Protein AF-0000000074611371 (afdb_homodimer)

Secondary structure (DSSP, 8-state):
--TTS--STT---HHHHHTT-EEEEESTTSHHHHHHHHHHHHH-TT--EEEEEEE-SSHHHHHHHHIIIIITSGGGHHHHHHHGGGHHHHHHHHEEEEEE-TTSGGGG--HHHHHHHHHH-SEEEE--S---SS--HHHHHIIIIIHHHHHHHHHHT-SS--EEEEE--GGG-S--SEEE-SS---TTTT-B-TTS-B----HHHHHHHHHHHHHHHHHHTTT-HHHHHHHHHHHHHHHHHHTT-SSHHHHHHHHHHHHHHGGGGTSEEEEEEE-EEES-SSSSSTT---SS-TTHHHHHHHHTTS-SEEE--TTSB--EEEHHHHHHHHHHHHHHHHHH---EEEEEEE-STTTS--BHHHHHHHHHHHHHHS--B-TTSPBPP--PPEEESSHHHIIIIIHHHS--S-HHHHHHHHHHHHHHHHHHS-S-EEE--HHHHTT--/--TTS--STT---HHHHHTT-EEEEESTTSHHHHHHHHHHHHH-TT--EEEEEEE-SSHHHHHHHHIIIIITSGGGHHHHHHHGGGHHHHHHHHEEEEEE-TTSGGGG--HHHHHHHHHH-SEEEE--S---SS--HHHHHIIIIIHHHHHHHHHHT-SS--EEEEE--GGG-S--SEEE-SS---TTTT-B-TTS-B----HHHHHHHHHHHHHHHHHHTTT-HHHHHHHHHHHHHHHHHHTT-SSHHHHHHHHHHHHHHGGGGTSEEEEEEE-EEES-SSSSSTT---SS-TTHHHHHHHHTTS-SEEE--TTSB--EEEHHHHHHHHHHHHHHHHHH---EEEEEEE-STTTS--BHHHHHHHHHHHHHHS--B-TTSPBPP--PPEEESSHHHIIIIIHHHH--S-HHHHHHHHHHHHHHHHHHS-S-EEE--HHHHTT--

pLDDT: mean 85.82, std 15.91, range [20.89, 98.62]

Radius of gyration: 34.35 Å; Cα contacts (8 Å, |Δi|>4): 1664; chains: 2; bounding box: 61×101×86 Å

Structure (mmCIF, N/CA/C/O backbone):
data_AF-0000000074611371-model_v1
#
loop_
_entity.id
_entity.type
_entity.pdbx_description
1 polymer 'Fatty acyl-CoA reductase'
#
loop_
_atom_site.group_PDB
_atom_site.id
_atom_site.type_symbol
_atom_site.label_atom_id
_atom_site.label_alt_id
_atom_site.label_comp_id
_atom_site.label_asym_id
_atom_site.label_entity_id
_atom_site.label_seq_id
_atom_site.pdbx_PDB_ins_code
_atom_site.Cartn_x
_atom_site.Cartn_y
_atom_site.Cartn_z
_atom_site.occupancy
_atom_site.B_iso_or_equiv
_atom_site.auth_seq_id
_atom_site.auth_comp_id
_atom_site.auth_asym_id
_atom_site.auth_atom_id
_atom_site.pdbx_PDB_model_num
ATOM 1 N N . MET A 1 1 ? 25.938 -28.703 -28.797 1 21.08 1 MET A N 1
ATOM 2 C CA . MET A 1 1 ? 26.062 -29.922 -28 1 21.08 1 MET A CA 1
ATOM 3 C C . MET A 1 1 ? 24.922 -30.016 -26.984 1 21.08 1 MET A C 1
ATOM 5 O O . MET A 1 1 ? 24.75 -29.109 -26.156 1 21.08 1 MET A O 1
ATOM 9 N N . SER A 1 2 ? 23.812 -30.703 -27.344 1 26.61 2 SER A N 1
ATOM 10 C CA . SER A 1 2 ? 22.484 -30.875 -26.781 1 26.61 2 SER A CA 1
ATOM 11 C C . SER A 1 2 ? 22.547 -31.375 -25.344 1 26.61 2 SER A C 1
ATOM 13 O O . SER A 1 2 ? 23.406 -32.188 -25 1 26.61 2 SER A O 1
ATOM 15 N N . PHE A 1 3 ? 22.172 -30.531 -24.438 1 32.03 3 PHE A N 1
ATOM 16 C CA . PHE A 1 3 ? 22.172 -30.781 -23 1 32.03 3 PHE A CA 1
ATOM 17 C C . PHE A 1 3 ? 21.719 -32.188 -22.688 1 32.03 3 PHE A C 1
ATOM 19 O O . PHE A 1 3 ? 21.766 -32.625 -21.547 1 32.03 3 PHE A O 1
ATOM 26 N N . LEU A 1 4 ? 21.016 -32.812 -23.703 1 34.34 4 LEU A N 1
ATOM 27 C CA . LEU A 1 4 ? 20.703 -34.219 -23.469 1 34.34 4 LEU A CA 1
ATOM 28 C C . LEU A 1 4 ? 21.969 -35.062 -23.5 1 34.34 4 LEU A C 1
ATOM 30 O O . LEU A 1 4 ? 21.922 -36.25 -23.266 1 34.34 4 LEU A O 1
ATOM 34 N N . GLN A 1 5 ? 23 -34.562 -24.359 1 29.58 5 GLN A N 1
ATOM 35 C CA . GLN A 1 5 ? 24.203 -35.406 -24.438 1 29.58 5 GLN A CA 1
ATOM 36 C C . GLN A 1 5 ? 25.047 -35.25 -23.172 1 29.58 5 GLN A C 1
ATOM 38 O O . GLN A 1 5 ? 25.875 -34.344 -23.062 1 29.58 5 GLN A O 1
ATOM 43 N N . LEU A 1 6 ? 24.453 -35.344 -21.969 1 33.09 6 LEU A N 1
ATOM 44 C CA . LEU A 1 6 ? 25.25 -35.438 -20.75 1 33.09 6 LEU A CA 1
ATOM 45 C C . LEU A 1 6 ? 26.453 -36.344 -20.938 1 33.09 6 LEU A C 1
ATOM 47 O O . LEU A 1 6 ? 26.391 -37.312 -21.688 1 33.09 6 LEU A O 1
ATOM 51 N N . ASN A 1 7 ? 27.641 -36 -20.641 1 31.03 7 ASN A N 1
ATOM 52 C CA . ASN A 1 7 ? 28.828 -36.844 -20.578 1 31.03 7 ASN A CA 1
ATOM 53 C C . ASN A 1 7 ? 28.516 -38.219 -20.016 1 31.03 7 ASN A C 1
ATOM 55 O O . ASN A 1 7 ? 27.578 -38.375 -19.219 1 31.03 7 ASN A O 1
ATOM 59 N N . ASN A 1 8 ? 29.094 -39.375 -20.422 1 35.06 8 ASN A N 1
ATOM 60 C CA . ASN A 1 8 ? 28.984 -40.812 -20.328 1 35.06 8 ASN A CA 1
ATOM 61 C C . ASN A 1 8 ? 28.859 -41.281 -18.875 1 35.06 8 ASN A C 1
ATOM 63 O O . ASN A 1 8 ? 28.359 -42.375 -18.609 1 35.06 8 ASN A O 1
ATOM 67 N N . ASP A 1 9 ? 29.688 -40.875 -17.906 1 39 9 ASP A N 1
ATOM 68 C CA . ASP A 1 9 ? 29.828 -41.719 -16.734 1 39 9 ASP A CA 1
ATOM 69 C C . ASP A 1 9 ? 28.578 -41.688 -15.867 1 39 9 ASP A C 1
ATOM 71 O O . ASP A 1 9 ? 28.219 -42.688 -15.242 1 39 9 ASP A O 1
ATOM 75 N N . HIS A 1 10 ? 27.969 -40.531 -15.305 1 46.59 10 HIS A N 1
ATOM 76 C CA . HIS A 1 10 ? 26.828 -40.594 -14.406 1 46.59 10 HIS A CA 1
ATOM 77 C C . HIS A 1 10 ? 25.516 -40.312 -15.156 1 46.59 10 HIS A C 1
ATOM 79 O O . HIS A 1 10 ? 25 -39.219 -15.102 1 46.59 10 HIS A O 1
ATOM 85 N N . ASN A 1 11 ? 25.125 -40.906 -16.281 1 59.03 11 ASN A N 1
ATOM 86 C CA . ASN A 1 11 ? 23.922 -40.969 -17.094 1 59.03 11 ASN A CA 1
ATOM 87 C C . ASN A 1 11 ? 22.688 -41.281 -16.281 1 59.03 11 ASN A C 1
ATOM 89 O O . ASN A 1 11 ? 22.625 -42.344 -15.641 1 59.03 11 ASN A O 1
ATOM 93 N N . VAL A 1 12 ? 21.828 -40.25 -15.758 1 73.88 12 VAL A N 1
ATOM 94 C CA . VAL A 1 12 ? 20.609 -40.406 -14.969 1 73.88 12 VAL A CA 1
ATOM 95 C C . VAL A 1 12 ? 19.688 -41.438 -15.641 1 73.88 12 VAL A C 1
ATOM 97 O O . VAL A 1 12 ? 18.766 -41.969 -15.016 1 73.88 12 VAL A O 1
ATOM 100 N N . GLY A 1 13 ? 20.078 -41.969 -16.844 1 88.06 13 GLY A N 1
ATOM 101 C CA . GLY A 1 13 ? 19.297 -43 -17.516 1 88.06 13 GLY A CA 1
ATOM 102 C C . GLY A 1 13 ? 17.891 -42.562 -17.844 1 88.06 13 GLY A C 1
ATOM 103 O O . GLY A 1 13 ? 16.922 -43.281 -17.578 1 88.06 13 GLY A O 1
ATOM 104 N N . ILE A 1 14 ? 17.734 -41.344 -18.391 1 92.88 14 ILE A N 1
ATOM 105 C CA . ILE A 1 14 ? 16.438 -40.781 -18.656 1 92.88 14 ILE A CA 1
ATOM 106 C C . ILE A 1 14 ? 15.703 -41.594 -19.719 1 92.88 14 ILE A C 1
ATOM 108 O O . ILE A 1 14 ? 14.555 -42 -19.516 1 92.88 14 ILE A O 1
ATOM 112 N N . ILE A 1 15 ? 16.406 -41.938 -20.781 1 93.44 15 ILE A N 1
ATOM 113 C CA . ILE A 1 15 ? 15.797 -42.656 -21.891 1 93.44 15 ILE A CA 1
ATOM 114 C C . ILE A 1 15 ? 15.344 -44.031 -21.406 1 93.44 15 ILE A C 1
ATOM 116 O O . ILE A 1 15 ? 14.219 -44.469 -21.688 1 93.44 15 ILE A O 1
ATOM 120 N N . ASP A 1 16 ? 16.203 -44.656 -20.688 1 93.25 16 ASP A N 1
ATOM 121 C CA . ASP A 1 16 ? 15.891 -46 -20.203 1 93.25 16 ASP A CA 1
ATOM 122 C C . ASP A 1 16 ? 14.703 -45.969 -19.25 1 93.25 16 ASP A C 1
ATOM 124 O O . ASP A 1 16 ? 13.836 -46.844 -19.297 1 93.25 16 ASP A O 1
ATOM 128 N N . PHE A 1 17 ? 14.672 -45.062 -18.422 1 95.06 17 PHE A N 1
ATOM 129 C CA . PHE A 1 17 ? 13.602 -45 -17.422 1 95.06 17 PHE A CA 1
ATOM 130 C C . PHE A 1 17 ? 12.25 -44.812 -18.109 1 95.06 17 PHE A C 1
ATOM 132 O O . PHE A 1 17 ? 11.273 -45.469 -17.75 1 95.06 17 PHE A O 1
ATOM 139 N N . PHE A 1 18 ? 12.188 -43.938 -19.094 1 96.69 18 PHE A N 1
ATOM 140 C CA . PHE A 1 18 ? 10.906 -43.531 -19.672 1 96.69 18 PHE A CA 1
ATOM 141 C C . PHE A 1 18 ? 10.461 -44.5 -20.75 1 96.69 18 PHE A C 1
ATOM 143 O O . PHE A 1 18 ? 9.328 -44.469 -21.219 1 96.69 18 PHE A O 1
ATOM 150 N N . ARG A 1 19 ? 11.32 -45.406 -21.094 1 96.44 19 ARG A N 1
ATOM 151 C CA . ARG A 1 19 ? 10.977 -46.375 -22.125 1 96.44 19 ARG A CA 1
ATOM 152 C C . ARG A 1 19 ? 9.75 -47.188 -21.734 1 96.44 19 ARG A C 1
ATOM 154 O O . ARG A 1 19 ? 9.727 -47.812 -20.656 1 96.44 19 ARG A O 1
ATOM 161 N N . HIS A 1 20 ? 8.695 -47.125 -22.531 1 97.06 20 HIS A N 1
ATOM 162 C CA . HIS A 1 20 ? 7.445 -47.844 -22.422 1 97.06 20 HIS A CA 1
ATOM 163 C C . HIS A 1 20 ? 6.695 -47.469 -21.156 1 97.06 20 HIS A C 1
ATOM 165 O O . HIS A 1 20 ? 5.961 -48.281 -20.594 1 97.06 20 HIS A O 1
ATOM 171 N N . LYS A 1 21 ? 6.984 -46.312 -20.641 1 97.75 21 LYS A N 1
ATOM 172 C CA . LYS A 1 21 ? 6.277 -45.844 -19.453 1 97.75 21 LYS A CA 1
ATOM 173 C C . LYS A 1 21 ? 4.977 -45.156 -19.828 1 97.75 21 LYS A C 1
ATOM 175 O O . LYS A 1 21 ? 4.871 -44.562 -20.922 1 97.75 21 LYS A O 1
ATOM 180 N N . THR A 1 22 ? 4.043 -45.25 -18.938 1 98.56 22 THR A N 1
ATOM 181 C CA . THR A 1 22 ? 2.785 -44.531 -19.031 1 98.56 22 THR A CA 1
ATOM 182 C C . THR A 1 22 ? 2.717 -43.406 -18 1 98.56 22 THR A C 1
ATOM 184 O O . THR A 1 22 ? 2.926 -43.656 -16.797 1 98.56 22 THR A O 1
ATOM 187 N N . ILE A 1 23 ? 2.406 -42.188 -18.453 1 98.62 23 ILE A N 1
ATOM 188 C CA . ILE A 1 23 ? 2.395 -41.031 -17.578 1 98.62 23 ILE A CA 1
ATOM 189 C C . ILE A 1 23 ? 0.982 -40.469 -17.5 1 98.62 23 ILE A C 1
ATOM 191 O O . ILE A 1 23 ? 0.297 -40.344 -18.516 1 98.62 23 ILE A O 1
ATOM 195 N N . PHE A 1 24 ? 0.528 -40.188 -16.312 1 98.25 24 PHE A N 1
ATOM 196 C CA . PHE A 1 24 ? -0.701 -39.438 -16.094 1 98.25 24 PHE A CA 1
ATOM 197 C C . PHE A 1 24 ? -0.393 -38 -15.695 1 98.25 24 PHE A C 1
ATOM 199 O O . PHE A 1 24 ? 0.354 -37.75 -14.75 1 98.25 24 PHE A O 1
ATOM 206 N N . ILE A 1 25 ? -0.992 -37 -16.438 1 98.31 25 ILE A N 1
ATOM 207 C CA . ILE A 1 25 ? -0.616 -35.594 -16.25 1 98.31 25 ILE A CA 1
ATOM 208 C C . ILE A 1 25 ? -1.862 -34.75 -15.961 1 98.31 25 ILE A C 1
ATOM 210 O O . ILE A 1 25 ? -2.854 -34.844 -16.688 1 98.31 25 ILE A O 1
ATOM 214 N N . THR A 1 26 ? -1.819 -34 -14.891 1 97.44 26 THR A N 1
ATOM 215 C CA . THR A 1 26 ? -2.773 -32.938 -14.695 1 97.44 26 THR A CA 1
ATOM 216 C C . THR A 1 26 ? -2.133 -31.578 -15.016 1 97.44 26 THR A C 1
ATOM 218 O O . THR A 1 26 ? -0.933 -31.391 -14.797 1 97.44 26 THR A O 1
ATOM 221 N N . GLY A 1 27 ? -2.906 -30.672 -15.594 1 96.25 27 GLY A N 1
ATOM 222 C CA . GLY A 1 27 ? -2.385 -29.359 -15.969 1 96.25 27 GLY A CA 1
ATOM 223 C C . GLY A 1 27 ? -1.676 -29.375 -17.312 1 96.25 27 GLY A C 1
ATOM 224 O O . GLY A 1 27 ? -0.874 -28.484 -17.594 1 96.25 27 GLY A O 1
ATOM 225 N N . SER A 1 28 ? -1.969 -30.297 -18.141 1 96.25 28 SER A N 1
ATOM 226 C CA . SER A 1 28 ? -1.259 -30.484 -19.406 1 96.25 28 SER A CA 1
ATOM 227 C C . SER A 1 28 ? -1.571 -29.344 -20.375 1 96.25 28 SER A C 1
ATOM 229 O O . SER A 1 28 ? -0.792 -29.078 -21.297 1 96.25 28 SER A O 1
ATOM 231 N N . THR A 1 29 ? -2.666 -28.641 -20.203 1 94.94 29 THR A N 1
ATOM 232 C CA . THR A 1 29 ? -3.051 -27.578 -21.125 1 94.94 29 THR A CA 1
ATOM 233 C C . THR A 1 29 ? -2.494 -26.234 -20.641 1 94.94 29 THR A C 1
ATOM 235 O O . THR A 1 29 ? -2.646 -25.219 -21.328 1 94.94 29 THR A O 1
ATOM 238 N N . GLY A 1 30 ? -1.854 -26.25 -19.547 1 93.94 30 GLY A N 1
ATOM 239 C CA . GLY A 1 30 ? -1.234 -25.031 -19.047 1 93.94 30 GLY A CA 1
ATOM 240 C C . GLY A 1 30 ? 0.144 -24.781 -19.625 1 93.94 30 GLY A C 1
ATOM 241 O O . GLY A 1 30 ? 0.661 -25.594 -20.391 1 93.94 30 GLY A O 1
ATOM 242 N N . PHE A 1 31 ? 0.745 -23.75 -19.188 1 94 31 PHE A N 1
ATOM 243 C CA . PHE A 1 31 ? 2.031 -23.266 -19.672 1 94 31 PHE A CA 1
ATOM 244 C C . PHE A 1 31 ? 3.115 -24.312 -19.469 1 94 31 PHE A C 1
ATOM 246 O O . PHE A 1 31 ? 3.66 -24.844 -20.453 1 94 31 PHE A O 1
ATOM 253 N N . MET A 1 32 ? 3.305 -24.75 -18.25 1 94.94 32 MET A N 1
ATOM 254 C CA . MET A 1 32 ? 4.312 -25.75 -17.922 1 94.94 32 MET A CA 1
ATOM 255 C C . MET A 1 32 ? 3.934 -27.109 -18.5 1 94.94 32 MET A C 1
ATOM 257 O O . MET A 1 32 ? 4.801 -27.859 -18.969 1 94.94 32 MET A O 1
ATOM 261 N N . GLY A 1 33 ? 2.691 -27.375 -18.422 1 97.06 33 GLY A N 1
ATOM 262 C CA . GLY A 1 33 ? 2.203 -28.656 -18.891 1 97.06 33 GLY A CA 1
ATOM 263 C C . GLY A 1 33 ? 2.469 -28.891 -20.375 1 97.06 33 GLY A C 1
ATOM 264 O O . GLY A 1 33 ? 2.92 -29.969 -20.766 1 97.06 33 GLY A O 1
ATOM 265 N N . LYS A 1 34 ? 2.236 -27.922 -21.156 1 97.44 34 LYS A N 1
ATOM 266 C CA . LYS A 1 34 ? 2.445 -28.031 -22.594 1 97.44 34 LYS A CA 1
ATOM 267 C C . LYS A 1 34 ? 3.916 -28.281 -22.922 1 97.44 34 LYS A C 1
ATOM 269 O O . LYS A 1 34 ? 4.234 -29.094 -23.797 1 97.44 34 LYS A O 1
ATOM 274 N N . VAL A 1 35 ? 4.758 -27.578 -22.234 1 97.81 35 VAL A N 1
ATOM 275 C CA . VAL A 1 35 ? 6.188 -27.703 -22.516 1 97.81 35 VAL A CA 1
ATOM 276 C C . VAL A 1 35 ? 6.664 -29.109 -22.109 1 97.81 35 VAL A C 1
ATOM 278 O O . VAL A 1 35 ? 7.469 -29.719 -22.812 1 97.81 35 VAL A O 1
ATOM 281 N N . PHE A 1 36 ? 6.18 -29.578 -21.047 1 98.25 36 PHE A N 1
ATOM 282 C CA . PHE A 1 36 ? 6.531 -30.906 -20.594 1 98.25 36 PHE A CA 1
ATOM 283 C C . PHE A 1 36 ? 6.094 -31.969 -21.609 1 98.25 36 PHE A C 1
ATOM 285 O O . PHE A 1 36 ? 6.879 -32.844 -21.984 1 98.25 36 PHE A O 1
ATOM 292 N N . VAL A 1 37 ? 4.855 -31.859 -22.031 1 98.44 37 VAL A N 1
ATOM 293 C CA . VAL A 1 37 ? 4.309 -32.812 -22.984 1 98.44 37 VAL A CA 1
ATOM 294 C C . VAL A 1 37 ? 5.117 -32.75 -24.281 1 98.44 37 VAL A C 1
ATOM 296 O O . VAL A 1 37 ? 5.5 -33.812 -24.828 1 98.44 37 VAL A O 1
ATOM 299 N N . GLU A 1 38 ? 5.332 -31.594 -24.75 1 98.44 38 GLU A N 1
ATOM 300 C CA . GLU A 1 38 ? 6.098 -31.422 -25.969 1 98.44 38 GLU A CA 1
ATOM 301 C C . GLU A 1 38 ? 7.484 -32.031 -25.859 1 98.44 38 GLU A C 1
ATOM 303 O O . GLU A 1 38 ? 7.93 -32.75 -26.766 1 98.44 38 GLU A O 1
ATOM 308 N N . LYS A 1 39 ? 8.156 -31.781 -24.812 1 98.12 39 LYS A N 1
ATOM 309 C CA . LYS A 1 39 ? 9.523 -32.281 -24.609 1 98.12 39 LYS A CA 1
ATOM 310 C C . LYS A 1 39 ? 9.555 -33.812 -24.547 1 98.12 39 LYS A C 1
ATOM 312 O O . LYS A 1 39 ? 10.438 -34.438 -25.141 1 98.12 39 LYS A O 1
ATOM 317 N N . ILE A 1 40 ? 8.68 -34.375 -23.812 1 98.06 40 ILE A N 1
ATOM 318 C CA . ILE A 1 40 ? 8.625 -35.812 -23.688 1 98.06 40 ILE A CA 1
ATOM 319 C C . ILE A 1 40 ? 8.414 -36.438 -25.062 1 98.06 40 ILE A C 1
ATOM 321 O O . ILE A 1 40 ? 9.125 -37.375 -25.438 1 98.06 40 ILE A O 1
ATOM 325 N N . LEU A 1 41 ? 7.477 -35.938 -25.797 1 97.88 41 LEU A N 1
ATOM 326 C CA . LEU A 1 41 ? 7.156 -36.5 -27.109 1 97.88 41 LEU A CA 1
ATOM 327 C C . LEU A 1 41 ? 8.328 -36.344 -28.062 1 97.88 41 LEU A C 1
ATOM 329 O O . LEU A 1 41 ? 8.594 -37.219 -28.891 1 97.88 41 LEU A O 1
ATOM 333 N N . ARG A 1 42 ? 8.945 -35.219 -27.953 1 97.06 42 ARG A N 1
ATOM 334 C CA . ARG A 1 42 ? 10.039 -34.906 -28.875 1 97.06 42 ARG A CA 1
ATOM 335 C C . ARG A 1 42 ? 11.297 -35.688 -28.484 1 97.06 42 ARG A C 1
ATOM 337 O O . ARG A 1 42 ? 11.953 -36.281 -29.344 1 97.06 42 ARG A O 1
ATOM 344 N N . ALA A 1 43 ? 11.594 -35.75 -27.25 1 95.12 43 ALA A N 1
ATOM 345 C CA . ALA A 1 43 ? 12.875 -36.281 -26.797 1 95.12 43 ALA A CA 1
ATOM 346 C C . ALA A 1 43 ? 12.766 -37.75 -26.391 1 95.12 43 ALA A C 1
ATOM 348 O O . ALA A 1 43 ? 13.766 -38.469 -26.391 1 95.12 43 ALA A O 1
ATOM 349 N N . LEU A 1 44 ? 11.594 -38.188 -26.062 1 95.12 44 LEU A N 1
ATOM 350 C CA . LEU A 1 44 ? 11.398 -39.531 -25.578 1 95.12 44 LEU A CA 1
ATOM 351 C C . LEU A 1 44 ? 10.258 -40.219 -26.328 1 95.12 44 LEU A C 1
ATOM 353 O O . LEU A 1 44 ? 9.297 -40.688 -25.703 1 95.12 44 LEU A O 1
ATOM 357 N N . PRO A 1 45 ? 10.438 -40.438 -27.547 1 89.69 45 PRO A N 1
ATOM 358 C CA . PRO A 1 45 ? 9.344 -40.969 -28.375 1 89.69 45 PRO A CA 1
ATOM 359 C C . PRO A 1 45 ? 9.008 -42.438 -28.047 1 89.69 45 PRO A C 1
ATOM 361 O O . PRO A 1 45 ? 7.969 -42.938 -28.469 1 89.69 45 PRO A O 1
ATOM 364 N N . THR A 1 46 ? 9.812 -43.125 -27.234 1 94.25 46 THR A N 1
ATOM 365 C CA . THR A 1 46 ? 9.586 -44.531 -26.922 1 94.25 46 THR A CA 1
ATOM 366 C C . THR A 1 46 ? 8.648 -44.688 -25.719 1 94.25 46 THR A C 1
ATOM 368 O O . THR A 1 46 ? 8.352 -45.781 -25.281 1 94.25 46 THR A O 1
ATOM 371 N N . ILE A 1 47 ? 8.203 -43.625 -25.188 1 97 47 ILE A N 1
ATOM 372 C CA . ILE A 1 47 ? 7.199 -43.688 -24.141 1 97 47 ILE A CA 1
ATOM 373 C C . ILE A 1 47 ? 5.973 -44.438 -24.641 1 97 47 ILE A C 1
ATOM 375 O O . ILE A 1 47 ? 5.703 -44.469 -25.844 1 97 47 ILE A O 1
ATOM 379 N N . GLN A 1 48 ? 5.312 -45.125 -23.766 1 97.5 48 GLN A N 1
ATOM 380 C CA . GLN A 1 48 ? 4.121 -45.844 -24.172 1 97.5 48 GLN A CA 1
ATOM 381 C C . GLN A 1 48 ? 2.971 -44.906 -24.5 1 97.5 48 GLN A C 1
ATOM 383 O O . GLN A 1 48 ? 2.484 -44.844 -25.625 1 97.5 48 GLN A O 1
ATOM 388 N N . LYS A 1 49 ? 2.537 -44.125 -23.453 1 97.31 49 LYS A N 1
ATOM 389 C CA . LYS A 1 49 ? 1.487 -43.125 -23.672 1 97.31 49 LYS A CA 1
ATOM 390 C C . LYS A 1 49 ? 1.393 -42.156 -22.5 1 97.31 49 LYS A C 1
ATOM 392 O O . LYS A 1 49 ? 1.965 -42.406 -21.438 1 97.31 49 LYS A O 1
ATOM 397 N N . MET A 1 50 ? 0.673 -41.094 -22.734 1 98.38 50 MET A N 1
ATOM 398 C CA . MET A 1 50 ? 0.377 -40.094 -21.719 1 98.38 50 MET A CA 1
ATOM 399 C C . MET A 1 50 ? -1.124 -39.844 -21.609 1 98.38 50 MET A C 1
ATOM 401 O O . MET A 1 50 ? -1.769 -39.5 -22.609 1 98.38 50 MET A O 1
ATOM 405 N N . TYR A 1 51 ? -1.637 -40.125 -20.438 1 97.88 51 TYR A N 1
ATOM 406 C CA . TYR A 1 51 ? -3.002 -39.719 -20.141 1 97.88 51 TYR A CA 1
ATOM 407 C C . TYR A 1 51 ? -3.045 -38.25 -19.719 1 97.88 51 TYR A C 1
ATOM 409 O O . TYR A 1 51 ? -2.424 -37.844 -18.734 1 97.88 51 TYR A O 1
ATOM 417 N N . LEU A 1 52 ? -3.762 -37.406 -20.453 1 98 52 LEU A N 1
ATOM 418 C CA . LEU A 1 52 ? -3.881 -35.969 -20.141 1 98 52 LEU A CA 1
ATOM 419 C C . LEU A 1 52 ? -5.273 -35.656 -19.609 1 98 52 LEU A C 1
ATOM 421 O O . LEU A 1 52 ? -6.258 -35.719 -20.359 1 98 52 LEU A O 1
ATOM 425 N N . LEU A 1 53 ? -5.297 -35.312 -18.359 1 96.62 53 LEU A N 1
ATOM 426 C CA . LEU A 1 53 ? -6.57 -34.875 -17.812 1 96.62 53 LEU A CA 1
ATOM 427 C C . LEU A 1 53 ? -6.934 -33.5 -18.297 1 96.62 53 LEU A C 1
ATOM 429 O O . LEU A 1 53 ? -6.164 -32.531 -18.125 1 96.62 53 LEU A O 1
ATOM 433 N N . VAL A 1 54 ? -8.016 -33.375 -18.938 1 95.62 54 VAL A N 1
ATOM 434 C CA . VAL A 1 54 ? -8.508 -32.125 -19.5 1 95.62 54 VAL A CA 1
ATOM 435 C C . VAL A 1 54 ? -9.875 -31.797 -18.906 1 95.62 54 VAL A C 1
ATOM 437 O O . VAL A 1 54 ? -10.758 -32.656 -18.828 1 95.62 54 VAL A O 1
ATOM 440 N N . ARG A 1 55 ? -10 -30.516 -18.406 1 90.56 55 ARG A N 1
ATOM 441 C CA . ARG A 1 55 ? -11.297 -30.109 -17.875 1 90.56 55 ARG A CA 1
ATOM 442 C C . ARG A 1 55 ? -12.352 -30.078 -18.984 1 90.56 55 ARG A C 1
ATOM 444 O O . ARG A 1 55 ? -12.328 -29.203 -19.844 1 90.56 55 ARG A O 1
ATOM 451 N N . ALA A 1 56 ? -13.188 -31.016 -18.953 1 93.88 56 ALA A N 1
ATOM 452 C CA . ALA A 1 56 ? -14.234 -31.172 -19.969 1 93.88 56 ALA A CA 1
ATOM 453 C C . ALA A 1 56 ? -15.367 -32.062 -19.438 1 93.88 56 ALA A C 1
ATOM 455 O O . ALA A 1 56 ? -15.156 -32.906 -18.578 1 93.88 56 ALA A O 1
ATOM 456 N N . ASN A 1 57 ? -16.5 -31.859 -20.094 1 91.25 57 ASN A N 1
ATOM 457 C CA . ASN A 1 57 ? -17.703 -32.562 -19.625 1 91.25 57 ASN A CA 1
ATOM 458 C C . ASN A 1 57 ? -17.781 -33.969 -20.25 1 91.25 57 ASN A C 1
ATOM 460 O O . ASN A 1 57 ? -18.484 -34.844 -19.719 1 91.25 57 ASN A O 1
ATOM 464 N N . ASN A 1 58 ? -17.141 -34.094 -21.391 1 92.94 58 ASN A N 1
ATOM 465 C CA . ASN A 1 58 ? -17.156 -35.375 -22.047 1 92.94 58 ASN A CA 1
ATOM 466 C C . ASN A 1 58 ? -15.922 -35.594 -22.938 1 92.94 58 ASN A C 1
ATOM 468 O O . ASN A 1 58 ? -15.117 -34.688 -23.094 1 92.94 58 ASN A O 1
ATOM 472 N N . ALA A 1 59 ? -15.883 -36.781 -23.484 1 92.75 59 ALA A N 1
ATOM 473 C CA . ALA A 1 59 ? -14.695 -37.219 -24.234 1 92.75 59 ALA A CA 1
ATOM 474 C C . ALA A 1 59 ? -14.539 -36.375 -25.516 1 92.75 59 ALA A C 1
ATOM 476 O O . ALA A 1 59 ? -13.422 -36.094 -25.938 1 92.75 59 ALA A O 1
ATOM 477 N N . LYS A 1 60 ? -15.609 -36.062 -26.141 1 95.19 60 LYS A N 1
ATOM 478 C CA . LYS A 1 60 ? -15.562 -35.312 -27.391 1 95.19 60 LYS A CA 1
ATOM 479 C C . LYS A 1 60 ? -14.961 -33.938 -27.172 1 95.19 60 LYS A C 1
ATOM 481 O O . LYS A 1 60 ? -14.102 -33.469 -27.938 1 95.19 60 LYS A O 1
ATOM 486 N N . VAL A 1 61 ? -15.391 -33.281 -26.156 1 95.88 61 VAL A N 1
ATOM 487 C CA . VAL A 1 61 ? -14.914 -31.938 -25.828 1 95.88 61 VAL A CA 1
ATOM 488 C C . VAL A 1 61 ? -13.445 -32 -25.422 1 95.88 61 VAL A C 1
ATOM 490 O O . VAL A 1 61 ? -12.648 -31.125 -25.781 1 95.88 61 VAL A O 1
ATOM 493 N N . ALA A 1 62 ? -13.133 -32.969 -24.672 1 96.06 62 ALA A N 1
ATOM 494 C CA . ALA A 1 62 ? -11.742 -33.156 -24.266 1 96.06 62 ALA A CA 1
ATOM 495 C C . ALA A 1 62 ? -10.828 -33.312 -25.469 1 96.06 62 ALA A C 1
ATOM 497 O O . ALA A 1 62 ? -9.742 -32.75 -25.516 1 96.06 62 ALA A O 1
ATOM 498 N N . LYS A 1 63 ? -11.312 -34.125 -26.406 1 96.44 63 LYS A N 1
ATOM 499 C CA . LYS A 1 63 ? -10.539 -34.344 -27.625 1 96.44 63 LYS A CA 1
ATOM 500 C C . LYS A 1 63 ? -10.375 -33.031 -28.406 1 96.44 63 LYS A C 1
ATOM 502 O O . LYS A 1 63 ? -9.289 -32.75 -28.938 1 96.44 63 LYS A O 1
ATOM 507 N N . GLN A 1 64 ? -11.375 -32.281 -28.5 1 96.81 64 GLN A N 1
ATOM 508 C CA . GLN A 1 64 ? -11.328 -31.016 -29.203 1 96.81 64 GLN A CA 1
ATOM 509 C C . GLN A 1 64 ? -10.359 -30.047 -28.531 1 96.81 64 GLN A C 1
ATOM 511 O O . GLN A 1 64 ? -9.594 -29.344 -29.219 1 96.81 64 GLN A O 1
ATOM 516 N N . ARG A 1 65 ? -10.414 -29.984 -27.266 1 96.06 65 ARG A N 1
ATOM 517 C CA . ARG A 1 65 ? -9.531 -29.109 -26.516 1 96.06 65 ARG A CA 1
ATOM 518 C C . ARG A 1 65 ? -8.07 -29.531 -26.672 1 96.06 65 ARG A C 1
ATOM 520 O O . ARG A 1 65 ? -7.188 -28.688 -26.828 1 96.06 65 ARG A O 1
ATOM 527 N N . LEU A 1 66 ? -7.914 -30.812 -26.562 1 96.69 66 LEU A N 1
ATOM 528 C CA . LEU A 1 66 ? -6.559 -31.312 -26.75 1 96.69 66 LEU A CA 1
ATOM 529 C C . LEU A 1 66 ? -6.023 -30.938 -28.125 1 96.69 66 LEU A C 1
ATOM 531 O O . LEU A 1 66 ? -4.859 -30.562 -28.266 1 96.69 66 LEU A O 1
ATOM 535 N N . HIS A 1 67 ? -6.863 -31.094 -29.125 1 96.69 67 HIS A N 1
ATOM 536 C CA . HIS A 1 67 ? -6.469 -30.766 -30.484 1 96.69 67 HIS A CA 1
ATOM 537 C C . HIS A 1 67 ? -6.102 -29.281 -30.609 1 96.69 67 HIS A C 1
ATOM 539 O O . HIS A 1 67 ? -5.027 -28.953 -31.109 1 96.69 67 HIS A O 1
ATOM 545 N N . SER A 1 68 ? -6.875 -28.453 -30.125 1 96.25 68 SER A N 1
ATOM 546 C CA . SER A 1 68 ? -6.695 -27 -30.297 1 96.25 68 SER A CA 1
ATOM 547 C C . SER A 1 68 ? -5.586 -26.484 -29.391 1 96.25 68 SER A C 1
ATOM 549 O O . SER A 1 68 ? -4.805 -25.609 -29.797 1 96.25 68 SER A O 1
ATOM 551 N N . GLU A 1 69 ? -5.477 -27 -28.172 1 95.25 69 GLU A N 1
ATOM 552 C CA . GLU A 1 69 ? -4.586 -26.406 -27.172 1 95.25 69 GLU A CA 1
ATOM 553 C C . GLU A 1 69 ? -3.207 -27.062 -27.203 1 95.25 69 GLU A C 1
ATOM 555 O O . GLU A 1 69 ? -2.221 -26.469 -26.766 1 95.25 69 GLU A O 1
ATOM 560 N N . ILE A 1 70 ? -3.148 -28.234 -27.641 1 96.69 70 ILE A N 1
ATOM 561 C CA . ILE A 1 70 ? -1.875 -28.938 -27.625 1 96.69 70 ILE A CA 1
ATOM 562 C C . ILE A 1 70 ? -1.437 -29.266 -29.047 1 96.69 70 ILE A C 1
ATOM 564 O O . ILE A 1 70 ? -0.5 -28.656 -29.562 1 96.69 70 ILE A O 1
ATOM 568 N N . ILE A 1 71 ? -2.195 -29.984 -29.781 1 96.75 71 ILE A N 1
ATOM 569 C CA . ILE A 1 71 ? -1.783 -30.516 -31.078 1 96.75 71 ILE A CA 1
ATOM 570 C C . ILE A 1 71 ? -1.552 -29.375 -32.062 1 96.75 71 ILE A C 1
ATOM 572 O O . ILE A 1 71 ? -0.561 -29.375 -32.781 1 96.75 71 ILE A O 1
ATOM 576 N N . ASP A 1 72 ? -2.396 -28.375 -32 1 96.56 72 ASP A N 1
ATOM 577 C CA . ASP A 1 72 ? -2.324 -27.281 -32.969 1 96.56 72 ASP A CA 1
ATOM 578 C C . ASP A 1 72 ? -1.503 -26.125 -32.406 1 96.56 72 ASP A C 1
ATOM 580 O O . ASP A 1 72 ? -1.246 -25.141 -33.125 1 96.56 72 ASP A O 1
ATOM 584 N N . SER A 1 73 ? -1.134 -26.234 -31.203 1 96.25 73 SER A N 1
ATOM 585 C CA . SER A 1 73 ? -0.422 -25.125 -30.578 1 96.25 73 SER A CA 1
ATOM 586 C C . SER A 1 73 ? 0.926 -24.891 -31.25 1 96.25 73 SER A C 1
ATOM 588 O O . SER A 1 73 ? 1.576 -25.828 -31.703 1 96.25 73 SER A O 1
ATOM 590 N N . GLU A 1 74 ? 1.358 -23.641 -31.25 1 96.75 74 GLU A N 1
ATOM 591 C CA . GLU A 1 74 ? 2.623 -23.234 -31.844 1 96.75 74 GLU A CA 1
ATOM 592 C C . GLU A 1 74 ? 3.801 -23.969 -31.203 1 96.75 74 GLU A C 1
ATOM 594 O O . GLU A 1 74 ? 4.781 -24.281 -31.875 1 96.75 74 GLU A O 1
ATOM 599 N N . LEU A 1 75 ? 3.68 -24.219 -30 1 97.56 75 LEU A N 1
ATOM 600 C CA . LEU A 1 75 ? 4.754 -24.859 -29.234 1 97.56 75 LEU A CA 1
ATOM 601 C C . LEU A 1 75 ? 5.164 -26.172 -29.891 1 97.56 75 LEU A C 1
ATOM 603 O O . LEU A 1 75 ? 6.324 -26.578 -29.797 1 97.56 75 LEU A O 1
ATOM 607 N N . PHE A 1 76 ? 4.285 -26.812 -30.594 1 98.12 76 PHE A N 1
ATOM 608 C CA . PHE A 1 76 ? 4.512 -28.156 -31.109 1 98.12 76 PHE A CA 1
ATOM 609 C C . PHE A 1 76 ? 4.926 -28.125 -32.562 1 98.12 76 PHE A C 1
ATOM 611 O O . PHE A 1 76 ? 4.922 -29.156 -33.25 1 98.12 76 PHE A O 1
ATOM 618 N N . LYS A 1 77 ? 5.258 -27.031 -33.062 1 97.62 77 LYS A N 1
ATOM 619 C CA . LYS A 1 77 ? 5.582 -26.875 -34.5 1 97.62 77 LYS A CA 1
ATOM 620 C C . LYS A 1 77 ? 6.805 -27.703 -34.875 1 97.62 77 LYS A C 1
ATOM 622 O O . LYS A 1 77 ? 6.871 -28.266 -35.969 1 97.62 77 LYS A O 1
ATOM 627 N N . VAL A 1 78 ? 7.773 -27.766 -34 1 97.44 78 VAL A N 1
ATOM 628 C CA . VAL A 1 78 ? 8.977 -28.547 -34.25 1 97.44 78 VAL A CA 1
ATOM 629 C C . VAL A 1 78 ? 8.617 -30.016 -34.375 1 97.44 78 VAL A C 1
ATOM 631 O O . VAL A 1 78 ? 9.125 -30.719 -35.281 1 97.44 78 VAL A O 1
ATOM 634 N N . LEU A 1 79 ? 7.785 -30.5 -33.531 1 97.25 79 LEU A N 1
ATOM 635 C CA . LEU A 1 79 ? 7.305 -31.875 -33.594 1 97.25 79 LEU A CA 1
ATOM 636 C C . LEU A 1 79 ? 6.52 -32.125 -34.875 1 97.25 79 LEU A C 1
ATOM 638 O O . LEU A 1 79 ? 6.629 -33.188 -35.469 1 97.25 79 LEU A O 1
ATOM 642 N N . ARG A 1 80 ? 5.723 -31.203 -35.188 1 97.69 80 ARG A N 1
ATOM 643 C CA . ARG A 1 80 ? 4.938 -31.297 -36.406 1 97.69 80 ARG A CA 1
ATOM 644 C C . ARG A 1 80 ? 5.844 -31.391 -37.625 1 97.69 80 ARG A C 1
ATOM 646 O O . ARG A 1 80 ? 5.566 -32.156 -38.531 1 97.69 80 ARG A O 1
ATOM 653 N N . GLU A 1 81 ? 6.832 -30.609 -37.656 1 97.69 81 GLU A N 1
ATOM 654 C CA . GLU A 1 81 ? 7.793 -30.625 -38.781 1 97.69 81 GLU A CA 1
ATOM 655 C C . GLU A 1 81 ? 8.547 -31.953 -38.812 1 97.69 81 GLU A C 1
ATOM 657 O O . GLU A 1 81 ? 8.805 -32.5 -39.906 1 97.69 81 GLU A O 1
ATOM 662 N N . LYS A 1 82 ? 8.875 -32.438 -37.719 1 96.69 82 LYS A N 1
ATOM 663 C CA . LYS A 1 82 ? 9.633 -33.656 -37.625 1 96.69 82 LYS A CA 1
ATOM 664 C C . LYS A 1 82 ? 8.828 -34.844 -38.156 1 96.69 82 LYS A C 1
ATOM 666 O O . LYS A 1 82 ? 9.375 -35.719 -38.844 1 96.69 82 LYS A O 1
ATOM 671 N N . HIS A 1 83 ? 7.562 -34.875 -37.906 1 96.94 83 HIS A N 1
ATOM 672 C CA . HIS A 1 83 ? 6.754 -36.062 -38.219 1 96.94 83 HIS A CA 1
ATOM 673 C C . HIS A 1 83 ? 6.004 -35.844 -39.531 1 96.94 83 HIS A C 1
ATOM 675 O O . HIS A 1 83 ? 5.543 -36.812 -40.156 1 96.94 83 HIS A O 1
ATOM 681 N N . GLY A 1 84 ? 5.742 -34.594 -39.969 1 96.75 84 GLY A N 1
ATOM 682 C CA . GLY A 1 84 ? 5.055 -34.281 -41.219 1 96.75 84 GLY A CA 1
ATOM 683 C C . GLY A 1 84 ? 3.631 -34.812 -41.25 1 96.75 84 GLY A C 1
ATOM 684 O O . GLY A 1 84 ? 2.842 -34.531 -40.344 1 96.75 84 GLY A O 1
ATOM 685 N N . GLU A 1 85 ? 3.367 -35.656 -42.188 1 96.44 85 GLU A N 1
ATOM 686 C CA . GLU A 1 85 ? 2.02 -36.156 -42.406 1 96.44 85 GLU A CA 1
ATOM 687 C C . GLU A 1 85 ? 1.611 -37.125 -41.281 1 96.44 85 GLU A C 1
ATOM 689 O O . GLU A 1 85 ? 0.421 -37.312 -41.031 1 96.44 85 GLU A O 1
ATOM 694 N N . SER A 1 86 ? 2.592 -37.688 -40.625 1 96.94 86 SER A N 1
ATOM 695 C CA . SER A 1 86 ? 2.309 -38.688 -39.594 1 96.94 86 SER A CA 1
ATOM 696 C C . SER A 1 86 ? 2.137 -38.031 -38.219 1 96.94 86 SER A C 1
ATOM 698 O O . SER A 1 86 ? 1.955 -38.719 -37.219 1 96.94 86 SER A O 1
ATOM 700 N N . TYR A 1 87 ? 2.148 -36.719 -38.188 1 97.44 87 TYR A N 1
ATOM 701 C CA . TYR A 1 87 ? 2.137 -35.969 -36.938 1 97.44 87 TYR A CA 1
ATOM 702 C C . TYR A 1 87 ? 0.894 -36.281 -36.125 1 97.44 87 TYR A C 1
ATOM 704 O O . TYR A 1 87 ? 0.997 -36.688 -34.969 1 97.44 87 TYR A O 1
ATOM 712 N N . GLU A 1 88 ? -0.24 -36.125 -36.688 1 96.5 88 GLU A N 1
ATOM 713 C CA . GLU A 1 88 ? -1.494 -36.344 -35.969 1 96.5 88 GLU A CA 1
ATOM 714 C C . GLU A 1 88 ? -1.612 -37.781 -35.469 1 96.5 88 GLU A C 1
ATOM 716 O O . GLU A 1 88 ? -2.053 -38.031 -34.344 1 96.5 88 GLU A O 1
ATOM 721 N N . GLY A 1 89 ? -1.31 -38.719 -36.344 1 96.62 89 GLY A N 1
ATOM 722 C CA . GLY A 1 89 ? -1.324 -40.094 -35.938 1 96.62 89 GLY A CA 1
ATOM 723 C C . GLY A 1 89 ? -0.399 -40.406 -34.781 1 96.62 89 GLY A C 1
ATOM 724 O O . GLY A 1 89 ? -0.766 -41.125 -33.844 1 96.62 89 GLY A O 1
ATOM 725 N N . PHE A 1 90 ? 0.786 -39.875 -34.875 1 97.19 90 PHE A N 1
ATOM 726 C CA . PHE A 1 90 ? 1.752 -40.062 -33.781 1 97.19 90 PHE A CA 1
ATOM 727 C C . PHE A 1 90 ? 1.207 -39.5 -32.5 1 97.19 90 PHE A C 1
ATOM 729 O O . PHE A 1 90 ? 1.268 -40.156 -31.438 1 97.19 90 PHE A O 1
ATOM 736 N N . MET A 1 91 ? 0.672 -38.281 -32.562 1 97.75 91 MET A N 1
ATOM 737 C CA . MET A 1 91 ? 0.15 -37.594 -31.375 1 97.75 91 MET A CA 1
ATOM 738 C C . MET A 1 91 ? -0.966 -38.438 -30.734 1 97.75 91 MET A C 1
ATOM 740 O O . MET A 1 91 ? -0.938 -38.688 -29.516 1 97.75 91 MET A O 1
ATOM 744 N N . TRP A 1 92 ? -1.889 -38.844 -31.531 1 96.94 92 TRP A N 1
ATOM 745 C CA . TRP A 1 92 ? -3.055 -39.531 -31 1 96.94 92 TRP A CA 1
ATOM 746 C C . TRP A 1 92 ? -2.672 -40.938 -30.5 1 96.94 92 TRP A C 1
ATOM 748 O O . TRP A 1 92 ? -3.385 -41.5 -29.672 1 96.94 92 TRP A O 1
ATOM 758 N N . ASN A 1 93 ? -1.584 -41.438 -30.938 1 97 93 ASN A N 1
ATOM 759 C CA . ASN A 1 93 ? -1.073 -42.719 -30.438 1 97 93 ASN A CA 1
ATOM 760 C C . ASN A 1 93 ? -0.434 -42.562 -29.062 1 97 93 ASN A C 1
ATOM 762 O O . ASN A 1 93 ? -0.409 -43.5 -28.266 1 97 93 ASN A O 1
ATOM 766 N N . LYS A 1 94 ? 0.114 -41.406 -28.828 1 97.94 94 LYS A N 1
ATOM 767 C CA . LYS A 1 94 ? 0.927 -41.219 -27.625 1 97.94 94 LYS A CA 1
ATOM 768 C C . LYS A 1 94 ? 0.15 -40.469 -26.547 1 97.94 94 LYS A C 1
ATOM 770 O O . LYS A 1 94 ? 0.473 -40.562 -25.359 1 97.94 94 LYS A O 1
ATOM 775 N N . ILE A 1 95 ? -0.875 -39.688 -26.938 1 98 95 ILE A N 1
ATOM 776 C CA . ILE A 1 95 ? -1.594 -38.875 -25.938 1 98 95 ILE A CA 1
ATOM 777 C C . ILE A 1 95 ? -3.066 -39.281 -25.922 1 98 95 ILE A C 1
ATOM 779 O O . ILE A 1 95 ? -3.674 -39.469 -26.984 1 98 95 ILE A O 1
ATOM 783 N N . VAL A 1 96 ? -3.609 -39.5 -24.797 1 96.94 96 VAL A N 1
ATOM 784 C CA . VAL A 1 96 ? -5.004 -39.875 -24.609 1 96.94 96 VAL A CA 1
ATOM 785 C C . VAL A 1 96 ? -5.703 -38.844 -23.734 1 96.94 96 VAL A C 1
ATOM 787 O O . VAL A 1 96 ? -5.406 -38.719 -22.547 1 96.94 96 VAL A O 1
ATOM 790 N N . PRO A 1 97 ? -6.613 -38.062 -24.344 1 96.62 97 PRO A N 1
ATOM 791 C CA . PRO A 1 97 ? -7.359 -37.125 -23.516 1 96.62 97 PRO A CA 1
ATOM 792 C C . PRO A 1 97 ? -8.328 -37.781 -22.547 1 96.62 97 PRO A C 1
ATOM 794 O O . PRO A 1 97 ? -9.047 -38.719 -22.938 1 96.62 97 PRO A O 1
ATOM 797 N N . ILE A 1 98 ? -8.266 -37.375 -21.359 1 96.44 98 ILE A N 1
ATOM 798 C CA . ILE A 1 98 ? -9.203 -37.844 -20.344 1 96.44 98 ILE A CA 1
ATOM 799 C C . ILE A 1 98 ? -10.094 -36.688 -19.906 1 96.44 98 ILE A C 1
ATOM 801 O O . ILE A 1 98 ? -9.602 -35.688 -19.328 1 96.44 98 ILE A O 1
ATOM 805 N N . ALA A 1 99 ? -11.367 -36.781 -20.188 1 96 99 ALA A N 1
ATOM 806 C CA . ALA A 1 99 ? -12.312 -35.75 -19.734 1 96 99 ALA A CA 1
ATOM 807 C C . ALA A 1 99 ? -12.523 -35.844 -18.234 1 96 99 ALA A C 1
ATOM 809 O O . ALA A 1 99 ? -12.898 -36.875 -17.703 1 96 99 ALA A O 1
ATOM 810 N N . GLY A 1 100 ? -12.25 -34.75 -17.594 1 93.25 100 GLY A N 1
ATOM 811 C CA . GLY A 1 100 ? -12.445 -34.75 -16.141 1 93.25 100 GLY A CA 1
ATOM 812 C C . GLY A 1 100 ? -12.242 -33.375 -15.516 1 93.25 100 GLY A C 1
ATOM 813 O O . GLY A 1 100 ? -12.156 -32.375 -16.219 1 93.25 100 GLY A O 1
ATOM 814 N N . ASP A 1 101 ? -12.391 -33.375 -14.18 1 92.12 101 ASP A N 1
ATOM 815 C CA . ASP A 1 101 ? -12.234 -32.188 -13.336 1 92.12 101 ASP A CA 1
ATOM 816 C C . ASP A 1 101 ? -11.602 -32.562 -12 1 92.12 101 ASP A C 1
ATOM 818 O O . ASP A 1 101 ? -12.156 -33.344 -11.234 1 92.12 101 ASP A O 1
ATOM 822 N N . LEU A 1 102 ? -10.484 -31.844 -11.719 1 89.38 102 LEU A N 1
ATOM 823 C CA . LEU A 1 102 ? -9.703 -32.125 -10.523 1 89.38 102 LEU A CA 1
ATOM 824 C C . LEU A 1 102 ? -10.531 -31.891 -9.266 1 89.38 102 LEU A C 1
ATOM 826 O O . LEU A 1 102 ? -10.258 -32.5 -8.219 1 89.38 102 LEU A O 1
ATOM 830 N N . CYS A 1 103 ? -11.5 -31.047 -9.375 1 88.81 103 CYS A N 1
ATOM 831 C CA . CYS A 1 103 ? -12.242 -30.641 -8.188 1 88.81 103 CYS A CA 1
ATOM 832 C C . CYS A 1 103 ? -13.43 -31.562 -7.938 1 88.81 103 CYS A C 1
ATOM 834 O O . CYS A 1 103 ? -14.109 -31.453 -6.918 1 88.81 103 CYS A O 1
ATOM 836 N N . LYS A 1 104 ? -13.617 -32.5 -8.812 1 89.94 104 LYS A N 1
ATOM 837 C CA . LYS A 1 104 ? -14.719 -33.438 -8.648 1 89.94 104 LYS A CA 1
ATOM 838 C C . LYS A 1 104 ? -14.234 -34.75 -8.047 1 89.94 104 LYS A C 1
ATOM 840 O O . LYS A 1 104 ? -13.07 -35.125 -8.211 1 89.94 104 LYS A O 1
ATOM 845 N N . PRO A 1 105 ? -15.141 -35.438 -7.398 1 85.75 105 PRO A N 1
ATOM 846 C CA . PRO A 1 105 ? -14.781 -36.781 -6.93 1 85.75 105 PRO A CA 1
ATOM 847 C C . PRO A 1 105 ? -14.352 -37.719 -8.062 1 85.75 105 PRO A C 1
ATOM 849 O O . PRO A 1 105 ? -14.953 -37.688 -9.141 1 85.75 105 PRO A O 1
ATOM 852 N N . TYR A 1 106 ? -13.281 -38.406 -7.91 1 85.75 106 TYR A N 1
ATOM 853 C CA . TYR A 1 106 ? -12.688 -39.281 -8.906 1 85.75 106 TYR A CA 1
ATOM 854 C C . TYR A 1 106 ? -12.438 -38.562 -10.211 1 85.75 106 TYR A C 1
ATOM 856 O O . TYR A 1 106 ? -12.555 -39.125 -11.297 1 85.75 106 TYR A O 1
ATOM 864 N N . PHE A 1 107 ? -12.359 -37.219 -10.094 1 89.81 107 PHE A N 1
ATOM 865 C CA . PHE A 1 107 ? -12.016 -36.312 -11.172 1 89.81 107 PHE A CA 1
ATOM 866 C C . PHE A 1 107 ? -13.109 -36.281 -12.227 1 89.81 107 PHE A C 1
ATOM 868 O O . PHE A 1 107 ? -12.891 -35.844 -13.352 1 89.81 107 PHE A O 1
ATOM 875 N N . GLY A 1 108 ? -14.242 -36.906 -11.883 1 89.38 108 GLY A N 1
ATOM 876 C CA . GLY A 1 108 ? -15.336 -36.938 -12.844 1 89.38 108 GLY A CA 1
ATOM 877 C C . GLY A 1 108 ? -15.102 -37.938 -13.961 1 89.38 108 GLY A C 1
ATOM 878 O O . GLY A 1 108 ? -15.742 -37.844 -15.016 1 89.38 108 GLY A O 1
ATOM 879 N N . ILE A 1 109 ? -14.172 -38.812 -13.836 1 91.19 109 ILE A N 1
ATOM 880 C CA . ILE A 1 109 ? -13.812 -39.812 -14.844 1 91.19 109 ILE A CA 1
ATOM 881 C C . ILE A 1 109 ? -14.672 -41.062 -14.672 1 91.19 109 ILE A C 1
ATOM 883 O O . ILE A 1 109 ? -15 -41.438 -13.547 1 91.19 109 ILE A O 1
ATOM 887 N N . ASP A 1 110 ? -14.969 -41.656 -15.758 1 87.31 110 ASP A N 1
ATOM 888 C CA . ASP A 1 110 ? -15.719 -42.906 -15.719 1 87.31 110 ASP A CA 1
ATOM 889 C C . ASP A 1 110 ? -14.938 -44 -14.969 1 87.31 110 ASP A C 1
ATOM 891 O O . ASP A 1 110 ? -13.727 -44.125 -15.148 1 87.31 110 ASP A O 1
ATOM 895 N N . SER A 1 111 ? -15.648 -44.844 -14.281 1 88 111 SER A N 1
ATOM 896 C CA . SER A 1 111 ? -15.039 -45.875 -13.414 1 88 111 SER A CA 1
ATOM 897 C C . SER A 1 111 ? -14.188 -46.844 -14.219 1 88 111 SER A C 1
ATOM 899 O O . SER A 1 111 ? -13.102 -47.219 -13.781 1 88 111 SER A O 1
ATOM 901 N N . ASP A 1 112 ? -14.648 -47.188 -15.328 1 91.38 112 ASP A N 1
ATOM 902 C CA . ASP A 1 112 ? -13.914 -48.156 -16.141 1 91.38 112 ASP A CA 1
ATOM 903 C C . ASP A 1 112 ? -12.57 -47.594 -16.594 1 91.38 112 ASP A C 1
ATOM 905 O O . ASP A 1 112 ? -11.555 -48.281 -16.578 1 91.38 112 ASP A O 1
ATOM 909 N N . LEU A 1 113 ? -12.602 -46.469 -16.969 1 92.38 113 LEU A N 1
ATOM 910 C CA . LEU A 1 113 ? -11.383 -45.812 -17.422 1 92.38 113 LEU A CA 1
ATOM 911 C C . LEU A 1 113 ? -10.414 -45.625 -16.25 1 92.38 113 LEU A C 1
ATOM 913 O O . LEU A 1 113 ? -9.195 -45.75 -16.422 1 92.38 113 LEU A O 1
ATOM 917 N N . ILE A 1 114 ? -10.953 -45.344 -15.109 1 93.38 114 ILE A N 1
ATOM 918 C CA . ILE A 1 114 ? -10.133 -45.188 -13.914 1 93.38 114 ILE A CA 1
ATOM 919 C C . ILE A 1 114 ? -9.352 -46.469 -13.633 1 93.38 114 ILE A C 1
ATOM 921 O O . ILE A 1 114 ? -8.164 -46.406 -13.312 1 93.38 114 ILE A O 1
ATOM 925 N N . ASP A 1 115 ? -10 -47.5 -13.75 1 94.38 115 ASP A N 1
ATOM 926 C CA . ASP A 1 115 ? -9.359 -48.781 -13.492 1 94.38 115 ASP A CA 1
ATOM 927 C C . ASP A 1 115 ? -8.242 -49.062 -14.5 1 94.38 115 ASP A C 1
ATOM 929 O O . ASP A 1 115 ? -7.18 -49.562 -14.133 1 94.38 115 ASP A O 1
ATOM 933 N N . VAL A 1 116 ? -8.508 -48.719 -15.68 1 96.12 116 VAL A N 1
ATOM 934 C CA . VAL A 1 116 ? -7.5 -48.906 -16.719 1 96.12 116 VAL A CA 1
ATOM 935 C C . VAL A 1 116 ? -6.266 -48.062 -16.391 1 96.12 116 VAL A C 1
ATOM 937 O O . VAL A 1 116 ? -5.137 -48.562 -16.438 1 96.12 116 VAL A O 1
ATOM 940 N N . ILE A 1 117 ? -6.453 -46.875 -16.062 1 96.25 117 ILE A N 1
ATOM 941 C CA . ILE A 1 117 ? -5.355 -45.969 -15.766 1 96.25 117 ILE A CA 1
ATOM 942 C C . ILE A 1 117 ? -4.586 -46.438 -14.547 1 96.25 117 ILE A C 1
ATOM 944 O O . ILE A 1 117 ? -3.352 -46.469 -14.555 1 96.25 117 ILE A O 1
ATOM 948 N N . LYS A 1 118 ? -5.281 -46.875 -13.531 1 96.19 118 LYS A N 1
ATOM 949 C CA . LYS A 1 118 ? -4.656 -47.344 -12.305 1 96.19 118 LYS A CA 1
ATOM 950 C C . LYS A 1 118 ? -3.75 -48.562 -12.57 1 96.19 118 LYS A C 1
ATOM 952 O O . LYS A 1 118 ? -2.736 -48.719 -11.891 1 96.19 118 LYS A O 1
ATOM 957 N N . ASN A 1 119 ? -4.121 -49.25 -13.578 1 97 119 ASN A N 1
ATOM 958 C CA . ASN A 1 119 ? -3.377 -50.469 -13.875 1 97 119 ASN A CA 1
ATOM 959 C C . ASN A 1 119 ? -2.168 -50.188 -14.766 1 97 119 ASN A C 1
ATOM 961 O O . ASN A 1 119 ? -1.234 -51 -14.82 1 97 119 ASN A O 1
ATOM 965 N N . GLU A 1 120 ? -2.168 -49 -15.367 1 97.38 120 GLU A N 1
ATOM 966 C CA . GLU A 1 120 ? -1.168 -48.812 -16.406 1 97.38 120 GLU A CA 1
ATOM 967 C C . GLU A 1 120 ? -0.164 -47.719 -16 1 97.38 120 GLU A C 1
ATOM 969 O O . GLU A 1 120 ? 0.971 -47.719 -16.484 1 97.38 120 GLU A O 1
ATOM 974 N N . VAL A 1 121 ? -0.471 -46.875 -15.18 1 98.19 121 VAL A N 1
ATOM 975 C CA . VAL A 1 121 ? 0.279 -45.625 -14.992 1 98.19 121 VAL A CA 1
ATOM 976 C C . VAL A 1 121 ? 1.543 -45.906 -14.18 1 98.19 121 VAL A C 1
ATOM 978 O O . VAL A 1 121 ? 1.49 -46.562 -13.148 1 98.19 121 VAL A O 1
ATOM 981 N N . ASN A 1 122 ? 2.686 -45.406 -14.648 1 97.88 122 ASN A N 1
ATOM 982 C CA . ASN A 1 122 ? 3.977 -45.562 -13.984 1 97.88 122 ASN A CA 1
ATOM 983 C C . ASN A 1 122 ? 4.391 -44.281 -13.266 1 97.88 122 ASN A C 1
ATOM 985 O O . ASN A 1 122 ? 5.105 -44.312 -12.258 1 97.88 122 ASN A O 1
ATOM 989 N N . VAL A 1 123 ? 4.012 -43.156 -13.844 1 98.38 123 VAL A N 1
ATOM 990 C CA . VAL A 1 123 ? 4.387 -41.844 -13.32 1 98.38 123 VAL A CA 1
ATOM 991 C C . VAL A 1 123 ? 3.17 -40.938 -13.32 1 98.38 123 VAL A C 1
ATOM 993 O O . VAL A 1 123 ? 2.4 -40.906 -14.281 1 98.38 123 VAL A O 1
ATOM 996 N N . ILE A 1 124 ? 2.963 -40.219 -12.266 1 98.44 124 ILE A N 1
ATOM 997 C CA . ILE A 1 124 ? 1.96 -39.156 -12.211 1 98.44 124 ILE A CA 1
ATOM 998 C C . ILE A 1 124 ? 2.646 -37.812 -12.047 1 98.44 124 ILE A C 1
ATOM 1000 O O . ILE A 1 124 ? 3.51 -37.656 -11.188 1 98.44 124 ILE A O 1
ATOM 1004 N N . VAL A 1 125 ? 2.322 -36.875 -12.906 1 98.62 125 VAL A N 1
ATOM 1005 C CA . VAL A 1 125 ? 2.83 -35.531 -12.844 1 98.62 125 VAL A CA 1
ATOM 1006 C C . VAL A 1 125 ? 1.676 -34.562 -12.609 1 98.62 125 VAL A C 1
ATOM 1008 O O . VAL A 1 125 ? 0.836 -34.344 -13.492 1 98.62 125 VAL A O 1
ATOM 1011 N N . HIS A 1 126 ? 1.71 -33.969 -11.461 1 98.31 126 HIS A N 1
ATOM 1012 C CA . HIS A 1 126 ? 0.636 -33.031 -11.102 1 98.31 126 HIS A CA 1
ATOM 1013 C C . HIS A 1 126 ? 1.085 -31.594 -11.234 1 98.31 126 HIS A C 1
ATOM 1015 O O . HIS A 1 126 ? 1.745 -31.047 -10.336 1 98.31 126 HIS A O 1
ATOM 1021 N N . MET A 1 127 ? 0.576 -30.875 -12.227 1 96.88 127 MET A N 1
ATOM 1022 C CA . MET A 1 127 ? 0.906 -29.484 -12.469 1 96.88 127 MET A CA 1
ATOM 1023 C C . MET A 1 127 ? -0.355 -28.625 -12.531 1 96.88 127 MET A C 1
ATOM 1025 O O . MET A 1 127 ? -0.28 -27.406 -12.742 1 96.88 127 MET A O 1
ATOM 1029 N N . GLY A 1 128 ? -1.464 -29.281 -12.367 1 92.88 128 GLY A N 1
ATOM 1030 C CA . GLY A 1 128 ? -2.717 -28.547 -12.383 1 92.88 128 GLY A CA 1
ATOM 1031 C C . GLY A 1 128 ? -2.965 -27.75 -11.102 1 92.88 128 GLY A C 1
ATOM 1032 O O . GLY A 1 128 ? -2.607 -28.203 -10.016 1 92.88 128 GLY A O 1
ATOM 1033 N N . GLY A 1 129 ? -3.553 -26.609 -11.281 1 90.62 129 GLY A N 1
ATOM 1034 C CA . GLY A 1 129 ? -3.898 -25.797 -10.133 1 90.62 129 GLY A CA 1
ATOM 1035 C C . GLY A 1 129 ? -4.195 -24.359 -10.492 1 90.62 129 GLY A C 1
ATOM 1036 O O . GLY A 1 129 ? -4.246 -24 -11.68 1 90.62 129 GLY A O 1
ATOM 1037 N N . ASN A 1 130 ? -4.504 -23.641 -9.523 1 88.81 130 ASN A N 1
ATOM 1038 C CA . ASN A 1 130 ? -4.699 -22.203 -9.633 1 88.81 130 ASN A CA 1
ATOM 1039 C C . ASN A 1 130 ? -3.436 -21.438 -9.242 1 88.81 130 ASN A C 1
ATOM 1041 O O . ASN A 1 130 ? -2.92 -21.594 -8.133 1 88.81 130 ASN A O 1
ATOM 1045 N N . THR A 1 131 ? -2.959 -20.625 -10.195 1 87.44 131 THR A N 1
ATOM 1046 C CA . THR A 1 131 ? -1.69 -19.938 -9.961 1 87.44 131 THR A CA 1
ATOM 1047 C C . THR A 1 131 ? -1.923 -18.5 -9.547 1 87.44 131 THR A C 1
ATOM 1049 O O . THR A 1 131 ? -0.973 -17.719 -9.43 1 87.44 131 THR A O 1
ATOM 1052 N N . LYS A 1 132 ? -3.105 -18.156 -9.266 1 85.69 132 LYS A N 1
ATOM 1053 C CA . LYS A 1 132 ? -3.389 -16.797 -8.836 1 85.69 132 LYS A CA 1
ATOM 1054 C C . LYS A 1 132 ? -2.852 -16.547 -7.426 1 85.69 132 LYS A C 1
ATOM 1056 O O . LYS A 1 132 ? -3.098 -17.328 -6.512 1 85.69 132 LYS A O 1
ATOM 1061 N N . TRP A 1 133 ? -2.252 -15.469 -7.285 1 86.19 133 TRP A N 1
ATOM 1062 C CA . TRP A 1 133 ? -1.627 -15.18 -5.996 1 86.19 133 TRP A CA 1
ATOM 1063 C C . TRP A 1 133 ? -2.65 -14.641 -5.004 1 86.19 133 TRP A C 1
ATOM 1065 O O . TRP A 1 133 ? -2.453 -14.719 -3.791 1 86.19 133 TRP A O 1
ATOM 1075 N N . HIS A 1 134 ? -3.617 -14.062 -5.504 1 84.69 134 HIS A N 1
ATOM 1076 C CA . HIS A 1 134 ? -4.633 -13.531 -4.602 1 84.69 134 HIS A CA 1
ATOM 1077 C C . HIS A 1 134 ? -6.016 -14.07 -4.953 1 84.69 134 HIS A C 1
ATOM 1079 O O . HIS A 1 134 ? -6.797 -13.391 -5.629 1 84.69 134 HIS A O 1
ATOM 1085 N N . ASP A 1 135 ? -6.27 -15.172 -4.57 1 90.31 135 ASP A N 1
ATOM 1086 C CA . ASP A 1 135 ? -7.57 -15.812 -4.742 1 90.31 135 ASP A CA 1
ATOM 1087 C C . ASP A 1 135 ? -8.266 -16 -3.4 1 90.31 135 ASP A C 1
ATOM 1089 O O . ASP A 1 135 ? -7.645 -15.875 -2.344 1 90.31 135 ASP A O 1
ATOM 1093 N N . ARG A 1 136 ? -9.539 -16.25 -3.5 1 94.38 136 ARG A N 1
ATOM 1094 C CA . ARG A 1 136 ? -10.281 -16.625 -2.299 1 94.38 136 ARG A CA 1
ATOM 1095 C C . ARG A 1 136 ? -9.656 -17.828 -1.613 1 94.38 136 ARG A C 1
ATOM 1097 O O . ARG A 1 136 ? -9.148 -18.734 -2.279 1 94.38 136 ARG A O 1
ATOM 1104 N N . HIS A 1 137 ? -9.766 -17.781 -0.318 1 96 137 HIS A N 1
ATOM 1105 C CA . HIS A 1 137 ? -9.172 -18.844 0.472 1 96 137 HIS A CA 1
ATOM 1106 C C . HIS A 1 137 ? -9.789 -20.203 0.132 1 96 137 HIS A C 1
ATOM 1108 O O . HIS A 1 137 ? -9.078 -21.203 -0.007 1 96 137 HIS A O 1
ATOM 1114 N N . ASP A 1 138 ? -11.094 -20.234 -0.008 1 95.56 138 ASP A N 1
ATOM 1115 C CA . ASP A 1 138 ? -11.797 -21.484 -0.284 1 95.56 138 ASP A CA 1
ATOM 1116 C C . ASP A 1 138 ? -11.445 -22.016 -1.672 1 95.56 138 ASP A C 1
ATOM 1118 O O . ASP A 1 138 ? -11.258 -23.219 -1.851 1 95.56 138 ASP A O 1
ATOM 1122 N N . VAL A 1 139 ? -11.305 -21.172 -2.578 1 94.75 139 VAL A N 1
ATOM 1123 C CA . VAL A 1 139 ? -11 -21.562 -3.949 1 94.75 139 VAL A CA 1
ATOM 1124 C C . VAL A 1 139 ? -9.562 -22.078 -4.031 1 94.75 139 VAL A C 1
ATOM 1126 O O . VAL A 1 139 ? -9.312 -23.141 -4.605 1 94.75 139 VAL A O 1
ATOM 1129 N N . ALA A 1 140 ? -8.656 -21.375 -3.457 1 95 140 ALA A N 1
ATOM 1130 C CA . ALA A 1 140 ? -7.254 -21.766 -3.484 1 95 140 ALA A CA 1
ATOM 1131 C C . ALA A 1 140 ? -7.059 -23.141 -2.848 1 95 140 ALA A C 1
ATOM 1133 O O . ALA A 1 140 ? -6.336 -23.984 -3.385 1 95 140 ALA A O 1
ATOM 1134 N N . LEU A 1 141 ? -7.699 -23.406 -1.761 1 94.38 141 LEU A N 1
ATOM 1135 C CA . LEU A 1 141 ? -7.516 -24.672 -1.057 1 94.38 141 LEU A CA 1
ATOM 1136 C C . LEU A 1 141 ? -8.234 -25.812 -1.782 1 94.38 141 LEU A C 1
ATOM 1138 O O . LEU A 1 141 ? -7.758 -26.953 -1.795 1 94.38 141 LEU A O 1
ATOM 1142 N N . GLU A 1 142 ? -9.359 -25.453 -2.307 1 92.88 142 GLU A N 1
ATOM 1143 C CA . GLU A 1 142 ? -10.078 -26.484 -3.045 1 92.88 142 GLU A CA 1
ATOM 1144 C C . GLU A 1 142 ? -9.281 -26.953 -4.254 1 92.88 142 GLU A C 1
ATOM 1146 O O . GLU A 1 142 ? -9.133 -28.156 -4.469 1 92.88 142 GLU A O 1
ATOM 1151 N N . VAL A 1 143 ? -8.766 -26.078 -4.949 1 93.88 143 VAL A N 1
ATOM 1152 C CA . VAL A 1 143 ? -8.156 -26.375 -6.238 1 93.88 143 VAL A CA 1
ATOM 1153 C C . VAL A 1 143 ? -6.738 -26.891 -6.027 1 93.88 143 VAL A C 1
ATOM 1155 O O . VAL A 1 143 ? -6.301 -27.812 -6.719 1 93.88 143 VAL A O 1
ATOM 1158 N N . ASN A 1 144 ? -6.023 -26.375 -5.062 1 95 144 ASN A N 1
ATOM 1159 C CA . ASN A 1 144 ? -4.602 -26.688 -4.961 1 95 144 ASN A CA 1
ATOM 1160 C C . ASN A 1 144 ? -4.328 -27.719 -3.865 1 95 144 ASN A C 1
ATOM 1162 O O . ASN A 1 144 ? -3.27 -28.344 -3.848 1 95 144 ASN A O 1
ATOM 1166 N N . VAL A 1 145 ? -5.238 -27.875 -2.98 1 94.31 145 VAL A N 1
ATOM 1167 C CA . VAL A 1 145 ? -4.938 -28.75 -1.852 1 94.31 145 VAL A CA 1
ATOM 1168 C C . VAL A 1 145 ? -5.891 -29.953 -1.857 1 94.31 145 VAL A C 1
ATOM 1170 O O . VAL A 1 145 ? -5.449 -31.094 -1.931 1 94.31 145 VAL A O 1
ATOM 1173 N N . ARG A 1 146 ? -7.141 -29.656 -1.83 1 91.94 146 ARG A N 1
ATOM 1174 C CA . ARG A 1 146 ? -8.109 -30.75 -1.778 1 91.94 146 ARG A CA 1
ATOM 1175 C C . ARG A 1 146 ? -8.047 -31.609 -3.043 1 91.94 146 ARG A C 1
ATOM 1177 O O . ARG A 1 146 ? -8.156 -32.844 -2.98 1 91.94 146 ARG A O 1
ATOM 1184 N N . ALA A 1 147 ? -7.992 -30.938 -4.105 1 93.25 147 ALA A N 1
ATOM 1185 C CA . ALA A 1 147 ? -7.848 -31.656 -5.363 1 93.25 147 ALA A CA 1
ATOM 1186 C C . ALA A 1 147 ? -6.617 -32.562 -5.336 1 93.25 147 ALA A C 1
ATOM 1188 O O . ALA A 1 147 ? -6.664 -33.688 -5.816 1 93.25 147 ALA A O 1
ATOM 1189 N N . LEU A 1 148 ? -5.559 -32.125 -4.855 1 94.69 148 LEU A N 1
ATOM 1190 C CA . LEU A 1 148 ? -4.344 -32.906 -4.727 1 94.69 148 LEU A CA 1
ATOM 1191 C C . LEU A 1 148 ? -4.562 -34.094 -3.781 1 94.69 148 LEU A C 1
ATOM 1193 O O . LEU A 1 148 ? -4.047 -35.188 -4.016 1 94.69 148 LEU A O 1
ATOM 1197 N N . SER A 1 149 ? -5.254 -33.812 -2.756 1 91.81 149 SER A N 1
ATOM 1198 C CA . SER A 1 149 ? -5.57 -34.906 -1.84 1 91.81 149 SER A CA 1
ATOM 1199 C C . SER A 1 149 ? -6.305 -36.031 -2.557 1 91.81 149 SER A C 1
ATOM 1201 O O . SER A 1 149 ? -6.031 -37.219 -2.314 1 91.81 149 SER A O 1
ATOM 1203 N N . ARG A 1 150 ? -7.191 -35.688 -3.354 1 91.88 150 ARG A N 1
ATOM 1204 C CA . ARG A 1 150 ? -7.91 -36.688 -4.145 1 91.88 150 ARG A CA 1
ATOM 1205 C C . ARG A 1 150 ? -6.965 -37.406 -5.082 1 91.88 150 ARG A C 1
ATOM 1207 O O . ARG A 1 150 ? -7.082 -38.625 -5.262 1 91.88 150 ARG A O 1
ATOM 1214 N N . LEU A 1 151 ? -6.105 -36.688 -5.645 1 95.12 151 LEU A N 1
ATOM 1215 C CA . LEU A 1 151 ? -5.133 -37.281 -6.551 1 95.12 151 LEU A CA 1
ATOM 1216 C C . LEU A 1 151 ? -4.211 -38.25 -5.797 1 95.12 151 LEU A C 1
ATOM 1218 O O . LEU A 1 151 ? -3.822 -39.281 -6.332 1 95.12 151 LEU A O 1
ATOM 1222 N N . VAL A 1 152 ? -3.842 -37.844 -4.648 1 94 152 VAL A N 1
ATOM 1223 C CA . VAL A 1 152 ? -3.004 -38.688 -3.805 1 94 152 VAL A CA 1
ATOM 1224 C C . VAL A 1 152 ? -3.729 -40 -3.504 1 94 152 VAL A C 1
ATOM 1226 O O . VAL A 1 152 ? -3.137 -41.094 -3.596 1 94 152 VAL A O 1
ATOM 1229 N N . ASP A 1 153 ? -4.969 -39.906 -3.184 1 91.88 153 ASP A N 1
ATOM 1230 C CA . ASP A 1 153 ? -5.77 -41.125 -2.947 1 91.88 153 ASP A CA 1
ATOM 1231 C C . ASP A 1 153 ? -5.816 -42 -4.191 1 91.88 153 ASP A C 1
ATOM 1233 O O . ASP A 1 153 ? -5.719 -43.219 -4.094 1 91.88 153 ASP A O 1
ATOM 1237 N N . PHE A 1 154 ? -5.992 -41.406 -5.234 1 94 154 PHE A N 1
ATOM 1238 C CA . PHE A 1 154 ? -5.977 -42.094 -6.512 1 94 154 PHE A CA 1
ATOM 1239 C C . PHE A 1 154 ? -4.641 -42.781 -6.73 1 94 154 PHE A C 1
ATOM 1241 O O . PHE A 1 154 ? -4.598 -43.969 -7.121 1 94 154 PHE A O 1
ATOM 1248 N N . ALA A 1 155 ? -3.574 -42.125 -6.496 1 95.94 155 ALA A N 1
ATOM 1249 C CA . ALA A 1 155 ? -2.219 -42.625 -6.695 1 95.94 155 ALA A CA 1
ATOM 1250 C C . ALA A 1 155 ? -1.954 -43.844 -5.828 1 95.94 155 ALA A C 1
ATOM 1252 O O . ALA A 1 155 ? -1.263 -44.781 -6.25 1 95.94 155 ALA A O 1
ATOM 1253 N N . ILE A 1 156 ? -2.473 -43.875 -4.688 1 93.5 156 ILE A N 1
ATOM 1254 C CA . ILE A 1 156 ? -2.295 -44.969 -3.758 1 93.5 156 ILE A CA 1
ATOM 1255 C C . ILE A 1 156 ? -2.842 -46.25 -4.379 1 93.5 156 ILE A C 1
ATOM 1257 O O . ILE A 1 156 ? -2.279 -47.344 -4.184 1 93.5 156 ILE A O 1
ATOM 1261 N N . GLY A 1 157 ? -3.828 -46.094 -5.188 1 92.44 157 GLY A N 1
ATOM 1262 C CA . GLY A 1 157 ? -4.473 -47.25 -5.781 1 92.44 157 GLY A CA 1
ATOM 1263 C C . GLY A 1 157 ? -3.838 -47.688 -7.09 1 92.44 157 GLY A C 1
ATOM 1264 O O . GLY A 1 157 ? -4.246 -48.688 -7.688 1 92.44 157 GLY A O 1
ATOM 1265 N N . CYS A 1 158 ? -2.867 -47.031 -7.543 1 95.94 158 CYS A N 1
ATOM 1266 C CA . CYS A 1 158 ? -2.213 -47.375 -8.805 1 95.94 158 CYS A CA 1
ATOM 1267 C C . CYS A 1 158 ? -1.213 -48.5 -8.609 1 95.94 158 CYS A C 1
ATOM 1269 O O . CYS A 1 158 ? -0.319 -48.406 -7.766 1 95.94 158 CYS A O 1
ATOM 1271 N N . MET A 1 159 ? -1.255 -49.469 -9.492 1 95.62 159 MET A N 1
ATOM 1272 C CA . MET A 1 159 ? -0.533 -50.719 -9.273 1 95.62 159 MET A CA 1
ATOM 1273 C C . MET A 1 159 ? 0.913 -50.594 -9.742 1 95.62 159 MET A C 1
ATOM 1275 O O . MET A 1 159 ? 1.806 -51.219 -9.188 1 95.62 159 MET A O 1
ATOM 1279 N N . LYS A 1 160 ? 1.183 -49.844 -10.742 1 96 160 LYS A N 1
ATOM 1280 C CA . LYS A 1 160 ? 2.508 -49.812 -11.352 1 96 160 LYS A CA 1
ATOM 1281 C C . LYS A 1 160 ? 3.203 -48.469 -11.078 1 96 160 LYS A C 1
ATOM 1283 O O . LYS A 1 160 ? 4.312 -48.219 -11.562 1 96 160 LYS A O 1
ATOM 1288 N N . LEU A 1 161 ? 2.566 -47.625 -10.281 1 96.81 161 LEU A N 1
ATOM 1289 C CA . LEU A 1 161 ? 3.088 -46.281 -10.055 1 96.81 161 LEU A CA 1
ATOM 1290 C C . LEU A 1 161 ? 4.398 -46.344 -9.273 1 96.81 161 LEU A C 1
ATOM 1292 O O . LEU A 1 161 ? 4.488 -47 -8.242 1 96.81 161 LEU A O 1
ATOM 1296 N N . THR A 1 162 ? 5.406 -45.594 -9.758 1 94.62 162 THR A N 1
ATOM 1297 C CA . THR A 1 162 ? 6.703 -45.594 -9.094 1 94.62 162 THR A CA 1
ATOM 1298 C C . THR A 1 162 ? 7.078 -44.188 -8.641 1 94.62 162 THR A C 1
ATOM 1300 O O . THR A 1 162 ? 7.789 -44 -7.648 1 94.62 162 THR A O 1
ATOM 1303 N N . VAL A 1 163 ? 6.617 -43.188 -9.398 1 97.31 163 VAL A N 1
ATOM 1304 C CA . VAL A 1 163 ? 7.004 -41.812 -9.094 1 97.31 163 VAL A CA 1
ATOM 1305 C C . VAL A 1 163 ? 5.773 -40.906 -9.125 1 97.31 163 VAL A C 1
ATOM 1307 O O . VAL A 1 163 ? 4.945 -41 -10.031 1 97.31 163 VAL A O 1
ATOM 1310 N N . PHE A 1 164 ? 5.648 -40.062 -8.125 1 98.12 164 PHE A N 1
ATOM 1311 C CA . PHE A 1 164 ? 4.656 -39 -8.062 1 98.12 164 PHE A CA 1
ATOM 1312 C C . PHE A 1 164 ? 5.332 -37.656 -8.031 1 98.12 164 PHE A C 1
ATOM 1314 O O . PHE A 1 164 ? 6.133 -37.375 -7.133 1 98.12 164 PHE A O 1
ATOM 1321 N N . VAL A 1 165 ? 4.977 -36.812 -9.016 1 98.31 165 VAL A N 1
ATOM 1322 C CA . VAL A 1 165 ? 5.605 -35.5 -9.125 1 98.31 165 VAL A CA 1
ATOM 1323 C C . VAL A 1 165 ? 4.602 -34.438 -8.742 1 98.31 165 VAL A C 1
ATOM 1325 O O . VAL A 1 165 ? 3.48 -34.406 -9.258 1 98.31 165 VAL A O 1
ATOM 1328 N N . TYR A 1 166 ? 5.02 -33.531 -7.859 1 97.81 166 TYR A N 1
ATOM 1329 C CA . TYR A 1 166 ? 4.223 -32.375 -7.488 1 97.81 166 TYR A CA 1
ATOM 1330 C C . TYR A 1 166 ? 4.945 -31.078 -7.863 1 97.81 166 TYR A C 1
ATOM 1332 O O . TYR A 1 166 ? 6.074 -30.844 -7.43 1 97.81 166 TYR A O 1
ATOM 1340 N N . MET A 1 167 ? 4.27 -30.297 -8.664 1 97.44 167 MET A N 1
ATOM 1341 C CA . MET A 1 167 ? 4.812 -29 -9.031 1 97.44 167 MET A CA 1
ATOM 1342 C C . MET A 1 167 ? 4.496 -27.953 -7.973 1 97.44 167 MET A C 1
ATOM 1344 O O . MET A 1 167 ? 3.383 -27.422 -7.922 1 97.44 167 MET A O 1
ATOM 1348 N N . SER A 1 168 ? 5.449 -27.625 -7.191 1 95.06 168 SER A N 1
ATOM 1349 C CA . SER A 1 168 ? 5.352 -26.578 -6.172 1 95.06 168 SER A CA 1
ATOM 1350 C C . SER A 1 168 ? 6.035 -25.297 -6.625 1 95.06 168 SER A C 1
ATOM 1352 O O . SER A 1 168 ? 5.965 -24.938 -7.801 1 95.06 168 SER A O 1
ATOM 1354 N N . SER A 1 169 ? 6.477 -24.5 -5.703 1 91.31 169 SER A N 1
ATOM 1355 C CA . SER A 1 169 ? 7.121 -23.219 -5.988 1 91.31 169 SER A CA 1
ATOM 1356 C C . SER A 1 169 ? 8.141 -22.859 -4.914 1 91.31 169 SER A C 1
ATOM 1358 O O . SER A 1 169 ? 7.973 -23.219 -3.748 1 91.31 169 SER A O 1
ATOM 1360 N N . VAL A 1 170 ? 9.133 -22.172 -5.301 1 86.75 170 VAL A N 1
ATOM 1361 C CA . VAL A 1 170 ? 10.125 -21.719 -4.328 1 86.75 170 VAL A CA 1
ATOM 1362 C C . VAL A 1 170 ? 9.477 -20.734 -3.35 1 86.75 170 VAL A C 1
ATOM 1364 O O . VAL A 1 170 ? 10.016 -20.5 -2.266 1 86.75 170 VAL A O 1
ATOM 1367 N N . CYS A 1 171 ? 8.344 -20.25 -3.621 1 82.56 171 CYS A N 1
ATOM 1368 C CA . CYS A 1 171 ? 7.68 -19.219 -2.82 1 82.56 171 CYS A CA 1
ATOM 1369 C C . CYS A 1 171 ? 7.137 -19.812 -1.522 1 82.56 171 CYS A C 1
ATOM 1371 O O . CYS A 1 171 ? 6.73 -19.062 -0.625 1 82.56 171 CYS A O 1
ATOM 1373 N N . VAL A 1 172 ? 7.176 -21.109 -1.383 1 87.19 172 VAL A N 1
ATOM 1374 C CA . VAL A 1 172 ? 6.641 -21.719 -0.174 1 87.19 172 VAL A CA 1
ATOM 1375 C C . VAL A 1 172 ? 7.57 -21.438 1.004 1 87.19 172 VAL A C 1
ATOM 1377 O O . VAL A 1 172 ? 7.191 -21.641 2.162 1 87.19 172 VAL A O 1
ATOM 1380 N N . SER A 1 173 ? 8.688 -21 0.695 1 72.06 173 SER A N 1
ATOM 1381 C CA . SER A 1 173 ? 9.648 -20.781 1.771 1 72.06 173 SER A CA 1
ATOM 1382 C C . SER A 1 173 ? 9.32 -19.5 2.537 1 72.06 173 SER A C 1
ATOM 1384 O O . SER A 1 173 ? 9.031 -18.469 1.934 1 72.06 173 SER A O 1
ATOM 1386 N N . HIS A 1 174 ? 9.133 -19.594 3.996 1 59.19 174 HIS A N 1
ATOM 1387 C CA . HIS A 1 174 ? 8.758 -18.531 4.914 1 59.19 174 HIS A CA 1
ATOM 1388 C C . HIS A 1 174 ? 9.914 -17.547 5.117 1 59.19 174 HIS A C 1
ATOM 1390 O O . HIS A 1 174 ? 9.695 -16.422 5.562 1 59.19 174 HIS A O 1
ATOM 1396 N N . ASP A 1 175 ? 11.148 -18.031 5.051 1 56.78 175 ASP A N 1
ATOM 1397 C CA . ASP A 1 175 ? 12.359 -17.344 5.48 1 56.78 175 ASP A CA 1
ATOM 1398 C C . ASP A 1 175 ? 12.766 -16.266 4.469 1 56.78 175 ASP A C 1
ATOM 1400 O O . ASP A 1 175 ? 13.906 -15.797 4.48 1 56.78 175 ASP A O 1
ATOM 1404 N N . LEU A 1 176 ? 11.773 -15.688 3.82 1 52.97 176 LEU A N 1
ATOM 1405 C CA . LEU A 1 176 ? 12.148 -14.641 2.873 1 52.97 176 LEU A CA 1
ATOM 1406 C C . LEU A 1 176 ? 12.203 -13.281 3.557 1 52.97 176 LEU A C 1
ATOM 1408 O O . LEU A 1 176 ? 11.227 -12.852 4.18 1 52.97 176 LEU A O 1
ATOM 1412 N N . PRO A 1 177 ? 13.469 -12.562 3.744 1 53.5 177 PRO A N 1
ATOM 1413 C CA . PRO A 1 177 ? 14.68 -12.836 2.959 1 53.5 177 PRO A CA 1
ATOM 1414 C C . PRO A 1 177 ? 15.523 -13.961 3.551 1 53.5 177 PRO A C 1
ATOM 1416 O O . PRO A 1 177 ? 15.469 -14.211 4.758 1 53.5 177 PRO A O 1
ATOM 1419 N N . GLY A 1 178 ? 16.047 -14.891 2.939 1 58.94 178 GLY A N 1
ATOM 1420 C CA . GLY A 1 178 ? 17.016 -15.906 3.312 1 58.94 178 GLY A CA 1
ATOM 1421 C C . GLY A 1 178 ? 17.125 -17.031 2.299 1 58.94 178 GLY A C 1
ATOM 1422 O O . GLY A 1 178 ? 16.859 -16.828 1.111 1 58.94 178 GLY A O 1
ATOM 1423 N N . VAL A 1 179 ? 17.797 -18.188 2.838 1 61.47 179 VAL A N 1
ATOM 1424 C CA . VAL A 1 179 ? 18.094 -19.359 2.008 1 61.47 179 VAL A CA 1
ATOM 1425 C C . VAL A 1 179 ? 16.938 -20.328 2.039 1 61.47 179 VAL A C 1
ATOM 1427 O O . VAL A 1 179 ? 16.484 -20.75 3.111 1 61.47 179 VAL A O 1
ATOM 1430 N N . ALA A 1 180 ? 16.234 -20.484 0.835 1 68.81 180 ALA A N 1
ATOM 1431 C CA . ALA A 1 180 ? 15.219 -21.531 0.738 1 68.81 180 ALA A CA 1
ATOM 1432 C C . ALA A 1 180 ? 15.852 -22.906 0.579 1 68.81 180 ALA A C 1
ATOM 1434 O O . ALA A 1 180 ? 16.469 -23.203 -0.448 1 68.81 180 ALA A O 1
ATOM 1435 N N . LEU A 1 181 ? 15.75 -23.734 1.604 1 73.19 181 LEU A N 1
ATOM 1436 C CA . LEU A 1 181 ? 16.312 -25.078 1.59 1 73.19 181 LEU A CA 1
ATOM 1437 C C . LEU A 1 181 ? 15.375 -26.047 0.905 1 73.19 181 LEU A C 1
ATOM 1439 O O . LEU A 1 181 ? 14.164 -25.797 0.813 1 73.19 181 LEU A O 1
ATOM 1443 N N . GLU A 1 182 ? 15.922 -27.062 0.382 1 85.5 182 GLU A N 1
ATOM 1444 C CA . GLU A 1 182 ? 15.133 -28.141 -0.2 1 85.5 182 GLU A CA 1
ATOM 1445 C C . GLU A 1 182 ? 14.602 -29.094 0.879 1 85.5 182 GLU A C 1
ATOM 1447 O O . GLU A 1 182 ? 14.906 -30.281 0.878 1 85.5 182 GLU A O 1
ATOM 1452 N N . LYS A 1 183 ? 13.883 -28.453 1.76 1 82.56 183 LYS A N 1
ATOM 1453 C CA . LYS A 1 183 ? 13.219 -29.156 2.85 1 82.56 183 LYS A CA 1
ATOM 1454 C C . LYS A 1 183 ? 11.758 -28.734 2.969 1 82.56 183 LYS A C 1
ATOM 1456 O O . LYS A 1 183 ? 11.391 -27.625 2.561 1 82.56 183 LYS A O 1
ATOM 1461 N N . LEU A 1 184 ? 11.094 -29.672 3.523 1 82.38 184 LEU A N 1
ATOM 1462 C CA . LEU A 1 184 ? 9.688 -29.359 3.711 1 82.38 184 LEU A CA 1
ATOM 1463 C C . LEU A 1 184 ? 9.516 -28.156 4.648 1 82.38 184 LEU A C 1
ATOM 1465 O O . LEU A 1 184 ? 10.227 -28.047 5.645 1 82.3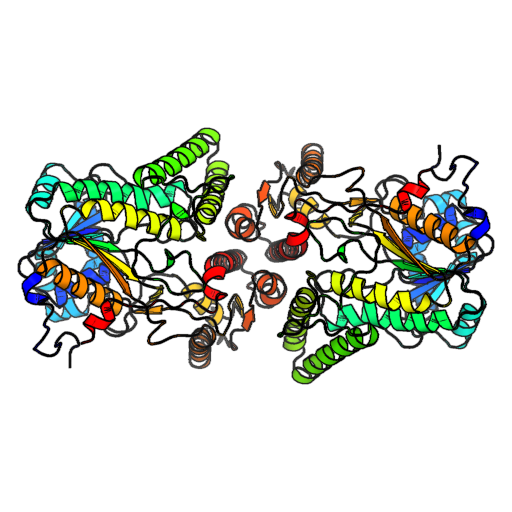8 184 LEU A O 1
ATOM 1469 N N . VAL A 1 185 ? 8.633 -27.281 4.25 1 76.88 185 VAL A N 1
ATOM 1470 C CA . VAL A 1 185 ? 8.359 -26.109 5.078 1 76.88 185 VAL A CA 1
ATOM 1471 C C . VAL A 1 185 ? 7.59 -26.531 6.332 1 76.88 185 VAL A C 1
ATOM 1473 O O . VAL A 1 185 ? 6.699 -27.391 6.266 1 76.88 185 VAL A O 1
ATOM 1476 N N . ASP A 1 186 ? 7.996 -26.031 7.445 1 76.5 186 ASP A N 1
ATOM 1477 C CA . ASP A 1 186 ? 7.312 -26.312 8.703 1 76.5 186 ASP A CA 1
ATOM 1478 C C . ASP A 1 186 ? 6.152 -25.344 8.922 1 76.5 186 ASP A C 1
ATOM 1480 O O . ASP A 1 186 ? 6.328 -24.297 9.539 1 76.5 186 ASP A O 1
ATOM 1484 N N . LEU A 1 187 ? 5.035 -25.625 8.414 1 75.94 187 LEU A N 1
ATOM 1485 C CA . LEU A 1 187 ? 3.879 -24.75 8.57 1 75.94 187 LEU A CA 1
ATOM 1486 C C . LEU A 1 187 ? 3.396 -24.734 10.016 1 75.94 187 LEU A C 1
ATOM 1488 O O . LEU A 1 187 ? 2.885 -23.734 10.492 1 75.94 187 LEU A O 1
ATOM 1492 N N . GLY A 1 188 ? 3.48 -25.938 10.656 1 63.03 188 GLY A N 1
ATOM 1493 C CA . GLY A 1 188 ? 2.969 -26.109 12.008 1 63.03 188 GLY A CA 1
ATOM 1494 C C . GLY A 1 188 ? 3.811 -25.422 13.062 1 63.03 188 GLY A C 1
ATOM 1495 O O . GLY A 1 188 ? 3.289 -24.969 14.086 1 63.03 188 GLY A O 1
ATOM 1496 N N . GLY A 1 189 ? 5.059 -25.547 12.867 1 58.47 189 GLY A N 1
ATOM 1497 C CA . GLY A 1 189 ? 5.934 -24.969 13.875 1 58.47 189 GLY A CA 1
ATOM 1498 C C . GLY A 1 189 ? 5.738 -23.484 14.062 1 58.47 189 GLY A C 1
ATOM 1499 O O . GLY A 1 189 ? 6.016 -22.938 15.133 1 58.47 189 GLY A O 1
ATOM 1500 N N . HIS A 1 190 ? 5.285 -22.953 13.055 1 54.59 190 HIS A N 1
ATOM 1501 C CA . HIS A 1 190 ? 5.125 -21.516 13.148 1 54.59 190 HIS A CA 1
ATOM 1502 C C . HIS A 1 190 ? 3.746 -21.141 13.68 1 54.59 190 HIS A C 1
ATOM 1504 O O . HIS A 1 190 ? 3.482 -19.969 13.977 1 54.59 190 HIS A O 1
ATOM 1510 N N . CYS A 1 191 ? 2.959 -22.219 13.695 1 51.38 191 CYS A N 1
ATOM 1511 C CA . CYS A 1 191 ? 1.633 -21.953 14.25 1 51.38 191 CYS A CA 1
ATOM 1512 C C . CYS A 1 191 ? 1.673 -21.906 15.766 1 51.38 191 CYS A C 1
ATOM 1514 O O . CYS A 1 191 ? 2.047 -22.875 16.422 1 51.38 191 CYS A O 1
ATOM 1516 N N . THR A 1 192 ? 2.096 -20.875 16.344 1 46.47 192 THR A N 1
ATOM 1517 C CA . THR A 1 192 ? 2.119 -20.688 17.781 1 46.47 192 THR A CA 1
ATOM 1518 C C . THR A 1 192 ? 0.76 -20.219 18.297 1 46.47 192 THR A C 1
ATOM 1520 O O . THR A 1 192 ? 0.049 -19.484 17.594 1 46.47 192 THR A O 1
ATOM 1523 N N . LYS A 1 193 ? 0.391 -20.938 19.234 1 47.19 193 LYS A N 1
ATOM 1524 C CA . LYS A 1 193 ? -0.771 -20.422 19.953 1 47.19 193 LYS A CA 1
ATOM 1525 C C . LYS A 1 193 ? -0.536 -18.984 20.406 1 47.19 193 LYS A C 1
ATOM 1527 O O . LYS A 1 193 ? 0.599 -18.5 20.406 1 47.19 193 LYS A O 1
ATOM 1532 N N . GLU A 1 194 ? -1.598 -18.375 20.562 1 43.97 194 GLU A N 1
ATOM 1533 C CA . GLU A 1 194 ? -1.489 -17.094 21.234 1 43.97 194 GLU A CA 1
ATOM 1534 C C . GLU A 1 194 ? -0.506 -17.172 22.406 1 43.97 194 GLU A C 1
ATOM 1536 O O . GLU A 1 194 ? 0.176 -16.188 22.719 1 43.97 194 GLU A O 1
ATOM 1541 N N . ASP A 1 195 ? -0.433 -18.266 23.031 1 39.94 195 ASP A N 1
ATOM 1542 C CA . ASP A 1 195 ? 0.395 -18.438 24.219 1 39.94 195 ASP A CA 1
ATOM 1543 C C . ASP A 1 195 ? 1.801 -18.906 23.844 1 39.94 195 ASP A C 1
ATOM 1545 O O . ASP A 1 195 ? 2.629 -19.156 24.734 1 39.94 195 ASP A O 1
ATOM 1549 N N . GLY A 1 196 ? 2.166 -18.984 22.734 1 45.44 196 GLY A N 1
ATOM 1550 C CA . GLY A 1 196 ? 3.527 -19.312 22.344 1 45.44 196 GLY A CA 1
ATOM 1551 C C . GLY A 1 196 ? 3.723 -20.781 22.031 1 45.44 196 GLY A C 1
ATOM 1552 O O . GLY A 1 196 ? 4.797 -21.188 21.594 1 45.44 196 GLY A O 1
ATOM 1553 N N . GLN A 1 197 ? 2.852 -21.594 22.406 1 47.78 197 GLN A N 1
ATOM 1554 C CA . GLN A 1 197 ? 3.078 -23.031 22.297 1 47.78 197 GLN A CA 1
ATOM 1555 C C . GLN A 1 197 ? 2.824 -23.516 20.875 1 47.78 197 GLN A C 1
ATOM 1557 O O . GLN A 1 197 ? 1.842 -23.125 20.234 1 47.78 197 GLN A O 1
ATOM 1562 N N . THR A 1 198 ? 3.811 -24.172 20.328 1 53 198 THR A N 1
ATOM 1563 C CA . THR A 1 198 ? 3.715 -24.828 19.031 1 53 198 THR A CA 1
ATOM 1564 C C . THR A 1 198 ? 2.709 -25.984 19.078 1 53 198 THR A C 1
ATOM 1566 O O . THR A 1 198 ? 2.764 -26.828 19.969 1 53 198 THR A O 1
ATOM 1569 N N . LEU A 1 199 ? 1.543 -26.016 18.469 1 52.5 199 LEU A N 1
ATOM 1570 C CA . LEU A 1 199 ? 0.471 -27 18.547 1 52.5 199 LEU A CA 1
ATOM 1571 C C . LEU A 1 199 ? 0.907 -28.328 17.938 1 52.5 199 LEU A C 1
ATOM 1573 O O . LEU A 1 199 ? 0.327 -29.375 18.234 1 52.5 199 LEU A O 1
ATOM 1577 N N . GLY A 1 200 ? 2.09 -28.406 17.422 1 56.75 200 GLY A N 1
ATOM 1578 C CA . GLY A 1 200 ? 2.521 -29.656 16.828 1 56.75 200 GLY A CA 1
ATOM 1579 C C . GLY A 1 200 ? 1.433 -30.344 16.031 1 56.75 200 GLY A C 1
ATOM 1580 O O . GLY A 1 200 ? 1.247 -31.562 16.141 1 56.75 200 GLY A O 1
ATOM 1581 N N . LEU A 1 201 ? 0.582 -29.719 15.234 1 62.53 201 LEU A N 1
ATOM 1582 C CA . LEU A 1 201 ? -0.528 -30.328 14.5 1 62.53 201 LEU A CA 1
ATOM 1583 C C . LEU A 1 201 ? -0.021 -31.109 13.305 1 62.53 201 LEU A C 1
ATOM 1585 O O . LEU A 1 201 ? 0.979 -30.75 12.688 1 62.53 201 LEU A O 1
ATOM 1589 N N . SER A 1 202 ? -0.729 -32.312 13.219 1 68.25 202 SER A N 1
ATOM 1590 C CA . SER A 1 202 ? -0.49 -33.094 12 1 68.25 202 SER A CA 1
ATOM 1591 C C . SER A 1 202 ? -0.963 -32.312 10.766 1 68.25 202 SER A C 1
ATOM 1593 O O . SER A 1 202 ? -1.729 -31.344 10.891 1 68.25 202 SER A O 1
ATOM 1595 N N . ILE A 1 203 ? -0.516 -32.594 9.68 1 65.88 203 ILE A N 1
ATOM 1596 C CA . ILE A 1 203 ? -0.846 -32 8.391 1 65.88 203 ILE A CA 1
ATOM 1597 C C . ILE A 1 203 ? -2.354 -32.062 8.156 1 65.88 203 ILE A C 1
ATOM 1599 O O . ILE A 1 203 ? -2.971 -31.094 7.738 1 65.88 203 ILE A O 1
ATOM 1603 N N . GLU A 1 204 ? -2.859 -33.25 8.43 1 74.12 204 GLU A N 1
ATOM 1604 C CA . GLU A 1 204 ? -4.293 -33.469 8.258 1 74.12 204 GLU A CA 1
ATOM 1605 C C . GLU A 1 204 ? -5.105 -32.531 9.133 1 74.12 204 GLU A C 1
ATOM 1607 O O . GLU A 1 204 ? -6.133 -32 8.711 1 74.12 204 GLU A O 1
ATOM 1612 N N . GLN A 1 205 ? -4.523 -32.375 10.219 1 79.81 205 GLN A N 1
ATOM 1613 C CA . GLN A 1 205 ? -5.203 -31.469 11.148 1 79.81 205 GLN A CA 1
ATOM 1614 C C . GLN A 1 205 ? -5.172 -30.031 10.656 1 79.81 205 GLN A C 1
ATOM 1616 O O . GLN A 1 205 ? -6.152 -29.297 10.789 1 79.81 205 GLN A O 1
ATOM 1621 N N . LEU A 1 206 ? -4.086 -29.719 10.055 1 80.38 206 LEU A N 1
ATOM 1622 C CA . LEU A 1 206 ? -3.949 -28.359 9.547 1 80.38 206 LEU A CA 1
ATOM 1623 C C . LEU A 1 206 ? -4.953 -28.109 8.422 1 80.38 206 LEU A C 1
ATOM 1625 O O . LEU A 1 206 ? -5.633 -27.078 8.422 1 80.38 206 LEU A O 1
ATOM 1629 N N . ILE A 1 207 ? -5.023 -29 7.523 1 83.56 207 ILE A N 1
ATOM 1630 C CA . ILE A 1 207 ? -5.922 -28.859 6.383 1 83.56 207 ILE A CA 1
ATOM 1631 C C . ILE A 1 207 ? -7.371 -28.844 6.863 1 83.56 207 ILE A C 1
ATOM 1633 O O . ILE A 1 207 ? -8.164 -28.016 6.43 1 83.56 207 ILE A O 1
ATOM 1637 N N . ASN A 1 208 ? -7.648 -29.719 7.773 1 86.88 208 ASN A N 1
ATOM 1638 C CA . ASN A 1 208 ? -9 -29.781 8.32 1 86.88 208 ASN A CA 1
ATOM 1639 C C . ASN A 1 208 ? -9.375 -28.484 9.039 1 86.88 208 ASN A C 1
ATOM 1641 O O . ASN A 1 208 ? -10.523 -28.031 8.953 1 86.88 208 ASN A O 1
ATOM 1645 N N . ASN A 1 209 ? -8.461 -28 9.766 1 87.94 209 ASN A N 1
ATOM 1646 C CA . ASN A 1 209 ? -8.703 -26.734 10.445 1 87.94 209 ASN A CA 1
ATOM 1647 C C . ASN A 1 209 ? -9.031 -25.609 9.461 1 87.94 209 ASN A C 1
ATOM 1649 O O . ASN A 1 209 ? -9.977 -24.844 9.68 1 87.94 209 ASN A O 1
ATOM 1653 N N . GLU A 1 210 ? -8.258 -25.516 8.414 1 91.88 210 GLU A N 1
ATOM 1654 C CA . GLU A 1 210 ? -8.5 -24.484 7.414 1 91.88 210 GLU A CA 1
ATOM 1655 C C . GLU A 1 210 ? -9.859 -24.672 6.746 1 91.88 210 GLU A C 1
ATOM 1657 O O . GLU A 1 210 ? -10.578 -23.703 6.492 1 91.88 210 GLU A O 1
ATOM 1662 N N . MET A 1 211 ? -10.211 -25.938 6.512 1 90.5 211 MET A N 1
ATOM 1663 C CA . MET A 1 211 ? -11.5 -26.219 5.883 1 90.5 211 MET A CA 1
ATOM 1664 C C . MET A 1 211 ? -12.656 -25.859 6.805 1 90.5 211 MET A C 1
ATOM 1666 O O . MET A 1 211 ? -13.703 -25.406 6.344 1 90.5 211 MET A O 1
ATOM 1670 N N . CYS A 1 212 ? -12.461 -26.047 8.039 1 93.44 212 CYS A N 1
ATOM 1671 C CA . CYS A 1 212 ? -13.477 -25.672 9.016 1 93.44 212 CYS A CA 1
ATOM 1672 C C . CYS A 1 212 ? -13.695 -24.172 9.031 1 93.44 212 CYS A C 1
ATOM 1674 O O . CYS A 1 212 ? -14.836 -23.703 9.062 1 93.44 212 CYS A O 1
ATOM 1676 N N . ILE A 1 213 ? -12.617 -23.469 9.047 1 94.69 213 ILE A N 1
ATOM 1677 C CA . ILE A 1 213 ? -12.695 -22.016 9.039 1 94.69 213 ILE A CA 1
ATOM 1678 C C . ILE A 1 213 ? -13.43 -21.547 7.789 1 94.69 213 ILE A C 1
ATOM 1680 O O . ILE A 1 213 ? -14.281 -20.656 7.863 1 94.69 213 ILE A O 1
ATOM 1684 N N . ILE A 1 214 ? -13.086 -22.109 6.668 1 95.75 214 ILE A N 1
ATOM 1685 C CA . ILE A 1 214 ? -13.727 -21.766 5.398 1 95.75 214 ILE A CA 1
ATOM 1686 C C . ILE A 1 214 ? -15.227 -22.031 5.488 1 95.75 214 ILE A C 1
ATOM 1688 O O . ILE A 1 214 ? -16.031 -21.188 5.07 1 95.75 214 ILE A O 1
ATOM 1692 N N . SER A 1 215 ? -15.562 -23.156 6.059 1 95.25 215 SER A N 1
ATOM 1693 C CA . SER A 1 215 ? -16.969 -23.531 6.188 1 95.25 215 SER A CA 1
ATOM 1694 C C . SER A 1 215 ? -17.719 -22.547 7.074 1 95.25 215 SER A C 1
ATOM 1696 O O . SER A 1 215 ? -18.875 -22.219 6.797 1 95.25 215 SER A O 1
ATOM 1698 N N . GLU A 1 216 ? -17.141 -22.172 8.094 1 95.31 216 GLU A N 1
ATOM 1699 C CA . GLU A 1 216 ? -17.75 -21.203 9 1 95.31 216 GLU A CA 1
ATOM 1700 C C . GLU A 1 216 ? -18.047 -19.891 8.281 1 95.31 216 GLU A C 1
ATOM 1702 O O . GLU A 1 216 ? -19.141 -19.328 8.43 1 95.31 216 GLU A O 1
ATOM 1707 N N . VAL A 1 217 ? -17.062 -19.406 7.562 1 94.75 217 VAL A N 1
ATOM 1708 C CA . VAL A 1 217 ? -17.25 -18.156 6.828 1 94.75 217 VAL A CA 1
ATOM 1709 C C . VAL A 1 217 ? -18.328 -18.344 5.762 1 94.75 217 VAL A C 1
ATOM 1711 O O . VAL A 1 217 ? -19.172 -17.469 5.566 1 94.75 217 VAL A O 1
ATOM 1714 N N . ALA A 1 218 ? -18.297 -19.453 5.031 1 94.81 218 ALA A N 1
ATOM 1715 C CA . ALA A 1 218 ? -19.281 -19.734 3.992 1 94.81 218 ALA A CA 1
ATOM 1716 C C . ALA A 1 218 ? -20.688 -19.766 4.57 1 94.81 218 ALA A C 1
ATOM 1718 O O . ALA A 1 218 ? -21.625 -19.25 3.949 1 94.81 218 ALA A O 1
ATOM 1719 N N . GLN A 1 219 ? -20.828 -20.297 5.75 1 94.88 219 GLN A N 1
ATOM 1720 C CA . GLN A 1 219 ? -22.125 -20.391 6.402 1 94.88 219 GLN A CA 1
ATOM 1721 C C . GLN A 1 219 ? -22.60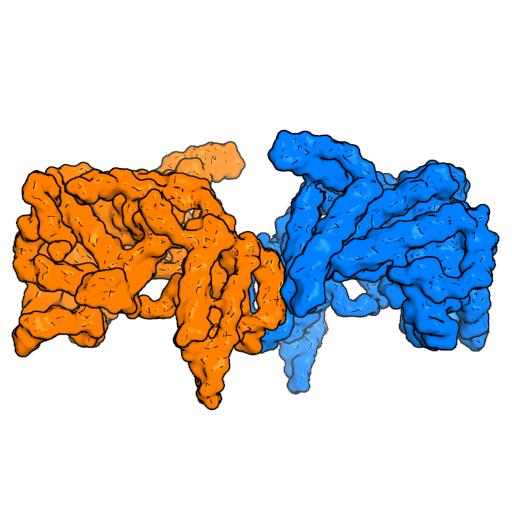9 -19.016 6.867 1 94.88 219 GLN A C 1
ATOM 1723 O O . GLN A 1 219 ? -23.781 -18.688 6.727 1 94.88 219 GLN A O 1
ATOM 1728 N N . ARG A 1 220 ? -21.734 -18.266 7.434 1 93 220 ARG A N 1
ATOM 1729 C CA . ARG A 1 220 ? -22.062 -16.938 7.949 1 93 220 ARG A CA 1
ATOM 1730 C C . ARG A 1 220 ? -22.594 -16.031 6.84 1 93 220 ARG A C 1
ATOM 1732 O O . ARG A 1 220 ? -23.5 -15.234 7.07 1 93 220 ARG A O 1
ATOM 1739 N N . PHE A 1 221 ? -22.062 -16.234 5.609 1 93.62 221 PHE A N 1
ATOM 1740 C CA . PHE A 1 221 ? -22.438 -15.344 4.516 1 93.62 221 PHE A CA 1
ATOM 1741 C C . PHE A 1 221 ? -23.203 -16.094 3.438 1 93.62 221 PHE A C 1
ATOM 1743 O O . PHE A 1 221 ? -23.125 -15.758 2.256 1 93.62 221 PHE A O 1
ATOM 1750 N N . HIS A 1 222 ? -23.891 -17.156 3.754 1 90.62 222 HIS A N 1
ATOM 1751 C CA . HIS A 1 222 ? -24.531 -18.047 2.803 1 90.62 222 HIS A CA 1
ATOM 1752 C C . HIS A 1 222 ? -25.562 -17.312 1.945 1 90.62 222 HIS A C 1
ATOM 1754 O O . HIS A 1 222 ? -25.828 -17.703 0.805 1 90.62 222 HIS A O 1
ATOM 1760 N N . GLU A 1 223 ? -26.094 -16.203 2.373 1 91.31 223 GLU A N 1
ATOM 1761 C CA . GLU A 1 223 ? -27.125 -15.477 1.632 1 91.31 223 GLU A CA 1
ATOM 1762 C C . GLU A 1 223 ? -26.562 -14.211 1.002 1 91.31 223 GLU A C 1
ATOM 1764 O O . GLU A 1 223 ? -27.297 -13.414 0.425 1 91.31 223 GLU A O 1
ATOM 1769 N N . ASP A 1 224 ? -25.297 -14.008 1.06 1 90.56 224 ASP A N 1
ATOM 1770 C CA . ASP A 1 224 ? -24.656 -12.789 0.583 1 90.56 224 ASP A CA 1
ATOM 1771 C C . ASP A 1 224 ? -23.359 -13.109 -0.166 1 90.56 224 ASP A C 1
ATOM 1773 O O . ASP A 1 224 ? -22.266 -13.023 0.402 1 90.56 224 ASP A O 1
ATOM 1777 N N . GLU A 1 225 ? -23.453 -13.312 -1.428 1 88.19 225 GLU A N 1
ATOM 1778 C CA . GLU A 1 225 ? -22.328 -13.797 -2.229 1 88.19 225 GLU A CA 1
ATOM 1779 C C . GLU A 1 225 ? -21.234 -12.742 -2.322 1 88.19 225 GLU A C 1
ATOM 1781 O O . GLU A 1 225 ? -20.047 -13.078 -2.346 1 88.19 225 GLU A O 1
ATOM 1786 N N . GLU A 1 226 ? -21.672 -11.547 -2.367 1 83.25 226 GLU A N 1
ATOM 1787 C CA . GLU A 1 226 ? -20.688 -10.469 -2.488 1 83.25 226 GLU A CA 1
ATOM 1788 C C . GLU A 1 226 ? -19.828 -10.359 -1.23 1 83.25 226 GLU A C 1
ATOM 1790 O O . GLU A 1 226 ? -18.609 -10.328 -1.312 1 83.25 226 GLU A O 1
ATOM 1795 N N . ASN A 1 227 ? -20.5 -10.367 -0.108 1 87.75 227 ASN A N 1
ATOM 1796 C CA . ASN A 1 227 ? -19.75 -10.281 1.146 1 87.75 227 ASN A CA 1
ATOM 1797 C C . ASN A 1 227 ? -18.953 -11.555 1.402 1 87.75 227 ASN A C 1
ATOM 1799 O O . ASN A 1 227 ? -17.875 -11.5 1.997 1 87.75 227 ASN A O 1
ATOM 1803 N N . LYS A 1 228 ? -19.484 -12.633 0.887 1 92.94 228 LYS A N 1
ATOM 1804 C CA . LYS A 1 228 ? -18.75 -13.891 1.021 1 92.94 228 LYS A CA 1
ATOM 1805 C C . LYS A 1 228 ? -17.422 -13.828 0.283 1 92.94 228 LYS A C 1
ATOM 1807 O O . LYS A 1 228 ? -16.391 -14.219 0.828 1 92.94 228 LYS A O 1
ATOM 1812 N N . THR A 1 229 ? -17.484 -13.352 -0.911 1 91.56 229 THR A N 1
ATOM 1813 C CA . THR A 1 229 ? -16.266 -13.234 -1.72 1 91.56 229 THR A CA 1
ATOM 1814 C C . THR A 1 229 ? -15.242 -12.336 -1.032 1 91.56 229 THR A C 1
ATOM 1816 O O . THR A 1 229 ? -14.07 -12.695 -0.944 1 91.56 229 THR A O 1
ATOM 1819 N N . GLU A 1 230 ? -15.688 -11.25 -0.544 1 89.19 230 GLU A N 1
ATOM 1820 C CA . GLU A 1 230 ? -14.805 -10.305 0.137 1 89.19 230 GLU A CA 1
ATOM 1821 C C . GLU A 1 230 ? -14.188 -10.93 1.386 1 89.19 230 GLU A C 1
ATOM 1823 O O . GLU A 1 230 ? -12.984 -10.812 1.612 1 89.19 230 GLU A O 1
ATOM 1828 N N . GLU A 1 231 ? -15.016 -11.586 2.119 1 92.62 231 GLU A N 1
ATOM 1829 C CA . GLU A 1 231 ? -14.531 -12.172 3.367 1 92.62 231 GLU A CA 1
ATOM 1830 C C . GLU A 1 231 ? -13.57 -13.328 3.104 1 92.62 231 GLU A C 1
ATOM 1832 O O . GLU A 1 231 ? -12.617 -13.531 3.857 1 92.62 231 GLU A O 1
ATOM 1837 N N . MET A 1 232 ? -13.836 -14.047 2.049 1 95 232 MET A N 1
ATOM 1838 C CA . MET A 1 232 ? -12.953 -15.156 1.7 1 95 232 MET A CA 1
ATOM 1839 C C . MET A 1 232 ? -11.594 -14.641 1.235 1 95 232 MET A C 1
ATOM 1841 O O . MET A 1 232 ? -10.57 -15.273 1.478 1 95 232 MET A O 1
ATOM 1845 N N . MET A 1 233 ? -11.648 -13.523 0.629 1 92.69 233 MET A N 1
ATOM 1846 C CA . MET A 1 233 ? -10.391 -12.898 0.209 1 92.69 233 MET A CA 1
ATOM 1847 C C . MET A 1 233 ? -9.609 -12.391 1.414 1 92.69 233 MET A C 1
ATOM 1849 O O . MET A 1 233 ? -8.391 -12.57 1.49 1 92.69 233 MET A O 1
ATOM 1853 N N . LYS A 1 234 ? -10.289 -11.758 2.354 1 91.62 234 LYS A N 1
ATOM 1854 C CA . LYS A 1 234 ? -9.656 -11.305 3.586 1 91.62 234 LYS A CA 1
ATOM 1855 C C . LYS A 1 234 ? -9.07 -12.484 4.367 1 91.62 234 LYS A C 1
ATOM 1857 O O . LYS A 1 234 ? -7.973 -12.391 4.914 1 91.62 234 LYS A O 1
ATOM 1862 N N . LEU A 1 235 ? -9.867 -13.5 4.367 1 94.31 235 LEU A N 1
ATOM 1863 C CA . LEU A 1 235 ? -9.453 -14.703 5.078 1 94.31 235 LEU A CA 1
ATOM 1864 C C . LEU A 1 235 ? -8.164 -15.266 4.484 1 94.31 235 LEU A C 1
ATOM 1866 O O . LEU A 1 235 ? -7.277 -15.711 5.219 1 94.31 235 LEU A O 1
ATOM 1870 N N . ALA A 1 236 ? -8.07 -15.258 3.172 1 94.12 236 ALA A N 1
ATOM 1871 C CA . ALA A 1 236 ? -6.875 -15.742 2.496 1 94.12 236 ALA A CA 1
ATOM 1872 C C . ALA A 1 236 ? -5.633 -15 2.977 1 94.12 236 ALA A C 1
ATOM 1874 O O . ALA A 1 236 ? -4.598 -15.609 3.248 1 94.12 236 ALA A O 1
ATOM 1875 N N . LEU A 1 237 ? -5.758 -13.734 3.076 1 90.19 237 LEU A N 1
ATOM 1876 C CA . LEU A 1 237 ? -4.637 -12.914 3.516 1 90.19 237 LEU A CA 1
ATOM 1877 C C . LEU A 1 237 ? -4.312 -13.18 4.984 1 90.19 237 LEU A C 1
ATOM 1879 O O . LEU A 1 237 ? -3.145 -13.336 5.344 1 90.19 237 LEU A O 1
ATOM 1883 N N . ARG A 1 238 ? -5.301 -13.258 5.812 1 89.56 238 ARG A N 1
ATOM 1884 C CA . ARG A 1 238 ? -5.117 -13.453 7.246 1 89.56 238 ARG A CA 1
ATOM 1885 C C . ARG A 1 238 ? -4.484 -14.812 7.531 1 89.56 238 ARG A C 1
ATOM 1887 O O . ARG A 1 238 ? -3.578 -14.922 8.359 1 89.56 238 ARG A O 1
ATOM 1894 N N . ARG A 1 239 ? -4.969 -15.789 6.852 1 91.31 239 ARG A N 1
ATOM 1895 C CA . ARG A 1 239 ? -4.469 -17.141 7.09 1 91.31 239 ARG A CA 1
ATOM 1896 C C . ARG A 1 239 ? -3.049 -17.297 6.555 1 91.31 239 ARG A C 1
ATOM 1898 O O . ARG A 1 239 ? -2.227 -17.984 7.16 1 91.31 239 ARG A O 1
ATOM 1905 N N . SER A 1 240 ? -2.795 -16.734 5.438 1 89.62 240 SER A N 1
ATOM 1906 C CA . SER A 1 240 ? -1.429 -16.766 4.922 1 89.62 240 SER A CA 1
ATOM 1907 C C . SER A 1 240 ? -0.455 -16.125 5.898 1 89.62 240 SER A C 1
ATOM 1909 O O . SER A 1 240 ? 0.624 -16.656 6.16 1 89.62 240 SER A O 1
ATOM 1911 N N . LYS A 1 241 ? -0.859 -15.016 6.445 1 84.88 241 LYS A N 1
ATOM 1912 C CA . LYS A 1 241 ? -0.021 -14.328 7.422 1 84.88 241 LYS A CA 1
ATOM 1913 C C . LYS A 1 241 ? 0.176 -15.18 8.672 1 84.88 241 LYS A C 1
ATOM 1915 O O . LYS A 1 241 ? 1.254 -15.172 9.273 1 84.88 241 LYS A O 1
ATOM 1920 N N . TYR A 1 242 ? -0.884 -15.844 9.055 1 84.31 242 TYR A N 1
ATOM 1921 C CA . TYR A 1 242 ? -0.823 -16.734 10.219 1 84.31 242 TYR A CA 1
ATOM 1922 C C . TYR A 1 242 ? 0.28 -17.766 10.047 1 84.31 242 TYR A C 1
ATOM 1924 O O . TYR A 1 242 ? 0.955 -18.125 11.016 1 84.31 242 TYR A O 1
ATOM 1932 N N . TYR A 1 243 ? 0.512 -18.234 8.844 1 84.62 243 TYR A N 1
ATOM 1933 C CA . TYR A 1 243 ? 1.534 -19.219 8.555 1 84.62 243 TYR A CA 1
ATOM 1934 C C . TYR A 1 243 ? 2.828 -18.562 8.102 1 84.62 243 TYR A C 1
ATOM 1936 O O . TYR A 1 243 ? 3.719 -19.234 7.566 1 84.62 243 TYR A O 1
ATOM 1944 N N . LYS A 1 244 ? 2.91 -17.25 8.164 1 81.56 244 LYS A N 1
ATOM 1945 C CA . LYS A 1 244 ? 4.082 -16.453 7.82 1 81.56 244 LYS A CA 1
ATOM 1946 C C . LYS A 1 244 ? 4.352 -16.484 6.316 1 81.56 244 LYS A C 1
ATOM 1948 O O . LYS A 1 244 ? 5.508 -16.578 5.891 1 81.56 244 LYS A O 1
ATOM 1953 N N . LEU A 1 245 ? 3.283 -16.578 5.625 1 86.06 245 LEU A N 1
ATOM 1954 C CA . LEU A 1 245 ? 3.32 -16.469 4.172 1 86.06 245 LEU A CA 1
ATOM 1955 C C . LEU A 1 245 ? 2.58 -15.219 3.697 1 86.06 245 LEU A C 1
ATOM 1957 O O . LEU A 1 245 ? 1.981 -14.508 4.504 1 86.06 245 LEU A O 1
ATOM 1961 N N . HIS A 1 246 ? 2.584 -14.945 2.449 1 83.06 246 HIS A N 1
ATOM 1962 C CA . HIS A 1 246 ? 2.131 -13.625 2.016 1 83.06 246 HIS A CA 1
ATOM 1963 C C . HIS A 1 246 ? 0.809 -13.719 1.262 1 83.06 246 HIS A C 1
ATOM 1965 O O . HIS A 1 246 ? 0.085 -12.727 1.146 1 83.06 246 HIS A O 1
ATOM 1971 N N . ASN A 1 247 ? 0.513 -14.875 0.729 1 87.75 247 ASN A N 1
ATOM 1972 C CA . ASN A 1 247 ? -0.711 -14.984 -0.058 1 87.75 247 ASN A CA 1
ATOM 1973 C C . ASN A 1 247 ? -1.221 -16.422 -0.114 1 87.75 247 ASN A C 1
ATOM 1975 O O . ASN A 1 247 ? -0.552 -17.344 0.363 1 87.75 247 ASN A O 1
ATOM 1979 N N . SER A 1 248 ? -2.385 -16.547 -0.72 1 90.88 248 SER A N 1
ATOM 1980 C CA . SER A 1 248 ? -3.07 -17.828 -0.725 1 90.88 248 SER A CA 1
ATOM 1981 C C . SER A 1 248 ? -2.352 -18.844 -1.619 1 90.88 248 SER A C 1
ATOM 1983 O O . SER A 1 248 ? -2.375 -20.047 -1.355 1 90.88 248 SER A O 1
ATOM 1985 N N . TYR A 1 249 ? -1.699 -18.406 -2.621 1 91.69 249 TYR A N 1
ATOM 1986 C CA . TYR A 1 249 ? -0.947 -19.297 -3.502 1 91.69 249 TYR A CA 1
ATOM 1987 C C . TYR A 1 249 ? 0.199 -19.969 -2.754 1 91.69 249 TYR A C 1
ATOM 1989 O O . TYR A 1 249 ? 0.354 -21.188 -2.809 1 91.69 249 TYR A O 1
ATOM 1997 N N . GLN A 1 250 ? 0.948 -19.156 -2.061 1 89.88 250 GLN A N 1
ATOM 1998 C CA . GLN A 1 250 ? 2.053 -19.688 -1.271 1 89.88 250 GLN A CA 1
ATOM 1999 C C . GLN A 1 250 ? 1.557 -20.703 -0.249 1 89.88 250 GLN A C 1
ATOM 2001 O O . GLN A 1 250 ? 2.145 -21.781 -0.099 1 89.88 250 GLN A O 1
ATOM 2006 N N . LEU A 1 251 ? 0.546 -20.328 0.36 1 90.69 251 LEU A N 1
ATOM 2007 C CA . LEU A 1 251 ? -0.007 -21.203 1.388 1 90.69 251 LEU A CA 1
ATOM 2008 C C . LEU A 1 251 ? -0.508 -22.516 0.777 1 90.69 251 LEU A C 1
ATOM 2010 O O . LEU A 1 251 ? -0.233 -23.594 1.301 1 90.69 251 LEU A O 1
ATOM 2014 N N . SER A 1 252 ? -1.237 -22.359 -0.289 1 93.94 252 SER A N 1
ATOM 2015 C CA . SER A 1 252 ? -1.796 -23.562 -0.914 1 93.94 252 SER A CA 1
ATOM 2016 C C . SER A 1 252 ? -0.694 -24.484 -1.43 1 93.94 252 SER A C 1
ATOM 2018 O O . SER A 1 252 ? -0.812 -25.703 -1.346 1 93.94 252 SER A O 1
ATOM 2020 N N . LYS A 1 253 ? 0.358 -23.922 -1.979 1 93.19 253 LYS A N 1
ATOM 2021 C CA . LYS A 1 253 ? 1.469 -24.734 -2.453 1 93.19 253 LYS A CA 1
ATOM 2022 C C . LYS A 1 253 ? 2.201 -25.391 -1.289 1 93.19 253 LYS A C 1
ATOM 2024 O O . LYS A 1 253 ? 2.609 -26.562 -1.383 1 93.19 253 LYS A O 1
ATOM 2029 N N . ALA A 1 254 ? 2.385 -24.688 -0.258 1 90.06 254 ALA A N 1
ATOM 2030 C CA . ALA A 1 254 ? 3.016 -25.266 0.928 1 90.06 254 ALA A CA 1
ATOM 2031 C C . ALA A 1 254 ? 2.197 -26.422 1.474 1 90.06 254 ALA A C 1
ATOM 2033 O O . ALA A 1 254 ? 2.748 -27.469 1.806 1 90.06 254 ALA A O 1
ATOM 2034 N N . MET A 1 255 ? 0.976 -26.25 1.577 1 90.56 255 MET A N 1
ATOM 2035 C CA . MET A 1 255 ? 0.089 -27.312 2.035 1 90.56 255 MET A CA 1
ATOM 2036 C C . MET A 1 255 ? 0.087 -28.469 1.051 1 90.56 255 MET A C 1
ATOM 2038 O O . MET A 1 255 ? 0.005 -29.641 1.457 1 90.56 255 MET A O 1
ATOM 2042 N N . GLY A 1 256 ? 0.135 -28.094 -0.195 1 93.38 256 GLY A N 1
ATOM 2043 C CA . GLY A 1 256 ? 0.209 -29.125 -1.218 1 93.38 256 GLY A CA 1
ATOM 2044 C C . GLY A 1 256 ? 1.416 -30.047 -1.064 1 93.38 256 GLY A C 1
ATOM 2045 O O . GLY A 1 256 ? 1.316 -31.25 -1.26 1 93.38 256 GLY A O 1
ATOM 2046 N N . GLU A 1 257 ? 2.531 -29.484 -0.737 1 92 257 GLU A N 1
ATOM 2047 C CA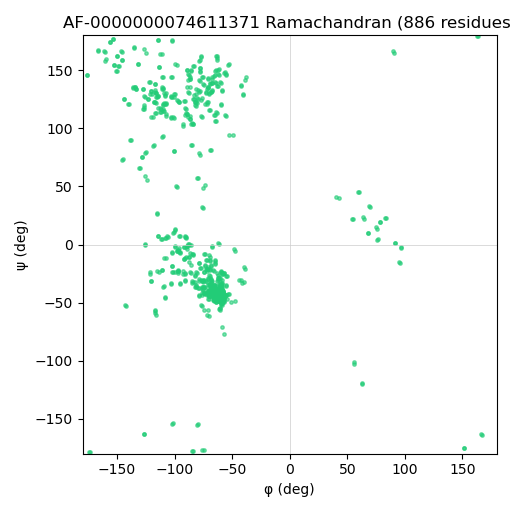 . GLU A 1 257 ? 3.723 -30.297 -0.506 1 92 257 GLU A CA 1
ATOM 2048 C C . GLU A 1 257 ? 3.482 -31.328 0.597 1 92 257 GLU A C 1
ATOM 2050 O O . GLU A 1 257 ? 3.871 -32.5 0.464 1 92 257 GLU A O 1
ATOM 2055 N N . ILE A 1 258 ? 2.881 -30.875 1.541 1 87.19 258 ILE A N 1
ATOM 2056 C CA . ILE A 1 258 ? 2.629 -31.75 2.686 1 87.19 258 ILE A CA 1
ATOM 2057 C C . ILE A 1 258 ? 1.684 -32.875 2.279 1 87.19 258 ILE A C 1
ATOM 2059 O O . ILE A 1 258 ? 1.902 -34.031 2.635 1 87.19 258 ILE A O 1
ATOM 2063 N N . VAL A 1 259 ? 0.729 -32.531 1.61 1 91.25 259 VAL A N 1
ATOM 2064 C CA . VAL A 1 259 ? -0.228 -33.531 1.132 1 91.25 259 VAL A CA 1
ATOM 2065 C C . VAL A 1 259 ? 0.49 -34.562 0.275 1 91.25 259 VAL A C 1
ATOM 2067 O O . VAL A 1 259 ? 0.265 -35.75 0.429 1 91.25 259 VAL A O 1
ATOM 2070 N N . ALA A 1 260 ? 1.335 -34.156 -0.573 1 93.62 260 ALA A N 1
ATOM 2071 C CA . ALA A 1 260 ? 2.053 -35.031 -1.477 1 93.62 260 ALA A CA 1
ATOM 2072 C C . ALA A 1 260 ? 2.936 -36 -0.698 1 93.62 260 ALA A C 1
ATOM 2074 O O . ALA A 1 260 ? 3.143 -37.156 -1.126 1 93.62 260 ALA A O 1
ATOM 2075 N N . THR A 1 261 ? 3.434 -35.625 0.406 1 89.75 261 THR A N 1
ATOM 2076 C CA . THR A 1 261 ? 4.367 -36.438 1.168 1 89.75 261 THR A CA 1
ATOM 2077 C C . THR A 1 261 ? 3.672 -37.688 1.73 1 89.75 261 THR A C 1
ATOM 2079 O O . THR A 1 261 ? 4.332 -38.625 2.148 1 89.75 261 THR A O 1
ATOM 2082 N N . LYS A 1 262 ? 2.408 -37.656 1.781 1 86.75 262 LYS A N 1
ATOM 2083 C CA . LYS A 1 262 ? 1.667 -38.844 2.254 1 86.75 262 LYS A CA 1
ATOM 2084 C C . LYS A 1 262 ? 1.992 -40.062 1.416 1 86.75 262 LYS A C 1
ATOM 2086 O O . LYS A 1 262 ? 1.874 -41.188 1.895 1 86.75 262 LYS A O 1
ATOM 2091 N N . LEU A 1 263 ? 2.389 -39.844 0.268 1 90.44 263 LEU A N 1
ATOM 2092 C CA . LEU A 1 263 ? 2.684 -40.938 -0.658 1 90.44 263 LEU A CA 1
ATOM 2093 C C . LEU A 1 263 ? 4.098 -41.469 -0.442 1 90.44 263 LEU A C 1
ATOM 2095 O O . LEU A 1 263 ? 4.457 -42.531 -0.969 1 90.44 263 LEU A O 1
ATOM 2099 N N . SER A 1 264 ? 4.809 -40.781 0.341 1 90.69 264 SER A N 1
ATOM 2100 C CA . SER A 1 264 ? 6.242 -41.031 0.427 1 90.69 264 SER A CA 1
ATOM 2101 C C . SER A 1 264 ? 6.523 -42.375 1.091 1 90.69 264 SER A C 1
ATOM 2103 O O . SER A 1 264 ? 7.633 -42.906 0.992 1 90.69 264 SER A O 1
ATOM 2105 N N . GLU A 1 265 ? 5.574 -42.969 1.703 1 87.12 265 GLU A N 1
ATOM 2106 C CA . GLU A 1 265 ? 5.754 -44.281 2.336 1 87.12 265 GLU A CA 1
ATOM 2107 C C . GLU A 1 265 ? 5.738 -45.406 1.301 1 87.12 265 GLU A C 1
ATOM 2109 O O . GLU A 1 265 ? 6.297 -46.469 1.533 1 87.12 265 GLU A O 1
ATOM 2114 N N . LYS A 1 266 ? 5.18 -45.062 0.193 1 87.69 266 LYS A N 1
ATOM 2115 C CA . LYS A 1 266 ? 4.977 -46.125 -0.773 1 87.69 266 LYS A CA 1
ATOM 2116 C C . LYS A 1 266 ? 5.68 -45.844 -2.094 1 87.69 266 LYS A C 1
ATOM 2118 O O . LYS A 1 266 ? 5.961 -46.75 -2.877 1 87.69 266 LYS A O 1
ATOM 2123 N N . LEU A 1 267 ? 5.855 -44.625 -2.299 1 92.12 267 LEU A N 1
ATOM 2124 C CA . LEU A 1 267 ? 6.344 -44.219 -3.609 1 92.12 267 LEU A CA 1
ATOM 2125 C C . LEU A 1 267 ? 7.457 -43.188 -3.471 1 92.12 267 LEU A C 1
ATOM 2127 O O . LEU A 1 267 ? 7.727 -42.688 -2.369 1 92.12 267 LEU A O 1
ATOM 2131 N N . GLN A 1 268 ? 8.07 -42.969 -4.652 1 93.88 268 GLN A N 1
ATOM 2132 C CA . GLN A 1 268 ? 8.945 -41.812 -4.77 1 93.88 268 GLN A CA 1
ATOM 2133 C C . GLN A 1 268 ? 8.141 -40.562 -5.055 1 93.88 268 GLN A C 1
ATOM 2135 O O . GLN A 1 268 ? 7.434 -40.469 -6.059 1 93.88 268 GLN A O 1
ATOM 2140 N N . VAL A 1 269 ? 8.32 -39.625 -4.168 1 96.5 269 VAL A N 1
ATOM 2141 C CA . VAL A 1 269 ? 7.672 -38.344 -4.363 1 96.5 269 VAL A CA 1
ATOM 2142 C C . VAL A 1 269 ? 8.711 -37.281 -4.758 1 96.5 269 VAL A C 1
ATOM 2144 O O . VAL A 1 269 ? 9.695 -37.094 -4.047 1 96.5 269 VAL A O 1
ATOM 2147 N N . VAL A 1 270 ? 8.508 -36.719 -5.863 1 96.62 270 VAL A N 1
ATOM 2148 C CA . VAL A 1 270 ? 9.383 -35.656 -6.355 1 96.62 270 VAL A CA 1
ATOM 2149 C C . VAL A 1 270 ? 8.656 -34.312 -6.328 1 96.62 270 VAL A C 1
ATOM 2151 O O . VAL A 1 270 ? 7.602 -34.156 -6.949 1 96.62 270 VAL A O 1
ATOM 2154 N N . ILE A 1 271 ? 9.211 -33.375 -5.582 1 96 271 ILE A N 1
ATOM 2155 C CA . ILE A 1 271 ? 8.648 -32.031 -5.516 1 96 271 ILE A CA 1
ATOM 2156 C C . ILE A 1 271 ? 9.555 -31.047 -6.258 1 96 271 ILE A C 1
ATOM 2158 O O . ILE A 1 271 ? 10.734 -30.922 -5.93 1 96 271 ILE A O 1
ATOM 2162 N N . ILE A 1 272 ? 8.984 -30.406 -7.242 1 96.06 272 ILE A N 1
ATOM 2163 C CA . ILE A 1 272 ? 9.727 -29.422 -8.023 1 96.06 272 ILE A CA 1
ATOM 2164 C C . ILE A 1 272 ? 9.32 -28.016 -7.605 1 96.06 272 ILE A C 1
ATOM 2166 O O . ILE A 1 272 ? 8.125 -27.688 -7.598 1 96.06 272 ILE A O 1
ATOM 2170 N N . ARG A 1 273 ? 10.344 -27.188 -7.281 1 93 273 ARG A N 1
ATOM 2171 C CA . ARG A 1 273 ? 10.102 -25.828 -6.848 1 93 273 ARG A CA 1
ATOM 2172 C C . ARG A 1 273 ? 10.742 -24.828 -7.805 1 93 273 ARG A C 1
ATOM 2174 O O . ARG A 1 273 ? 11.828 -24.312 -7.531 1 93 273 ARG A O 1
ATOM 2181 N N . PRO A 1 274 ? 10.023 -24.531 -8.828 1 92.75 274 PRO A N 1
ATOM 2182 C CA . PRO A 1 274 ? 10.578 -23.484 -9.688 1 92.75 274 PRO A CA 1
ATOM 2183 C C . PRO A 1 274 ? 10.383 -22.078 -9.117 1 92.75 274 PRO A C 1
ATOM 2185 O O . PRO A 1 274 ? 9.445 -21.844 -8.359 1 92.75 274 PRO A O 1
ATOM 2188 N N . SER A 1 275 ? 11.312 -21.203 -9.5 1 88.88 275 SER A N 1
ATOM 2189 C CA . SER A 1 275 ? 11.07 -19.781 -9.281 1 88.88 275 SER A CA 1
ATOM 2190 C C . SER A 1 275 ? 10.156 -19.203 -10.344 1 88.88 275 SER A C 1
ATOM 2192 O O . SER A 1 275 ? 9.312 -19.906 -10.898 1 88.88 275 SER A O 1
ATOM 2194 N N . LEU A 1 276 ? 10.227 -17.922 -10.609 1 87.94 276 LEU A N 1
ATOM 2195 C CA . LEU A 1 276 ? 9.383 -17.328 -11.633 1 87.94 276 LEU A CA 1
ATOM 2196 C C . LEU A 1 276 ? 9.719 -17.906 -13.008 1 87.94 276 LEU A C 1
ATOM 2198 O O . LEU A 1 276 ? 10.797 -17.641 -13.547 1 87.94 276 LEU A O 1
ATOM 2202 N N . VAL A 1 277 ? 8.766 -18.625 -13.547 1 91.69 277 VAL A N 1
ATOM 2203 C CA . VAL A 1 277 ? 9 -19.328 -14.805 1 91.69 277 VAL A CA 1
ATOM 2204 C C . VAL A 1 277 ? 8.672 -18.406 -15.977 1 91.69 277 VAL A C 1
ATOM 2206 O O . VAL A 1 277 ? 7.594 -17.797 -16.016 1 91.69 277 VAL A O 1
ATOM 2209 N N . GLU A 1 278 ? 9.562 -18.328 -16.906 1 91.19 278 GLU A N 1
ATOM 2210 C CA . GLU A 1 278 ? 9.398 -17.453 -18.062 1 91.19 278 GLU A CA 1
ATOM 2211 C C . GLU A 1 278 ? 9.578 -18.234 -19.375 1 91.19 278 GLU A C 1
ATOM 2213 O O . GLU A 1 278 ? 9.469 -19.453 -19.391 1 91.19 278 GLU A O 1
ATOM 2218 N N . SER A 1 279 ? 9.805 -17.562 -20.484 1 92.44 279 SER A N 1
ATOM 2219 C CA . SER A 1 279 ? 9.812 -18.109 -21.828 1 92.44 279 SER A CA 1
ATOM 2220 C C . SER A 1 279 ? 10.93 -19.141 -22 1 92.44 279 SER A C 1
ATOM 2222 O O . SER A 1 279 ? 11.867 -19.172 -21.188 1 92.44 279 SER A O 1
ATOM 2224 N N . THR A 1 280 ? 10.82 -19.922 -22.984 1 95.44 280 THR A N 1
ATOM 2225 C CA . THR A 1 280 ? 11.867 -20.875 -23.312 1 95.44 280 THR A CA 1
ATOM 2226 C C . THR A 1 280 ? 13.148 -20.156 -23.719 1 95.44 280 THR A C 1
ATOM 2228 O O . THR A 1 280 ? 13.102 -19.141 -24.406 1 95.44 280 THR A O 1
ATOM 2231 N N . ILE A 1 281 ? 14.172 -20.688 -23.266 1 94.31 281 ILE A N 1
ATOM 2232 C CA . ILE A 1 281 ? 15.453 -20.094 -23.625 1 94.31 281 ILE A CA 1
ATOM 2233 C C . ILE A 1 281 ? 15.984 -20.766 -24.891 1 94.31 281 ILE A C 1
ATOM 2235 O O . ILE A 1 281 ? 16.656 -20.125 -25.719 1 94.31 281 ILE A O 1
ATOM 2239 N N . LYS A 1 282 ? 15.656 -22.078 -25.078 1 96.06 282 LYS A N 1
ATOM 2240 C CA . LYS A 1 282 ? 16.266 -22.797 -26.203 1 96.06 282 LYS A CA 1
ATOM 2241 C C . LYS A 1 282 ? 15.258 -23.75 -26.828 1 96.06 282 LYS A C 1
ATOM 2243 O O . LYS A 1 282 ? 15.086 -23.766 -28.047 1 96.06 282 LYS A O 1
ATOM 2248 N N . GLU A 1 283 ? 14.625 -24.641 -26 1 95.12 283 GLU A N 1
ATOM 2249 C CA . GLU A 1 283 ? 13.836 -25.75 -26.531 1 95.12 283 GLU A CA 1
ATOM 2250 C C . GLU A 1 283 ? 12.344 -25.531 -26.266 1 95.12 283 GLU A C 1
ATOM 2252 O O . GLU A 1 283 ? 11.953 -25.078 -25.188 1 95.12 283 GLU A O 1
ATOM 2257 N N . PRO A 1 284 ? 11.422 -25.938 -27.203 1 96.12 284 PRO A N 1
ATOM 2258 C CA . PRO A 1 284 ? 11.727 -26.453 -28.531 1 96.12 284 PRO A CA 1
ATOM 2259 C C . PRO A 1 284 ? 12.219 -25.375 -29.484 1 96.12 284 PRO A C 1
ATOM 2261 O O . PRO A 1 284 ? 12.805 -25.688 -30.531 1 96.12 284 PRO A O 1
ATOM 2264 N N . PHE A 1 285 ? 11.93 -24.141 -29.203 1 96.75 285 PHE A N 1
ATOM 2265 C CA . PHE A 1 285 ? 12.508 -22.953 -29.812 1 96.75 285 PHE A CA 1
ATOM 2266 C C . PHE A 1 285 ? 12.477 -21.766 -28.859 1 96.75 285 PHE A C 1
ATOM 2268 O O . PHE A 1 285 ? 11.656 -21.734 -27.938 1 96.75 285 PHE A O 1
ATOM 2275 N N . PRO A 1 286 ? 13.359 -20.859 -29.062 1 96 286 PRO A N 1
ATOM 2276 C CA . PRO A 1 286 ? 13.492 -19.781 -28.094 1 96 286 PRO A CA 1
ATOM 2277 C C . PRO A 1 286 ? 12.312 -18.797 -28.125 1 96 286 PRO A C 1
ATOM 2279 O O . PRO A 1 286 ? 11.781 -18.516 -29.203 1 96 286 PRO A O 1
ATOM 2282 N N . GLY A 1 287 ? 11.93 -18.297 -26.891 1 92.81 287 GLY A N 1
ATOM 2283 C CA . GLY A 1 287 ? 11.055 -17.141 -26.797 1 92.81 287 GLY A CA 1
ATOM 2284 C C . GLY A 1 287 ? 9.594 -17.516 -26.609 1 92.81 287 GLY A C 1
ATOM 2285 O O . GLY A 1 287 ? 8.742 -16.625 -26.469 1 92.81 287 GLY A O 1
ATOM 2286 N N . TRP A 1 288 ? 9.289 -18.797 -26.609 1 94.19 288 TRP A N 1
ATOM 2287 C CA . TRP A 1 288 ? 7.887 -19.172 -26.469 1 94.19 288 TRP A CA 1
ATOM 2288 C C . TRP A 1 288 ? 7.402 -18.938 -25.031 1 94.19 288 TRP A C 1
ATOM 2290 O O . TRP A 1 288 ? 8.102 -19.266 -24.078 1 94.19 288 TRP A O 1
ATOM 2300 N N . ILE A 1 289 ? 6.309 -18.312 -24.953 1 91.5 289 ILE A N 1
ATOM 2301 C CA . ILE A 1 289 ? 5.656 -18.078 -23.672 1 91.5 289 ILE A CA 1
ATOM 2302 C C . ILE A 1 289 ? 4.145 -18.031 -23.859 1 91.5 289 ILE A C 1
ATOM 2304 O O . ILE A 1 289 ? 3.658 -17.828 -24.969 1 91.5 289 ILE A O 1
ATOM 2308 N N . GLU A 1 290 ? 3.488 -18.359 -22.812 1 88.06 290 GLU A N 1
ATOM 2309 C CA . GLU A 1 290 ? 2.031 -18.328 -22.891 1 88.06 290 GLU A CA 1
ATOM 2310 C C . GLU A 1 290 ? 1.432 -17.5 -21.766 1 88.06 290 GLU A C 1
ATOM 2312 O O . GLU A 1 290 ? 1.822 -17.656 -20.609 1 88.06 290 GLU A O 1
ATOM 2317 N N . GLY A 1 291 ? 0.467 -16.641 -22.203 1 77.25 291 GLY A N 1
ATOM 2318 C CA . GLY A 1 291 ? -0.322 -15.906 -21.219 1 77.25 291 GLY A CA 1
ATOM 2319 C C . GLY A 1 291 ? 0.288 -14.57 -20.859 1 77.25 291 GLY A C 1
ATOM 2320 O O . GLY A 1 291 ? 1.347 -14.203 -21.375 1 77.25 291 GLY A O 1
ATOM 2321 N N . TYR A 1 292 ? -0.531 -13.719 -20.219 1 76.38 292 TYR A N 1
ATOM 2322 C CA . TYR A 1 292 ? -0.207 -12.414 -19.656 1 76.38 292 TYR A CA 1
ATOM 2323 C C . TYR A 1 292 ? -0.018 -12.5 -18.141 1 76.38 292 TYR A C 1
ATOM 2325 O O . TYR A 1 292 ? -0.966 -12.297 -17.391 1 76.38 292 TYR A O 1
ATOM 2333 N N . LYS A 1 293 ? 1.313 -13 -17.828 1 72.12 293 LYS A N 1
ATOM 2334 C CA . LYS A 1 293 ? 1.48 -13.398 -16.438 1 72.12 293 LYS A CA 1
ATOM 2335 C C . LYS A 1 293 ? 2.686 -12.703 -15.805 1 72.12 293 LYS A C 1
ATOM 2337 O O . LYS A 1 293 ? 3.516 -12.125 -16.516 1 72.12 293 LYS A O 1
ATOM 2342 N N . ALA A 1 294 ? 2.721 -12.836 -14.523 1 75.44 294 ALA A N 1
ATOM 2343 C CA . ALA A 1 294 ? 3.85 -12.43 -13.688 1 75.44 294 ALA A CA 1
ATOM 2344 C C . ALA A 1 294 ? 4.195 -10.961 -13.906 1 75.44 294 ALA A C 1
ATOM 2346 O O . ALA A 1 294 ? 3.416 -10.07 -13.547 1 75.44 294 ALA A O 1
ATOM 2347 N N . LEU A 1 295 ? 5.27 -10.695 -14.68 1 81.94 295 LEU A N 1
ATOM 2348 C CA . LEU A 1 295 ? 5.758 -9.32 -14.766 1 81.94 295 LEU A CA 1
ATOM 2349 C C . LEU A 1 295 ? 5.438 -8.711 -16.125 1 81.94 295 LEU A C 1
ATOM 2351 O O . LEU A 1 295 ? 5.691 -7.527 -16.359 1 81.94 295 LEU A O 1
ATOM 2355 N N . ASP A 1 296 ? 4.688 -9.469 -16.906 1 86.75 296 ASP A N 1
ATOM 2356 C CA . ASP A 1 296 ? 4.402 -9.047 -18.281 1 86.75 296 ASP A CA 1
ATOM 2357 C C . ASP A 1 296 ? 3.59 -7.754 -18.297 1 86.75 296 ASP A C 1
ATOM 2359 O O . ASP A 1 296 ? 3.867 -6.848 -19.078 1 86.75 296 ASP A O 1
ATOM 2363 N N . PRO A 1 297 ? 2.629 -7.719 -17.469 1 86.62 297 PRO A N 1
ATOM 2364 C CA . PRO A 1 297 ? 1.84 -6.484 -17.484 1 86.62 297 PRO A CA 1
ATOM 2365 C C . PRO A 1 297 ? 2.674 -5.25 -17.156 1 86.62 297 PRO A C 1
ATOM 2367 O O . PRO A 1 297 ? 2.434 -4.172 -17.703 1 86.62 297 PRO A O 1
ATOM 2370 N N . ILE A 1 298 ? 3.586 -5.426 -16.312 1 89.56 298 ILE A N 1
ATOM 2371 C CA . ILE A 1 298 ? 4.434 -4.309 -15.906 1 89.56 298 ILE A CA 1
ATOM 2372 C C . ILE A 1 298 ? 5.352 -3.92 -17.062 1 89.56 298 ILE A C 1
ATOM 2374 O O . ILE A 1 298 ? 5.469 -2.74 -17.406 1 89.56 298 ILE A O 1
ATOM 2378 N N . ILE A 1 299 ? 5.91 -4.883 -17.688 1 91.12 299 ILE A N 1
ATOM 2379 C CA . ILE A 1 299 ? 6.824 -4.668 -18.797 1 91.12 299 ILE A CA 1
ATOM 2380 C C . ILE A 1 299 ? 6.082 -3.996 -19.953 1 91.12 299 ILE A C 1
ATOM 2382 O O . ILE A 1 299 ? 6.555 -3.002 -20.516 1 91.12 299 ILE A O 1
ATOM 2386 N N . LEU A 1 300 ? 5.008 -4.504 -20.234 1 89.81 300 LEU A N 1
ATOM 2387 C CA . LEU A 1 300 ? 4.254 -3.99 -21.375 1 89.81 300 LEU A CA 1
ATOM 2388 C C . LEU A 1 300 ? 3.725 -2.59 -21.094 1 89.81 300 LEU A C 1
ATOM 2390 O O . LEU A 1 300 ? 3.68 -1.744 -21.984 1 89.81 300 LEU A O 1
ATOM 2394 N N . SER A 1 301 ? 3.244 -2.404 -19.891 1 90 301 SER A N 1
ATOM 2395 C CA . SER A 1 301 ? 2.768 -1.071 -19.531 1 90 301 SER A CA 1
ATOM 2396 C C . SER A 1 301 ? 3.883 -0.037 -19.641 1 90 301 SER A C 1
ATOM 2398 O O . SER A 1 301 ? 3.641 1.103 -20.047 1 90 301 SER A O 1
ATOM 2400 N N . HIS A 1 302 ? 5.039 -0.434 -19.281 1 91.25 302 HIS A N 1
ATOM 2401 C CA . HIS A 1 302 ? 6.191 0.446 -19.438 1 91.25 302 HIS A CA 1
ATOM 2402 C C . HIS A 1 302 ? 6.477 0.708 -20.922 1 91.25 302 HIS A C 1
ATOM 2404 O O . HIS A 1 302 ? 6.652 1.858 -21.328 1 91.25 302 HIS A O 1
ATOM 2410 N N . GLY A 1 303 ? 6.477 -0.314 -21.688 1 92.38 303 GLY A N 1
ATOM 2411 C CA . GLY A 1 303 ? 6.727 -0.183 -23.109 1 92.38 303 GLY A CA 1
ATOM 2412 C C . GLY A 1 303 ? 5.688 0.664 -23.812 1 92.38 303 GLY A C 1
ATOM 2413 O O . GLY A 1 303 ? 5.992 1.326 -24.812 1 92.38 303 GLY A O 1
ATOM 2414 N N . MET A 1 304 ? 4.543 0.631 -23.266 1 91.19 304 MET A N 1
ATOM 2415 C CA . MET A 1 304 ? 3.439 1.378 -23.875 1 91.19 304 MET A CA 1
ATOM 2416 C C . MET A 1 304 ? 3.404 2.809 -23.344 1 91.19 304 MET A C 1
ATOM 2418 O O . MET A 1 304 ? 2.48 3.564 -23.656 1 91.19 304 MET A O 1
ATOM 2422 N N . GLY A 1 305 ? 4.301 3.098 -22.5 1 88.06 305 GLY A N 1
ATOM 2423 C CA . GLY A 1 305 ? 4.387 4.449 -21.969 1 88.06 305 GLY A CA 1
ATOM 2424 C C . GLY A 1 305 ? 3.365 4.734 -20.891 1 88.06 305 GLY A C 1
ATOM 2425 O O . GLY A 1 305 ? 3.088 5.895 -20.578 1 88.06 305 GLY A O 1
ATOM 2426 N N . GLN A 1 306 ? 2.838 3.711 -20.312 1 87.38 306 GLN A N 1
ATOM 2427 C CA . GLN A 1 306 ? 1.756 3.861 -19.344 1 87.38 306 GLN A CA 1
ATOM 2428 C C . GLN A 1 306 ? 2.271 3.717 -17.906 1 87.38 306 GLN A C 1
ATOM 2430 O O . GLN A 1 306 ? 1.525 3.922 -16.953 1 87.38 306 GLN A O 1
ATOM 2435 N N . LEU A 1 307 ? 3.484 3.367 -17.797 1 88.5 307 LEU A N 1
ATOM 2436 C CA . LEU A 1 307 ? 4.105 3.176 -16.484 1 88.5 307 LEU A CA 1
ATOM 2437 C C . LEU A 1 307 ? 5.535 3.713 -16.484 1 88.5 307 LEU A C 1
ATOM 2439 O O . LEU A 1 307 ? 6.387 3.23 -17.219 1 88.5 307 LEU A O 1
ATOM 2443 N N . GLU A 1 308 ? 5.793 4.645 -15.617 1 88.38 308 GLU A N 1
ATOM 2444 C CA . GLU A 1 308 ? 7.113 5.27 -15.578 1 88.38 308 GLU A CA 1
ATOM 2445 C C . GLU A 1 308 ? 7.992 4.621 -14.508 1 88.38 308 GLU A C 1
ATOM 2447 O O . GLU A 1 308 ? 9.219 4.746 -14.547 1 88.38 308 GLU A O 1
ATOM 2452 N N . GLY A 1 309 ? 7.371 4.035 -13.609 1 90 309 GLY A N 1
ATOM 2453 C CA . GLY A 1 309 ? 8.086 3.395 -12.523 1 90 309 GLY A CA 1
ATOM 2454 C C . GLY A 1 309 ? 7.258 2.361 -11.781 1 90 309 GLY A C 1
ATOM 2455 O O . GLY A 1 309 ? 6.039 2.309 -11.945 1 90 309 GLY A O 1
ATOM 2456 N N . PHE A 1 310 ? 7.961 1.606 -11.016 1 91 310 PHE A N 1
ATOM 2457 C CA . PHE A 1 310 ? 7.246 0.552 -10.305 1 91 310 PHE A CA 1
ATOM 2458 C C . PHE A 1 310 ? 7.926 0.24 -8.977 1 91 310 PHE A C 1
ATOM 2460 O O . PHE A 1 310 ? 9.047 0.682 -8.727 1 91 310 PHE A O 1
ATOM 2467 N N . LEU A 1 311 ? 7.191 -0.39 -8.172 1 91.44 311 LEU A N 1
ATOM 2468 C CA . LEU A 1 311 ? 7.66 -0.807 -6.859 1 91.44 311 LEU A CA 1
ATOM 2469 C C . LEU A 1 311 ? 8.695 -1.921 -6.977 1 91.44 311 LEU A C 1
ATOM 2471 O O . LEU A 1 311 ? 8.391 -3 -7.492 1 91.44 311 LEU A O 1
ATOM 2475 N N . ALA A 1 312 ? 9.938 -1.65 -6.555 1 91.38 312 ALA A N 1
ATOM 2476 C CA . ALA A 1 312 ? 11.008 -2.641 -6.523 1 91.38 312 ALA A CA 1
ATOM 2477 C C . ALA A 1 312 ? 12.273 -2.057 -5.91 1 91.38 312 ALA A C 1
ATOM 2479 O O . ALA A 1 312 ? 12.547 -0.861 -6.047 1 91.38 312 ALA A O 1
ATOM 2480 N N . LYS A 1 313 ? 13.008 -2.875 -5.211 1 89.12 313 LYS A N 1
ATOM 2481 C CA . LYS A 1 313 ? 14.375 -2.514 -4.867 1 89.12 313 LYS A CA 1
ATOM 2482 C C . LYS A 1 313 ? 15.336 -2.854 -6.008 1 89.12 313 LYS A C 1
ATOM 2484 O O . LYS A 1 313 ? 15.438 -4.012 -6.418 1 89.12 313 LYS A O 1
ATOM 2489 N N . PRO A 1 314 ? 16.031 -1.906 -6.402 1 89.19 314 PRO A N 1
ATOM 2490 C CA . PRO A 1 314 ? 16.859 -2.143 -7.578 1 89.19 314 PRO A CA 1
ATOM 2491 C C . PRO A 1 314 ? 17.891 -3.254 -7.359 1 89.19 314 PRO A C 1
ATOM 2493 O O . PRO A 1 314 ? 18.188 -4.008 -8.289 1 89.19 314 PRO A O 1
ATOM 2496 N N . VAL A 1 315 ? 18.406 -3.389 -6.191 1 85.81 315 VAL A N 1
ATOM 2497 C CA . VAL A 1 315 ? 19.469 -4.352 -5.914 1 85.81 315 VAL A CA 1
ATOM 2498 C C . VAL A 1 315 ? 18.859 -5.703 -5.559 1 85.81 315 VAL A C 1
ATOM 2500 O O . VAL A 1 315 ? 19.578 -6.707 -5.453 1 85.81 315 VAL A O 1
ATOM 2503 N N . GLY A 1 316 ? 17.547 -5.715 -5.352 1 81.75 316 GLY A N 1
ATOM 2504 C CA . GLY A 1 316 ? 16.891 -6.973 -5.039 1 81.75 316 GLY 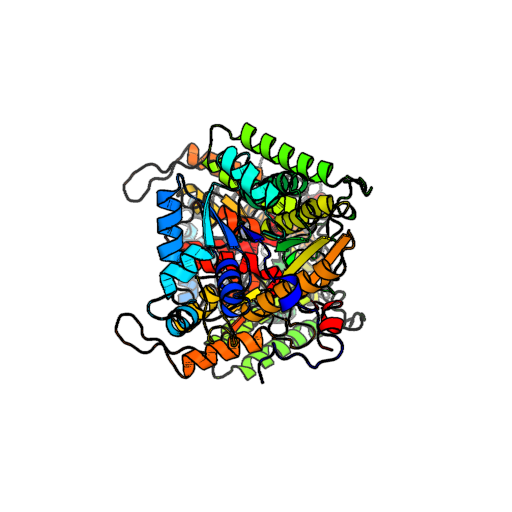A CA 1
ATOM 2505 C C . GLY A 1 316 ? 17 -8 -6.148 1 81.75 316 GLY A C 1
ATOM 2506 O O . GLY A 1 316 ? 17.094 -7.641 -7.328 1 81.75 316 GLY A O 1
ATOM 2507 N N . CYS A 1 317 ? 17 -9.242 -5.781 1 80.69 317 CYS A N 1
ATOM 2508 C CA . CYS A 1 317 ? 17.156 -10.328 -6.742 1 80.69 317 CYS A CA 1
ATOM 2509 C C . CYS A 1 317 ? 15.797 -10.805 -7.254 1 80.69 317 CYS A C 1
ATOM 2511 O O . CYS A 1 317 ? 14.891 -11.078 -6.465 1 80.69 317 CYS A O 1
ATOM 2513 N N . LEU A 1 318 ? 15.648 -10.773 -8.508 1 83.12 318 LEU A N 1
ATOM 2514 C CA . LEU A 1 318 ? 14.5 -11.375 -9.18 1 83.12 318 LEU A CA 1
ATOM 2515 C C . LEU A 1 318 ? 14.859 -12.727 -9.781 1 83.12 318 LEU A C 1
ATOM 2517 O O . LEU A 1 318 ? 15.531 -12.789 -10.812 1 83.12 318 LEU A O 1
ATOM 2521 N N . ASP A 1 319 ? 14.367 -13.781 -9.219 1 83.38 319 ASP A N 1
ATOM 2522 C CA . ASP A 1 319 ? 14.711 -15.117 -9.695 1 83.38 319 ASP A CA 1
ATOM 2523 C C . ASP A 1 319 ? 13.773 -15.547 -10.828 1 83.38 319 ASP A C 1
ATOM 2525 O O . ASP A 1 319 ? 12.586 -15.789 -10.602 1 83.38 319 ASP A O 1
ATOM 2529 N N . VAL A 1 320 ? 14.328 -15.617 -11.953 1 85.69 320 VAL A N 1
ATOM 2530 C CA . VAL A 1 320 ? 13.586 -16.047 -13.141 1 85.69 320 VAL A CA 1
ATOM 2531 C C . VAL A 1 320 ? 14.266 -17.266 -13.758 1 85.69 320 VAL A C 1
ATOM 2533 O O . VAL A 1 320 ? 15.5 -17.344 -13.805 1 85.69 320 VAL A O 1
ATOM 2536 N N . VAL A 1 321 ? 13.453 -18.188 -14.188 1 90.06 321 VAL A N 1
ATOM 2537 C CA . VAL A 1 321 ? 14.008 -19.406 -14.781 1 90.06 321 VAL A CA 1
ATOM 2538 C C . VAL A 1 321 ? 13.219 -19.766 -16.047 1 90.06 321 VAL A C 1
ATOM 2540 O O . VAL A 1 321 ? 11.992 -19.641 -16.078 1 90.06 321 VAL A O 1
ATOM 2543 N N . PRO A 1 322 ? 13.922 -20.109 -17.094 1 93.12 322 PRO A N 1
ATOM 2544 C CA . PRO A 1 322 ? 13.219 -20.516 -18.312 1 93.12 322 PRO A CA 1
ATOM 2545 C C . PRO A 1 322 ? 12.422 -21.812 -18.125 1 93.12 322 PRO A C 1
ATOM 2547 O O . PRO A 1 322 ? 12.891 -22.734 -17.469 1 93.12 322 PRO A O 1
ATOM 2550 N N . VAL A 1 323 ? 11.32 -21.828 -18.812 1 95.56 323 VAL A N 1
ATOM 2551 C CA . VAL A 1 323 ? 10.398 -22.953 -18.625 1 95.56 323 VAL A CA 1
ATOM 2552 C C . VAL A 1 323 ? 11.039 -24.234 -19.125 1 95.56 323 VAL A C 1
ATOM 2554 O O . VAL A 1 323 ? 10.812 -25.312 -18.547 1 95.56 323 VAL A O 1
ATOM 2557 N N . ASP A 1 324 ? 11.844 -24.234 -20.172 1 96.62 324 ASP A N 1
ATOM 2558 C CA . ASP A 1 324 ? 12.469 -25.438 -20.688 1 96.62 324 ASP A CA 1
ATOM 2559 C C . ASP A 1 324 ? 13.531 -25.969 -19.734 1 96.62 324 ASP A C 1
ATOM 2561 O O . ASP A 1 324 ? 13.766 -27.172 -19.656 1 96.62 324 ASP A O 1
ATOM 2565 N N . MET A 1 325 ? 14.086 -25.062 -18.969 1 94.12 325 MET A N 1
ATOM 2566 C CA . MET A 1 325 ? 15.039 -25.516 -17.953 1 94.12 325 MET A CA 1
ATOM 2567 C C . MET A 1 325 ? 14.32 -26.203 -16.797 1 94.12 325 MET A C 1
ATOM 2569 O O . MET A 1 325 ? 14.812 -27.203 -16.266 1 94.12 325 MET A O 1
ATOM 2573 N N . VAL A 1 326 ? 13.258 -25.656 -16.406 1 95.5 326 VAL A N 1
ATOM 2574 C CA . VAL A 1 326 ? 12.461 -26.281 -15.359 1 95.5 326 VAL A CA 1
ATOM 2575 C C . VAL A 1 326 ? 12.008 -27.672 -15.812 1 95.5 326 VAL A C 1
ATOM 2577 O O . VAL A 1 326 ? 12.078 -28.625 -15.047 1 95.5 326 VAL A O 1
ATOM 2580 N N . THR A 1 327 ? 11.562 -27.766 -17.016 1 97.19 327 THR A N 1
ATOM 2581 C CA . THR A 1 327 ? 11.086 -29.016 -17.594 1 97.19 327 THR A CA 1
ATOM 2582 C C . THR A 1 327 ? 12.211 -30.047 -17.625 1 97.19 327 THR A C 1
ATOM 2584 O O . THR A 1 327 ? 12.008 -31.203 -17.266 1 97.19 327 THR A O 1
ATOM 2587 N N . ASN A 1 328 ? 13.375 -29.625 -18.031 1 95.5 328 ASN A N 1
ATOM 2588 C CA . ASN A 1 328 ? 14.539 -30.5 -18.047 1 95.5 328 ASN A CA 1
ATOM 2589 C C . ASN A 1 328 ? 14.852 -31.031 -16.641 1 95.5 328 ASN A C 1
ATOM 2591 O O . ASN A 1 328 ? 15.125 -32.219 -16.469 1 95.5 328 ASN A O 1
ATOM 2595 N N . ALA A 1 329 ? 14.828 -30.141 -15.758 1 94.25 329 ALA A N 1
ATOM 2596 C CA . ALA A 1 329 ? 15.102 -30.516 -14.375 1 94.25 329 ALA A CA 1
ATOM 2597 C C . ALA A 1 329 ? 14.07 -31.531 -13.875 1 94.25 329 ALA A C 1
ATOM 2599 O O . ALA A 1 329 ? 14.422 -32.469 -13.164 1 94.25 329 ALA A O 1
ATOM 2600 N N . MET A 1 330 ? 12.891 -31.297 -14.195 1 96.31 330 MET A N 1
ATOM 2601 C CA . MET A 1 330 ? 11.805 -32.188 -13.773 1 96.31 330 MET A CA 1
ATOM 2602 C C . MET A 1 330 ? 11.992 -33.594 -14.359 1 96.31 330 MET A C 1
ATOM 2604 O O . MET A 1 330 ? 11.914 -34.562 -13.633 1 96.31 330 MET A O 1
ATOM 2608 N N . ILE A 1 331 ? 12.289 -33.656 -15.648 1 96.62 331 ILE A N 1
ATOM 2609 C CA . ILE A 1 331 ? 12.477 -34.938 -16.328 1 96.62 331 ILE A CA 1
ATOM 2610 C C . ILE A 1 331 ? 13.664 -35.688 -15.719 1 96.62 331 ILE A C 1
ATOM 2612 O O . ILE A 1 331 ? 13.57 -36.875 -15.438 1 96.62 331 ILE A O 1
ATOM 2616 N N . ALA A 1 332 ? 14.695 -34.938 -15.484 1 94.81 332 ALA A N 1
ATOM 2617 C CA . ALA A 1 332 ? 15.891 -35.531 -14.883 1 94.81 332 ALA A CA 1
ATOM 2618 C C . ALA A 1 332 ? 15.594 -36.062 -13.477 1 94.81 332 ALA A C 1
ATOM 2620 O O . ALA A 1 332 ? 16.031 -37.156 -13.102 1 94.81 332 ALA A O 1
ATOM 2621 N N . ALA A 1 333 ? 14.898 -35.25 -12.719 1 94.31 333 ALA A N 1
ATOM 2622 C CA . ALA A 1 333 ? 14.562 -35.625 -11.344 1 94.31 333 ALA A CA 1
ATOM 2623 C C . ALA A 1 333 ? 13.695 -36.875 -11.328 1 94.31 333 ALA A C 1
ATOM 2625 O O . ALA A 1 333 ? 13.891 -37.781 -10.492 1 94.31 333 ALA A O 1
ATOM 2626 N N . ILE A 1 334 ? 12.75 -36.938 -12.219 1 95.94 334 ILE A N 1
ATOM 2627 C CA . ILE A 1 334 ? 11.859 -38.094 -12.312 1 95.94 334 ILE A CA 1
ATOM 2628 C C . ILE A 1 334 ? 12.664 -39.344 -12.602 1 95.94 334 ILE A C 1
ATOM 2630 O O . ILE A 1 334 ? 12.508 -40.375 -11.922 1 95.94 334 ILE A O 1
ATOM 2634 N N . ALA A 1 335 ? 13.523 -39.25 -13.586 1 94.94 335 ALA A N 1
ATOM 2635 C CA . ALA A 1 335 ? 14.328 -40.406 -13.984 1 94.94 335 ALA A CA 1
ATOM 2636 C C . ALA A 1 335 ? 15.266 -40.844 -12.852 1 94.94 335 ALA A C 1
ATOM 2638 O O . ALA A 1 335 ? 15.367 -42.031 -12.547 1 94.94 335 ALA A O 1
ATOM 2639 N N . LYS A 1 336 ? 15.883 -39.875 -12.281 1 93.25 336 LYS A N 1
ATOM 2640 C CA . LYS A 1 336 ? 16.828 -40.156 -11.211 1 93.25 336 LYS A CA 1
ATOM 2641 C C . LYS A 1 336 ? 16.141 -40.875 -10.055 1 93.25 336 LYS A C 1
ATOM 2643 O O . LYS A 1 336 ? 16.594 -41.938 -9.625 1 93.25 336 LYS A O 1
ATOM 2648 N N . GLN A 1 337 ? 15.086 -40.375 -9.633 1 92.5 337 GLN A N 1
ATOM 2649 C CA . GLN A 1 337 ? 14.391 -40.906 -8.477 1 92.5 337 GLN A CA 1
ATOM 2650 C C . GLN A 1 337 ? 13.664 -42.219 -8.836 1 92.5 337 GLN A C 1
ATOM 2652 O O . GLN A 1 337 ? 13.562 -43.125 -8.016 1 92.5 337 GLN A O 1
ATOM 2657 N N . GLY A 1 338 ? 13.148 -42.219 -10.008 1 92.38 338 GLY A N 1
ATOM 2658 C CA . GLY A 1 338 ? 12.508 -43.438 -10.477 1 92.38 338 GLY A CA 1
ATOM 2659 C C . GLY A 1 338 ? 13.461 -44.625 -10.555 1 92.38 338 GLY A C 1
ATOM 2660 O O . GLY A 1 338 ? 13.094 -45.75 -10.195 1 92.38 338 GLY A O 1
ATOM 2661 N N . ASN A 1 339 ? 14.617 -44.375 -10.984 1 91.31 339 ASN A N 1
ATOM 2662 C CA . ASN A 1 339 ? 15.625 -45.406 -11.102 1 91.31 339 ASN A CA 1
ATOM 2663 C C . ASN A 1 339 ? 16.125 -45.875 -9.734 1 91.31 339 ASN A C 1
ATOM 2665 O O . ASN A 1 339 ? 16.469 -47.031 -9.555 1 91.31 339 ASN A O 1
ATOM 2669 N N . GLU A 1 340 ? 16.188 -45 -8.859 1 88.12 340 GLU A N 1
ATOM 2670 C CA . GLU A 1 340 ? 16.609 -45.375 -7.512 1 88.12 340 GLU A CA 1
ATOM 2671 C C . GLU A 1 340 ? 15.609 -46.312 -6.848 1 88.12 340 GLU A C 1
ATOM 2673 O O . GLU A 1 340 ? 16 -47.219 -6.117 1 88.12 340 GLU A O 1
ATOM 2678 N N . GLY A 1 341 ? 14.406 -46.125 -7.047 1 85.44 341 GLY A N 1
ATOM 2679 C CA . GLY A 1 341 ? 13.367 -47.062 -6.617 1 85.44 341 GLY A CA 1
ATOM 2680 C C . GLY A 1 341 ? 13.086 -46.969 -5.129 1 85.44 341 GLY A C 1
ATOM 2681 O O . GLY A 1 341 ? 12.336 -47.812 -4.594 1 85.44 341 GLY A O 1
ATOM 2682 N N . LYS A 1 342 ? 13.688 -46.062 -4.441 1 87 342 LYS A N 1
ATOM 2683 C CA . LYS A 1 342 ? 13.438 -45.906 -3.01 1 87 342 LYS A CA 1
ATOM 2684 C C . LYS A 1 342 ? 12.242 -45 -2.756 1 87 342 LYS A C 1
ATOM 2686 O O . LYS A 1 342 ? 11.977 -44.062 -3.543 1 87 342 LYS A O 1
ATOM 2691 N N . HIS A 1 343 ? 11.555 -45.469 -1.699 1 90.19 343 HIS A N 1
ATOM 2692 C CA . HIS A 1 343 ? 10.469 -44.562 -1.312 1 90.19 343 HIS A CA 1
ATOM 2693 C C . HIS A 1 343 ? 10.992 -43.375 -0.528 1 90.19 343 HIS A C 1
ATOM 2695 O O . HIS A 1 343 ? 12.039 -43.438 0.109 1 90.19 343 HIS A O 1
ATOM 2701 N N . GLY A 1 344 ? 10.281 -42.219 -0.694 1 92.62 344 GLY A N 1
ATOM 2702 C CA . GLY A 1 344 ? 10.672 -41 0.016 1 92.62 344 GLY A CA 1
ATOM 2703 C C . GLY A 1 344 ? 10.297 -39.75 -0.717 1 92.62 344 GLY A C 1
ATOM 2704 O O . GLY A 1 344 ? 9.531 -39.781 -1.685 1 92.62 344 GLY A O 1
ATOM 2705 N N . VAL A 1 345 ? 10.742 -38.656 -0.115 1 93.75 345 VAL A N 1
ATOM 2706 C CA . VAL A 1 345 ? 10.461 -37.344 -0.674 1 93.75 345 VAL A CA 1
ATOM 2707 C C . VAL A 1 345 ? 11.758 -36.656 -1.108 1 93.75 345 VAL A C 1
ATOM 2709 O O . VAL A 1 345 ? 12.734 -36.656 -0.351 1 93.75 345 VAL A O 1
ATOM 2712 N N . ASN A 1 346 ? 11.758 -36.25 -2.305 1 93.19 346 ASN A N 1
ATOM 2713 C CA . ASN A 1 346 ? 12.875 -35.469 -2.82 1 93.19 346 ASN A CA 1
ATOM 2714 C C . ASN A 1 346 ? 12.398 -34.125 -3.365 1 93.19 346 ASN A C 1
ATOM 2716 O O . ASN A 1 346 ? 11.516 -34.062 -4.219 1 93.19 346 ASN A O 1
ATOM 2720 N N . ILE A 1 347 ? 13 -33.062 -2.842 1 92.56 347 ILE A N 1
ATOM 2721 C CA . ILE A 1 347 ? 12.617 -31.703 -3.223 1 92.56 347 ILE A CA 1
ATOM 2722 C C . ILE A 1 347 ? 13.734 -31.062 -4.047 1 92.56 347 ILE A C 1
ATOM 2724 O O . ILE A 1 347 ? 14.906 -31.172 -3.699 1 92.56 347 ILE A O 1
ATOM 2728 N N . TYR A 1 348 ? 13.359 -30.422 -5.121 1 91.75 348 TYR A N 1
ATOM 2729 C CA . TYR A 1 348 ? 14.312 -29.766 -6.008 1 91.75 348 TYR A CA 1
ATOM 2730 C C . TYR A 1 348 ? 13.93 -28.312 -6.238 1 91.75 348 TYR A C 1
ATOM 2732 O O . TYR A 1 348 ? 12.906 -28.016 -6.859 1 91.75 348 TYR A O 1
ATOM 2740 N N . ASN A 1 349 ? 14.828 -27.375 -5.781 1 89.5 349 ASN A N 1
ATOM 2741 C CA . ASN A 1 349 ? 14.688 -25.984 -6.18 1 89.5 349 ASN A CA 1
ATOM 2742 C C . ASN A 1 349 ? 15.258 -25.734 -7.574 1 89.5 349 ASN A C 1
ATOM 2744 O O . ASN A 1 349 ? 16.391 -26.125 -7.859 1 89.5 349 ASN A O 1
ATOM 2748 N N . VAL A 1 350 ? 14.438 -25.266 -8.406 1 90.88 350 VAL A N 1
ATOM 2749 C CA . VAL A 1 350 ? 14.898 -24.891 -9.742 1 90.88 350 VAL A CA 1
ATOM 2750 C C . VAL A 1 350 ? 14.859 -23.375 -9.898 1 90.88 350 VAL A C 1
ATOM 2752 O O . VAL A 1 350 ? 13.836 -22.812 -10.305 1 90.88 350 VAL A O 1
ATOM 2755 N N . ALA A 1 351 ? 15.969 -22.75 -9.617 1 85.69 351 ALA A N 1
ATOM 2756 C CA . ALA A 1 351 ? 16.078 -21.281 -9.57 1 85.69 351 ALA A CA 1
ATOM 2757 C C . ALA A 1 351 ? 17.453 -20.828 -10.039 1 85.69 351 ALA A C 1
ATOM 2759 O O . ALA A 1 351 ? 18.375 -21.641 -10.195 1 85.69 351 ALA A O 1
ATOM 2760 N N . SER A 1 352 ? 17.562 -19.562 -10.289 1 78.12 352 SER A N 1
ATOM 2761 C CA . SER A 1 352 ? 18.812 -19.031 -10.844 1 78.12 352 SER A CA 1
ATOM 2762 C C . SER A 1 352 ? 19.562 -18.203 -9.812 1 78.12 352 SER A C 1
ATOM 2764 O O . SER A 1 352 ? 20.734 -17.859 -10.031 1 78.12 352 SER A O 1
ATOM 2766 N N . SER A 1 353 ? 19.047 -17.844 -8.719 1 68.69 353 SER A N 1
ATOM 2767 C CA . SER A 1 353 ? 19.531 -16.797 -7.828 1 68.69 353 SER A CA 1
ATOM 2768 C C . SER A 1 353 ? 20.953 -17.094 -7.348 1 68.69 353 SER A C 1
ATOM 2770 O O . SER A 1 353 ? 21.781 -16.188 -7.234 1 68.69 353 SER A O 1
ATOM 2772 N N . CYS A 1 354 ? 21.266 -18.312 -7.074 1 66.88 354 CYS A N 1
ATOM 2773 C CA . CYS A 1 354 ? 22.562 -18.641 -6.504 1 66.88 354 CYS A CA 1
ATOM 2774 C C . CYS A 1 354 ? 23.625 -18.719 -7.594 1 66.88 354 CYS A C 1
ATOM 2776 O O . CYS A 1 354 ? 24.797 -18.453 -7.332 1 66.88 354 CYS A O 1
ATOM 2778 N N . THR A 1 355 ? 23.219 -18.953 -8.727 1 69.38 355 THR A N 1
ATOM 2779 C CA . THR A 1 355 ? 24.203 -19.219 -9.781 1 69.38 355 THR A CA 1
ATOM 2780 C C . THR A 1 355 ? 24.234 -18.062 -10.773 1 69.38 355 THR A C 1
ATOM 2782 O O . THR A 1 355 ? 25.312 -17.703 -11.281 1 69.38 355 THR A O 1
ATOM 2785 N N . ASN A 1 356 ? 23.141 -17.516 -11.031 1 77.69 356 ASN A N 1
ATOM 2786 C CA . ASN A 1 356 ? 23.016 -16.438 -12 1 77.69 356 ASN A CA 1
ATOM 2787 C C . ASN A 1 356 ? 21.953 -15.422 -11.57 1 77.69 356 ASN A C 1
ATOM 2789 O O . ASN A 1 356 ? 20.906 -15.289 -12.211 1 77.69 356 ASN A O 1
ATOM 2793 N N . PRO A 1 357 ? 22.344 -14.68 -10.594 1 78.69 357 PRO A N 1
ATOM 2794 C CA . PRO A 1 357 ? 21.359 -13.742 -10.062 1 78.69 357 PRO A CA 1
ATOM 2795 C C . PRO A 1 357 ? 21.031 -12.602 -11.031 1 78.69 357 PRO A C 1
ATOM 2797 O O . PRO A 1 357 ? 21.922 -12.133 -11.742 1 78.69 357 PRO A O 1
ATOM 2800 N N . LEU A 1 358 ? 19.812 -12.297 -11.102 1 86.56 358 LEU A N 1
ATOM 2801 C CA . LEU A 1 358 ? 19.297 -11.156 -11.859 1 86.56 358 LEU A CA 1
ATOM 2802 C C . LEU A 1 358 ? 18.688 -10.109 -10.922 1 86.56 358 LEU A C 1
ATOM 2804 O O . LEU A 1 358 ? 17.766 -10.406 -10.164 1 86.56 358 LEU A O 1
ATOM 2808 N N . SER A 1 359 ? 19.297 -8.953 -10.961 1 87.56 359 SER A N 1
ATOM 2809 C CA . SER A 1 359 ? 18.75 -7.895 -10.117 1 87.56 359 SER A CA 1
ATOM 2810 C C . SER A 1 359 ? 17.516 -7.27 -10.75 1 87.56 359 SER A C 1
ATOM 2812 O O . SER A 1 359 ? 17.328 -7.34 -11.969 1 87.56 359 SER A O 1
ATOM 2814 N N . CYS A 1 360 ? 16.688 -6.645 -9.945 1 89.81 360 CYS A N 1
ATOM 2815 C CA . CYS A 1 360 ? 15.531 -5.918 -10.461 1 89.81 360 CYS A CA 1
ATOM 2816 C C . CYS A 1 360 ? 15.969 -4.828 -11.43 1 89.81 360 CYS A C 1
ATOM 2818 O O . CYS A 1 360 ? 15.336 -4.621 -12.469 1 89.81 360 CYS A O 1
ATOM 2820 N N . ARG A 1 361 ? 17.016 -4.191 -11.109 1 92 361 ARG A N 1
ATOM 2821 C CA . ARG A 1 361 ? 17.547 -3.146 -11.984 1 92 361 ARG A CA 1
ATOM 2822 C C . ARG A 1 361 ? 17.891 -3.707 -13.359 1 92 361 ARG A C 1
ATOM 2824 O O . ARG A 1 361 ? 17.484 -3.152 -14.383 1 92 361 ARG A O 1
ATOM 2831 N N . ASP A 1 362 ? 18.641 -4.754 -13.305 1 91.62 362 ASP A N 1
ATOM 2832 C CA . ASP A 1 362 ? 19.047 -5.359 -14.57 1 91.62 362 ASP A CA 1
ATOM 2833 C C . ASP A 1 362 ? 17.828 -5.793 -15.391 1 91.62 362 ASP A C 1
ATOM 2835 O O . ASP A 1 362 ? 17.797 -5.582 -16.609 1 91.62 362 ASP A O 1
ATOM 2839 N N . PHE A 1 363 ? 16.953 -6.355 -14.766 1 90.5 363 PHE A N 1
ATOM 2840 C CA . PHE A 1 363 ? 15.758 -6.836 -15.438 1 90.5 363 PHE A CA 1
ATOM 2841 C C . PHE A 1 363 ? 15.023 -5.691 -16.125 1 90.5 363 PHE A C 1
ATOM 2843 O O . PHE A 1 363 ? 14.695 -5.781 -17.312 1 90.5 363 PHE A O 1
ATOM 2850 N N . PHE A 1 364 ? 14.773 -4.668 -15.453 1 91.31 364 PHE A N 1
ATOM 2851 C CA . PHE A 1 364 ? 13.984 -3.572 -15.992 1 91.31 364 PHE A CA 1
ATOM 2852 C C . PHE A 1 364 ? 14.805 -2.752 -16.984 1 91.31 364 PHE A C 1
ATOM 2854 O O . PHE A 1 364 ? 14.258 -2.211 -17.953 1 91.31 364 PHE A O 1
ATOM 2861 N N . ASP A 1 365 ? 16.062 -2.691 -16.75 1 93.31 365 ASP A N 1
ATOM 2862 C CA . ASP A 1 365 ? 16.938 -2.025 -17.719 1 93.31 365 ASP A CA 1
ATOM 2863 C C . ASP A 1 365 ? 16.875 -2.729 -19.078 1 93.31 365 ASP A C 1
ATOM 2865 O O . ASP A 1 365 ? 16.844 -2.074 -20.109 1 93.31 365 ASP A O 1
ATOM 2869 N N . ILE A 1 366 ? 16.953 -4.008 -19 1 92.81 366 ILE A N 1
ATOM 2870 C CA . ILE A 1 366 ? 16.875 -4.797 -20.234 1 92.81 366 ILE A CA 1
ATOM 2871 C C . ILE A 1 366 ? 15.555 -4.5 -20.953 1 92.81 366 ILE A C 1
ATOM 2873 O O . ILE A 1 366 ? 15.539 -4.297 -22.172 1 92.81 366 ILE A O 1
ATOM 2877 N N . SER A 1 367 ? 14.523 -4.48 -20.203 1 91.06 367 SER A N 1
ATOM 2878 C CA . SER A 1 367 ? 13.203 -4.203 -20.781 1 91.06 367 SER A CA 1
ATOM 2879 C C . SER A 1 367 ? 13.141 -2.793 -21.359 1 91.06 367 SER A C 1
ATOM 2881 O O . SER A 1 367 ? 12.648 -2.598 -22.469 1 91.06 367 SER A O 1
ATOM 2883 N N . SER A 1 368 ? 13.594 -1.856 -20.609 1 93.94 368 SER A N 1
ATOM 2884 C CA . SER A 1 368 ? 13.594 -0.476 -21.094 1 93.94 368 SER A CA 1
ATOM 2885 C C . SER A 1 368 ? 14.422 -0.325 -22.359 1 93.94 368 SER A C 1
ATOM 2887 O O . SER A 1 368 ? 14 0.349 -23.297 1 93.94 368 SER A O 1
ATOM 2889 N N . ASN A 1 369 ? 15.586 -0.905 -22.312 1 95.19 369 ASN A N 1
ATOM 2890 C CA . ASN A 1 369 ? 16.469 -0.828 -23.484 1 95.19 369 ASN A CA 1
ATOM 2891 C C . ASN A 1 369 ? 15.805 -1.44 -24.719 1 95.19 369 ASN A C 1
ATOM 2893 O O . ASN A 1 369 ? 15.984 -0.941 -25.828 1 95.19 369 ASN A O 1
ATOM 2897 N N . TYR A 1 370 ? 15.156 -2.471 -24.5 1 94.5 370 TYR A N 1
ATOM 2898 C CA . TYR A 1 370 ? 14.422 -3.092 -25.609 1 94.5 370 TYR A CA 1
ATOM 2899 C C . TYR A 1 370 ? 13.438 -2.111 -26.219 1 94.5 370 TYR A C 1
ATOM 2901 O O . TYR A 1 370 ? 13.391 -1.949 -27.438 1 94.5 370 TYR A O 1
ATOM 2909 N N . PHE A 1 371 ? 12.648 -1.451 -25.469 1 95.19 371 PHE A N 1
ATOM 2910 C CA . PHE A 1 371 ? 11.609 -0.564 -25.969 1 95.19 371 PHE A CA 1
ATOM 2911 C C . PHE A 1 371 ? 12.211 0.731 -26.5 1 95.19 371 PHE A C 1
ATOM 2913 O O . PHE A 1 371 ? 11.594 1.422 -27.312 1 95.19 371 PHE A O 1
ATOM 2920 N N . LYS A 1 372 ? 13.375 1.068 -26.031 1 94.56 372 LYS A N 1
ATOM 2921 C CA . LYS A 1 372 ? 14.078 2.217 -26.609 1 94.56 372 LYS A CA 1
ATOM 2922 C C . LYS A 1 372 ? 14.578 1.917 -28.016 1 94.56 372 LYS A C 1
ATOM 2924 O O . LYS A 1 372 ? 14.547 2.787 -28.891 1 94.56 372 LYS A O 1
ATOM 2929 N N . THR A 1 373 ? 15.055 0.748 -28.219 1 95.19 373 THR A N 1
ATOM 2930 C CA . THR A 1 373 ? 15.609 0.338 -29.5 1 95.19 373 THR A CA 1
ATOM 2931 C C . THR A 1 373 ? 14.508 -0.099 -30.453 1 95.19 373 THR A C 1
ATOM 2933 O O . THR A 1 373 ? 14.633 0.055 -31.672 1 95.19 373 THR A O 1
ATOM 2936 N N . ARG A 1 374 ? 13.414 -0.689 -29.891 1 94.75 374 ARG A N 1
ATOM 2937 C CA . ARG A 1 374 ? 12.25 -1.126 -30.656 1 94.75 374 ARG A CA 1
ATOM 2938 C C . ARG A 1 374 ? 10.961 -0.569 -30.062 1 94.75 374 ARG A C 1
ATOM 2940 O O . ARG A 1 374 ? 10.133 -1.322 -29.531 1 94.75 374 ARG A O 1
ATOM 2947 N N . PRO A 1 375 ? 10.797 0.656 -30.312 1 94.69 375 PRO A N 1
ATOM 2948 C CA . PRO A 1 375 ? 9.648 1.311 -29.672 1 94.69 375 PRO A CA 1
ATOM 2949 C C . PRO A 1 375 ? 8.312 0.804 -30.203 1 94.69 375 PRO A C 1
ATOM 2951 O O . PRO A 1 375 ? 8.195 0.459 -31.391 1 94.69 375 PRO A O 1
ATOM 2954 N N . LEU A 1 376 ? 7.375 0.732 -29.266 1 94.44 376 LEU A N 1
ATOM 2955 C CA . LEU A 1 376 ? 6.004 0.435 -29.672 1 94.44 376 LEU A CA 1
ATOM 2956 C C . LEU A 1 376 ? 5.332 1.671 -30.266 1 94.44 376 LEU A C 1
ATOM 2958 O O . LEU A 1 376 ? 5.871 2.777 -30.172 1 94.44 376 LEU A O 1
ATOM 2962 N N . VAL A 1 377 ? 4.297 1.374 -30.953 1 94.38 377 VAL A N 1
ATOM 2963 C CA . VAL A 1 377 ? 3.549 2.465 -31.578 1 94.38 377 VAL A CA 1
ATOM 2964 C C . VAL A 1 377 ? 2.135 2.51 -31 1 94.38 377 VAL A C 1
ATOM 2966 O O . VAL A 1 377 ? 1.544 1.469 -30.703 1 94.38 377 VAL A O 1
ATOM 2969 N N . ASP A 1 378 ? 1.705 3.656 -30.75 1 89.56 378 ASP A N 1
ATOM 2970 C CA . ASP A 1 378 ? 0.352 3.775 -30.203 1 89.56 378 ASP A CA 1
ATOM 2971 C C . ASP A 1 378 ? -0.692 3.568 -31.297 1 89.56 378 ASP A C 1
ATOM 2973 O O . ASP A 1 378 ? -0.35 3.225 -32.438 1 89.56 378 ASP A O 1
ATOM 2977 N N . SER A 1 379 ? -1.989 3.723 -30.891 1 86 379 SER A N 1
ATOM 2978 C CA . SER A 1 379 ? -3.092 3.455 -31.812 1 86 379 SER A CA 1
ATOM 2979 C C . SER A 1 379 ? -3.086 4.43 -32.969 1 86 379 SER A C 1
ATOM 2981 O O . SER A 1 379 ? -3.648 4.137 -34.031 1 86 379 SER A O 1
ATOM 2983 N N . ARG A 1 380 ? -2.395 5.543 -32.906 1 91.12 380 ARG A N 1
ATOM 2984 C CA . ARG A 1 380 ? -2.357 6.559 -33.938 1 91.12 380 ARG A CA 1
ATOM 2985 C C . ARG A 1 380 ? -1.1 6.426 -34.781 1 91.12 380 ARG A C 1
ATOM 2987 O O . ARG A 1 380 ? -0.869 7.227 -35.688 1 91.12 380 ARG A O 1
ATOM 2994 N N . GLY A 1 381 ? -0.281 5.469 -34.406 1 90.75 381 GLY A N 1
ATOM 2995 C CA . GLY A 1 381 ? 0.926 5.227 -35.188 1 90.75 381 GLY A CA 1
ATOM 2996 C C . GLY A 1 381 ? 2.125 6.008 -34.688 1 90.75 381 GLY A C 1
ATOM 2997 O O . GLY A 1 381 ? 3.188 6 -35.312 1 90.75 381 GLY A O 1
ATOM 2998 N N . ASN A 1 382 ? 1.919 6.684 -33.719 1 94.06 382 ASN A N 1
ATOM 2999 C CA . ASN A 1 382 ? 3.031 7.441 -33.156 1 94.06 382 ASN A CA 1
ATOM 3000 C C . ASN A 1 382 ? 3.949 6.555 -32.312 1 94.06 382 ASN A C 1
ATOM 3002 O O . ASN A 1 382 ? 3.482 5.664 -31.609 1 94.06 382 ASN A O 1
ATOM 3006 N N . VAL A 1 383 ? 5.199 6.832 -32.438 1 95.44 383 VAL A N 1
ATOM 3007 C CA . VAL A 1 383 ? 6.215 6.09 -31.703 1 95.44 383 VAL A CA 1
ATOM 3008 C C . VAL A 1 383 ? 6.133 6.449 -30.219 1 95.44 383 VAL A C 1
ATOM 3010 O O . VAL A 1 383 ? 6.078 7.629 -29.875 1 95.44 383 VAL A O 1
ATOM 3013 N N . ILE A 1 384 ? 6.086 5.473 -29.391 1 94.5 384 ILE A N 1
ATOM 3014 C CA . ILE A 1 384 ? 6.09 5.668 -27.953 1 94.5 384 ILE A CA 1
ATOM 3015 C C . ILE A 1 384 ? 7.527 5.66 -27.438 1 94.5 384 ILE A C 1
ATOM 3017 O O . ILE A 1 384 ? 8.234 4.656 -27.562 1 94.5 384 ILE A O 1
ATOM 3021 N N . ARG A 1 385 ? 7.938 6.754 -26.906 1 92.31 385 ARG A N 1
ATOM 3022 C CA . ARG A 1 385 ? 9.273 6.844 -26.328 1 92.31 385 ARG A CA 1
ATOM 3023 C C . ARG A 1 385 ? 9.234 6.637 -24.828 1 92.31 385 ARG A C 1
ATOM 3025 O O . ARG A 1 385 ? 8.453 7.285 -24.125 1 92.31 385 ARG A O 1
ATOM 3032 N N . VAL A 1 386 ? 10 5.672 -24.422 1 92.88 386 VAL A N 1
ATOM 3033 C CA . VAL A 1 386 ? 10.023 5.387 -22.984 1 92.88 386 VAL A CA 1
ATOM 3034 C C . VAL A 1 386 ? 11.398 5.723 -22.406 1 92.88 386 VAL A C 1
ATOM 3036 O O . VAL A 1 386 ? 12.383 5.789 -23.141 1 92.88 386 VAL A O 1
ATOM 3039 N N . GLN A 1 387 ? 11.43 6.055 -21.141 1 89.31 387 GLN A N 1
ATOM 3040 C CA . GLN A 1 387 ? 12.656 6.246 -20.375 1 89.31 387 GLN A CA 1
ATOM 3041 C C . GLN A 1 387 ? 12.945 5.043 -19.484 1 89.31 387 GLN A C 1
ATOM 3043 O O . GLN A 1 387 ? 12.188 4.07 -19.484 1 89.31 387 GLN A O 1
ATOM 3048 N N . ASP A 1 388 ? 14.086 5.125 -18.828 1 91.44 388 ASP A N 1
ATOM 3049 C CA . ASP A 1 388 ? 14.359 4.078 -17.859 1 91.44 388 ASP A CA 1
ATOM 3050 C C . ASP A 1 388 ? 13.297 4.059 -16.766 1 91.44 388 ASP A C 1
ATOM 3052 O O . ASP A 1 388 ? 12.828 5.109 -16.328 1 91.44 388 ASP A O 1
ATOM 3056 N N . ILE A 1 389 ? 12.977 2.883 -16.453 1 90.25 389 ILE A N 1
ATOM 3057 C CA . ILE A 1 389 ? 11.938 2.732 -15.43 1 90.25 389 ILE A CA 1
ATOM 3058 C C . ILE A 1 389 ? 12.453 3.225 -14.086 1 90.25 389 ILE A C 1
ATOM 3060 O O . ILE A 1 389 ? 13.625 3.008 -13.742 1 90.25 389 ILE A O 1
ATOM 3064 N N . LYS A 1 390 ? 11.641 3.889 -13.383 1 91 390 LYS A N 1
ATOM 3065 C CA . LYS A 1 390 ? 11.977 4.367 -12.047 1 91 390 LYS A CA 1
ATOM 3066 C C . LYS A 1 390 ? 11.617 3.326 -10.992 1 91 390 LYS A C 1
ATOM 3068 O O . LYS A 1 390 ? 10.68 2.541 -11.172 1 91 390 LYS A O 1
ATOM 3073 N N . PHE A 1 391 ? 12.43 3.367 -9.898 1 91.81 391 PHE A N 1
ATOM 3074 C CA . PHE A 1 391 ? 12.188 2.402 -8.828 1 91.81 391 PHE A CA 1
ATOM 3075 C C . PHE A 1 391 ? 11.641 3.096 -7.582 1 91.81 391 PHE A C 1
ATOM 3077 O O . PHE A 1 391 ? 12.141 4.152 -7.188 1 91.81 391 PHE A O 1
ATOM 3084 N N . PHE A 1 392 ? 10.656 2.547 -7.039 1 91.06 392 PHE A N 1
ATOM 3085 C CA . PHE A 1 392 ? 10.109 2.926 -5.742 1 91.06 392 PHE A CA 1
ATOM 3086 C C . PHE A 1 392 ? 10.25 1.784 -4.742 1 91.06 392 PHE A C 1
ATOM 3088 O O . PHE A 1 392 ? 9.812 0.663 -5.012 1 91.06 392 PHE A O 1
ATOM 3095 N N . GLU A 1 393 ? 10.734 2.023 -3.627 1 88.06 393 GLU A N 1
ATOM 3096 C CA . GLU A 1 393 ? 11.242 0.936 -2.797 1 88.06 393 GLU A CA 1
ATOM 3097 C C . GLU A 1 393 ? 10.211 0.495 -1.768 1 88.06 393 GLU A C 1
ATOM 3099 O O . GLU A 1 393 ? 10.445 -0.438 -0.999 1 88.06 393 GLU A O 1
ATOM 3104 N N . SER A 1 394 ? 9.102 1.158 -1.69 1 85.38 394 SER A N 1
ATOM 3105 C CA . SER A 1 394 ? 7.996 0.761 -0.822 1 85.38 394 SER A CA 1
ATOM 3106 C C . SER A 1 394 ? 6.648 1.095 -1.454 1 85.38 394 SER A C 1
ATOM 3108 O O . SER A 1 394 ? 6.57 1.929 -2.359 1 85.38 394 SER A O 1
ATOM 3110 N N . MET A 1 395 ? 5.664 0.404 -0.972 1 85.69 395 MET A N 1
ATOM 3111 C CA . MET A 1 395 ? 4.316 0.684 -1.455 1 85.69 395 MET A CA 1
ATOM 3112 C C . MET A 1 395 ? 3.943 2.143 -1.213 1 85.69 395 MET A C 1
ATOM 3114 O O . MET A 1 395 ? 3.307 2.773 -2.059 1 85.69 395 MET A O 1
ATOM 3118 N N . THR A 1 396 ? 4.32 2.658 -0.098 1 84.44 396 THR A N 1
ATOM 3119 C CA . THR A 1 396 ? 4.039 4.051 0.229 1 84.44 396 THR A CA 1
ATOM 3120 C C . THR A 1 396 ? 4.703 4.988 -0.776 1 84.44 396 THR A C 1
ATOM 3122 O O . THR A 1 396 ? 4.062 5.906 -1.295 1 84.44 396 THR A O 1
ATOM 3125 N N . GLU A 1 397 ? 5.941 4.719 -0.993 1 87.88 397 GLU A N 1
ATOM 3126 C CA . GLU A 1 397 ? 6.66 5.527 -1.972 1 87.88 397 GLU A CA 1
ATOM 3127 C C . GLU A 1 397 ? 6.023 5.422 -3.354 1 87.88 397 GLU A C 1
ATOM 3129 O O . GLU A 1 397 ? 5.906 6.418 -4.07 1 87.88 397 GLU A O 1
ATOM 3134 N N . PHE A 1 398 ? 5.652 4.246 -3.736 1 90 398 PHE A N 1
ATOM 3135 C CA . PHE A 1 398 ? 5.051 4.016 -5.043 1 90 398 PHE A CA 1
ATOM 3136 C C . PHE A 1 398 ? 3.732 4.77 -5.172 1 90 398 PHE A C 1
ATOM 3138 O O . PHE A 1 398 ? 3.482 5.422 -6.188 1 90 398 PHE A O 1
ATOM 3145 N N . VAL A 1 399 ? 2.945 4.738 -4.168 1 87.44 399 VAL A N 1
ATOM 3146 C CA . VAL A 1 399 ? 1.611 5.328 -4.195 1 87.44 399 VAL A CA 1
ATOM 3147 C C . VAL A 1 399 ? 1.72 6.852 -4.125 1 87.44 399 VAL A C 1
ATOM 3149 O O . VAL A 1 399 ? 1.013 7.562 -4.84 1 87.44 399 VAL A O 1
ATOM 3152 N N . ILE A 1 400 ? 2.578 7.352 -3.309 1 86.56 400 ILE A N 1
ATOM 3153 C CA . ILE A 1 400 ? 2.66 8.781 -3.045 1 86.56 400 ILE A CA 1
ATOM 3154 C C . ILE A 1 400 ? 3.406 9.477 -4.184 1 86.56 400 ILE A C 1
ATOM 3156 O O . ILE A 1 400 ? 3.031 10.57 -4.602 1 86.56 400 ILE A O 1
ATOM 3160 N N . VAL A 1 401 ? 4.418 8.82 -4.703 1 85.25 401 VAL A N 1
ATOM 3161 C CA . VAL A 1 401 ? 5.301 9.5 -5.641 1 85.25 401 VAL A CA 1
ATOM 3162 C C . VAL A 1 401 ? 5.07 8.961 -7.051 1 85.25 401 VAL A C 1
ATOM 3164 O O . VAL A 1 401 ? 5.008 9.734 -8.016 1 85.25 401 VAL A O 1
ATOM 3167 N N . GLY A 1 402 ? 5 7.691 -7.133 1 78.94 402 GLY A N 1
ATOM 3168 C CA . GLY A 1 402 ? 4.988 7.031 -8.43 1 78.94 402 GLY A CA 1
ATOM 3169 C C . GLY A 1 402 ? 3.635 7.066 -9.109 1 78.94 402 GLY A C 1
ATOM 3170 O O . GLY A 1 402 ? 3.553 7.152 -10.336 1 78.94 402 GLY A O 1
ATOM 3171 N N . PHE A 1 403 ? 2.605 6.797 -8.32 1 71.19 403 PHE A N 1
ATOM 3172 C CA . PHE A 1 403 ? 1.282 6.598 -8.898 1 71.19 403 PHE A CA 1
ATOM 3173 C C . PHE A 1 403 ? 0.688 7.926 -9.359 1 71.19 403 PHE A C 1
ATOM 3175 O O . PHE A 1 403 ? -0.15 7.953 -10.266 1 71.19 403 PHE A O 1
ATOM 3182 N N . GLY A 1 404 ? 1.037 9.102 -9.023 1 57.22 404 GLY A N 1
ATOM 3183 C CA . GLY A 1 404 ? 0.539 10.398 -9.445 1 57.22 404 GLY A CA 1
ATOM 3184 C C . GLY A 1 404 ? 1.027 10.812 -10.82 1 57.22 404 GLY A C 1
ATOM 3185 O O . GLY A 1 404 ? 0.309 11.477 -11.562 1 57.22 404 GLY A O 1
ATOM 3186 N N . ALA A 1 405 ? 2.287 10.734 -10.906 1 50.38 405 ALA A N 1
ATOM 3187 C CA . ALA A 1 405 ? 2.898 11.273 -12.125 1 50.38 405 ALA A CA 1
ATOM 3188 C C . ALA A 1 405 ? 2.328 10.602 -13.367 1 50.38 405 ALA A C 1
ATOM 3190 O O . ALA A 1 405 ? 1.957 11.273 -14.328 1 50.38 405 ALA A O 1
ATOM 3191 N N . ALA A 1 406 ? 2.725 9.422 -13.688 1 49.03 406 ALA A N 1
ATOM 3192 C CA . ALA A 1 406 ? 2.789 8.789 -15 1 49.03 406 ALA A CA 1
ATOM 3193 C C . ALA A 1 406 ? 1.554 7.93 -15.258 1 49.03 406 ALA A C 1
ATOM 3195 O O . ALA A 1 406 ? 1.459 7.258 -16.281 1 49.03 406 ALA A O 1
ATOM 3196 N N . THR A 1 407 ? 0.626 7.828 -14.242 1 52.81 407 THR A N 1
ATOM 3197 C CA . THR A 1 407 ? -0.193 6.652 -14.516 1 52.81 407 THR A CA 1
ATOM 3198 C C . THR A 1 407 ? -1.359 7.004 -15.43 1 52.81 407 THR A C 1
ATOM 3200 O O . THR A 1 407 ? -1.79 8.156 -15.477 1 52.81 407 THR A O 1
ATOM 3203 N N . THR A 1 408 ? -1.703 6.121 -16.328 1 58.22 408 THR A N 1
ATOM 3204 C CA . THR A 1 408 ? -2.766 6.066 -17.328 1 58.22 408 THR A CA 1
ATOM 3205 C C . THR A 1 408 ? -4.086 6.559 -16.734 1 58.22 408 THR A C 1
ATOM 3207 O O . THR A 1 408 ? -4.297 6.484 -15.523 1 58.22 408 THR A O 1
ATOM 3210 N N . SER A 1 409 ? -4.695 7.312 -17.5 1 66.12 409 SER A N 1
ATOM 3211 C CA . SER A 1 409 ? -6.074 7.695 -17.219 1 66.12 409 SER A CA 1
ATOM 3212 C C . SER A 1 409 ? -6.996 6.48 -17.188 1 66.12 409 SER A C 1
ATOM 3214 O O . SER A 1 409 ? -8.172 6.59 -16.828 1 66.12 409 SER A O 1
ATOM 3216 N N . ASN A 1 410 ? -6.352 5.316 -17.422 1 75.62 410 ASN A N 1
ATOM 3217 C CA . ASN A 1 410 ? -7.133 4.082 -17.422 1 75.62 410 ASN A CA 1
ATOM 3218 C C . ASN A 1 410 ? -7.258 3.508 -16.016 1 75.62 410 ASN A C 1
ATOM 3220 O O . ASN A 1 410 ? -6.309 2.912 -15.492 1 75.62 410 ASN A O 1
ATOM 3224 N N . ALA A 1 411 ? -8.414 3.6 -15.438 1 76.06 411 ALA A N 1
ATOM 3225 C CA . ALA A 1 411 ? -8.664 3.213 -14.055 1 76.06 411 ALA A CA 1
ATOM 3226 C C . ALA A 1 411 ? -8.461 1.714 -13.859 1 76.06 411 ALA A C 1
ATOM 3228 O O . ALA A 1 411 ? -7.945 1.282 -12.82 1 76.06 411 ALA A O 1
ATOM 3229 N N . LYS A 1 412 ? -8.805 0.917 -14.875 1 78.94 412 LYS A N 1
ATOM 3230 C CA . LYS A 1 412 ? -8.672 -0.533 -14.766 1 78.94 412 LYS A CA 1
ATOM 3231 C C . LYS A 1 412 ? -7.203 -0.945 -14.727 1 78.94 412 LYS A C 1
ATOM 3233 O O . LYS A 1 412 ? -6.816 -1.81 -13.938 1 78.94 412 LYS A O 1
ATOM 3238 N N . LEU A 1 413 ? -6.496 -0.298 -15.578 1 81.06 413 LEU A N 1
ATOM 3239 C CA . LEU A 1 413 ? -5.066 -0.594 -15.609 1 81.06 413 LEU A CA 1
ATOM 3240 C C . LEU A 1 413 ? -4.391 -0.156 -14.312 1 81.06 413 LEU A C 1
ATOM 3242 O O . LEU A 1 413 ? -3.537 -0.868 -13.781 1 81.06 413 LEU A O 1
ATOM 3246 N N . GLN A 1 414 ? -4.801 0.966 -13.797 1 80.31 414 GLN A N 1
ATOM 3247 C CA . GLN A 1 414 ? -4.23 1.46 -12.547 1 80.31 414 GLN A CA 1
ATOM 3248 C C . GLN A 1 414 ? -4.512 0.497 -11.391 1 80.31 414 GLN A C 1
ATOM 3250 O O . GLN A 1 414 ? -3.619 0.204 -10.594 1 80.31 414 GLN A O 1
ATOM 3255 N N . THR A 1 415 ? -5.703 0.052 -11.422 1 81.88 415 THR A N 1
ATOM 3256 C CA . THR A 1 415 ? -6.086 -0.888 -10.375 1 81.88 415 THR A CA 1
ATOM 3257 C C . THR A 1 415 ? -5.273 -2.176 -10.484 1 81.88 415 THR A C 1
ATOM 3259 O O . THR A 1 415 ? -4.809 -2.709 -9.477 1 81.88 415 THR A O 1
ATOM 3262 N N . MET A 1 416 ? -5.129 -2.607 -11.672 1 83.5 416 MET A N 1
ATOM 3263 C CA . MET A 1 416 ? -4.371 -3.836 -11.891 1 83.5 416 MET A CA 1
ATOM 3264 C C . MET A 1 416 ? -2.92 -3.668 -11.453 1 83.5 416 MET A C 1
ATOM 3266 O O . MET A 1 416 ? -2.373 -4.535 -10.766 1 83.5 416 MET A O 1
ATOM 3270 N N . LEU A 1 417 ? -2.342 -2.58 -11.82 1 85.06 417 LEU A N 1
ATOM 3271 C CA . LEU A 1 417 ? -0.942 -2.334 -11.5 1 85.06 417 LEU A CA 1
ATOM 3272 C C . LEU A 1 417 ? -0.756 -2.172 -9.992 1 85.06 417 LEU A C 1
ATOM 3274 O O . LEU A 1 417 ? 0.254 -2.609 -9.438 1 85.06 417 LEU A O 1
ATOM 3278 N N . LEU A 1 418 ? -1.721 -1.571 -9.375 1 86.69 418 LEU A N 1
ATOM 3279 C CA . LEU A 1 418 ? -1.671 -1.413 -7.922 1 86.69 418 LEU A CA 1
ATOM 3280 C C . LEU A 1 418 ? -1.766 -2.766 -7.223 1 86.69 418 LEU A C 1
ATOM 3282 O O . LEU A 1 418 ? -1.053 -3.016 -6.25 1 86.69 418 LEU A O 1
ATOM 3286 N N . ARG A 1 419 ? -2.619 -3.557 -7.707 1 86.81 419 ARG A N 1
ATOM 3287 C CA . ARG A 1 419 ? -2.764 -4.891 -7.133 1 86.81 419 ARG A CA 1
ATOM 3288 C C . ARG A 1 419 ? -1.492 -5.711 -7.328 1 86.81 419 ARG A C 1
ATOM 3290 O O . ARG A 1 419 ? -1.062 -6.426 -6.418 1 86.81 419 ARG A O 1
ATOM 3297 N N . MET A 1 420 ? -0.951 -5.559 -8.438 1 88.38 420 MET A N 1
ATOM 3298 C CA . MET A 1 420 ? 0.301 -6.266 -8.703 1 88.38 420 MET A CA 1
ATOM 3299 C C . MET A 1 420 ? 1.403 -5.781 -7.766 1 88.38 420 MET A C 1
ATOM 3301 O O . MET A 1 420 ? 2.188 -6.582 -7.258 1 88.38 420 MET A O 1
ATOM 3305 N N . ALA A 1 421 ? 1.42 -4.504 -7.59 1 88.88 421 ALA A N 1
ATOM 3306 C CA . ALA A 1 421 ? 2.416 -3.953 -6.672 1 88.88 421 ALA A CA 1
ATOM 3307 C C . ALA A 1 421 ? 2.252 -4.531 -5.27 1 88.88 421 ALA A C 1
ATOM 3309 O O . ALA A 1 421 ? 3.236 -4.898 -4.625 1 88.88 421 ALA A O 1
ATOM 3310 N N . ALA A 1 422 ? 1.047 -4.633 -4.863 1 87.06 422 ALA A N 1
ATOM 3311 C CA . ALA A 1 422 ? 0.772 -5.168 -3.533 1 87.06 422 ALA A CA 1
ATOM 3312 C C . ALA A 1 422 ? 1.147 -6.645 -3.449 1 87.06 422 ALA A C 1
ATOM 3314 O O . ALA A 1 422 ? 1.69 -7.098 -2.438 1 87.06 422 ALA A O 1
ATOM 3315 N N . ILE A 1 423 ? 0.897 -7.305 -4.488 1 84.44 423 ILE A N 1
ATOM 3316 C CA . ILE A 1 423 ? 1.112 -8.75 -4.523 1 84.44 423 ILE A CA 1
ATOM 3317 C C . ILE A 1 423 ? 2.607 -9.039 -4.602 1 84.44 423 ILE A C 1
ATOM 3319 O O . ILE A 1 423 ? 3.1 -9.961 -3.943 1 84.44 423 ILE A O 1
ATOM 3323 N N . TYR A 1 424 ? 3.322 -8.258 -5.301 1 85.06 424 TYR A N 1
ATOM 3324 C CA . TYR A 1 424 ? 4.715 -8.586 -5.59 1 85.06 424 TYR A CA 1
ATOM 3325 C C . TYR A 1 424 ? 5.656 -7.863 -4.633 1 85.06 424 TYR A C 1
ATOM 3327 O O . TYR A 1 424 ? 6.863 -8.102 -4.645 1 85.06 424 TYR A O 1
ATOM 3335 N N . GLU A 1 425 ? 5.125 -7.008 -3.799 1 85.94 425 GLU A N 1
ATOM 3336 C CA . GLU A 1 425 ? 5.957 -6.223 -2.893 1 85.94 425 GLU A CA 1
ATOM 3337 C C . GLU A 1 425 ? 6.891 -7.121 -2.082 1 85.94 425 GLU A C 1
ATOM 3339 O O . GLU A 1 425 ? 8.086 -6.855 -1.986 1 85.94 425 GLU A O 1
ATOM 3344 N N . PRO A 1 426 ? 6.449 -8.242 -1.575 1 77.88 426 PRO A N 1
ATOM 3345 C CA . PRO A 1 426 ? 7.332 -9.07 -0.751 1 77.88 426 PRO A CA 1
ATOM 3346 C C . PRO A 1 426 ? 8.5 -9.656 -1.544 1 77.88 426 PRO A C 1
ATOM 3348 O O . PRO A 1 426 ? 9.531 -10.008 -0.964 1 77.88 426 PRO A O 1
ATOM 3351 N N . ILE A 1 427 ? 8.312 -9.75 -2.85 1 78.19 427 ILE A N 1
ATOM 3352 C CA . ILE A 1 427 ? 9.328 -10.375 -3.684 1 78.19 427 ILE A CA 1
ATOM 3353 C C . ILE A 1 427 ? 10.25 -9.305 -4.266 1 78.19 427 ILE A C 1
ATOM 3355 O O . ILE A 1 427 ? 11.461 -9.523 -4.391 1 78.19 427 ILE A O 1
ATOM 3359 N N . LEU A 1 428 ? 9.711 -8.172 -4.531 1 82.56 428 LEU A N 1
ATOM 3360 C CA . LEU A 1 428 ? 10.445 -7.152 -5.27 1 82.56 428 LEU A CA 1
ATOM 3361 C C . LEU A 1 428 ? 11.18 -6.215 -4.316 1 82.56 428 LEU A C 1
ATOM 3363 O O . LEU A 1 428 ? 12.031 -5.426 -4.746 1 82.56 428 LEU A O 1
ATOM 3367 N N . THR A 1 429 ? 10.875 -6.27 -3.023 1 75.69 429 THR A N 1
ATOM 3368 C CA . THR A 1 429 ? 11.492 -5.324 -2.104 1 75.69 429 THR A CA 1
ATOM 3369 C C . THR A 1 429 ? 12.406 -6.051 -1.115 1 75.69 429 THR A C 1
ATOM 3371 O O . THR A 1 429 ? 12.891 -5.453 -0.153 1 75.69 429 THR A O 1
ATOM 3374 N N . VAL A 1 430 ? 12.594 -7.34 -1.346 1 65.69 430 VAL A N 1
ATOM 3375 C CA . VAL A 1 430 ? 13.484 -8.102 -0.469 1 65.69 430 VAL A CA 1
ATOM 3376 C C . VAL A 1 430 ? 14.852 -8.258 -1.129 1 65.69 430 VAL A C 1
ATOM 3378 O O . VAL A 1 430 ? 14.938 -8.484 -2.338 1 65.69 430 VAL A O 1
ATOM 3381 N N . THR A 1 431 ? 15.945 -7.938 -0.44 1 57.69 431 THR A N 1
ATOM 3382 C CA . THR A 1 431 ? 17.297 -7.938 -0.994 1 57.69 431 THR A CA 1
ATOM 3383 C C . THR A 1 431 ? 17.969 -9.289 -0.79 1 57.69 431 THR A C 1
ATOM 3385 O O . THR A 1 431 ? 18.922 -9.633 -1.498 1 57.69 431 THR A O 1
ATOM 3388 N N . GLU A 1 432 ? 17.594 -10.086 0.169 1 57.91 432 GLU A N 1
ATOM 3389 C CA . GLU A 1 432 ? 18.5 -11.195 0.466 1 57.91 432 GLU A CA 1
ATOM 3390 C C . GLU A 1 432 ? 17.75 -12.531 0.397 1 57.91 432 GLU A C 1
ATOM 3392 O O . GLU A 1 432 ? 17.375 -13.086 1.428 1 57.91 432 GLU A O 1
ATOM 3397 N N . THR A 1 433 ? 17.172 -12.812 -0.812 1 53.34 433 THR A N 1
ATOM 3398 C CA . THR A 1 433 ? 16.656 -14.18 -0.853 1 53.34 433 THR A CA 1
ATOM 3399 C C . THR A 1 433 ? 17.5 -15.047 -1.788 1 53.34 433 THR A C 1
ATOM 3401 O O . THR A 1 433 ? 17.672 -14.711 -2.963 1 53.34 433 THR A O 1
ATOM 3404 N N . TRP A 1 434 ? 18.266 -16.141 -1.237 1 50.19 434 TRP A N 1
ATOM 3405 C CA . TRP A 1 434 ? 19.062 -17.062 -2.02 1 50.19 434 TRP A CA 1
ATOM 3406 C C . TRP A 1 434 ? 18.438 -18.453 -2.035 1 50.19 434 TRP A C 1
ATOM 3408 O O . TRP A 1 434 ? 18.125 -19 -0.981 1 50.19 434 TRP A O 1
ATOM 3418 N N . TYR A 1 435 ? 18.062 -18.828 -3.297 1 50.06 435 TYR A N 1
ATOM 3419 C CA . TYR A 1 435 ? 17.531 -20.172 -3.451 1 50.06 435 TYR A CA 1
ATOM 3420 C C . TYR A 1 435 ? 18.625 -21.156 -3.824 1 50.06 435 TYR A C 1
ATOM 3422 O O . TYR A 1 435 ? 19.156 -21.125 -4.938 1 50.06 435 TYR A O 1
ATOM 3430 N N . VAL A 1 436 ? 19.172 -22.047 -2.789 1 43.78 436 VAL A N 1
ATOM 3431 C CA . VAL A 1 436 ? 20.328 -22.906 -2.988 1 43.78 436 VAL A CA 1
ATOM 3432 C C . VAL A 1 436 ? 19.875 -24.219 -3.629 1 43.78 436 VAL A C 1
ATOM 3434 O O . VAL A 1 436 ? 19.062 -24.953 -3.062 1 43.78 436 VAL A O 1
ATOM 3437 N N . PRO A 1 437 ? 20.156 -24.359 -4.941 1 44.47 437 PRO A N 1
ATOM 3438 C CA . PRO A 1 437 ? 19.859 -25.656 -5.535 1 44.47 437 PRO A CA 1
ATOM 3439 C C . PRO A 1 437 ? 20.797 -26.766 -5.023 1 44.47 437 PRO A C 1
ATOM 3441 O O . PRO A 1 437 ? 21.875 -26.969 -5.574 1 44.47 437 PRO A O 1
ATOM 3444 N N . LEU A 1 438 ? 20.516 -27.344 -3.807 1 40.53 438 LEU A N 1
ATOM 3445 C CA . LEU A 1 438 ? 21.453 -28.328 -3.27 1 40.53 438 LEU A CA 1
ATOM 3446 C C . LEU A 1 438 ? 21.484 -29.578 -4.125 1 40.53 438 LEU A C 1
ATOM 3448 O O . LEU A 1 438 ? 22.547 -30.156 -4.371 1 40.53 438 LEU A O 1
ATOM 3452 N N . GLN A 1 439 ? 20.359 -29.984 -4.457 1 42.31 439 GLN A N 1
ATOM 3453 C CA . GLN A 1 439 ? 20.312 -31.328 -5.051 1 42.31 439 GLN A CA 1
ATOM 3454 C C . GLN A 1 439 ? 20.75 -31.297 -6.508 1 42.31 439 GLN A C 1
ATOM 3456 O O . GLN A 1 439 ? 21.312 -32.281 -7.016 1 42.31 439 GLN A O 1
ATOM 3461 N N . PHE A 1 440 ? 20.5 -30.188 -7.117 1 42.72 440 PHE A N 1
ATOM 3462 C CA . PHE A 1 440 ? 20.875 -30.25 -8.523 1 42.72 440 PHE A CA 1
ATOM 3463 C C . PHE A 1 440 ? 22.391 -30.125 -8.68 1 42.72 440 PHE A C 1
ATOM 3465 O O . PHE A 1 440 ? 22.938 -30.5 -9.719 1 42.72 440 PHE A O 1
ATOM 3472 N N . SER A 1 441 ? 23.016 -29.391 -7.781 1 37.88 441 SER A N 1
ATOM 3473 C CA . SER A 1 441 ? 24.469 -29.344 -7.922 1 37.88 441 SER A CA 1
ATOM 3474 C C . SER A 1 441 ? 25.031 -30.719 -8.203 1 37.88 441 SER A C 1
ATOM 3476 O O . SER A 1 441 ? 26.062 -30.844 -8.867 1 37.88 441 SER A O 1
ATOM 3478 N N . SER A 1 442 ? 24.359 -31.656 -7.68 1 34.59 442 SER A N 1
ATOM 3479 C CA . SER A 1 442 ? 24.891 -32.969 -7.969 1 34.59 442 SER A CA 1
ATOM 3480 C C . SER A 1 442 ? 24.516 -33.438 -9.375 1 34.59 442 SER A C 1
ATOM 3482 O O . SER A 1 442 ? 25 -34.469 -9.844 1 34.59 442 SER A O 1
ATOM 3484 N N . LEU A 1 443 ? 23.609 -32.812 -9.914 1 33.91 443 LEU A N 1
ATOM 3485 C CA . LEU A 1 443 ? 23.203 -33.25 -11.242 1 33.91 443 LEU A CA 1
ATOM 3486 C C . LEU A 1 443 ? 24.141 -32.688 -12.312 1 33.91 443 LEU A C 1
ATOM 3488 O O . LEU A 1 443 ? 24.094 -33.125 -13.469 1 33.91 443 LEU A O 1
ATOM 3492 N N . ASN A 1 444 ? 24.672 -31.469 -12.172 1 30.67 444 ASN A N 1
ATOM 3493 C CA . ASN A 1 444 ? 25.594 -30.906 -13.148 1 30.67 444 ASN A CA 1
ATOM 3494 C C . ASN A 1 444 ? 26.859 -31.766 -13.305 1 30.67 444 ASN A C 1
ATOM 3496 O O . ASN A 1 444 ? 27.734 -31.453 -14.102 1 30.67 444 ASN A O 1
ATOM 3500 N N . ASN A 1 445 ? 27.188 -32.531 -12.328 1 26.48 445 ASN A N 1
ATOM 3501 C CA . ASN A 1 445 ? 28.297 -33.406 -12.68 1 26.48 445 ASN A CA 1
ATOM 3502 C C . ASN A 1 445 ? 27.844 -34.562 -13.562 1 26.48 445 ASN A C 1
ATOM 3504 O O . ASN A 1 445 ? 26.875 -35.219 -13.258 1 26.48 445 ASN A O 1
ATOM 3508 N N . MET B 1 1 ? -24.203 28.266 31.281 1 20.89 1 MET B N 1
ATOM 3509 C CA . MET B 1 1 ? -23.094 28.641 32.156 1 20.89 1 MET B CA 1
ATOM 3510 C C . MET B 1 1 ? -21.766 28.516 31.406 1 20.89 1 MET B C 1
ATOM 3512 O O . MET B 1 1 ? -21.406 27.438 30.938 1 20.89 1 MET B O 1
ATOM 3516 N N . SER B 1 2 ? -21.297 29.609 30.75 1 26.25 2 SER B N 1
ATOM 3517 C CA . SER B 1 2 ? -20.234 29.875 29.812 1 26.25 2 SER B CA 1
ATOM 3518 C C . SER B 1 2 ? -18.875 29.438 30.359 1 26.25 2 SER B C 1
ATOM 3520 O O . SER B 1 2 ? -18.609 29.594 31.547 1 26.25 2 SER B O 1
ATOM 3522 N N . PHE B 1 3 ? -18.328 28.422 29.766 1 31.72 3 PHE B N 1
ATOM 3523 C CA . PHE B 1 3 ? -17.062 27.797 30.125 1 31.72 3 PHE B CA 1
ATOM 3524 C C . PHE B 1 3 ? -16.031 28.844 30.531 1 31.72 3 PHE B C 1
ATOM 3526 O O . PHE B 1 3 ? -14.93 28.5 30.969 1 31.72 3 PHE B O 1
ATOM 3533 N N . LEU B 1 4 ? -16.297 30.078 30.062 1 33.84 4 LEU B N 1
ATOM 3534 C CA . LEU B 1 4 ? -15.383 31.109 30.516 1 33.84 4 LEU B CA 1
ATOM 3535 C C . LEU B 1 4 ? -15.539 31.359 32.031 1 33.84 4 LEU B C 1
ATOM 3537 O O . LEU B 1 4 ? -14.797 32.156 32.594 1 33.84 4 LEU B O 1
ATOM 3541 N N . GLN B 1 5 ? -16.859 31.141 32.5 1 29.12 5 GLN B N 1
ATOM 3542 C CA . GLN B 1 5 ? -17.031 31.406 33.938 1 29.12 5 GLN B CA 1
ATOM 3543 C C . GLN B 1 5 ? -16.391 30.297 34.781 1 29.12 5 GLN B C 1
ATOM 3545 O O . GLN B 1 5 ? -17.031 29.281 35.031 1 29.12 5 GLN B O 1
ATOM 3550 N N . LEU B 1 6 ? -15.133 29.953 34.531 1 32.78 6 LEU B N 1
ATOM 3551 C CA . LEU B 1 6 ? -14.406 29.062 35.438 1 32.78 6 LEU B CA 1
ATOM 3552 C C . LEU B 1 6 ? -14.711 29.391 36.906 1 32.78 6 LEU B C 1
ATOM 3554 O O . LEU B 1 6 ? -14.938 30.547 37.25 1 32.78 6 LEU B O 1
ATOM 3558 N N . ASN B 1 7 ? -15.055 28.531 37.75 1 31.2 7 ASN B N 1
ATOM 3559 C CA . ASN B 1 7 ? -15.164 28.703 39.188 1 31.2 7 ASN B CA 1
ATOM 3560 C C . ASN B 1 7 ? -14.047 29.578 39.75 1 31.2 7 ASN B C 1
ATOM 3562 O O . ASN B 1 7 ? -12.953 29.625 39.156 1 31.2 7 ASN B O 1
ATOM 3566 N N . ASN B 1 8 ? -14.164 30.484 40.719 1 35.12 8 ASN B N 1
ATOM 3567 C CA . ASN B 1 8 ? -13.492 31.594 41.406 1 35.12 8 ASN B CA 1
ATOM 3568 C C . ASN B 1 8 ? -12.062 31.234 41.781 1 35.12 8 ASN B C 1
ATOM 3570 O O . ASN B 1 8 ? -11.227 32.125 41.969 1 35.12 8 ASN B O 1
ATOM 3574 N N . ASP B 1 9 ? -11.719 30.094 42.406 1 38.97 9 ASP B N 1
ATOM 3575 C CA . ASP B 1 9 ? -10.477 30.094 43.188 1 38.97 9 ASP B CA 1
ATOM 3576 C C . ASP B 1 9 ? -9.266 30.062 42.25 1 38.97 9 ASP B C 1
ATOM 3578 O O . ASP B 1 9 ? -8.211 30.609 42.594 1 38.97 9 ASP B O 1
ATOM 3582 N N . HIS B 1 10 ? -8.992 29.109 41.25 1 46.53 10 HIS B N 1
ATOM 3583 C CA . HIS B 1 10 ? -7.766 29.094 40.469 1 46.53 10 HIS B CA 1
ATOM 3584 C C . HIS B 1 10 ? -7.965 29.766 39.094 1 46.53 10 HIS B C 1
ATOM 3586 O O . HIS B 1 10 ? -8.141 29.094 38.094 1 46.53 10 HIS B O 1
ATOM 3592 N N . ASN B 1 11 ? -8.516 30.953 38.906 1 58.88 11 ASN B N 1
ATOM 3593 C CA . ASN B 1 11 ? -8.711 31.859 37.781 1 58.88 11 ASN B CA 1
ATOM 3594 C C . ASN B 1 11 ? -7.398 32.156 37.031 1 58.88 11 ASN B C 1
ATOM 3596 O O . ASN B 1 11 ? -6.457 32.656 37.656 1 58.88 11 ASN B O 1
ATOM 3600 N N . VAL B 1 12 ? -7.012 31.391 35.875 1 73.25 12 VAL B N 1
ATOM 3601 C CA . VAL B 1 12 ? -5.805 31.547 35.062 1 73.25 12 VAL B CA 1
ATOM 3602 C C . VAL B 1 12 ? -5.617 33.031 34.719 1 73.25 12 VAL B C 1
ATOM 3604 O O . VAL B 1 12 ? -4.523 33.438 34.312 1 73.25 12 VAL B O 1
ATOM 3607 N N . GLY B 1 13 ? -6.586 33.906 35.094 1 87.88 13 GLY B N 1
ATOM 3608 C CA . GLY B 1 13 ? -6.465 35.344 34.844 1 87.88 13 GLY B CA 1
ATOM 3609 C C . GLY B 1 13 ? -6.324 35.688 33.375 1 87.88 13 GLY B C 1
ATOM 3610 O O . GLY B 1 13 ? -5.441 36.469 33 1 87.88 13 GLY B O 1
ATOM 3611 N N . ILE B 1 14 ? -7.168 35.062 32.531 1 92.88 14 ILE B N 1
ATOM 3612 C CA . ILE B 1 14 ? -7.086 35.219 31.078 1 92.88 14 ILE B CA 1
ATOM 3613 C C . ILE B 1 14 ? -7.371 36.688 30.703 1 92.88 14 ILE B C 1
ATOM 3615 O O . ILE B 1 14 ? -6.59 37.312 29.969 1 92.88 14 ILE B O 1
ATOM 3619 N N . ILE B 1 15 ? -8.414 37.219 31.266 1 93.44 15 ILE B N 1
ATOM 3620 C CA . ILE B 1 15 ? -8.836 38.594 30.938 1 93.44 15 ILE B CA 1
ATOM 3621 C C . ILE B 1 15 ? -7.746 39.594 31.344 1 93.44 15 ILE B C 1
ATOM 3623 O O . ILE B 1 15 ? -7.375 40.469 30.562 1 93.44 15 ILE B O 1
ATOM 3627 N N . ASP B 1 16 ? -7.266 39.375 32.5 1 93.25 16 ASP B N 1
ATOM 3628 C CA . ASP B 1 16 ? -6.246 40.281 33 1 93.25 16 ASP B CA 1
ATOM 3629 C C . ASP B 1 16 ? -4.969 40.188 32.188 1 93.25 16 ASP B C 1
ATOM 3631 O O . ASP B 1 16 ? -4.344 41.219 31.906 1 93.25 16 ASP B O 1
ATOM 3635 N N . PHE B 1 17 ? -4.598 39.062 31.828 1 95.06 17 PHE B N 1
ATOM 3636 C CA . PHE B 1 17 ? -3.365 38.906 31.078 1 95.06 17 PHE B CA 1
ATOM 3637 C C . PHE B 1 17 ? -3.463 39.594 29.719 1 95.06 17 PHE 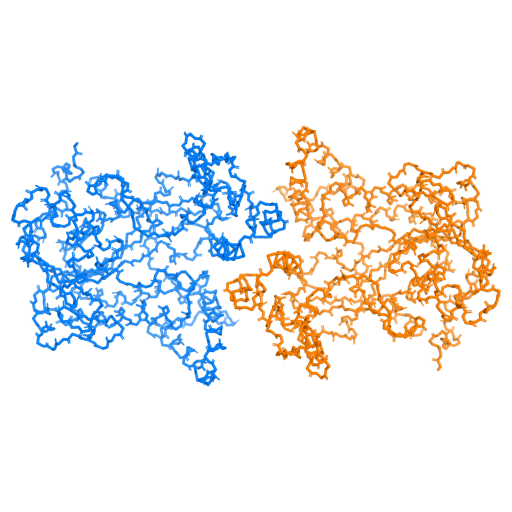B C 1
ATOM 3639 O O . PHE B 1 17 ? -2.523 40.281 29.297 1 95.06 17 PHE B O 1
ATOM 3646 N N . PHE B 1 18 ? -4.59 39.469 29.047 1 96.62 18 PHE B N 1
ATOM 3647 C CA . PHE B 1 18 ? -4.703 39.906 27.656 1 96.62 18 PHE B CA 1
ATOM 3648 C C . PHE B 1 18 ? -5.074 41.375 27.594 1 96.62 18 PHE B C 1
ATOM 3650 O O . PHE B 1 18 ? -5.027 42 26.531 1 96.62 18 PHE B O 1
ATOM 3657 N N . ARG B 1 19 ? -5.371 41.938 28.719 1 96.44 19 ARG B N 1
ATOM 3658 C CA . ARG B 1 19 ? -5.75 43.344 28.734 1 96.44 19 ARG B CA 1
ATOM 3659 C C . ARG B 1 19 ? -4.625 44.219 28.188 1 96.44 19 ARG B C 1
ATOM 3661 O O . ARG B 1 19 ? -3.494 44.156 28.688 1 96.44 19 ARG B O 1
ATOM 3668 N N . HIS B 1 20 ? -4.895 44.969 27.125 1 97.06 20 HIS B N 1
ATOM 3669 C CA . HIS B 1 20 ? -4.023 45.938 26.484 1 97.06 20 HIS B CA 1
ATOM 3670 C C . HIS B 1 20 ? -2.789 45.25 25.875 1 97.06 20 HIS B C 1
ATOM 3672 O O . HIS B 1 20 ? -1.726 45.875 25.781 1 97.06 20 HIS B O 1
ATOM 3678 N N . LYS B 1 21 ? -2.898 44 25.625 1 97.75 21 LYS B N 1
ATOM 3679 C CA . LYS B 1 21 ? -1.79 43.281 25 1 97.75 21 LYS B CA 1
ATOM 3680 C C . LYS B 1 21 ? -1.84 43.406 23.484 1 97.75 21 LYS B C 1
ATOM 3682 O O . LYS B 1 21 ? -2.916 43.531 22.906 1 97.75 21 LYS B O 1
ATOM 3687 N N . THR B 1 22 ? -0.665 43.375 22.938 1 98.5 22 THR B N 1
ATOM 3688 C CA . THR B 1 22 ? -0.507 43.312 21.484 1 98.5 22 THR B CA 1
ATOM 3689 C C . THR B 1 22 ? -0.009 41.938 21.047 1 98.5 22 THR B C 1
ATOM 3691 O O . THR B 1 22 ? 0.995 41.438 21.562 1 98.5 22 THR B O 1
ATOM 3694 N N . ILE B 1 23 ? -0.726 41.344 20.062 1 98.62 23 ILE B N 1
ATOM 3695 C CA . ILE B 1 23 ? -0.403 39.969 19.625 1 98.62 23 ILE B CA 1
ATOM 3696 C C . ILE B 1 23 ? 0.025 40 18.156 1 98.62 23 ILE B C 1
ATOM 3698 O O . ILE B 1 23 ? -0.599 40.688 17.328 1 98.62 23 ILE B O 1
ATOM 3702 N N . PHE B 1 24 ? 1.116 39.375 17.859 1 98.25 24 PHE B N 1
ATOM 3703 C CA . PHE B 1 24 ? 1.523 39.125 16.484 1 98.25 24 PHE B CA 1
ATOM 3704 C C . PHE B 1 24 ? 1.196 37.688 16.078 1 98.25 24 PHE B C 1
ATOM 3706 O O . PHE B 1 24 ? 1.601 36.719 16.75 1 98.25 24 PHE B O 1
ATOM 3713 N N . ILE B 1 25 ? 0.457 37.5 14.922 1 98.31 25 ILE B N 1
ATOM 3714 C CA . ILE B 1 25 ? -0.049 36.188 14.555 1 98.31 25 ILE B CA 1
ATOM 3715 C C . ILE B 1 25 ? 0.386 35.844 13.125 1 98.31 25 ILE B C 1
ATOM 3717 O O . ILE B 1 25 ? 0.208 36.625 12.211 1 98.31 25 ILE B O 1
ATOM 3721 N N . THR B 1 26 ? 0.985 34.688 12.977 1 97.44 26 THR B N 1
ATOM 3722 C CA . THR B 1 26 ? 1.14 34.094 11.656 1 97.44 26 THR B CA 1
ATOM 3723 C C . THR B 1 26 ? 0.119 32.969 11.445 1 97.44 26 THR B C 1
ATOM 3725 O O . THR B 1 26 ? -0.263 32.281 12.391 1 97.44 26 THR B O 1
ATOM 3728 N N . GLY B 1 27 ? -0.382 32.844 10.211 1 96.31 27 GLY B N 1
ATOM 3729 C CA . GLY B 1 27 ? -1.384 31.828 9.914 1 96.31 27 GLY B CA 1
ATOM 3730 C C . GLY B 1 27 ? -2.795 32.25 10.266 1 96.31 27 GLY B C 1
ATOM 3731 O O . GLY B 1 27 ? -3.686 31.422 10.422 1 96.31 27 GLY B O 1
ATOM 3732 N N . SER B 1 28 ? -3.033 33.531 10.344 1 96.31 28 SER B N 1
ATOM 3733 C CA . SER B 1 28 ? -4.316 34.062 10.805 1 96.31 28 SER B CA 1
ATOM 3734 C C . SER B 1 28 ? -5.418 33.781 9.781 1 96.31 28 SER B C 1
ATOM 3736 O O . SER B 1 28 ? -6.602 33.781 10.133 1 96.31 28 SER B O 1
ATOM 3738 N N . THR B 1 29 ? -5.09 33.531 8.531 1 95 29 THR B N 1
ATOM 3739 C CA . THR B 1 29 ? -6.09 33.312 7.5 1 95 29 THR B CA 1
ATOM 3740 C C . THR B 1 29 ? -6.41 31.844 7.363 1 95 29 THR B C 1
ATOM 3742 O O . THR B 1 29 ? -7.289 31.453 6.59 1 95 29 THR B O 1
ATOM 3745 N N . GLY B 1 30 ? -5.75 31.062 8.102 1 93.94 30 GLY B N 1
ATOM 3746 C CA . GLY B 1 30 ? -6.02 29.625 8.094 1 93.94 30 GLY B CA 1
ATOM 3747 C C . GLY B 1 30 ? -7.156 29.234 9.008 1 93.94 30 GLY B C 1
ATOM 3748 O O . GLY B 1 30 ? -7.711 30.062 9.727 1 93.94 30 GLY B O 1
ATOM 3749 N N . PHE B 1 31 ? -7.398 27.984 9.07 1 94 31 PHE B N 1
ATOM 3750 C CA . PHE B 1 31 ? -8.5 27.391 9.805 1 94 31 PHE B CA 1
ATOM 3751 C C . PHE B 1 31 ? -8.391 27.703 11.297 1 94 31 PHE B C 1
ATOM 3753 O O . PHE B 1 31 ? -9.242 28.406 11.844 1 94 31 PHE B O 1
ATOM 3760 N N . MET B 1 32 ? -7.285 27.359 11.891 1 95 32 MET B N 1
ATOM 3761 C CA . MET B 1 32 ? -7.055 27.594 13.312 1 95 32 MET B CA 1
ATOM 3762 C C . MET B 1 32 ? -6.891 29.094 13.594 1 95 32 MET B C 1
ATOM 3764 O O . MET B 1 32 ? -7.359 29.594 14.617 1 95 32 MET B O 1
ATOM 3768 N N . GLY B 1 33 ? -6.219 29.703 12.703 1 97.06 33 GLY B N 1
ATOM 3769 C CA . GLY B 1 33 ? -5.953 31.125 12.867 1 97.06 33 GLY B CA 1
ATOM 3770 C C . GLY B 1 33 ? -7.215 31.953 12.938 1 97.06 33 GLY B C 1
ATOM 3771 O O . GLY B 1 33 ? -7.336 32.844 13.797 1 97.06 33 GLY B O 1
ATOM 3772 N N . LYS B 1 34 ? -8.141 31.703 12.109 1 97.44 34 LYS B N 1
ATOM 3773 C CA . LYS B 1 34 ? -9.391 32.438 12.078 1 97.44 34 LYS B CA 1
ATOM 3774 C C . LYS B 1 34 ? -10.172 32.281 13.383 1 97.44 34 LYS B C 1
ATOM 3776 O O . LYS B 1 34 ? -10.734 33.219 13.906 1 97.44 34 LYS B O 1
ATOM 3781 N N . VAL B 1 35 ? -10.188 31.062 13.852 1 97.88 35 VAL B N 1
ATOM 3782 C CA . VAL B 1 35 ? -10.945 30.781 15.07 1 97.88 35 VAL B CA 1
ATOM 3783 C C . VAL B 1 35 ? -10.289 31.5 16.266 1 97.88 35 VAL B C 1
ATOM 3785 O O . VAL B 1 35 ? -10.984 32.031 17.125 1 97.88 35 VAL B O 1
ATOM 3788 N N . PHE B 1 36 ? -9.039 31.484 16.281 1 98.25 36 PHE B N 1
ATOM 3789 C CA . PHE B 1 36 ? -8.312 32.156 17.344 1 98.25 36 PHE B CA 1
ATOM 3790 C C . PHE B 1 36 ? -8.594 33.656 17.344 1 98.25 36 PHE B C 1
ATOM 3792 O O . PHE B 1 36 ? -8.914 34.25 18.375 1 98.25 36 PHE B O 1
ATOM 3799 N N . VAL B 1 37 ? -8.492 34.25 16.172 1 98.44 37 VAL B N 1
ATOM 3800 C CA . VAL B 1 37 ? -8.727 35.688 16.031 1 98.44 37 VAL B CA 1
ATOM 3801 C C . VAL B 1 37 ? -10.156 36.031 16.438 1 98.44 37 VAL B C 1
ATOM 3803 O O . VAL B 1 37 ? -10.383 36.969 17.203 1 98.44 37 VAL B O 1
ATOM 3806 N N . GLU B 1 38 ? -11.055 35.25 15.945 1 98.44 38 GLU B N 1
ATOM 3807 C CA . GLU B 1 38 ? -12.461 35.469 16.266 1 98.44 38 GLU B CA 1
ATOM 3808 C C . GLU B 1 38 ? -12.695 35.406 17.781 1 98.44 38 GLU B C 1
ATOM 3810 O O . GLU B 1 38 ? -13.375 36.25 18.344 1 98.44 38 GLU B O 1
ATOM 3815 N N . LYS B 1 39 ? -12.18 34.406 18.406 1 98.19 39 LYS B N 1
ATOM 3816 C CA . LYS B 1 39 ? -12.375 34.188 19.828 1 98.19 39 LYS B CA 1
ATOM 3817 C C . LYS B 1 39 ? -11.789 35.344 20.656 1 98.19 39 LYS B C 1
ATOM 3819 O O . LYS B 1 39 ? -12.414 35.812 21.609 1 98.19 39 LYS B O 1
ATOM 3824 N N . ILE B 1 40 ? -10.609 35.719 20.344 1 98.06 40 ILE B N 1
ATOM 3825 C CA . ILE B 1 40 ? -9.953 36.812 21.062 1 98.06 40 ILE B CA 1
ATOM 3826 C C . ILE B 1 40 ? -10.797 38.062 20.969 1 98.06 40 ILE B C 1
ATOM 3828 O O . ILE B 1 40 ? -11.047 38.75 21.969 1 98.06 40 ILE B O 1
ATOM 3832 N N . LEU B 1 41 ? -11.227 38.406 19.781 1 97.94 41 LEU B N 1
ATOM 3833 C CA . LEU B 1 41 ? -11.984 39.625 19.562 1 97.94 41 LEU B CA 1
ATOM 3834 C C . LEU B 1 41 ? -13.328 39.562 20.281 1 97.94 41 LEU B C 1
ATOM 3836 O O . LEU B 1 41 ? -13.797 40.562 20.812 1 97.94 41 LEU B O 1
ATOM 3840 N N . ARG B 1 42 ? -13.883 38.406 20.234 1 97.12 42 ARG B N 1
ATOM 3841 C CA . ARG B 1 42 ? -15.203 38.25 20.844 1 97.12 42 ARG B CA 1
ATOM 3842 C C . ARG B 1 42 ? -15.109 38.188 22.359 1 97.12 42 ARG B C 1
ATOM 3844 O O . ARG B 1 42 ? -15.883 38.844 23.062 1 97.12 42 ARG B O 1
ATOM 3851 N N . ALA B 1 43 ? -14.164 37.5 22.875 1 95.12 43 ALA B N 1
ATOM 3852 C CA . ALA B 1 43 ? -14.109 37.219 24.297 1 95.12 43 ALA B CA 1
ATOM 3853 C C . ALA B 1 43 ? -13.195 38.188 25.047 1 95.12 43 ALA B C 1
ATOM 3855 O O . ALA B 1 43 ? -13.328 38.375 26.25 1 95.12 43 ALA B O 1
ATOM 3856 N N . LEU B 1 44 ? -12.281 38.781 24.328 1 95.12 44 LEU B N 1
ATOM 3857 C CA . LEU B 1 44 ? -11.305 39.656 24.969 1 95.12 44 LEU B CA 1
ATOM 3858 C C . LEU B 1 44 ? -11.211 41 24.219 1 95.12 44 LEU B C 1
ATOM 3860 O O . LEU B 1 44 ? -10.133 41.375 23.766 1 95.12 44 LEU B O 1
ATOM 3864 N N . PRO B 1 45 ? -12.234 41.719 24.25 1 89.69 45 PRO B N 1
ATOM 3865 C CA . PRO B 1 45 ? -12.281 42.969 23.453 1 89.69 45 PRO B CA 1
ATOM 3866 C C . PRO B 1 45 ? -11.336 44.031 23.984 1 89.69 45 PRO B C 1
ATOM 3868 O O . PRO B 1 45 ? -11.086 45.031 23.281 1 89.69 45 PRO B O 1
ATOM 3871 N N . THR B 1 46 ? -10.734 43.875 25.172 1 94.31 46 THR B N 1
ATOM 3872 C CA . THR B 1 46 ? -9.859 44.875 25.75 1 94.31 46 THR B CA 1
ATOM 3873 C C . THR B 1 46 ? -8.43 44.719 25.25 1 94.31 46 THR B C 1
ATOM 3875 O O . THR B 1 46 ? -7.535 45.469 25.656 1 94.31 46 THR B O 1
ATOM 3878 N N . ILE B 1 47 ? -8.195 43.781 24.438 1 96.94 47 ILE B N 1
ATOM 3879 C CA . ILE B 1 47 ? -6.883 43.656 23.812 1 96.94 47 ILE B CA 1
ATOM 3880 C C . ILE B 1 47 ? -6.535 44.969 23.078 1 96.94 47 ILE B C 1
ATOM 3882 O O . ILE B 1 47 ? -7.426 45.688 22.656 1 96.94 47 ILE B O 1
ATOM 3886 N N . GLN B 1 48 ? -5.289 45.281 23.031 1 97.5 48 GLN B N 1
ATOM 3887 C CA . GLN B 1 48 ? -4.883 46.5 22.344 1 97.5 48 GLN B CA 1
ATOM 3888 C C . GLN B 1 48 ? -5.027 46.344 20.828 1 97.5 48 GLN B C 1
ATOM 3890 O O . GLN B 1 48 ? -5.785 47.094 20.203 1 97.5 48 GLN B O 1
ATOM 3895 N N . LYS B 1 49 ? -4.266 45.344 20.266 1 97.25 49 LYS B N 1
ATOM 3896 C CA . LYS B 1 49 ? -4.383 45.094 18.844 1 97.25 49 LYS B CA 1
ATOM 3897 C C . LYS B 1 49 ? -3.715 43.75 18.469 1 97.25 49 LYS B C 1
ATOM 3899 O O . LYS B 1 49 ? -2.971 43.188 19.281 1 97.25 49 LYS B O 1
ATOM 3904 N N . MET B 1 50 ? -4.023 43.312 17.266 1 98.38 50 MET B N 1
ATOM 3905 C CA . MET B 1 50 ? -3.412 42.125 16.688 1 98.38 50 MET B CA 1
ATOM 3906 C C . MET B 1 50 ? -2.811 42.438 15.328 1 98.38 50 MET B C 1
ATOM 3908 O O . MET B 1 50 ? -3.506 42.906 14.43 1 98.38 50 MET B O 1
ATOM 3912 N N . TYR B 1 51 ? -1.498 42.219 15.258 1 97.88 51 TYR B N 1
ATOM 3913 C CA . TYR B 1 51 ? -0.851 42.25 13.953 1 97.88 51 TYR B CA 1
ATOM 3914 C C . TYR B 1 51 ? -1.017 40.906 13.242 1 97.88 51 TYR B C 1
ATOM 3916 O O . TYR B 1 51 ? -0.578 39.875 13.75 1 97.88 51 TYR B O 1
ATOM 3924 N N . LEU B 1 52 ? -1.651 40.875 12.07 1 98 52 LEU B N 1
ATOM 3925 C CA . LEU B 1 52 ? -1.866 39.656 11.297 1 98 52 LEU B CA 1
ATOM 3926 C C . LEU B 1 52 ? -0.976 39.625 10.055 1 98 52 LEU B C 1
ATOM 3928 O O . LEU B 1 52 ? -1.176 40.438 9.133 1 98 52 LEU B O 1
ATOM 3932 N N . LEU B 1 53 ? -0.035 38.75 10.094 1 96.62 53 LEU B N 1
ATOM 3933 C CA . LEU B 1 53 ? 0.79 38.594 8.906 1 96.62 53 LEU B CA 1
ATOM 3934 C C . LEU B 1 53 ? 0.01 37.906 7.793 1 96.62 53 LEU B C 1
ATOM 3936 O O . LEU B 1 53 ? -0.495 36.781 7.984 1 96.62 53 LEU B O 1
ATOM 3940 N N . VAL B 1 54 ? -0.132 38.531 6.707 1 95.69 54 VAL B N 1
ATOM 3941 C CA . VAL B 1 54 ? -0.856 38.031 5.551 1 95.69 54 VAL B CA 1
ATOM 3942 C C . VAL B 1 54 ? 0.077 37.938 4.344 1 95.69 54 VAL B C 1
ATOM 3944 O O . VAL B 1 54 ? 0.806 38.906 4.062 1 95.69 54 VAL B O 1
ATOM 3947 N N . ARG B 1 55 ? 0.078 36.75 3.688 1 90.62 55 ARG B N 1
ATOM 3948 C CA . ARG B 1 55 ? 0.889 36.625 2.479 1 90.62 55 ARG B CA 1
ATOM 3949 C C . ARG B 1 55 ? 0.379 37.562 1.384 1 90.62 55 ARG B C 1
ATOM 3951 O O . ARG B 1 55 ? -0.677 37.312 0.796 1 90.62 55 ARG B O 1
ATOM 3958 N N . ALA B 1 56 ? 1.095 38.594 1.157 1 93.88 56 ALA B N 1
ATOM 3959 C CA . ALA B 1 56 ? 0.732 39.594 0.176 1 93.88 56 ALA B CA 1
ATOM 3960 C C . ALA B 1 56 ? 1.95 40.406 -0.239 1 93.88 56 ALA B C 1
ATOM 3962 O O . ALA B 1 56 ? 2.9 40.562 0.533 1 93.88 56 ALA B O 1
ATOM 3963 N N . ASN B 1 57 ? 1.79 41.031 -1.41 1 91.25 57 ASN B N 1
ATOM 3964 C CA . ASN B 1 57 ? 2.912 41.781 -1.964 1 91.25 57 ASN B CA 1
ATOM 3965 C C . ASN B 1 57 ? 2.945 43.219 -1.438 1 91.25 57 ASN B C 1
ATOM 3967 O O . ASN B 1 57 ? 3.986 43.875 -1.48 1 91.25 57 ASN B O 1
ATOM 3971 N N . ASN B 1 58 ? 1.765 43.656 -1.032 1 92.88 58 ASN B N 1
ATOM 3972 C CA . ASN B 1 58 ? 1.694 45 -0.501 1 92.88 58 ASN B CA 1
ATOM 3973 C C . ASN B 1 58 ? 0.533 45.156 0.475 1 92.88 58 ASN B C 1
ATOM 3975 O O . ASN B 1 58 ? -0.267 44.25 0.651 1 92.88 58 ASN B O 1
ATOM 3979 N N . ALA B 1 59 ? 0.489 46.375 1.034 1 92.69 59 ALA B N 1
ATOM 3980 C CA . ALA B 1 59 ? -0.467 46.656 2.105 1 92.69 59 ALA B CA 1
ATOM 3981 C C . ALA B 1 59 ? -1.899 46.625 1.582 1 92.69 59 ALA B C 1
ATOM 3983 O O . ALA B 1 59 ? -2.816 46.188 2.293 1 92.69 59 ALA B O 1
ATOM 3984 N N . LYS B 1 60 ? -2.107 47.062 0.417 1 95.19 60 LYS B N 1
ATOM 3985 C CA . LYS B 1 60 ? -3.449 47.094 -0.158 1 95.19 60 LYS B CA 1
ATOM 3986 C C . LYS B 1 60 ? -4.008 45.688 -0.33 1 95.19 60 LYS B C 1
ATOM 3988 O O . LYS B 1 60 ? -5.16 45.438 0.029 1 95.19 60 LYS B O 1
ATOM 3993 N N . VAL B 1 61 ? -3.234 44.844 -0.852 1 95.88 61 VAL B N 1
ATOM 3994 C CA . VAL B 1 61 ? -3.639 43.469 -1.075 1 95.88 61 VAL B CA 1
ATOM 3995 C C . VAL B 1 61 ? -3.861 42.75 0.265 1 95.88 61 VAL B C 1
ATOM 3997 O O . VAL B 1 61 ? -4.801 41.969 0.416 1 95.88 61 VAL B O 1
ATOM 4000 N N . ALA B 1 62 ? -3.004 43.031 1.171 1 96.06 62 ALA B N 1
ATOM 4001 C CA . ALA B 1 62 ? -3.156 42.438 2.506 1 96.06 62 ALA B CA 1
ATOM 4002 C C . ALA B 1 62 ? -4.484 42.875 3.133 1 96.06 62 ALA B C 1
ATOM 4004 O O . ALA B 1 62 ? -5.172 42.031 3.748 1 96.06 62 ALA B O 1
ATOM 4005 N N . LYS B 1 63 ? -4.789 44.125 2.963 1 96.44 63 LYS B N 1
ATOM 4006 C CA . LYS B 1 63 ? -6.043 44.656 3.5 1 96.44 63 LYS B CA 1
ATOM 4007 C C . LYS B 1 63 ? -7.242 43.969 2.834 1 96.44 63 LYS B C 1
ATOM 4009 O O . LYS B 1 63 ? -8.219 43.625 3.502 1 96.44 63 LYS B O 1
ATOM 4014 N N . GLN B 1 64 ? -7.188 43.812 1.596 1 96.75 64 GLN B N 1
ATOM 4015 C CA . GLN B 1 64 ? -8.266 43.156 0.85 1 96.75 64 GLN B CA 1
ATOM 4016 C C . GLN B 1 64 ? -8.445 41.719 1.285 1 96.75 64 GLN B C 1
ATOM 4018 O O . GLN B 1 64 ? -9.57 41.25 1.447 1 96.75 64 GLN B O 1
ATOM 4023 N N . ARG B 1 65 ? -7.371 41.031 1.444 1 96.06 65 ARG B N 1
ATOM 4024 C CA . ARG B 1 65 ? -7.43 39.656 1.872 1 96.06 65 ARG B CA 1
ATOM 4025 C C . ARG B 1 65 ? -7.992 39.531 3.283 1 96.06 65 ARG B C 1
ATOM 4027 O O . ARG B 1 65 ? -8.789 38.625 3.566 1 96.06 65 ARG B O 1
ATOM 4034 N N . LEU B 1 66 ? -7.508 40.406 4.094 1 96.69 66 LEU B N 1
ATOM 4035 C CA . LEU B 1 66 ? -8.031 40.406 5.453 1 96.69 66 LEU B CA 1
ATOM 4036 C C . LEU B 1 66 ? -9.539 40.625 5.461 1 96.69 66 LEU B C 1
ATOM 4038 O O . LEU B 1 66 ? -10.266 39.969 6.211 1 96.69 66 LEU B O 1
ATOM 4042 N N . HIS B 1 67 ? -9.969 41.562 4.656 1 96.69 67 HIS B N 1
ATOM 4043 C CA . HIS B 1 67 ? -11.391 41.844 4.57 1 96.69 67 HIS B CA 1
ATOM 4044 C C . HIS B 1 67 ? -12.18 40.656 4.098 1 96.69 67 HIS B C 1
ATOM 4046 O O . HIS B 1 67 ? -13.164 40.25 4.727 1 96.69 67 HIS B O 1
ATOM 4052 N N . SER B 1 68 ? -11.773 40.031 3.105 1 96.19 68 SER B N 1
ATOM 4053 C CA . SER B 1 68 ? -12.508 38.906 2.484 1 96.19 68 SER B CA 1
ATOM 4054 C C . SER B 1 68 ? -12.391 37.656 3.311 1 96.19 68 SER B C 1
ATOM 4056 O O . SER B 1 68 ? -13.367 36.906 3.445 1 96.19 68 SER B O 1
ATOM 4058 N N . GLU B 1 69 ? -11.219 37.375 3.889 1 95.25 69 GLU B N 1
ATOM 4059 C CA . GLU B 1 69 ? -10.961 36.094 4.516 1 95.25 69 GLU B CA 1
ATOM 4060 C C . GLU B 1 69 ? -11.312 36.094 6 1 95.25 69 GLU B C 1
ATOM 4062 O O . GLU B 1 69 ? -11.562 35.062 6.602 1 95.25 69 GLU B O 1
ATOM 4067 N N . ILE B 1 70 ? -11.273 37.219 6.57 1 96.62 70 ILE B N 1
ATOM 4068 C CA . ILE B 1 70 ? -11.508 37.312 8.008 1 96.62 70 ILE B CA 1
ATOM 4069 C C . ILE B 1 70 ? -12.766 38.125 8.281 1 96.62 70 ILE B C 1
ATOM 4071 O O . ILE B 1 70 ? -13.797 37.594 8.672 1 96.62 70 ILE B O 1
ATOM 4075 N N . ILE B 1 71 ? -12.812 39.344 7.883 1 96.69 71 ILE B N 1
ATOM 4076 C CA . ILE B 1 71 ? -13.867 40.281 8.273 1 96.69 71 ILE B CA 1
ATOM 4077 C C . ILE B 1 71 ? -15.203 39.812 7.703 1 96.69 71 ILE B C 1
ATOM 4079 O O . ILE B 1 71 ? -16.219 39.812 8.398 1 96.69 71 ILE B O 1
ATOM 4083 N N . ASP B 1 72 ? -15.18 39.281 6.492 1 96.5 72 ASP B N 1
ATOM 4084 C CA . ASP B 1 72 ? -16.422 38.906 5.82 1 96.5 72 ASP B CA 1
ATOM 4085 C C . ASP B 1 72 ? -16.719 37.438 6.008 1 96.5 72 ASP B C 1
ATOM 4087 O O . ASP B 1 72 ? -17.781 36.938 5.598 1 96.5 72 ASP B O 1
ATOM 4091 N N . SER B 1 73 ? -15.812 36.75 6.59 1 96.25 73 SER B N 1
ATOM 4092 C CA . SER B 1 73 ? -15.984 35.312 6.727 1 96.25 73 SER B CA 1
ATOM 4093 C C . SER B 1 73 ? -17.172 35 7.613 1 96.25 73 SER B C 1
ATOM 4095 O O . SER B 1 73 ? -17.484 35.719 8.562 1 96.25 73 SER B O 1
ATOM 4097 N N . GLU B 1 74 ? -17.797 33.875 7.34 1 96.75 74 GLU B N 1
ATOM 4098 C CA . GLU B 1 74 ? -18.969 33.406 8.078 1 96.75 74 GLU B CA 1
ATOM 4099 C C . GLU B 1 74 ? -18.641 33.219 9.555 1 96.75 74 GLU B C 1
ATOM 4101 O O . GLU B 1 74 ? -19.484 33.438 10.422 1 96.75 74 GLU B O 1
ATOM 4106 N N . LEU B 1 75 ? -17.484 32.812 9.812 1 97.62 75 LEU B N 1
ATOM 4107 C CA . LEU B 1 75 ? -17.047 32.531 11.18 1 97.62 75 LEU B CA 1
ATOM 4108 C C . LEU B 1 75 ? -17.281 33.75 12.078 1 97.62 75 LEU B C 1
ATOM 4110 O O . LEU B 1 75 ? -17.516 33.594 13.281 1 97.62 75 LEU B O 1
ATOM 4114 N N . PHE B 1 76 ? -17.281 34.938 11.531 1 98.19 76 PHE B N 1
ATOM 4115 C CA . PHE B 1 76 ? -17.312 36.156 12.32 1 98.19 76 PHE B CA 1
ATOM 4116 C C . PHE B 1 76 ? -18.719 36.719 12.383 1 98.19 76 PHE B C 1
ATOM 4118 O O . PHE B 1 76 ? -18.906 37.875 12.789 1 98.19 76 PHE B O 1
ATOM 4125 N N . LYS B 1 77 ? -19.688 36 12.008 1 97.56 77 LYS B N 1
ATOM 4126 C CA . LYS B 1 77 ? -21.062 36.5 11.953 1 97.56 77 LYS B CA 1
ATOM 4127 C C . LYS B 1 77 ? -21.562 36.906 13.336 1 97.56 77 LYS B C 1
ATOM 4129 O O . LYS B 1 77 ? -22.297 37.875 13.477 1 97.56 77 LYS B O 1
ATOM 4134 N N . VAL B 1 78 ? -21.188 36.156 14.344 1 97.44 78 VAL B N 1
ATOM 4135 C CA . VAL B 1 78 ? -21.625 36.469 15.703 1 97.44 78 VAL B CA 1
ATOM 4136 C C . VAL B 1 78 ? -21.047 37.812 16.141 1 97.44 78 VAL B C 1
ATOM 4138 O O . VAL B 1 78 ? -21.734 38.625 16.766 1 97.44 78 VAL B O 1
ATOM 4141 N N . LEU B 1 79 ? -19.812 38.031 15.836 1 97.19 79 LEU B N 1
ATOM 4142 C CA . LEU B 1 79 ? -19.172 39.312 16.125 1 97.19 79 LEU B CA 1
ATOM 4143 C C . LEU B 1 79 ? -19.844 40.438 15.359 1 97.19 79 LEU B C 1
ATOM 4145 O O . LEU B 1 79 ? -20 41.531 15.891 1 97.19 79 LEU B O 1
ATOM 4149 N N . ARG B 1 80 ? -20.109 40.188 14.172 1 97.69 80 ARG B N 1
ATOM 4150 C CA . ARG B 1 80 ? -20.781 41.156 13.336 1 97.69 80 ARG B CA 1
ATOM 4151 C C . ARG B 1 80 ? -22.141 41.531 13.922 1 97.69 80 ARG B C 1
ATOM 4153 O O . ARG B 1 80 ? -22.531 42.719 13.914 1 97.69 80 ARG B O 1
ATOM 4160 N N . GLU B 1 81 ? -22.844 40.594 14.344 1 97.69 81 GLU B N 1
ATOM 4161 C CA . GLU B 1 81 ? -24.156 40.812 14.969 1 97.69 81 GLU B CA 1
ATOM 4162 C C . GLU B 1 81 ? -24.016 41.594 16.266 1 97.69 81 GLU B C 1
ATOM 4164 O O . GLU B 1 81 ? -24.844 42.469 16.562 1 97.69 81 GLU B O 1
ATOM 4169 N N . LYS B 1 82 ? -23.062 41.281 16.984 1 96.62 82 LYS B N 1
ATOM 4170 C CA . LYS B 1 82 ? -22.828 41.938 18.281 1 96.62 82 LYS B CA 1
ATOM 4171 C C . LYS B 1 82 ? -22.547 43.406 18.109 1 96.62 82 LYS B C 1
ATOM 4173 O O . LYS B 1 82 ? -23.031 44.25 18.891 1 96.62 82 LYS B O 1
ATOM 4178 N N . HIS B 1 83 ? -21.781 43.75 17.109 1 96.94 83 HIS B N 1
ATOM 4179 C CA . HIS B 1 83 ? -21.312 45.125 16.969 1 96.94 83 HIS B CA 1
ATOM 4180 C C . HIS B 1 83 ? -22.188 45.938 16 1 96.94 83 HIS B C 1
ATOM 4182 O O . HIS B 1 83 ? -22.172 47.156 16.016 1 96.94 83 HIS B O 1
ATOM 4188 N N . GLY B 1 84 ? -22.891 45.25 15.055 1 96.75 84 GLY B N 1
ATOM 4189 C CA . GLY B 1 84 ? -23.766 45.906 14.094 1 96.75 84 GLY B CA 1
ATOM 4190 C C . GLY B 1 84 ? -23.031 46.844 13.164 1 96.75 84 GLY B C 1
ATOM 4191 O O . GLY B 1 84 ? -22.047 46.469 12.531 1 96.75 84 GLY B O 1
ATOM 4192 N N . GLU B 1 85 ? -23.391 48.094 13.211 1 96.44 85 GLU B N 1
ATOM 4193 C CA . GLU B 1 85 ? -22.844 49.094 12.312 1 96.44 85 GLU B CA 1
ATOM 4194 C C . GLU B 1 85 ? -21.391 49.438 12.672 1 96.44 85 GLU B C 1
ATOM 4196 O O . GLU B 1 85 ? -20.625 49.875 11.82 1 96.44 85 GLU B O 1
ATOM 4201 N N . SER B 1 86 ? -21.016 49.156 13.898 1 97 86 SER B N 1
ATOM 4202 C CA . SER B 1 86 ? -19.672 49.5 14.359 1 97 86 SER B CA 1
ATOM 4203 C C . SER B 1 86 ? -18.703 48.344 14.125 1 97 86 SER B C 1
ATOM 4205 O O . SER B 1 86 ? -17.531 48.438 14.5 1 97 86 SER B O 1
ATOM 4207 N N . TYR B 1 87 ? -19.156 47.312 13.461 1 97.44 87 TYR B N 1
ATOM 4208 C CA . TYR B 1 87 ? -18.375 46.094 13.289 1 97.44 87 TYR B CA 1
ATOM 4209 C C . TYR B 1 87 ? -17.078 46.375 12.562 1 97.44 87 TYR B C 1
ATOM 4211 O O . TYR B 1 87 ? -15.992 46.062 13.062 1 97.44 87 TYR B O 1
ATOM 4219 N N . GLU B 1 88 ? -17.141 46.969 11.43 1 96.5 88 GLU B N 1
ATOM 4220 C CA . GLU B 1 88 ? -15.953 47.219 10.609 1 96.5 88 GLU B CA 1
ATOM 4221 C C . GLU B 1 88 ? -14.969 48.125 11.336 1 96.5 88 GLU B C 1
ATOM 4223 O O . GLU B 1 88 ? -13.758 47.875 11.289 1 96.5 88 GLU B O 1
ATOM 4228 N N . GLY B 1 89 ? -15.492 49.188 11.922 1 96.56 89 GLY B N 1
ATOM 4229 C CA . GLY B 1 89 ? -14.633 50.062 12.695 1 96.56 89 GLY B CA 1
ATOM 4230 C C . GLY B 1 89 ? -13.922 49.344 13.836 1 96.56 89 GLY B C 1
ATOM 4231 O O . GLY B 1 89 ? -12.734 49.594 14.07 1 96.56 89 GLY B O 1
ATOM 4232 N N . PHE B 1 90 ? -14.672 48.562 14.547 1 97.19 90 PHE B N 1
ATOM 4233 C CA . PHE B 1 90 ? -14.094 47.781 15.633 1 97.19 90 PHE B CA 1
ATOM 4234 C C . PHE B 1 90 ? -12.992 46.875 15.125 1 97.19 90 PHE B C 1
ATOM 4236 O O . PHE B 1 90 ? -11.898 46.844 15.703 1 97.19 90 PHE B O 1
ATOM 4243 N N . MET B 1 91 ? -13.273 46.156 14.039 1 97.69 91 MET B N 1
ATOM 4244 C CA . MET B 1 91 ? -12.312 45.219 13.469 1 97.69 91 MET B CA 1
ATOM 4245 C C . MET B 1 91 ? -11.031 45.938 13.062 1 97.69 91 MET B C 1
ATOM 4247 O O . MET B 1 91 ? -9.938 45.5 13.43 1 97.69 91 MET B O 1
ATOM 4251 N N . TRP B 1 92 ? -11.172 47 12.359 1 96.88 92 TRP B N 1
ATOM 4252 C CA . TRP B 1 92 ? -10.008 47.688 11.836 1 96.88 92 TRP B CA 1
ATOM 4253 C C . TRP B 1 92 ? -9.227 48.375 12.961 1 96.88 92 TRP B C 1
ATOM 4255 O O . TRP B 1 92 ? -8.039 48.688 12.812 1 96.88 92 TRP B O 1
ATOM 4265 N N . ASN B 1 93 ? -9.844 48.625 14.062 1 97 93 ASN B N 1
ATOM 4266 C CA . ASN B 1 93 ? -9.164 49.156 15.227 1 97 93 ASN B CA 1
ATOM 4267 C C . ASN B 1 93 ? -8.328 48.094 15.938 1 97 93 ASN B C 1
ATOM 4269 O O . ASN B 1 93 ? -7.336 48.406 16.594 1 97 93 ASN B O 1
ATOM 4273 N N . LYS B 1 94 ? -8.773 46.875 15.852 1 97.88 94 LYS B N 1
ATOM 4274 C CA . LYS B 1 94 ? -8.164 45.812 16.656 1 97.88 94 LYS B CA 1
ATOM 4275 C C . LYS B 1 94 ? -7.219 44.969 15.82 1 97.88 94 LYS B C 1
ATOM 4277 O O . LYS B 1 94 ? -6.316 44.312 16.359 1 97.88 94 LYS B O 1
ATOM 4282 N N . ILE B 1 95 ? -7.422 44.938 14.469 1 98 95 ILE B N 1
ATOM 4283 C CA . ILE B 1 95 ? -6.586 44.062 13.641 1 98 95 ILE B CA 1
ATOM 4284 C C . ILE B 1 95 ? -5.828 44.906 12.617 1 98 95 ILE B C 1
ATOM 4286 O O . ILE B 1 95 ? -6.398 45.812 12.008 1 98 95 ILE B O 1
ATOM 4290 N N . VAL B 1 96 ? -4.586 44.719 12.477 1 96.88 96 VAL B N 1
ATOM 4291 C CA . VAL B 1 96 ? -3.719 45.406 11.539 1 96.88 96 VAL B CA 1
ATOM 4292 C C . VAL B 1 96 ? -3.092 44.406 10.57 1 96.88 96 VAL B C 1
ATOM 4294 O O . VAL B 1 96 ? -2.254 43.594 10.969 1 96.88 96 VAL B O 1
ATOM 4297 N N . PRO B 1 97 ? -3.516 44.438 9.305 1 96.62 97 PRO B N 1
ATOM 4298 C CA . PRO B 1 97 ? -2.877 43.531 8.336 1 96.62 97 PRO B CA 1
ATOM 4299 C C . PRO B 1 97 ? -1.428 43.906 8.047 1 96.62 97 PRO B C 1
ATOM 4301 O O . PRO B 1 97 ? -1.125 45.094 7.844 1 96.62 97 PRO B O 1
ATOM 4304 N N . ILE B 1 98 ? -0.598 42.969 8.109 1 96.44 98 ILE B N 1
ATOM 4305 C CA . ILE B 1 98 ? 0.803 43.125 7.742 1 96.44 98 ILE B CA 1
ATOM 4306 C C . ILE B 1 98 ? 1.108 42.344 6.484 1 96.44 98 ILE B C 1
ATOM 4308 O O . ILE B 1 98 ? 1.033 41.094 6.496 1 96.44 98 ILE B O 1
ATOM 4312 N N . ALA B 1 99 ? 1.428 43.031 5.41 1 96.06 99 ALA B N 1
ATOM 4313 C CA . ALA B 1 99 ? 1.814 42.344 4.18 1 96.06 99 ALA B CA 1
ATOM 4314 C C . ALA B 1 99 ? 3.195 41.688 4.316 1 96.06 99 ALA B C 1
ATOM 4316 O O . ALA B 1 99 ? 4.172 42.375 4.641 1 96.06 99 ALA B O 1
ATOM 4317 N N . GLY B 1 100 ? 3.215 40.406 4.098 1 93.25 100 GLY B N 1
ATOM 4318 C CA . GLY B 1 100 ? 4.508 39.75 4.191 1 93.25 100 GLY B CA 1
ATOM 4319 C C . GLY B 1 100 ? 4.461 38.281 3.783 1 93.25 100 GLY B C 1
ATOM 4320 O O . GLY B 1 100 ? 3.471 37.844 3.211 1 93.25 100 GLY B O 1
ATOM 4321 N N . ASP B 1 101 ? 5.637 37.656 3.891 1 92.19 101 ASP B N 1
ATOM 4322 C CA . ASP B 1 101 ? 5.848 36.25 3.57 1 92.19 101 ASP B CA 1
ATOM 4323 C C . ASP B 1 101 ? 6.848 35.625 4.531 1 92.19 101 ASP B C 1
ATOM 4325 O O . ASP B 1 101 ? 8 36.031 4.609 1 92.19 101 ASP B O 1
ATOM 4329 N N . LEU B 1 102 ? 6.371 34.5 5.156 1 89.44 102 LEU B N 1
ATOM 4330 C CA . LEU B 1 102 ? 7.168 33.844 6.18 1 89.44 102 LEU B CA 1
ATOM 4331 C C . LEU B 1 102 ? 8.477 33.312 5.598 1 89.44 102 LEU B C 1
ATOM 4333 O O . LEU B 1 102 ? 9.461 33.156 6.32 1 89.44 102 LEU B O 1
ATOM 4337 N N . CYS B 1 103 ? 8.469 33.062 4.328 1 88.94 103 CYS B N 1
ATOM 4338 C CA . CYS B 1 103 ? 9.617 32.406 3.709 1 88.94 103 CYS B CA 1
ATOM 4339 C C . CYS B 1 103 ? 10.648 33.438 3.24 1 88.94 103 CYS B C 1
ATOM 4341 O O . CYS B 1 103 ? 11.742 33.094 2.812 1 88.94 103 CYS B O 1
ATOM 4343 N N . LYS B 1 104 ? 10.312 34.688 3.387 1 90.12 104 LYS B N 1
ATOM 4344 C CA . LYS B 1 104 ? 11.234 35.75 2.975 1 90.12 104 LYS B CA 1
ATOM 4345 C C . LYS B 1 104 ? 12.023 36.281 4.164 1 90.12 104 LYS B C 1
ATOM 4347 O O . LYS B 1 104 ? 11.555 36.219 5.305 1 90.12 104 LYS B O 1
ATOM 4352 N N . PRO B 1 105 ? 13.188 36.812 3.875 1 85.75 105 PRO B N 1
ATOM 4353 C CA . PRO B 1 105 ? 13.922 37.469 4.949 1 85.75 105 PRO B CA 1
ATOM 4354 C C . PRO B 1 105 ? 13.133 38.625 5.586 1 85.75 105 PRO B C 1
ATOM 4356 O O . PRO B 1 105 ? 12.469 39.375 4.879 1 85.75 105 PRO B O 1
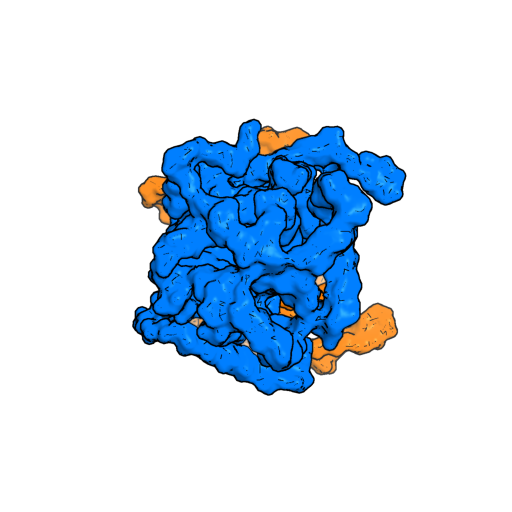ATOM 4359 N N . TYR B 1 106 ? 13.086 38.688 6.863 1 85.69 106 TYR B N 1
ATOM 4360 C CA . TYR B 1 106 ? 12.328 39.656 7.637 1 85.69 106 TYR B CA 1
ATOM 4361 C C . TYR B 1 106 ? 10.867 39.656 7.223 1 85.69 106 TYR B C 1
ATOM 4363 O O . TYR B 1 106 ? 10.211 40.719 7.234 1 85.69 106 TYR B O 1
ATOM 4371 N N . PHE B 1 107 ? 10.445 38.562 6.633 1 89.81 107 PHE B N 1
ATOM 4372 C CA . PHE B 1 107 ? 9.07 38.281 6.246 1 89.81 107 PHE B CA 1
ATOM 4373 C C . PHE B 1 107 ? 8.617 39.188 5.125 1 89.81 107 PHE B C 1
ATOM 4375 O O . PHE B 1 107 ? 7.418 39.344 4.887 1 89.81 107 PHE B O 1
ATOM 4382 N N . GLY B 1 108 ? 9.586 39.906 4.559 1 89.44 108 GLY B N 1
ATOM 4383 C CA . GLY B 1 108 ? 9.242 40.844 3.492 1 89.44 108 GLY B CA 1
ATOM 4384 C C . GLY B 1 108 ? 8.57 42.094 3.992 1 89.44 108 GLY B C 1
ATOM 4385 O O . GLY B 1 108 ? 7.918 42.812 3.223 1 89.44 108 GLY B O 1
ATOM 4386 N N . ILE B 1 109 ? 8.625 42.375 5.254 1 91.19 109 ILE B N 1
ATOM 4387 C CA . ILE B 1 109 ? 7.992 43.531 5.871 1 91.19 109 ILE B CA 1
ATOM 4388 C C . ILE B 1 109 ? 8.945 44.719 5.832 1 91.19 109 ILE B C 1
ATOM 4390 O O . ILE B 1 109 ? 10.164 44.562 5.961 1 91.19 109 ILE B O 1
ATOM 4394 N N . ASP B 1 110 ? 8.375 45.844 5.695 1 87.44 110 ASP B N 1
ATOM 4395 C CA . ASP B 1 110 ? 9.172 47.062 5.719 1 87.44 110 ASP B CA 1
ATOM 4396 C C . ASP B 1 110 ? 9.875 47.25 7.062 1 87.44 110 ASP B C 1
ATOM 4398 O O . ASP B 1 110 ? 9.289 47 8.117 1 87.44 110 ASP B O 1
ATOM 4402 N N . SER B 1 111 ? 11.062 47.844 7.031 1 88.12 111 SER B N 1
ATOM 4403 C CA . SER B 1 111 ? 11.906 47.938 8.219 1 88.12 111 SER B CA 1
ATOM 4404 C C . SER B 1 111 ? 11.242 48.812 9.289 1 88.12 111 SER B C 1
ATOM 4406 O O . SER B 1 111 ? 11.32 48.5 10.477 1 88.12 111 SER B O 1
ATOM 4408 N N . ASP B 1 112 ? 10.625 49.844 8.891 1 91.44 112 ASP B N 1
ATOM 4409 C CA . ASP B 1 112 ? 10 50.719 9.852 1 91.44 112 ASP B CA 1
ATOM 4410 C C . ASP B 1 112 ? 8.867 50.031 10.602 1 91.44 112 ASP B C 1
ATOM 4412 O O . ASP B 1 112 ? 8.719 50.188 11.812 1 91.44 112 ASP B O 1
ATOM 4416 N N . LEU B 1 113 ? 8.164 49.375 9.922 1 92.5 113 LEU B N 1
ATOM 4417 C CA . LEU B 1 113 ? 7.055 48.625 10.531 1 92.5 113 LEU B CA 1
ATOM 4418 C C . LEU B 1 113 ? 7.562 47.531 11.453 1 92.5 113 LEU B C 1
ATOM 4420 O O . LEU B 1 113 ? 6.969 47.281 12.508 1 92.5 113 LEU B O 1
ATOM 4424 N N . ILE B 1 114 ? 8.633 46.938 11.078 1 93.44 114 ILE B N 1
ATOM 4425 C CA . ILE B 1 114 ? 9.25 45.875 11.891 1 93.44 114 ILE B CA 1
ATOM 4426 C C . ILE B 1 114 ? 9.633 46.469 13.258 1 93.44 114 ILE B C 1
ATOM 4428 O O . ILE B 1 114 ? 9.398 45.812 14.289 1 93.44 114 ILE B O 1
ATOM 4432 N N . ASP B 1 115 ? 10.18 47.562 13.219 1 94.44 115 ASP B N 1
ATOM 4433 C CA . ASP B 1 115 ? 10.609 48.188 14.461 1 94.44 115 ASP B CA 1
ATOM 4434 C C . ASP B 1 115 ? 9.414 48.5 15.352 1 94.44 115 ASP B C 1
ATOM 4436 O O . ASP B 1 115 ? 9.477 48.344 16.578 1 94.44 115 ASP B O 1
ATOM 4440 N N . VAL B 1 116 ? 8.406 48.969 14.758 1 96.06 116 VAL B N 1
ATOM 4441 C CA . VAL B 1 116 ? 7.195 49.281 15.5 1 96.06 116 VAL B CA 1
ATOM 4442 C C . VAL B 1 116 ? 6.66 48 16.172 1 96.06 116 VAL B C 1
ATOM 4444 O O . VAL B 1 116 ? 6.344 48 17.359 1 96.06 116 VAL B O 1
ATOM 4447 N N . ILE B 1 117 ? 6.578 46.969 15.461 1 96.19 117 ILE B N 1
ATOM 4448 C CA . ILE B 1 117 ? 6.039 45.719 15.961 1 96.19 117 ILE B CA 1
ATOM 4449 C C . ILE B 1 117 ? 6.93 45.188 17.078 1 96.19 117 ILE B C 1
ATOM 4451 O O . ILE B 1 117 ? 6.43 44.75 18.125 1 96.19 117 ILE B O 1
ATOM 4455 N N . LYS B 1 118 ? 8.219 45.25 16.906 1 96.19 118 LYS B N 1
ATOM 4456 C CA . LYS B 1 118 ? 9.172 44.75 17.891 1 96.19 118 LYS B CA 1
ATOM 4457 C C . LYS B 1 118 ? 9.016 45.5 19.219 1 96.19 118 LYS B C 1
ATOM 4459 O O . LYS B 1 118 ? 9.242 44.906 20.297 1 96.19 118 LYS B O 1
ATOM 4464 N N . ASN B 1 119 ? 8.586 46.688 19.094 1 97 119 ASN B N 1
ATOM 4465 C CA . ASN B 1 119 ? 8.484 47.531 20.281 1 97 119 ASN B CA 1
ATOM 4466 C C . ASN B 1 119 ? 7.148 47.312 21 1 97 119 ASN B C 1
ATOM 4468 O O . ASN B 1 119 ? 7.016 47.625 22.172 1 97 119 ASN B O 1
ATOM 4472 N N . GLU B 1 120 ? 6.215 46.719 20.281 1 97.38 120 GLU B N 1
ATOM 4473 C CA . GLU B 1 120 ? 4.859 46.719 20.828 1 97.38 120 GLU B CA 1
ATOM 4474 C C . GLU B 1 120 ? 4.402 45.312 21.188 1 97.38 120 GLU B C 1
ATOM 4476 O O . GLU B 1 120 ? 3.541 45.125 22.062 1 97.38 120 GLU B O 1
ATOM 4481 N N . VAL B 1 121 ? 4.902 44.312 20.641 1 98.19 121 VAL B N 1
ATOM 4482 C CA . VAL B 1 121 ? 4.305 43 20.672 1 98.19 121 VAL B CA 1
ATOM 4483 C C . VAL B 1 121 ? 4.57 42.312 22.016 1 98.19 121 VAL B C 1
ATOM 4485 O O . VAL B 1 121 ? 5.703 42.344 22.5 1 98.19 121 VAL B O 1
ATOM 4488 N N . ASN B 1 122 ? 3.531 41.75 22.641 1 97.88 122 ASN B N 1
ATOM 4489 C CA . ASN B 1 122 ? 3.619 41.062 23.922 1 97.88 122 ASN B CA 1
ATOM 4490 C C . ASN B 1 122 ? 3.59 39.562 23.734 1 97.88 122 ASN B C 1
ATOM 4492 O O . ASN B 1 122 ? 4.16 38.812 24.547 1 97.88 122 ASN B O 1
ATOM 4496 N N . VAL B 1 123 ? 2.85 39.125 22.75 1 98.38 123 VAL B N 1
ATOM 4497 C CA . VAL B 1 123 ? 2.66 37.719 22.484 1 98.38 123 VAL B CA 1
ATOM 4498 C C . VAL B 1 123 ? 2.816 37.438 20.984 1 98.38 123 VAL B C 1
ATOM 4500 O O . VAL B 1 123 ? 2.312 38.188 20.156 1 98.38 123 VAL B O 1
ATOM 4503 N N . ILE B 1 124 ? 3.527 36.406 20.641 1 98.44 124 ILE B N 1
ATOM 4504 C CA . ILE B 1 124 ? 3.596 35.938 19.266 1 98.44 124 ILE B CA 1
ATOM 4505 C C . ILE B 1 124 ? 2.953 34.562 19.188 1 98.44 124 ILE B C 1
ATOM 4507 O O . ILE B 1 124 ? 3.268 33.656 19.969 1 98.44 124 ILE B O 1
ATOM 4511 N N . VAL B 1 125 ? 2.027 34.406 18.281 1 98.62 125 VAL B N 1
ATOM 4512 C CA . VAL B 1 125 ? 1.375 33.125 18.016 1 98.62 125 VAL B CA 1
ATOM 4513 C C . VAL B 1 125 ? 1.684 32.656 16.594 1 98.62 125 VAL B C 1
ATOM 4515 O O . VAL B 1 125 ? 1.21 33.25 15.617 1 98.62 125 VAL B O 1
ATOM 4518 N N . HIS B 1 126 ? 2.42 31.594 16.531 1 98.31 126 HIS B N 1
ATOM 4519 C CA . HIS B 1 126 ? 2.82 31.094 15.219 1 98.31 126 HIS B CA 1
ATOM 4520 C C . HIS B 1 126 ? 1.996 29.875 14.828 1 98.31 126 HIS B C 1
ATOM 4522 O O . HIS B 1 126 ? 2.277 28.75 15.273 1 98.31 126 HIS B O 1
ATOM 4528 N N . MET B 1 127 ? 1.113 30.016 13.852 1 96.94 127 MET B N 1
ATOM 4529 C CA . MET B 1 127 ? 0.265 28.938 13.359 1 96.94 127 MET B CA 1
ATOM 4530 C C . MET B 1 127 ? 0.412 28.766 11.852 1 96.94 127 MET B C 1
ATOM 4532 O O . MET B 1 127 ? -0.247 27.906 11.258 1 96.94 127 MET B O 1
ATOM 4536 N N . GLY B 1 128 ? 1.235 29.578 11.297 1 93 128 GLY B N 1
ATOM 4537 C CA . GLY B 1 128 ? 1.463 29.469 9.867 1 93 128 GLY B CA 1
ATOM 4538 C C . GLY B 1 128 ? 2.346 28.297 9.492 1 93 128 GLY B C 1
ATOM 4539 O O . GLY B 1 128 ? 3.275 27.953 10.219 1 93 128 GLY B O 1
ATOM 4540 N N . GLY B 1 129 ? 2.02 27.719 8.367 1 90.69 129 GLY B N 1
ATOM 4541 C CA . GLY B 1 129 ? 2.824 26.609 7.863 1 90.69 129 GLY B CA 1
ATOM 4542 C C . GLY B 1 129 ? 2.109 25.797 6.812 1 90.69 129 GLY B C 1
ATOM 4543 O O . GLY B 1 129 ? 1.02 26.156 6.363 1 90.69 129 GLY B O 1
ATOM 4544 N N . ASN B 1 130 ? 2.787 24.859 6.375 1 88.75 130 ASN B N 1
ATOM 4545 C CA . ASN B 1 130 ? 2.25 23.859 5.457 1 88.75 130 ASN B CA 1
ATOM 4546 C C . ASN B 1 130 ? 1.783 22.609 6.195 1 88.75 130 ASN B C 1
ATOM 4548 O O . ASN B 1 130 ? 2.559 21.984 6.93 1 88.75 130 ASN B O 1
ATOM 4552 N N . THR B 1 131 ? 0.497 22.281 6 1 87.5 131 THR B N 1
ATOM 4553 C CA . THR B 1 131 ? -0.07 21.172 6.758 1 87.5 131 THR B CA 1
ATOM 4554 C C . THR B 1 131 ? -0.155 19.922 5.895 1 87.5 131 THR B C 1
ATOM 4556 O O . THR B 1 131 ? -0.728 18.906 6.312 1 87.5 131 THR B O 1
ATOM 4559 N N . LYS B 1 132 ? 0.434 19.953 4.777 1 85.75 132 LYS B N 1
ATOM 4560 C CA . LYS B 1 132 ? 0.416 18.766 3.92 1 85.75 132 LYS B CA 1
ATOM 4561 C C . LYS B 1 132 ? 1.29 17.656 4.496 1 85.75 132 LYS B C 1
ATOM 4563 O O . LYS B 1 132 ? 2.445 17.891 4.855 1 85.75 132 LYS B O 1
ATOM 4568 N N . TRP B 1 133 ? 0.781 16.516 4.473 1 86.38 133 TRP B N 1
ATOM 4569 C CA . TRP B 1 133 ? 1.504 15.406 5.082 1 86.38 133 TRP B CA 1
ATOM 4570 C C . TRP B 1 133 ? 2.555 14.852 4.125 1 86.38 133 TRP B C 1
ATOM 4572 O O . TRP B 1 133 ? 3.527 14.227 4.555 1 86.38 133 TRP B O 1
ATOM 4582 N N . HIS B 1 134 ? 2.324 15.023 2.922 1 84.62 134 HIS B N 1
ATOM 4583 C CA . HIS B 1 134 ? 3.299 14.516 1.964 1 84.62 134 HIS B CA 1
ATOM 4584 C C . HIS B 1 134 ? 3.756 15.617 1.011 1 84.62 134 HIS B C 1
ATOM 4586 O O . HIS B 1 134 ? 3.266 15.711 -0.117 1 84.62 134 HIS B O 1
ATOM 4592 N N . ASP B 1 135 ? 4.574 16.391 1.448 1 90.44 135 ASP B N 1
ATOM 4593 C CA . ASP B 1 135 ? 5.188 17.438 0.649 1 90.44 135 ASP B CA 1
ATOM 4594 C C . ASP B 1 135 ? 6.668 17.156 0.401 1 90.44 135 ASP B C 1
ATOM 4596 O O . ASP B 1 135 ? 7.254 16.281 1.046 1 90.44 135 ASP B O 1
ATOM 4600 N N . ARG B 1 136 ? 7.184 17.859 -0.563 1 94.44 136 ARG B N 1
ATOM 4601 C CA . ARG B 1 136 ? 8.625 17.797 -0.781 1 94.44 136 ARG B CA 1
ATOM 4602 C C . ARG B 1 136 ? 9.383 18.156 0.491 1 94.44 136 ARG B C 1
ATOM 4604 O O . ARG B 1 136 ? 8.953 19.016 1.261 1 94.44 136 ARG B O 1
ATOM 4611 N N . HIS B 1 137 ? 10.5 17.5 0.606 1 95.94 137 HIS B N 1
ATOM 4612 C CA . HIS B 1 137 ? 11.305 17.703 1.803 1 95.94 137 HIS B CA 1
ATOM 4613 C C . HIS B 1 137 ? 11.766 19.156 1.917 1 95.94 137 HIS B C 1
ATOM 4615 O O . HIS B 1 137 ? 11.727 19.734 3.004 1 95.94 137 HIS B O 1
ATOM 4621 N N . ASP B 1 138 ? 12.188 19.719 0.817 1 95.56 138 ASP B N 1
ATOM 4622 C CA . ASP B 1 138 ? 12.695 21.094 0.821 1 95.56 138 ASP B CA 1
ATOM 4623 C C . ASP B 1 138 ? 11.578 22.094 1.139 1 95.56 138 ASP B C 1
ATOM 4625 O O . ASP B 1 138 ? 11.789 23.047 1.883 1 95.56 138 ASP B O 1
ATOM 4629 N N . VAL B 1 139 ? 10.445 21.844 0.646 1 94.81 139 VAL B N 1
ATOM 4630 C CA . VAL B 1 139 ? 9.32 22.734 0.861 1 94.81 139 VAL B CA 1
ATOM 4631 C C . VAL B 1 139 ? 8.859 22.656 2.316 1 94.81 139 VAL B C 1
ATOM 4633 O O . VAL B 1 139 ? 8.664 23.688 2.971 1 94.81 139 VAL B O 1
ATOM 4636 N N . ALA B 1 140 ? 8.727 21.484 2.816 1 95.06 140 ALA B N 1
ATOM 4637 C CA . ALA B 1 140 ? 8.281 21.281 4.195 1 95.06 140 ALA B CA 1
ATOM 4638 C C . ALA B 1 140 ? 9.242 21.953 5.18 1 95.06 140 ALA B C 1
ATOM 4640 O O . ALA B 1 140 ? 8.805 22.625 6.125 1 95.06 140 ALA B O 1
ATOM 4641 N N . LEU B 1 141 ? 10.508 21.859 4.977 1 94.38 141 LEU B N 1
ATOM 4642 C CA . LEU B 1 141 ? 11.484 22.406 5.906 1 94.38 141 LEU B CA 1
ATOM 4643 C C . LEU B 1 141 ? 11.578 23.922 5.754 1 94.38 141 LEU B C 1
ATOM 4645 O O . LEU B 1 141 ? 11.789 24.641 6.738 1 94.38 141 LEU B O 1
ATOM 4649 N N . GLU B 1 142 ? 11.453 24.312 4.531 1 92.94 142 GLU B N 1
ATOM 4650 C CA . GLU B 1 142 ? 11.5 25.766 4.32 1 92.94 142 GLU B CA 1
ATOM 4651 C C . GLU B 1 142 ? 10.336 26.469 5.02 1 92.94 142 GLU B C 1
ATOM 4653 O O . GLU B 1 142 ? 10.531 27.453 5.723 1 92.94 142 GLU B O 1
ATOM 4658 N N . VAL B 1 143 ? 9.227 25.953 4.863 1 94 143 VAL B N 1
ATOM 4659 C CA . VAL B 1 143 ? 8.008 26.625 5.297 1 94 143 VAL B CA 1
ATOM 4660 C C . VAL B 1 143 ? 7.801 26.406 6.793 1 94 143 VAL B C 1
ATOM 4662 O O . VAL B 1 143 ? 7.375 27.312 7.508 1 94 143 VAL B O 1
ATOM 4665 N N . ASN B 1 144 ? 8.141 25.234 7.301 1 95.12 144 ASN B N 1
ATOM 4666 C CA . ASN B 1 144 ? 7.762 24.906 8.672 1 95.12 144 ASN B CA 1
ATOM 4667 C C . ASN B 1 144 ? 8.945 25.047 9.625 1 95.12 144 ASN B C 1
ATOM 4669 O O . ASN B 1 144 ? 8.766 25.141 10.844 1 95.12 144 ASN B O 1
ATOM 4673 N N . VAL B 1 145 ? 10.109 25.047 9.102 1 94.38 145 VAL B N 1
ATOM 4674 C CA . VAL B 1 145 ? 11.258 25.047 10.008 1 94.38 145 VAL B CA 1
ATOM 4675 C C . VAL B 1 145 ? 12.078 26.312 9.82 1 94.38 145 VAL B C 1
ATOM 4677 O O . VAL B 1 145 ? 12.258 27.078 10.766 1 94.38 145 VAL B O 1
ATOM 4680 N N . ARG B 1 146 ? 12.508 26.531 8.633 1 92.06 146 ARG B N 1
ATOM 4681 C CA . ARG B 1 146 ? 13.344 27.703 8.391 1 92.06 146 ARG B CA 1
ATOM 4682 C C . ARG B 1 146 ? 12.562 29 8.648 1 92.06 146 ARG B C 1
ATOM 4684 O O . ARG B 1 146 ? 13.109 29.953 9.195 1 92.06 146 ARG B O 1
ATOM 4691 N N . ALA B 1 147 ? 11.406 29 8.156 1 93.31 147 ALA B N 1
ATOM 4692 C CA . ALA B 1 147 ? 10.555 30.156 8.422 1 93.31 147 ALA B CA 1
ATOM 4693 C C . ALA B 1 147 ? 10.414 30.406 9.922 1 93.31 147 ALA B C 1
ATOM 4695 O O . ALA B 1 147 ? 10.438 31.547 10.383 1 93.31 147 ALA B O 1
ATOM 4696 N N . LEU B 1 148 ? 10.219 29.422 10.664 1 94.69 148 LEU B N 1
ATOM 4697 C CA . LEU B 1 148 ? 10.125 29.516 12.117 1 94.69 148 LEU B CA 1
ATOM 4698 C C . LEU B 1 148 ? 11.438 30.031 12.711 1 94.69 148 LEU B C 1
ATOM 4700 O O . LEU B 1 148 ? 11.43 30.812 13.664 1 94.69 148 LEU B O 1
ATOM 4704 N N . SER B 1 149 ? 12.484 29.547 12.18 1 91.81 149 SER B N 1
ATOM 4705 C CA . SER B 1 149 ? 13.781 30.047 12.641 1 91.81 149 SER B CA 1
ATOM 4706 C C . SER B 1 149 ? 13.883 31.562 12.477 1 91.81 149 SER B C 1
ATOM 4708 O O . SER B 1 149 ? 14.43 32.25 13.336 1 91.81 149 SER B O 1
ATOM 4710 N N . ARG B 1 150 ? 13.445 32 11.406 1 91.94 150 ARG B N 1
ATOM 4711 C CA . ARG B 1 150 ? 13.43 33.438 11.172 1 91.94 150 ARG B CA 1
ATOM 4712 C C . ARG B 1 150 ? 12.531 34.156 12.18 1 91.94 150 ARG B C 1
ATOM 4714 O O . ARG B 1 150 ? 12.867 35.25 12.656 1 91.94 150 ARG B O 1
ATOM 4721 N N . LEU B 1 151 ? 11.453 33.562 12.422 1 95.19 151 LEU B N 1
ATOM 4722 C CA . LEU B 1 151 ? 10.523 34.156 13.383 1 95.19 151 LEU B CA 1
ATOM 4723 C C . LEU B 1 151 ? 11.125 34.156 14.781 1 95.19 151 LEU B C 1
ATOM 4725 O O . LEU B 1 151 ? 10.898 35.094 15.547 1 95.19 151 LEU B O 1
ATOM 4729 N N . VAL B 1 152 ? 11.789 33.125 15.094 1 94 152 VAL B N 1
ATOM 4730 C CA . VAL B 1 152 ? 12.469 33.062 16.375 1 94 152 VAL B CA 1
ATOM 4731 C C . VAL B 1 152 ? 13.492 34.188 16.5 1 94 152 VAL B C 1
ATOM 4733 O O . VAL B 1 152 ? 13.578 34.844 17.531 1 94 152 VAL B O 1
ATOM 4736 N N . ASP B 1 153 ? 14.227 34.406 15.469 1 91.94 153 ASP B N 1
ATOM 4737 C CA . ASP B 1 153 ? 15.188 35.5 15.453 1 91.94 153 ASP B CA 1
ATOM 4738 C C . ASP B 1 153 ? 14.484 36.844 15.648 1 91.94 153 ASP B C 1
ATOM 4740 O O . ASP B 1 153 ? 14.984 37.719 16.359 1 91.94 153 ASP B O 1
ATOM 4744 N N . PHE B 1 154 ? 13.461 36.969 15 1 94 154 PHE B N 1
ATOM 4745 C CA . PHE B 1 154 ? 12.641 38.188 15.141 1 94 154 PHE B CA 1
ATOM 4746 C C . PHE B 1 154 ? 12.172 38.344 16.578 1 94 154 PHE B C 1
ATOM 4748 O O . PHE B 1 154 ? 12.25 39.438 17.141 1 94 154 PHE B O 1
ATOM 4755 N N . ALA B 1 155 ? 11.688 37.312 17.172 1 95.94 155 ALA B N 1
ATOM 4756 C CA . ALA B 1 155 ? 11.156 37.312 18.531 1 95.94 155 ALA B CA 1
ATOM 4757 C C . ALA B 1 155 ? 12.227 37.719 19.547 1 95.94 155 ALA B C 1
ATOM 4759 O O . ALA B 1 155 ? 11.938 38.406 20.516 1 95.94 155 ALA B O 1
ATOM 4760 N N . ILE B 1 156 ? 13.398 37.312 19.312 1 93.5 156 ILE B N 1
ATOM 4761 C CA . ILE B 1 156 ? 14.508 37.656 20.203 1 93.5 156 ILE B CA 1
ATOM 4762 C C . ILE B 1 156 ? 14.68 39.156 20.297 1 93.5 156 ILE B C 1
ATOM 4764 O O . ILE B 1 156 ? 15.008 39.688 21.359 1 93.5 156 ILE B O 1
ATOM 4768 N N . GLY B 1 157 ? 14.344 39.812 19.25 1 92.44 157 GLY B N 1
ATOM 4769 C CA . GLY B 1 157 ? 14.531 41.25 19.188 1 92.44 157 GLY B CA 1
ATOM 4770 C C . GLY B 1 157 ? 13.336 42.031 19.703 1 92.44 157 GLY B C 1
ATOM 4771 O O . GLY B 1 157 ? 13.367 43.281 19.766 1 92.44 157 GLY B O 1
ATOM 4772 N N . CYS B 1 158 ? 12.32 41.406 20.094 1 95.94 158 CYS B N 1
ATOM 4773 C CA . CYS B 1 158 ? 11.125 42.062 20.594 1 95.94 158 CYS B CA 1
ATOM 4774 C C . CYS B 1 158 ? 11.297 42.5 22.047 1 95.94 158 CYS B C 1
ATOM 4776 O O . CYS B 1 158 ? 11.609 41.656 22.906 1 95.94 158 CYS B O 1
ATOM 4778 N N . MET B 1 159 ? 10.93 43.719 22.344 1 95.56 159 MET B N 1
ATOM 4779 C CA . MET B 1 159 ? 11.273 44.312 23.625 1 95.56 159 MET B CA 1
ATOM 4780 C C . MET B 1 159 ? 10.25 43.938 24.688 1 95.56 159 MET B C 1
ATOM 4782 O O . MET B 1 159 ? 10.594 43.812 25.875 1 95.56 159 MET B O 1
ATOM 4786 N N . LYS B 1 160 ? 9.039 43.75 24.359 1 95.94 160 LYS B N 1
ATOM 4787 C CA . LYS B 1 160 ? 7.973 43.562 25.344 1 95.94 160 LYS B CA 1
ATOM 4788 C C . LYS B 1 160 ? 7.434 42.125 25.297 1 95.94 160 LYS B C 1
ATOM 4790 O O . LYS B 1 160 ? 6.496 41.781 26.016 1 95.94 160 LYS B O 1
ATOM 4795 N N . LEU B 1 161 ? 8.055 41.281 24.469 1 96.81 161 LEU B N 1
ATOM 4796 C CA . LEU B 1 161 ? 7.551 39.938 24.266 1 96.81 161 LEU B CA 1
ATOM 4797 C C . LEU B 1 161 ? 7.688 39.094 25.531 1 96.81 161 LEU B C 1
ATOM 4799 O O . LEU B 1 161 ? 8.758 39.062 26.141 1 96.81 161 LEU B O 1
ATOM 4803 N N . THR B 1 162 ? 6.598 38.406 25.906 1 94.56 162 THR B N 1
ATOM 4804 C CA . THR B 1 162 ? 6.633 37.594 27.109 1 94.56 162 THR B CA 1
ATOM 4805 C C . THR B 1 162 ? 6.34 36.125 26.781 1 94.56 162 THR B C 1
ATOM 4807 O O . THR B 1 162 ? 6.82 35.219 27.469 1 94.56 162 THR B O 1
ATOM 4810 N N . VAL B 1 163 ? 5.523 35.906 25.75 1 97.31 163 VAL B N 1
ATOM 4811 C CA . VAL B 1 163 ? 5.125 34.531 25.422 1 97.31 163 VAL B CA 1
ATOM 4812 C C . VAL B 1 163 ? 5.27 34.312 23.922 1 97.31 163 VAL B C 1
ATOM 4814 O O . VAL B 1 163 ? 4.879 35.156 23.109 1 97.31 163 VAL B O 1
ATOM 4817 N N . PHE B 1 164 ? 5.859 33.219 23.578 1 98.12 164 PHE B N 1
ATOM 4818 C CA . PHE B 1 164 ? 5.922 32.719 22.203 1 98.12 164 PHE B CA 1
ATOM 4819 C C . PHE B 1 164 ? 5.18 31.375 22.078 1 98.12 164 PHE B C 1
ATOM 4821 O O . PHE B 1 164 ? 5.508 30.406 22.766 1 98.12 164 PHE B O 1
ATOM 4828 N N . VAL B 1 165 ? 4.195 31.391 21.188 1 98.31 165 VAL B N 1
ATOM 4829 C CA . VAL B 1 165 ? 3.373 30.188 21.016 1 98.31 165 VAL B CA 1
ATOM 4830 C C . VAL B 1 165 ? 3.701 29.516 19.688 1 98.31 165 VAL B C 1
ATOM 4832 O O . VAL B 1 165 ? 3.717 30.172 18.641 1 98.31 165 VAL B O 1
ATOM 4835 N N . TYR B 1 166 ? 3.943 28.203 19.734 1 97.81 166 TYR B N 1
ATOM 4836 C CA . TYR B 1 166 ? 4.148 27.406 18.547 1 97.81 166 TYR B CA 1
ATOM 4837 C C . TYR B 1 166 ? 3.074 26.328 18.422 1 97.81 166 TYR B C 1
ATOM 4839 O O . TYR B 1 166 ? 2.895 25.516 19.328 1 97.81 166 TYR B O 1
ATOM 4847 N N . MET B 1 167 ? 2.395 26.391 17.297 1 97.5 167 MET B N 1
ATOM 4848 C CA . MET B 1 167 ? 1.387 25.359 17.016 1 97.5 167 MET B CA 1
ATOM 4849 C C . MET B 1 167 ? 2.027 24.125 16.406 1 97.5 167 MET B C 1
ATOM 4851 O O . MET B 1 167 ? 2.311 24.078 15.211 1 97.5 167 MET B O 1
ATOM 4855 N N . SER B 1 168 ? 2.178 23.125 17.188 1 95.12 168 SER B N 1
ATOM 4856 C CA . SER B 1 168 ? 2.693 21.828 16.766 1 95.12 168 SER B CA 1
ATOM 4857 C C . SER B 1 168 ? 1.566 20.812 16.578 1 95.12 168 SER B C 1
ATOM 4859 O O . SER B 1 168 ? 0.472 21.156 16.141 1 95.12 168 SER B O 1
ATOM 4861 N N . SER B 1 169 ? 1.871 19.562 16.719 1 91.31 169 SER B N 1
ATOM 4862 C CA . SER B 1 169 ? 0.907 18.469 16.547 1 91.31 169 SER B CA 1
ATOM 4863 C C . SER B 1 169 ? 1.266 17.266 17.406 1 91.31 169 SER B C 1
ATOM 4865 O O . SER B 1 169 ? 2.443 17.016 17.672 1 91.31 169 SER B O 1
ATOM 4867 N N . VAL B 1 170 ? 0.281 16.562 17.812 1 86.69 170 VAL B N 1
ATOM 4868 C CA . VAL B 1 170 ? 0.529 15.359 18.594 1 86.69 170 VAL B CA 1
ATOM 4869 C C . VAL B 1 170 ? 1.26 14.336 17.734 1 86.69 170 VAL B C 1
ATOM 4871 O O . VAL B 1 170 ? 1.867 13.398 18.25 1 86.69 170 VAL B O 1
ATOM 4874 N N . CYS B 1 171 ? 1.308 14.492 16.469 1 82.69 171 CYS B N 1
ATOM 4875 C CA . CYS B 1 171 ? 1.875 13.531 15.539 1 82.69 171 CYS B CA 1
ATOM 4876 C C . CYS B 1 171 ? 3.396 13.516 15.617 1 82.69 171 CYS B C 1
ATOM 4878 O O . CYS B 1 171 ? 4.047 12.633 15.062 1 82.69 171 CYS B O 1
ATOM 4880 N N . VAL B 1 172 ? 3.975 14.445 16.344 1 87.19 172 VAL B N 1
ATOM 4881 C CA . VAL B 1 172 ? 5.43 14.5 16.422 1 87.19 172 VAL B CA 1
ATOM 4882 C C . VAL B 1 172 ? 5.941 13.336 17.281 1 87.19 172 VAL B C 1
ATOM 4884 O O . VAL B 1 172 ? 7.137 13.039 17.281 1 87.19 172 VAL B O 1
ATOM 4887 N N . SER B 1 173 ? 5.066 12.742 17.938 1 72.06 173 SER B N 1
ATOM 4888 C CA . SER B 1 173 ? 5.492 11.656 18.828 1 72.06 173 SER B CA 1
ATOM 4889 C C . SER B 1 173 ? 5.812 10.398 18.031 1 72.06 173 SER B C 1
ATOM 4891 O O . SER B 1 173 ? 5.066 10.016 17.141 1 72.06 173 SER B O 1
ATOM 4893 N N . HIS B 1 174 ? 7.148 9.781 18.234 1 59.28 174 HIS B N 1
ATOM 4894 C CA . HIS B 1 174 ? 7.688 8.602 17.562 1 59.28 174 HIS B CA 1
ATOM 4895 C C . HIS B 1 174 ? 7.02 7.328 18.078 1 59.28 174 HIS B C 1
ATOM 4897 O O . HIS B 1 174 ? 7.07 6.289 17.406 1 59.28 174 HIS B O 1
ATOM 4903 N N . ASP B 1 175 ? 6.629 7.309 19.328 1 56.69 175 ASP B N 1
ATOM 4904 C CA . ASP B 1 175 ? 6.246 6.117 20.094 1 56.69 175 ASP B CA 1
ATOM 4905 C C . ASP B 1 175 ? 4.855 5.637 19.688 1 56.69 175 ASP B C 1
ATOM 4907 O O . ASP B 1 175 ? 4.227 4.859 20.406 1 56.69 175 ASP B O 1
ATOM 4911 N N . LEU B 1 176 ? 4.535 5.844 18.422 1 53.06 176 LEU B N 1
ATOM 4912 C CA . LEU B 1 176 ? 3.215 5.367 18.016 1 53.06 176 LEU B CA 1
ATOM 4913 C C . LEU B 1 176 ? 3.287 3.934 17.5 1 53.06 176 LEU B C 1
ATOM 4915 O O . LEU B 1 176 ? 4.062 3.631 16.594 1 53.06 176 LEU B O 1
ATOM 4919 N N . PRO B 1 177 ? 2.689 2.811 18.25 1 53.34 177 PRO B N 1
ATOM 4920 C CA . PRO B 1 177 ? 1.623 2.99 19.234 1 53.34 177 PRO B CA 1
ATOM 4921 C C . PRO B 1 177 ? 2.16 3.252 20.641 1 53.34 177 PRO B C 1
ATOM 4923 O O . PRO B 1 177 ? 3.271 2.83 20.969 1 53.34 177 PRO B O 1
ATOM 4926 N N . GLY B 1 178 ? 1.757 4.094 21.438 1 58.94 178 GLY B N 1
ATOM 4927 C CA . GLY B 1 178 ? 2.021 4.34 22.844 1 58.94 178 GLY B CA 1
ATOM 4928 C C . GLY B 1 178 ? 1.533 5.699 23.312 1 58.94 178 GLY B C 1
ATOM 4929 O O . GLY B 1 178 ? 0.585 6.25 22.75 1 58.94 178 GLY B O 1
ATOM 4930 N N . VAL B 1 179 ? 2.129 6.102 24.578 1 61.59 179 VAL B N 1
ATOM 4931 C CA . VAL B 1 179 ? 1.726 7.324 25.266 1 61.59 179 VAL B CA 1
ATOM 4932 C C . VAL B 1 179 ? 2.59 8.492 24.797 1 61.59 179 VAL B C 1
ATOM 4934 O O . VAL B 1 179 ? 3.82 8.422 24.844 1 61.59 179 VAL B O 1
ATOM 4937 N N . ALA B 1 180 ? 1.927 9.484 24.062 1 68.75 180 ALA B N 1
ATOM 4938 C CA . ALA B 1 180 ? 2.648 10.703 23.719 1 68.75 180 ALA B CA 1
ATOM 4939 C C . ALA B 1 180 ? 2.752 11.641 24.922 1 68.75 180 ALA B C 1
ATOM 4941 O O . ALA B 1 180 ? 1.744 12.172 25.391 1 68.75 180 ALA B O 1
ATOM 4942 N N . LEU B 1 181 ? 3.955 11.797 25.438 1 73.25 181 LEU B N 1
ATOM 4943 C CA . LEU B 1 181 ? 4.199 12.648 26.594 1 73.25 181 LEU B CA 1
ATOM 4944 C C . LEU B 1 181 ? 4.371 14.109 26.172 1 73.25 181 LEU B C 1
ATOM 4946 O O . LEU B 1 181 ? 4.688 14.391 25.016 1 73.25 181 LEU B O 1
ATOM 4950 N N . GLU B 1 182 ? 4.082 14.969 27.047 1 85.62 182 GLU B N 1
ATOM 4951 C CA . GLU B 1 182 ? 4.309 16.391 26.828 1 85.62 182 GLU B CA 1
ATOM 4952 C C . GLU B 1 182 ? 5.773 16.766 27.062 1 85.62 182 GLU B C 1
ATOM 4954 O O . GLU B 1 182 ? 6.086 17.578 27.938 1 85.62 182 GLU B O 1
ATOM 4959 N N . LYS B 1 183 ? 6.57 16.078 26.297 1 82.62 183 LYS B N 1
ATOM 4960 C CA . LYS B 1 183 ? 8.016 16.312 26.312 1 82.62 183 LYS B CA 1
ATOM 4961 C C . LYS B 1 183 ? 8.547 16.453 24.891 1 82.62 183 LYS B C 1
ATOM 4963 O O . LYS B 1 183 ? 7.953 15.938 23.938 1 82.62 183 LYS B O 1
ATOM 4968 N N . LEU B 1 184 ? 9.617 17.141 24.922 1 82.5 184 LEU B N 1
ATOM 4969 C CA . LEU B 1 184 ? 10.227 17.312 23.594 1 82.5 184 LEU B CA 1
ATOM 4970 C C . LEU B 1 184 ? 10.648 15.961 23.016 1 82.5 184 LEU B C 1
ATOM 4972 O O . LEU B 1 184 ? 11.156 15.102 23.734 1 82.5 184 LEU B O 1
ATOM 4976 N N . VAL B 1 185 ? 10.352 15.805 21.734 1 76.81 185 VAL B N 1
ATOM 4977 C CA . VAL B 1 185 ? 10.727 14.578 21.062 1 76.81 185 VAL B CA 1
ATOM 4978 C C . VAL B 1 185 ? 12.242 14.539 20.859 1 76.81 185 VAL B C 1
ATOM 4980 O O . VAL B 1 185 ? 12.859 15.562 20.547 1 76.81 185 VAL B O 1
ATOM 4983 N N . ASP B 1 186 ? 12.836 13.438 21.156 1 76.56 186 ASP B N 1
ATOM 4984 C CA . ASP B 1 186 ? 14.273 13.258 20.953 1 76.56 186 ASP B CA 1
ATOM 4985 C C . ASP B 1 186 ? 14.57 12.812 19.516 1 76.56 186 ASP B C 1
ATOM 4987 O O . ASP B 1 186 ? 14.648 11.617 19.234 1 76.56 186 ASP B O 1
ATOM 4991 N N . LEU B 1 187 ? 14.695 13.703 18.625 1 75.88 187 LEU B N 1
ATOM 4992 C CA . LEU B 1 187 ? 14.977 13.359 17.234 1 75.88 187 LEU B CA 1
ATOM 4993 C C . LEU B 1 187 ? 16.375 12.789 17.094 1 75.88 187 LEU B C 1
ATOM 4995 O O . LEU B 1 187 ? 16.625 11.938 16.234 1 75.88 187 LEU B O 1
ATOM 4999 N N . GLY B 1 188 ? 17.328 13.344 17.875 1 62.88 188 GLY B N 1
ATOM 5000 C CA . GLY B 1 188 ? 18.734 12.977 17.797 1 62.88 188 GLY B CA 1
ATOM 5001 C C . GLY B 1 188 ? 19.016 11.586 18.328 1 62.88 188 GLY B C 1
ATOM 5002 O O . GLY B 1 188 ? 19.938 10.906 17.844 1 62.88 188 GLY B O 1
ATOM 5003 N N . GLY B 1 189 ? 18.406 11.328 19.406 1 58.5 189 GLY B N 1
ATOM 5004 C CA . GLY B 1 189 ? 18.688 10.047 20.031 1 58.5 189 GLY B CA 1
ATOM 5005 C C . GLY B 1 189 ? 18.375 8.859 19.125 1 58.5 189 GLY B C 1
ATOM 5006 O O . GLY B 1 189 ? 18.969 7.793 19.281 1 58.5 189 GLY B O 1
ATOM 5007 N N . HIS B 1 190 ? 17.547 9.141 18.297 1 54.62 190 HIS B N 1
ATOM 5008 C CA . HIS B 1 190 ? 17.156 8.031 17.438 1 54.62 190 HIS B CA 1
ATOM 5009 C C . HIS B 1 190 ? 18.031 7.977 16.172 1 54.62 190 HIS B C 1
ATOM 5011 O O . HIS B 1 190 ? 17.953 7.02 15.406 1 54.62 190 HIS B O 1
ATOM 5017 N N . CYS B 1 191 ? 18.75 9.102 16.062 1 51.25 191 CYS B N 1
ATOM 5018 C CA . CYS B 1 191 ? 19.641 9.109 14.914 1 51.25 191 CYS B CA 1
ATOM 5019 C C . CYS B 1 191 ? 20.891 8.273 15.188 1 51.25 191 CYS B C 1
ATOM 5021 O O . CYS B 1 191 ? 21.656 8.578 16.109 1 51.25 191 CYS B O 1
ATOM 5023 N N . THR B 1 192 ? 20.812 7.023 15.141 1 46.16 192 THR B N 1
ATOM 5024 C CA . THR B 1 192 ? 21.969 6.137 15.32 1 46.16 192 THR B CA 1
ATOM 5025 C C . THR B 1 192 ? 22.766 6.012 14.031 1 46.16 192 THR B C 1
ATOM 5027 O O . THR B 1 192 ? 22.188 6.062 12.938 1 46.16 192 THR B O 1
ATOM 5030 N N . LYS B 1 193 ? 23.969 6.219 14.25 1 47.28 193 LYS B N 1
ATOM 5031 C CA . LYS B 1 193 ? 24.844 5.871 13.133 1 47.28 193 LYS B CA 1
ATOM 5032 C C . LYS B 1 193 ? 24.609 4.438 12.672 1 47.28 193 LYS B C 1
ATOM 5034 O O . LYS B 1 193 ? 23.969 3.65 13.383 1 47.28 193 LYS B O 1
ATOM 5039 N N . GLU B 1 194 ? 24.922 4.27 11.484 1 43.47 194 GLU B N 1
ATOM 5040 C CA . GLU B 1 194 ? 24.984 2.879 11.047 1 43.47 194 GLU B CA 1
ATOM 5041 C C . GLU B 1 194 ? 25.594 1.987 12.117 1 43.47 194 GLU B C 1
ATOM 5043 O O . GLU B 1 194 ? 25.219 0.82 12.25 1 43.47 194 GLU B O 1
ATOM 5048 N N . ASP B 1 195 ? 26.484 2.51 12.859 1 39.47 195 ASP B N 1
ATOM 5049 C CA . ASP B 1 195 ? 27.219 1.726 13.852 1 39.47 195 ASP B CA 1
ATOM 5050 C C . ASP B 1 195 ? 26.516 1.77 15.203 1 39.47 195 ASP B C 1
ATOM 5052 O O . ASP B 1 195 ? 27 1.206 16.188 1 39.47 195 ASP B O 1
ATOM 5056 N N . GLY B 1 196 ? 25.453 2.268 15.359 1 45.19 196 GLY B N 1
ATOM 5057 C CA . GLY B 1 196 ? 24.703 2.227 16.594 1 45.19 196 GLY B CA 1
ATOM 5058 C C . GLY B 1 196 ? 24.906 3.457 17.469 1 45.19 196 GLY B C 1
ATOM 5059 O O . GLY B 1 196 ? 24.25 3.615 18.5 1 45.19 196 GLY B O 1
ATOM 5060 N N . GLN B 1 197 ? 25.859 4.211 17.219 1 47.56 197 GLN B N 1
ATOM 5061 C CA . GLN B 1 197 ? 26.203 5.301 18.141 1 47.56 197 GLN B CA 1
ATOM 5062 C C . GLN B 1 197 ? 25.297 6.508 17.922 1 47.56 197 GLN B C 1
ATOM 5064 O O . GLN B 1 197 ? 25.016 6.887 16.781 1 47.56 197 GLN B O 1
ATOM 5069 N N . THR B 1 198 ? 24.688 6.941 18.969 1 52.75 198 THR B N 1
ATOM 5070 C CA . THR B 1 198 ? 23.875 8.156 18.984 1 52.75 198 THR B CA 1
ATOM 5071 C C . THR B 1 198 ? 24.75 9.391 18.75 1 52.75 198 THR B C 1
ATOM 5073 O O . THR B 1 198 ? 25.781 9.562 19.406 1 52.75 198 THR B O 1
ATOM 5076 N N . LEU B 1 199 ? 24.734 10.141 17.688 1 52.09 199 LEU B N 1
ATOM 5077 C CA . LEU B 1 199 ? 25.609 11.258 17.328 1 52.09 199 LEU B CA 1
ATOM 5078 C C . LEU B 1 199 ? 25.391 12.438 18.266 1 52.09 199 LEU B C 1
ATOM 5080 O O . LEU B 1 199 ? 26.25 13.312 18.391 1 52.09 199 LEU B O 1
ATOM 5084 N N . GLY B 1 200 ? 24.484 12.344 19.203 1 56.56 200 GLY B N 1
ATOM 5085 C CA . GLY B 1 200 ? 24.281 13.461 20.109 1 56.56 200 GLY B CA 1
ATOM 5086 C C . GLY B 1 200 ? 24.281 14.805 19.391 1 56.56 200 GLY B C 1
ATOM 5087 O O . GLY B 1 200 ? 24.891 15.766 19.875 1 56.56 200 GLY B O 1
ATOM 5088 N N . LEU B 1 201 ? 23.719 15.023 18.219 1 62.38 201 LEU B N 1
ATOM 5089 C CA . LEU B 1 201 ? 23.766 16.266 17.469 1 62.38 201 LEU B CA 1
ATOM 5090 C C . LEU B 1 201 ? 22.844 17.312 18.078 1 62.38 201 LEU B C 1
ATOM 5092 O O . LEU B 1 201 ? 21.797 16.984 18.609 1 62.38 201 LEU B O 1
ATOM 5096 N N . SER B 1 202 ? 23.5 18.562 18.094 1 68 202 SER B N 1
ATOM 5097 C CA . SER B 1 202 ? 22.656 19.688 18.453 1 68 202 SER B CA 1
ATOM 5098 C C . SER B 1 202 ? 21.531 19.891 17.438 1 68 202 SER B C 1
ATOM 5100 O O . SER B 1 202 ? 21.594 19.359 16.328 1 68 202 SER B O 1
ATOM 5102 N N . ILE B 1 203 ? 20.547 20.531 17.766 1 65.94 203 ILE B N 1
ATOM 5103 C CA . ILE B 1 203 ? 19.375 20.828 16.938 1 65.94 203 ILE B CA 1
ATOM 5104 C C . ILE B 1 203 ? 19.828 21.562 15.664 1 65.94 203 ILE B C 1
ATOM 5106 O O . ILE B 1 203 ? 19.359 21.234 14.57 1 65.94 203 ILE B O 1
ATOM 5110 N N . GLU B 1 204 ? 20.688 22.531 15.914 1 74.06 204 GLU B N 1
ATOM 5111 C CA . GLU B 1 204 ? 21.203 23.312 14.789 1 74.06 204 GLU B CA 1
ATOM 5112 C C . GLU B 1 204 ? 21.922 22.406 13.781 1 74.06 204 GLU B C 1
ATOM 5114 O O . GLU B 1 204 ? 21.781 22.594 12.57 1 74.06 204 GLU B O 1
ATOM 5119 N N . GLN B 1 205 ? 22.531 21.516 14.391 1 79.62 205 GLN B N 1
ATOM 5120 C CA . GLN B 1 205 ? 23.266 20.578 13.531 1 79.62 205 GLN B CA 1
ATOM 5121 C C . GLN B 1 205 ? 22.312 19.703 12.734 1 79.62 205 GLN B C 1
ATOM 5123 O O . GLN B 1 205 ? 22.547 19.422 11.562 1 79.62 205 GLN B O 1
ATOM 5128 N N . LEU B 1 206 ? 21.25 19.375 13.367 1 80.25 206 LEU B N 1
ATOM 5129 C CA . LEU B 1 206 ? 20.266 18.531 12.695 1 80.25 206 LEU B CA 1
ATOM 5130 C C . LEU B 1 206 ? 19.641 19.281 11.516 1 80.25 206 LEU B C 1
ATOM 5132 O O . LEU B 1 206 ? 19.531 18.719 10.422 1 80.25 206 LEU B O 1
ATOM 5136 N N . ILE B 1 207 ? 19.25 20.469 11.758 1 83.5 207 ILE B N 1
ATOM 5137 C CA . ILE B 1 207 ? 18.594 21.281 10.727 1 83.5 207 ILE B CA 1
ATOM 5138 C C . ILE B 1 207 ? 19.578 21.547 9.594 1 83.5 207 ILE B C 1
ATOM 5140 O O . ILE B 1 207 ? 19.234 21.406 8.414 1 83.5 207 ILE B O 1
ATOM 5144 N N . ASN B 1 208 ? 20.781 21.844 9.969 1 86.69 208 ASN B N 1
ATOM 5145 C CA . ASN B 1 208 ? 21.812 22.109 8.969 1 86.69 208 ASN B CA 1
ATOM 5146 C C . ASN B 1 208 ? 22.094 20.875 8.117 1 86.69 208 ASN B C 1
ATOM 5148 O O . ASN B 1 208 ? 22.312 20.984 6.914 1 86.69 208 ASN B O 1
ATOM 5152 N N . ASN B 1 209 ? 22.141 19.781 8.773 1 87.88 209 ASN B N 1
ATOM 5153 C CA . ASN B 1 209 ? 22.359 18.531 8.047 1 87.88 209 ASN B CA 1
ATOM 5154 C C . ASN B 1 209 ? 21.25 18.297 7.016 1 87.88 209 ASN B C 1
ATOM 5156 O O . ASN B 1 209 ? 21.531 17.922 5.875 1 87.88 209 ASN B O 1
ATOM 5160 N N . GLU B 1 210 ? 20.031 18.469 7.418 1 91.75 210 GLU B N 1
ATOM 5161 C CA . GLU B 1 210 ? 18.906 18.281 6.496 1 91.75 210 GLU B CA 1
ATOM 5162 C C . GLU B 1 210 ? 18.969 19.266 5.336 1 91.75 210 GLU B C 1
ATOM 5164 O O . GLU B 1 210 ? 18.703 18.906 4.191 1 91.75 210 GLU B O 1
ATOM 5169 N N . MET B 1 211 ? 19.391 20.484 5.652 1 90.38 211 MET B N 1
ATOM 5170 C CA . MET B 1 211 ? 19.484 21.5 4.609 1 90.38 211 MET B CA 1
ATOM 5171 C C . MET B 1 211 ? 20.594 21.172 3.617 1 90.38 211 MET B C 1
ATOM 5173 O O . MET B 1 211 ? 20.469 21.438 2.424 1 90.38 211 MET B O 1
ATOM 5177 N N . CYS B 1 212 ? 21.625 20.609 4.102 1 93.25 212 CYS B N 1
ATOM 5178 C CA . CYS B 1 212 ? 22.719 20.188 3.234 1 93.25 212 CYS B CA 1
ATOM 5179 C C . CYS B 1 212 ? 22.266 19.094 2.279 1 93.25 212 CYS B C 1
ATOM 5181 O O . CYS B 1 212 ? 22.578 19.125 1.09 1 93.25 212 CYS B O 1
ATOM 5183 N N . ILE B 1 213 ? 21.578 18.156 2.834 1 94.62 213 ILE B N 1
ATOM 5184 C CA . ILE B 1 213 ? 21.078 17.047 2.021 1 94.62 213 ILE B CA 1
ATOM 5185 C C . ILE B 1 213 ? 20.156 17.594 0.933 1 94.62 213 ILE B C 1
ATOM 5187 O O . ILE B 1 213 ? 20.219 17.172 -0.223 1 94.62 213 ILE B O 1
ATOM 5191 N N . ILE B 1 214 ? 19.281 18.484 1.301 1 95.69 214 ILE B N 1
ATOM 5192 C CA . ILE B 1 214 ? 18.344 19.109 0.366 1 95.69 214 ILE B CA 1
ATOM 5193 C C . ILE B 1 214 ? 19.125 19.812 -0.747 1 95.69 214 ILE B C 1
ATOM 5195 O O . ILE B 1 214 ? 18.781 19.672 -1.926 1 95.69 214 ILE B O 1
ATOM 5199 N N . SER B 1 215 ? 20.141 20.516 -0.345 1 95.19 215 SER B N 1
ATOM 5200 C CA . SER B 1 215 ? 20.953 21.25 -1.308 1 95.19 215 SER B CA 1
ATOM 5201 C C . SER B 1 215 ? 21.656 20.312 -2.287 1 95.19 215 SER B C 1
ATOM 5203 O O . SER B 1 215 ? 21.766 20.625 -3.473 1 95.19 215 SER B O 1
ATOM 5205 N N . GLU B 1 216 ? 22.125 19.281 -1.801 1 95.25 216 GLU B N 1
ATOM 5206 C CA . GLU B 1 216 ? 22.781 18.281 -2.646 1 95.25 216 GLU B CA 1
ATOM 5207 C C . GLU B 1 216 ? 21.828 17.734 -3.701 1 95.25 216 GLU B C 1
ATOM 5209 O O . GLU B 1 216 ? 22.188 17.625 -4.875 1 95.25 216 GLU B O 1
ATOM 5214 N N . VAL B 1 217 ? 20.656 17.375 -3.266 1 94.75 217 VAL B N 1
ATOM 5215 C CA . VAL B 1 217 ? 19.656 16.859 -4.191 1 94.75 217 VAL B CA 1
ATOM 5216 C C . VAL B 1 217 ? 19.266 17.938 -5.195 1 94.75 217 VAL B C 1
ATOM 5218 O O . VAL B 1 217 ? 19.125 17.656 -6.387 1 94.75 217 VAL B O 1
ATOM 5221 N N . ALA B 1 218 ? 19.047 19.156 -4.723 1 94.88 218 ALA B N 1
ATOM 5222 C CA . ALA B 1 218 ? 18.672 20.266 -5.594 1 94.88 218 ALA B CA 1
ATOM 5223 C C . ALA B 1 218 ? 19.734 20.5 -6.664 1 94.88 218 ALA B C 1
ATOM 5225 O O . ALA B 1 218 ? 19.422 20.781 -7.82 1 94.88 218 ALA B O 1
ATOM 5226 N N . GLN B 1 219 ? 20.984 20.375 -6.285 1 94.81 219 GLN B N 1
ATOM 5227 C CA . GLN B 1 219 ? 22.078 20.578 -7.211 1 94.81 219 GLN B CA 1
ATOM 5228 C C . GLN B 1 219 ? 22.172 19.453 -8.234 1 94.81 219 GLN B C 1
ATOM 5230 O O . GLN B 1 219 ? 22.406 19.688 -9.414 1 94.81 219 GLN B O 1
ATOM 5235 N N . ARG B 1 220 ? 22 18.25 -7.793 1 92.75 220 ARG B N 1
ATOM 5236 C CA . ARG B 1 220 ? 22.078 17.062 -8.648 1 92.75 220 ARG B CA 1
ATOM 5237 C C . ARG B 1 220 ? 21.031 17.141 -9.766 1 92.75 220 ARG B C 1
ATOM 5239 O O . ARG B 1 220 ? 21.297 16.719 -10.891 1 92.75 220 ARG B O 1
ATOM 5246 N N . PHE B 1 221 ? 19.875 17.75 -9.438 1 93.44 221 PHE B N 1
ATOM 5247 C CA . PHE B 1 221 ? 18.781 17.75 -10.406 1 93.44 221 PHE B CA 1
ATOM 5248 C C . PHE B 1 221 ? 18.469 19.156 -10.867 1 93.44 221 PHE B C 1
ATOM 5250 O O . PHE B 1 221 ? 17.312 19.484 -11.188 1 93.44 221 PHE B O 1
ATOM 5257 N N . HIS B 1 222 ? 19.391 20.062 -10.844 1 90.56 222 HIS B N 1
ATOM 5258 C CA . HIS B 1 222 ? 19.188 21.484 -11.094 1 90.56 222 HIS B CA 1
ATOM 5259 C C . HIS B 1 222 ? 18.609 21.734 -12.484 1 90.56 222 HIS B C 1
ATOM 5261 O O . HIS B 1 222 ? 17.906 22.719 -12.711 1 90.56 222 HIS B O 1
ATOM 5267 N N . GLU B 1 223 ? 18.781 20.844 -13.438 1 91.31 223 GLU B N 1
ATOM 5268 C CA . GLU B 1 223 ? 18.312 21.031 -14.805 1 91.31 223 GLU B CA 1
ATOM 5269 C C . GLU B 1 223 ? 17.078 20.156 -15.086 1 91.31 223 GLU B C 1
ATOM 5271 O O . GLU B 1 223 ? 16.609 20.109 -16.219 1 91.31 223 GLU B O 1
ATOM 5276 N N . ASP B 1 224 ? 16.562 19.516 -14.109 1 90.62 224 ASP B N 1
ATOM 5277 C CA . ASP B 1 224 ? 15.453 18.578 -14.281 1 90.62 224 ASP B CA 1
ATOM 5278 C C . ASP B 1 224 ? 14.422 18.734 -13.164 1 90.62 224 ASP B C 1
ATOM 5280 O O . ASP B 1 224 ? 14.422 17.969 -12.203 1 90.62 224 ASP B O 1
ATOM 5284 N N . GLU B 1 225 ? 13.469 19.578 -13.367 1 88.38 225 GLU B N 1
ATOM 5285 C CA . GLU B 1 225 ? 12.523 19.953 -12.32 1 88.38 225 GLU B CA 1
ATOM 5286 C C . GLU B 1 225 ? 11.617 18.781 -11.961 1 88.38 225 GLU B C 1
ATOM 5288 O O . GLU B 1 225 ? 11.234 18.625 -10.797 1 88.38 225 GLU B O 1
ATOM 5293 N N . GLU B 1 226 ? 11.312 18.047 -12.953 1 83.44 226 GLU B N 1
ATOM 5294 C CA . GLU B 1 226 ? 10.43 16.906 -12.703 1 83.44 226 GLU B CA 1
ATOM 5295 C C . GLU B 1 226 ? 11.094 15.867 -11.812 1 83.44 226 GLU B C 1
ATOM 5297 O O . GLU B 1 226 ? 10.516 15.43 -10.82 1 83.44 226 GLU B O 1
ATOM 5302 N N . ASN B 1 227 ? 12.305 15.531 -12.172 1 87.75 227 ASN B N 1
ATOM 5303 C CA . ASN B 1 227 ? 13.023 14.555 -11.359 1 87.75 227 ASN B CA 1
ATOM 5304 C C . ASN B 1 227 ? 13.383 15.117 -9.984 1 87.75 227 ASN B C 1
ATOM 5306 O O . ASN B 1 227 ? 13.43 14.375 -9 1 87.75 227 ASN B O 1
ATOM 5310 N N . LYS B 1 228 ? 13.57 16.422 -9.969 1 92.94 228 LYS B N 1
ATOM 5311 C CA . LYS B 1 228 ? 13.844 17.062 -8.688 1 92.94 228 LYS B CA 1
ATOM 5312 C C . LYS B 1 228 ? 12.656 16.906 -7.734 1 92.94 228 LYS B C 1
ATOM 5314 O O . LYS B 1 228 ? 12.836 16.547 -6.566 1 92.94 228 LYS B O 1
ATOM 5319 N N . THR B 1 229 ? 11.5 17.156 -8.242 1 91.69 229 THR B N 1
ATOM 5320 C CA . THR B 1 229 ? 10.289 17.047 -7.438 1 91.69 229 THR B CA 1
ATOM 5321 C C . THR B 1 229 ? 10.125 15.625 -6.91 1 91.69 229 THR B C 1
ATOM 5323 O O . THR B 1 229 ? 9.844 15.422 -5.727 1 91.69 229 THR B O 1
ATOM 5326 N N . GLU B 1 230 ? 10.32 14.695 -7.758 1 89.19 230 GLU B N 1
ATOM 5327 C CA . GLU B 1 230 ? 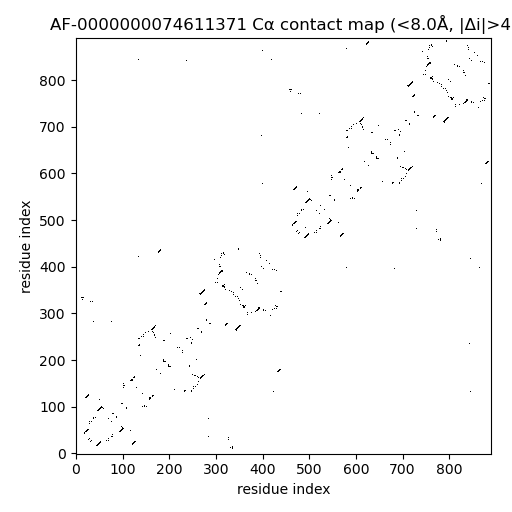10.188 13.289 -7.379 1 89.19 230 GLU B CA 1
ATOM 5328 C C . GLU B 1 230 ? 11.219 12.906 -6.316 1 89.19 230 GLU B C 1
ATOM 5330 O O . GLU B 1 230 ? 10.875 12.258 -5.324 1 89.19 230 GLU B O 1
ATOM 5335 N N . GLU B 1 231 ? 12.406 13.344 -6.531 1 92.62 231 GLU B N 1
ATOM 5336 C CA . GLU B 1 231 ? 13.477 12.984 -5.602 1 92.62 231 GLU B CA 1
ATOM 5337 C C . GLU B 1 231 ? 13.281 13.656 -4.25 1 92.62 231 GLU B C 1
ATOM 5339 O O . GLU B 1 231 ? 13.602 13.086 -3.209 1 92.62 231 GLU B O 1
ATOM 5344 N N . MET B 1 232 ? 12.766 14.859 -4.301 1 95.06 232 MET B N 1
ATOM 5345 C CA . MET B 1 232 ? 12.516 15.57 -3.051 1 95.06 232 MET B CA 1
ATOM 5346 C C . MET B 1 232 ? 11.391 14.914 -2.262 1 95.06 232 MET B C 1
ATOM 5348 O O . MET B 1 232 ? 11.406 14.914 -1.03 1 95.06 232 MET B O 1
ATOM 5352 N N . MET B 1 233 ? 10.5 14.383 -2.984 1 92.75 233 MET B N 1
ATOM 5353 C CA . MET B 1 233 ? 9.414 13.656 -2.334 1 92.75 233 MET B CA 1
ATOM 5354 C C . MET B 1 233 ? 9.922 12.352 -1.721 1 92.75 233 MET B C 1
ATOM 5356 O O . MET B 1 233 ? 9.555 12.008 -0.596 1 92.75 233 MET B O 1
ATOM 5360 N N . LYS B 1 234 ? 10.75 11.633 -2.445 1 91.62 234 LYS B N 1
ATOM 5361 C CA . LYS B 1 234 ? 11.367 10.422 -1.917 1 91.62 234 LYS B CA 1
ATOM 5362 C C . LYS B 1 234 ? 12.211 10.719 -0.685 1 91.62 234 LYS B C 1
ATOM 5364 O O . LYS B 1 234 ? 12.188 9.969 0.291 1 91.62 234 LYS B O 1
ATOM 5369 N N . LEU B 1 235 ? 12.906 11.797 -0.827 1 94.31 235 LEU B N 1
ATOM 5370 C CA . LEU B 1 235 ? 13.766 12.219 0.27 1 94.31 235 LEU B CA 1
ATOM 5371 C C . LEU B 1 235 ? 12.953 12.484 1.531 1 94.31 235 LEU B C 1
ATOM 5373 O O . LEU B 1 235 ? 13.383 12.141 2.635 1 94.31 235 LEU B O 1
ATOM 5377 N N . ALA B 1 236 ? 11.82 13.117 1.362 1 94.12 236 ALA B N 1
ATOM 5378 C CA . ALA B 1 236 ? 10.945 13.406 2.498 1 94.12 236 ALA B CA 1
ATOM 5379 C C . ALA B 1 236 ? 10.578 12.133 3.246 1 94.12 236 ALA B C 1
ATOM 5381 O O . ALA B 1 236 ? 10.602 12.094 4.477 1 94.12 236 ALA B O 1
ATOM 5382 N N . LEU B 1 237 ? 10.25 11.148 2.516 1 90.25 237 LEU B N 1
ATOM 5383 C CA . LEU B 1 237 ? 9.867 9.875 3.113 1 90.25 237 LEU B CA 1
ATOM 5384 C C . LEU B 1 237 ? 11.062 9.211 3.787 1 90.25 237 LEU B C 1
ATOM 5386 O O . LEU B 1 237 ? 10.953 8.727 4.914 1 90.25 237 LEU B O 1
ATOM 5390 N N . ARG B 1 238 ? 12.195 9.203 3.141 1 89.62 238 ARG B N 1
ATOM 5391 C CA . ARG B 1 238 ? 13.398 8.562 3.656 1 89.62 238 ARG B CA 1
ATOM 5392 C C . ARG B 1 238 ? 13.875 9.242 4.938 1 89.62 238 ARG B C 1
ATOM 5394 O O . ARG B 1 238 ? 14.258 8.562 5.898 1 89.62 238 ARG B O 1
ATOM 5401 N N . ARG B 1 239 ? 13.852 10.523 4.91 1 91.31 239 ARG B N 1
ATOM 5402 C CA . ARG B 1 239 ? 14.336 11.266 6.066 1 91.31 239 ARG B CA 1
ATOM 5403 C C . ARG B 1 239 ? 13.375 11.148 7.242 1 91.31 239 ARG B C 1
ATOM 5405 O O . ARG B 1 239 ? 13.805 11.078 8.398 1 91.31 239 ARG B O 1
ATOM 5412 N N . SER B 1 240 ? 12.133 11.18 6.961 1 89.62 240 SER B N 1
ATOM 5413 C CA . SER B 1 240 ? 11.156 10.969 8.031 1 89.62 240 SER B CA 1
ATOM 5414 C C . SER B 1 240 ? 11.352 9.602 8.688 1 89.62 240 SER B C 1
ATOM 5416 O O . SER B 1 240 ? 11.328 9.492 9.914 1 89.62 240 SER B O 1
ATOM 5418 N N . LYS B 1 241 ? 11.57 8.625 7.887 1 84.88 241 LYS B N 1
ATOM 5419 C CA . LYS B 1 241 ? 11.805 7.281 8.414 1 84.88 241 LYS B CA 1
ATOM 5420 C C . LYS B 1 241 ? 13.086 7.227 9.234 1 84.88 241 LYS B C 1
ATOM 5422 O O . LYS B 1 241 ? 13.148 6.52 10.242 1 84.88 241 LYS B O 1
ATOM 5427 N N . TYR B 1 242 ? 14.078 7.93 8.758 1 84.31 242 TYR B N 1
ATOM 5428 C CA . TYR B 1 242 ? 15.352 8.008 9.469 1 84.31 242 TYR B CA 1
ATOM 5429 C C . TYR B 1 242 ? 15.148 8.492 10.898 1 84.31 242 TYR B C 1
ATOM 5431 O O . TYR B 1 242 ? 15.82 8.031 11.82 1 84.31 242 TYR B O 1
ATOM 5439 N N . TYR B 1 243 ? 14.203 9.383 11.117 1 84.62 243 TYR B N 1
ATOM 5440 C CA . TYR B 1 243 ? 13.914 9.93 12.438 1 84.62 243 TYR B CA 1
ATOM 5441 C C . TYR B 1 243 ? 12.773 9.18 13.102 1 84.62 243 TYR B C 1
ATOM 5443 O O . TYR B 1 243 ? 12.211 9.641 14.102 1 84.62 243 TYR B O 1
ATOM 5451 N N . LYS B 1 244 ? 12.32 8.094 12.5 1 81.56 244 LYS B N 1
ATOM 5452 C CA . LYS B 1 244 ? 11.266 7.219 13.016 1 81.56 244 LYS B CA 1
ATOM 5453 C C . LYS B 1 244 ? 9.914 7.918 12.992 1 81.56 244 LYS B C 1
ATOM 5455 O O . LYS B 1 244 ? 9.117 7.785 13.93 1 81.56 244 LYS B O 1
ATOM 5460 N N . LEU B 1 245 ? 9.789 8.734 12.016 1 86.12 245 LEU B N 1
ATOM 5461 C CA . LEU B 1 245 ? 8.508 9.383 11.727 1 86.12 245 LEU B CA 1
ATOM 5462 C C . LEU B 1 245 ? 7.961 8.922 10.383 1 86.12 245 LEU B C 1
ATOM 5464 O O . LEU B 1 245 ? 8.625 8.172 9.656 1 86.12 245 LEU B O 1
ATOM 5468 N N . HIS B 1 246 ? 6.805 9.344 10.008 1 83.12 246 HIS B N 1
ATOM 5469 C CA . HIS B 1 246 ? 6.148 8.711 8.875 1 83.12 246 HIS B CA 1
ATOM 5470 C C . HIS B 1 246 ? 6.078 9.656 7.68 1 83.12 246 HIS B C 1
ATOM 5472 O O . HIS B 1 246 ? 5.91 9.211 6.543 1 83.12 246 HIS B O 1
ATOM 5478 N N . ASN B 1 247 ? 6.172 10.938 7.922 1 87.81 247 ASN B N 1
ATOM 5479 C CA . ASN B 1 247 ? 6.039 11.867 6.812 1 87.81 247 ASN B CA 1
ATOM 5480 C C . ASN B 1 247 ? 6.723 13.203 7.113 1 87.81 247 ASN B C 1
ATOM 5482 O O . ASN B 1 247 ? 7.191 13.422 8.234 1 87.81 247 ASN B O 1
ATOM 5486 N N . SER B 1 248 ? 6.73 14.047 6.098 1 90.94 248 SER B N 1
ATOM 5487 C CA . SER B 1 248 ? 7.473 15.297 6.184 1 90.94 248 SER B CA 1
ATOM 5488 C C . SER B 1 248 ? 6.801 16.281 7.141 1 90.94 248 SER B C 1
ATOM 5490 O O . SER B 1 248 ? 7.473 17.078 7.785 1 90.94 248 SER B O 1
ATOM 5492 N N . TYR B 1 249 ? 5.535 16.219 7.285 1 91.94 249 TYR B N 1
ATOM 5493 C CA . TYR B 1 249 ? 4.816 17.078 8.211 1 91.94 249 TYR B CA 1
ATOM 5494 C C . TYR B 1 249 ? 5.227 16.797 9.656 1 91.94 249 TYR B C 1
ATOM 5496 O O . TYR B 1 249 ? 5.562 17.719 10.398 1 91.94 249 TYR B O 1
ATOM 5504 N N . GLN B 1 250 ? 5.215 15.547 9.992 1 89.94 250 GLN B N 1
ATOM 5505 C CA . GLN B 1 250 ? 5.625 15.148 11.336 1 89.94 250 GLN B CA 1
ATOM 5506 C C . GLN B 1 250 ? 7.055 15.602 11.625 1 89.94 250 GLN B C 1
ATOM 5508 O O . GLN B 1 250 ? 7.336 16.141 12.695 1 89.94 250 GLN B O 1
ATOM 5513 N N . LEU B 1 251 ? 7.836 15.359 10.695 1 90.69 251 LEU B N 1
ATOM 5514 C CA . LEU B 1 251 ? 9.242 15.719 10.867 1 90.69 251 LEU B CA 1
ATOM 5515 C C . LEU B 1 251 ? 9.406 17.219 11.008 1 90.69 251 LEU B C 1
ATOM 5517 O O . LEU B 1 251 ? 10.133 17.703 11.883 1 90.69 251 LEU B O 1
ATOM 5521 N N . SER B 1 252 ? 8.75 17.922 10.133 1 94 252 SER B N 1
ATOM 5522 C CA . SER B 1 252 ? 8.891 19.375 10.164 1 94 252 SER B CA 1
ATOM 5523 C C . SER B 1 252 ? 8.344 19.953 11.469 1 94 252 SER B C 1
ATOM 5525 O O . SER B 1 252 ? 8.906 20.906 12.008 1 94 252 SER B O 1
ATOM 5527 N N . LYS B 1 253 ? 7.258 19.406 11.953 1 93.25 253 LYS B N 1
ATOM 5528 C CA . LYS B 1 253 ? 6.707 19.891 13.219 1 93.25 253 LYS B CA 1
ATOM 5529 C C . LYS B 1 253 ? 7.625 19.531 14.383 1 93.25 253 LYS B C 1
ATOM 5531 O O . LYS B 1 253 ? 7.801 20.328 15.305 1 93.25 253 LYS B O 1
ATOM 5536 N N . ALA B 1 254 ? 8.164 18.391 14.367 1 90.12 254 ALA B N 1
ATOM 5537 C CA . ALA B 1 254 ? 9.109 18 15.406 1 90.12 254 ALA B CA 1
ATOM 5538 C C . ALA B 1 254 ? 10.328 18.922 15.414 1 90.12 254 ALA B C 1
ATOM 5540 O O . ALA B 1 254 ? 10.766 19.359 16.484 1 90.12 254 ALA B O 1
ATOM 5541 N N . MET B 1 255 ? 10.836 19.172 14.312 1 90.56 255 MET B N 1
ATOM 5542 C CA . MET B 1 255 ? 11.961 20.094 14.195 1 90.56 255 MET B CA 1
ATOM 5543 C C . MET B 1 255 ? 11.562 21.5 14.617 1 90.56 255 MET B C 1
ATOM 5545 O O . MET B 1 255 ? 12.359 22.234 15.211 1 90.56 255 MET B O 1
ATOM 5549 N N . GLY B 1 256 ? 10.359 21.828 14.234 1 93.44 256 GLY B N 1
ATOM 5550 C CA . GLY B 1 256 ? 9.844 23.125 14.641 1 93.44 256 GLY B CA 1
ATOM 5551 C C . GLY B 1 256 ? 9.82 23.312 16.141 1 93.44 256 GLY B C 1
ATOM 5552 O O . GLY B 1 256 ? 10.141 24.391 16.656 1 93.44 256 GLY B O 1
ATOM 5553 N N . GLU B 1 257 ? 9.445 22.312 16.859 1 92.06 257 GLU B N 1
ATOM 5554 C CA . GLU B 1 257 ? 9.453 22.391 18.328 1 92.06 257 GLU B CA 1
ATOM 5555 C C . GLU B 1 257 ? 10.852 22.703 18.844 1 92.06 257 GLU B C 1
ATOM 5557 O O . GLU B 1 257 ? 11.008 23.531 19.75 1 92.06 257 GLU B O 1
ATOM 5562 N N . ILE B 1 258 ? 11.719 22.094 18.281 1 87.31 258 ILE B N 1
ATOM 5563 C CA . ILE B 1 258 ? 13.102 22.281 18.734 1 87.31 258 ILE B CA 1
ATOM 5564 C C . ILE B 1 258 ? 13.555 23.703 18.438 1 87.31 258 ILE B C 1
ATOM 5566 O O . ILE B 1 258 ? 14.195 24.344 19.281 1 87.31 258 ILE B O 1
ATOM 5570 N N . VAL B 1 259 ? 13.25 24.125 17.328 1 91.31 259 VAL B N 1
ATOM 5571 C CA . VAL B 1 259 ? 13.602 25.5 16.953 1 91.31 259 VAL B CA 1
ATOM 5572 C C . VAL B 1 259 ? 12.969 26.484 17.938 1 91.31 259 VAL B C 1
ATOM 5574 O O . VAL B 1 259 ? 13.625 27.422 18.391 1 91.31 259 VAL B O 1
ATOM 5577 N N . ALA B 1 260 ? 11.758 26.281 18.266 1 93.62 260 ALA B N 1
ATOM 5578 C CA . ALA B 1 260 ? 11.039 27.188 19.172 1 93.62 260 ALA B CA 1
ATOM 5579 C C . ALA B 1 260 ? 11.688 27.219 20.547 1 93.62 260 ALA B C 1
ATOM 5581 O O . ALA B 1 260 ? 11.664 28.25 21.219 1 93.62 260 ALA B O 1
ATOM 5582 N N . THR B 1 261 ? 12.273 26.172 20.969 1 89.75 261 THR B N 1
ATOM 5583 C CA . THR B 1 261 ? 12.836 26.078 22.312 1 89.75 261 THR B CA 1
ATOM 5584 C C . THR B 1 261 ? 14.039 26.984 22.469 1 89.75 261 THR B C 1
ATOM 5586 O O . THR B 1 261 ? 14.469 27.281 23.594 1 89.75 261 THR B O 1
ATOM 5589 N N . LYS B 1 262 ? 14.594 27.406 21.422 1 86.62 262 LYS B N 1
ATOM 5590 C CA . LYS B 1 262 ? 15.719 28.344 21.484 1 86.62 262 LYS B CA 1
ATOM 5591 C C . LYS B 1 262 ? 15.336 29.609 22.234 1 86.62 262 LYS B C 1
ATOM 5593 O O . LYS B 1 262 ? 16.203 30.281 22.797 1 86.62 262 LYS B O 1
ATOM 5598 N N . LEU B 1 263 ? 14.133 29.891 22.25 1 90.38 263 LEU B N 1
ATOM 5599 C CA . LEU B 1 263 ? 13.641 31.109 22.891 1 90.38 263 LEU B CA 1
ATOM 5600 C C . LEU B 1 263 ? 13.438 30.891 24.391 1 90.38 263 LEU B C 1
ATOM 5602 O O . LEU B 1 263 ? 13.234 31.859 25.125 1 90.38 263 LEU B O 1
ATOM 5606 N N . SER B 1 264 ? 13.562 29.703 24.766 1 90.69 264 SER B N 1
ATOM 5607 C CA . SER B 1 264 ? 13.148 29.328 26.109 1 90.69 264 SER B CA 1
ATOM 5608 C C . SER B 1 264 ? 14.078 29.938 27.156 1 90.69 264 SER B C 1
ATOM 5610 O O . SER B 1 264 ? 13.734 30 28.344 1 90.69 264 SER B O 1
ATOM 5612 N N . GLU B 1 265 ? 15.195 30.422 26.781 1 87.06 265 GLU B N 1
ATOM 5613 C CA . GLU B 1 265 ? 16.125 31.047 27.719 1 87.06 265 GLU B CA 1
ATOM 5614 C C . GLU B 1 265 ? 15.672 32.469 28.094 1 87.06 265 GLU B C 1
ATOM 5616 O O . GLU B 1 265 ? 16.031 32.969 29.156 1 87.06 265 GLU B O 1
ATOM 5621 N N . LYS B 1 266 ? 14.852 32.969 27.25 1 87.5 266 LYS B N 1
ATOM 5622 C CA . LYS B 1 266 ? 14.516 34.375 27.453 1 87.5 266 LYS B CA 1
ATOM 5623 C C . LYS B 1 266 ? 13.008 34.562 27.641 1 87.5 266 LYS B C 1
ATOM 5625 O O . LYS B 1 266 ? 12.57 35.562 28.203 1 87.5 266 LYS B O 1
ATOM 5630 N N . LEU B 1 267 ? 12.32 33.656 27.141 1 92.06 267 LEU B N 1
ATOM 5631 C CA . LEU B 1 267 ? 10.875 33.844 27.094 1 92.06 267 LEU B CA 1
ATOM 5632 C C . LEU B 1 267 ? 10.164 32.562 27.531 1 92.06 267 LEU B C 1
ATOM 5634 O O . LEU B 1 267 ? 10.805 31.516 27.703 1 92.06 267 LEU B O 1
ATOM 5638 N N . GLN B 1 268 ? 8.852 32.781 27.719 1 93.81 268 GLN B N 1
ATOM 5639 C CA . GLN B 1 268 ? 7.977 31.625 27.844 1 93.81 268 GLN B CA 1
ATOM 5640 C C . GLN B 1 268 ? 7.602 31.094 26.469 1 93.81 268 GLN B C 1
ATOM 5642 O O . GLN B 1 268 ? 7.023 31.797 25.641 1 93.81 268 GLN B O 1
ATOM 5647 N N . VAL B 1 269 ? 7.934 29.844 26.297 1 96.56 269 VAL B N 1
ATOM 5648 C CA . VAL B 1 269 ? 7.559 29.188 25.047 1 96.56 269 VAL B CA 1
ATOM 5649 C C . VAL B 1 269 ? 6.426 28.188 25.312 1 96.56 269 VAL B C 1
ATOM 5651 O O . VAL B 1 269 ? 6.555 27.312 26.172 1 96.56 269 VAL B O 1
ATOM 5654 N N . VAL B 1 270 ? 5.367 28.391 24.656 1 96.62 270 VAL B N 1
ATOM 5655 C CA . VAL B 1 270 ? 4.215 27.5 24.766 1 96.62 270 VAL B CA 1
ATOM 5656 C C . VAL B 1 270 ? 4.047 26.719 23.469 1 96.62 270 VAL B C 1
ATOM 5658 O O . VAL B 1 270 ? 3.893 27.297 22.391 1 96.62 270 VAL B O 1
ATOM 5661 N N . ILE B 1 271 ? 4.098 25.375 23.578 1 96 271 ILE B N 1
ATOM 5662 C CA . ILE B 1 271 ? 3.889 24.516 22.422 1 96 271 ILE B CA 1
ATOM 5663 C C . ILE B 1 271 ? 2.543 23.797 22.562 1 96 271 ILE B C 1
ATOM 5665 O O . ILE B 1 271 ? 2.291 23.109 23.547 1 96 271 ILE B O 1
ATOM 5669 N N . ILE B 1 272 ? 1.713 24.031 21.578 1 96.06 272 ILE B N 1
ATOM 5670 C CA . ILE B 1 272 ? 0.398 23.391 21.547 1 96.06 272 ILE B CA 1
ATOM 5671 C C . ILE B 1 272 ? 0.402 22.234 20.562 1 96.06 272 ILE B C 1
ATOM 5673 O O . ILE B 1 272 ? 0.763 22.406 19.391 1 96.06 272 ILE B O 1
ATOM 5677 N N . ARG B 1 273 ? -0.032 21.047 21.062 1 93 273 ARG B N 1
ATOM 5678 C CA . ARG B 1 273 ? -0.072 19.844 20.234 1 93 273 ARG B CA 1
ATOM 5679 C C . ARG B 1 273 ? -1.499 19.328 20.094 1 93 273 ARG B C 1
ATOM 5681 O O . ARG B 1 273 ? -1.903 18.406 20.781 1 93 273 ARG B O 1
ATOM 5688 N N . PRO B 1 274 ? -2.166 19.891 19.141 1 92.88 274 PRO B N 1
ATOM 5689 C CA . PRO B 1 274 ? -3.496 19.312 18.906 1 92.88 274 PRO B CA 1
ATOM 5690 C C . PRO B 1 274 ? -3.453 18 18.125 1 92.88 274 PRO B C 1
ATOM 5692 O O . PRO B 1 274 ? -2.523 17.781 17.359 1 92.88 274 PRO B O 1
ATOM 5695 N N . SER B 1 275 ? -4.469 17.188 18.391 1 88.88 275 SER B N 1
ATOM 5696 C CA . SER B 1 275 ? -4.711 16.047 17.5 1 88.88 275 SER B CA 1
ATOM 5697 C C . SER B 1 275 ? -5.449 16.484 16.25 1 88.88 275 SER B C 1
ATOM 5699 O O . SER B 1 275 ? -5.32 17.625 15.805 1 88.88 275 SER B O 1
ATOM 5701 N N . LEU B 1 276 ? -6.156 15.594 15.602 1 87.94 276 LEU B N 1
ATOM 5702 C CA . LEU B 1 276 ? -6.891 15.969 14.398 1 87.94 276 LEU B CA 1
ATOM 5703 C C . LEU B 1 276 ? -7.977 17 14.727 1 87.94 276 LEU B C 1
ATOM 5705 O O . LEU B 1 276 ? -8.953 16.672 15.398 1 87.94 276 LEU B O 1
ATOM 5709 N N . VAL B 1 277 ? -7.773 18.172 14.203 1 91.75 277 VAL B N 1
ATOM 5710 C CA . VAL B 1 277 ? -8.672 19.281 14.523 1 91.75 277 VAL B CA 1
ATOM 5711 C C . VAL B 1 277 ? -9.852 19.297 13.562 1 91.75 277 VAL B C 1
ATOM 5713 O O . VAL B 1 277 ? -9.672 19.234 12.344 1 91.75 277 VAL B O 1
ATOM 5716 N N . GLU B 1 278 ? -11.023 19.391 14.109 1 91.25 278 GLU B N 1
ATOM 5717 C CA . GLU B 1 278 ? -12.25 19.359 13.312 1 91.25 278 GLU B CA 1
ATOM 5718 C C . GLU B 1 278 ? -13.133 20.562 13.617 1 91.25 278 GLU B C 1
ATOM 5720 O O . GLU B 1 278 ? -12.664 21.562 14.148 1 91.25 278 GLU B O 1
ATOM 5725 N N . SER B 1 279 ? -14.398 20.531 13.266 1 92.56 279 SER B N 1
ATOM 5726 C CA . SER B 1 279 ? -15.328 21.656 13.312 1 92.56 279 SER B CA 1
ATOM 5727 C C . SER B 1 279 ? -15.547 22.125 14.742 1 92.56 279 SER B C 1
ATOM 5729 O O . SER B 1 279 ? -15.242 21.406 15.695 1 92.56 279 SER B O 1
ATOM 5731 N N . THR B 1 280 ? -16.047 23.281 14.875 1 95.5 280 THR B N 1
ATOM 5732 C CA . THR B 1 280 ? -16.406 23.812 16.188 1 95.5 280 THR B CA 1
ATOM 5733 C C . THR B 1 280 ? -17.516 23 16.812 1 95.5 280 THR B C 1
ATOM 5735 O O . THR B 1 280 ? -18.453 22.562 16.125 1 95.5 280 THR B O 1
ATOM 5738 N N . ILE B 1 281 ? -17.344 22.797 18.031 1 94.31 281 ILE B N 1
ATOM 5739 C CA . ILE B 1 281 ? -18.391 22.062 18.734 1 94.31 281 ILE B CA 1
ATOM 5740 C C . ILE B 1 281 ? -19.422 23.031 19.297 1 94.31 281 ILE B C 1
ATOM 5742 O O . ILE B 1 281 ? -20.609 22.719 19.375 1 94.31 281 ILE B O 1
ATOM 5746 N N . LYS B 1 282 ? -18.969 24.281 19.656 1 96.06 282 LYS B N 1
ATOM 5747 C CA . LYS B 1 282 ? -19.891 25.188 20.328 1 96.06 282 LYS B CA 1
ATOM 5748 C C . LYS B 1 282 ? -19.672 26.625 19.875 1 96.06 282 LYS B C 1
ATOM 5750 O O . LYS B 1 282 ? -20.625 27.328 19.531 1 96.06 282 LYS B O 1
ATOM 5755 N N . GLU B 1 283 ? -18.406 27.109 19.938 1 95.12 283 GLU B N 1
ATOM 5756 C CA . GLU B 1 283 ? -18.125 28.531 19.75 1 95.12 283 GLU B CA 1
ATOM 5757 C C . GLU B 1 283 ? -17.375 28.766 18.438 1 95.12 283 GLU B C 1
ATOM 5759 O O . GLU B 1 283 ? -16.469 28.016 18.078 1 95.12 283 GLU B O 1
ATOM 5764 N N . PRO B 1 284 ? -17.625 29.906 17.688 1 96.12 284 PRO B N 1
ATOM 5765 C CA . PRO B 1 284 ? -18.688 30.891 17.969 1 96.12 284 PRO B CA 1
ATOM 5766 C C . PRO B 1 284 ? -20.078 30.344 17.656 1 96.12 284 PRO B C 1
ATOM 5768 O O . PRO B 1 284 ? -21.078 30.922 18.109 1 96.12 284 PRO B O 1
ATOM 5771 N N . PHE B 1 285 ? -20.156 29.344 16.844 1 96.81 285 PHE B N 1
ATOM 5772 C CA . PHE B 1 285 ? -21.344 28.531 16.594 1 96.81 285 PHE B CA 1
ATOM 5773 C C . PHE B 1 285 ? -20.969 27.125 16.156 1 96.81 285 PHE B C 1
ATOM 5775 O O . PHE B 1 285 ? -19.875 26.922 15.602 1 96.81 285 PHE B O 1
ATOM 5782 N N . PRO B 1 286 ? -21.828 26.203 16.391 1 96 286 PRO B N 1
ATOM 5783 C CA . PRO B 1 286 ? -21.469 24.812 16.125 1 96 286 PRO B CA 1
ATOM 5784 C C . PRO B 1 286 ? -21.375 24.5 14.625 1 96 286 PRO B C 1
ATOM 5786 O O . PRO B 1 286 ? -22.172 25.031 13.836 1 96 286 PRO B O 1
ATOM 5789 N N . GLY B 1 287 ? -20.359 23.625 14.266 1 92.81 287 GLY B N 1
ATOM 5790 C CA . GLY B 1 287 ? -20.344 22.984 12.953 1 92.81 287 GLY B CA 1
ATOM 5791 C C . GLY B 1 287 ? -19.469 23.719 11.953 1 92.81 287 GLY B C 1
ATOM 5792 O O . GLY B 1 287 ? -19.312 23.266 10.82 1 92.81 287 GLY B O 1
ATOM 5793 N N . TRP B 1 288 ? -18.891 24.812 12.359 1 94.25 288 TRP B N 1
ATOM 5794 C CA . TRP B 1 288 ? -18.062 25.547 11.406 1 94.25 288 TRP B CA 1
ATOM 5795 C C . TRP B 1 288 ? -16.75 24.812 11.133 1 94.25 288 TRP B C 1
ATOM 5797 O O . TRP B 1 288 ? -16.109 24.312 12.062 1 94.25 288 TRP B O 1
ATOM 5807 N N . ILE B 1 289 ? -16.469 24.672 9.906 1 91.62 289 ILE B N 1
ATOM 5808 C CA . ILE B 1 289 ? -15.219 24.062 9.461 1 91.62 289 ILE B CA 1
ATOM 5809 C C . ILE B 1 289 ? -14.789 24.688 8.133 1 91.62 289 ILE B C 1
ATOM 5811 O O . ILE B 1 289 ? -15.594 25.297 7.434 1 91.62 289 ILE B O 1
ATOM 5815 N N . GLU B 1 290 ? -13.516 24.641 7.938 1 88.25 290 GLU B N 1
ATOM 5816 C CA . GLU B 1 290 ? -13.016 25.188 6.684 1 88.25 290 GLU B CA 1
ATOM 5817 C C . GLU B 1 290 ? -12.125 24.188 5.953 1 88.25 290 GLU B C 1
ATOM 5819 O O . GLU B 1 290 ? -11.25 23.562 6.562 1 88.25 290 GLU B O 1
ATOM 5824 N N . GLY B 1 291 ? -12.422 24.094 4.621 1 77.25 291 GLY B N 1
ATOM 5825 C CA . GLY B 1 291 ? -11.562 23.328 3.746 1 77.25 291 GLY B CA 1
ATOM 5826 C C . GLY B 1 291 ? -11.977 21.859 3.648 1 77.25 291 GLY B C 1
ATOM 5827 O O . GLY B 1 291 ? -12.969 21.453 4.254 1 77.25 291 GLY B O 1
ATOM 5828 N N . TYR B 1 292 ? -11.422 21.156 2.666 1 76.62 292 TYR B N 1
ATOM 5829 C CA . TYR B 1 292 ? -11.539 19.734 2.375 1 76.62 292 TYR B CA 1
ATOM 5830 C C . TYR B 1 292 ? -10.32 18.969 2.877 1 76.62 292 TYR B C 1
ATOM 5832 O O . TYR B 1 292 ? -9.367 18.75 2.127 1 76.62 292 TYR B O 1
ATOM 5840 N N . LYS B 1 293 ? -10.422 18.703 4.316 1 72.06 293 LYS B N 1
ATOM 5841 C CA . LYS B 1 293 ? -9.188 18.266 4.953 1 72.06 293 LYS B CA 1
ATOM 5842 C C . LYS B 1 293 ? -9.391 16.938 5.688 1 72.06 293 LYS B C 1
ATOM 5844 O O . LYS B 1 293 ? -10.531 16.547 5.961 1 72.06 293 LYS B O 1
ATOM 5849 N N . ALA B 1 294 ? -8.266 16.375 5.992 1 75.75 294 ALA B N 1
ATOM 5850 C CA . ALA B 1 294 ? -8.156 15.211 6.867 1 75.75 294 ALA B CA 1
ATOM 5851 C C . ALA B 1 294 ? -9.016 14.055 6.359 1 75.75 294 ALA B C 1
ATOM 5853 O O . ALA B 1 294 ? -8.719 13.469 5.316 1 75.75 294 ALA B O 1
ATOM 5854 N N . LEU B 1 295 ? -10.195 13.867 6.988 1 82.19 295 LEU B N 1
ATOM 5855 C CA . LEU B 1 295 ? -10.961 12.664 6.676 1 82.19 295 LEU B CA 1
ATOM 5856 C C . LEU B 1 295 ? -12.195 13 5.848 1 82.19 295 LEU B C 1
ATOM 5858 O O . LEU B 1 295 ? -12.922 12.109 5.41 1 82.19 295 LEU B O 1
ATOM 5862 N N . ASP B 1 296 ? -12.289 14.266 5.477 1 87 296 ASP B N 1
ATOM 5863 C CA . ASP B 1 296 ? -13.477 14.734 4.77 1 87 296 ASP B CA 1
ATOM 5864 C C . ASP B 1 296 ? -13.625 14.039 3.42 1 87 296 ASP B C 1
ATOM 5866 O O . ASP B 1 296 ? -14.727 13.641 3.041 1 87 296 ASP B O 1
ATOM 5870 N N . PRO B 1 297 ? -12.555 13.945 2.75 1 86.81 297 PRO B N 1
ATOM 5871 C CA . PRO B 1 297 ? -12.695 13.281 1.451 1 86.81 297 PRO B CA 1
ATOM 5872 C C . PRO B 1 297 ? -13.203 11.844 1.571 1 86.81 297 PRO B C 1
ATOM 5874 O O . PRO B 1 297 ? -13.961 11.383 0.714 1 86.81 297 PRO B O 1
ATOM 5877 N N . ILE B 1 298 ? -12.797 11.219 2.58 1 89.56 298 ILE B N 1
ATOM 5878 C CA . ILE B 1 298 ? -13.211 9.836 2.787 1 89.56 298 ILE B CA 1
ATOM 5879 C C . ILE B 1 298 ? -14.695 9.789 3.148 1 89.56 298 ILE B C 1
ATOM 5881 O O . ILE B 1 298 ? -15.453 9.008 2.576 1 89.56 298 ILE B O 1
ATOM 5885 N N . ILE B 1 299 ? -15.086 10.656 4.012 1 91.19 299 ILE B N 1
ATOM 5886 C CA . ILE B 1 299 ? -16.469 10.727 4.465 1 91.19 299 ILE B CA 1
ATOM 5887 C C . ILE B 1 299 ? -17.391 11.07 3.287 1 91.19 299 ILE B C 1
ATOM 5889 O O . ILE B 1 299 ? -18.406 10.406 3.072 1 91.19 299 ILE B O 1
ATOM 5893 N N . LEU B 1 300 ? -17.016 12.008 2.59 1 89.94 300 LEU B N 1
ATOM 5894 C CA . LEU B 1 300 ? -17.844 12.469 1.489 1 89.94 300 LEU B CA 1
ATOM 5895 C C . LEU B 1 300 ? -17.906 11.43 0.374 1 89.94 300 LEU B C 1
ATOM 5897 O O . LEU B 1 300 ? -18.938 11.25 -0.265 1 89.94 300 LEU B O 1
ATOM 5901 N N . SER B 1 301 ? -16.766 10.844 0.095 1 90 301 SER B N 1
ATOM 5902 C CA . SER B 1 301 ? -16.766 9.797 -0.924 1 90 301 SER B CA 1
ATOM 5903 C C . SER B 1 301 ? -17.688 8.648 -0.543 1 90 301 SER B C 1
ATOM 5905 O O . SER B 1 301 ? -18.344 8.055 -1.406 1 90 301 SER B O 1
ATOM 5907 N N . HIS B 1 302 ? -17.703 8.336 0.701 1 91.25 302 HIS B N 1
ATOM 5908 C CA . HIS B 1 302 ? -18.625 7.32 1.184 1 91.25 302 HIS B CA 1
ATOM 5909 C C . HIS B 1 302 ? -20.062 7.77 1.021 1 91.25 302 HIS B C 1
ATOM 5911 O O . HIS B 1 302 ? -20.906 7.02 0.504 1 91.25 302 HIS B O 1
ATOM 5917 N N . GLY B 1 303 ? -20.328 8.953 1.412 1 92.44 303 GLY B N 1
ATOM 5918 C CA . GLY B 1 303 ? -21.688 9.492 1.294 1 92.44 303 GLY B CA 1
ATOM 5919 C C . GLY B 1 303 ? -22.172 9.578 -0.141 1 92.44 303 GLY B C 1
ATOM 5920 O O . GLY B 1 303 ? -23.359 9.461 -0.406 1 92.44 303 GLY B O 1
ATOM 5921 N N . MET B 1 304 ? -21.234 9.742 -0.985 1 91.12 304 MET B N 1
ATOM 5922 C CA . MET B 1 304 ? -21.562 9.867 -2.402 1 91.12 304 MET B CA 1
ATOM 5923 C C . MET B 1 304 ? -21.625 8.5 -3.072 1 91.12 304 MET B C 1
ATOM 5925 O O . MET B 1 304 ? -21.781 8.406 -4.293 1 91.12 304 MET B O 1
ATOM 5929 N N . GLY B 1 305 ? -21.391 7.52 -2.324 1 88.06 305 GLY B N 1
ATOM 5930 C CA . GLY B 1 305 ? -21.469 6.164 -2.85 1 88.06 305 GLY B CA 1
ATOM 5931 C C . GLY B 1 305 ? -20.25 5.762 -3.656 1 88.06 305 GLY B C 1
ATOM 5932 O O . GLY B 1 305 ? -20.297 4.805 -4.43 1 88.06 305 GLY B O 1
ATOM 5933 N N . GLN B 1 306 ? -19.188 6.445 -3.461 1 87.31 306 GLN B N 1
ATOM 5934 C CA . GLN B 1 306 ? -17.984 6.23 -4.27 1 87.31 306 GLN B CA 1
ATOM 5935 C C . GLN B 1 306 ? -16.953 5.418 -3.508 1 87.31 306 GLN B C 1
ATOM 5937 O O . GLN B 1 306 ? -15.922 5.031 -4.07 1 87.31 306 GLN B O 1
ATOM 5942 N N . LEU B 1 307 ? -17.203 5.188 -2.293 1 88.44 307 LEU B N 1
ATOM 5943 C CA . LEU B 1 307 ? -16.297 4.438 -1.437 1 88.44 307 LEU B CA 1
ATOM 5944 C C . LEU B 1 307 ? -17.062 3.498 -0.515 1 88.44 307 LEU B C 1
ATOM 5946 O O . LEU B 1 307 ? -17.875 3.945 0.306 1 88.44 307 LEU B O 1
ATOM 5950 N N . GLU B 1 308 ? -16.781 2.252 -0.614 1 88.38 308 GLU B N 1
ATOM 5951 C CA . GLU B 1 308 ? -17.516 1.264 0.181 1 88.38 308 GLU B CA 1
ATOM 5952 C C . GLU B 1 308 ? -16.734 0.897 1.443 1 88.38 308 GLU B C 1
ATOM 5954 O O . GLU B 1 308 ? -17.312 0.372 2.4 1 88.38 308 GLU B O 1
ATOM 5959 N N . GLY B 1 309 ? -15.508 1.105 1.393 1 89.94 309 GLY B N 1
ATOM 5960 C CA . GLY B 1 309 ? -14.656 0.78 2.523 1 89.94 309 GLY B CA 1
ATOM 5961 C C . GLY B 1 309 ? -13.32 1.504 2.49 1 89.94 309 GLY B C 1
ATOM 5962 O O . GLY B 1 309 ? -12.945 2.072 1.463 1 89.94 309 GLY B O 1
ATOM 5963 N N . PHE B 1 310 ? -12.688 1.451 3.602 1 91 310 PHE B N 1
ATOM 5964 C CA . PHE B 1 310 ? -11.414 2.164 3.674 1 91 310 PHE B CA 1
ATOM 5965 C C . PHE B 1 310 ? -10.469 1.478 4.648 1 91 310 PHE B C 1
ATOM 5967 O O . PHE B 1 310 ? -10.875 0.603 5.414 1 91 310 PHE B O 1
ATOM 5974 N N . LEU B 1 311 ? -9.273 1.811 4.5 1 91.44 311 LEU B N 1
ATOM 5975 C CA . LEU B 1 311 ? -8.203 1.288 5.344 1 91.44 311 LEU B CA 1
ATOM 5976 C C . LEU B 1 311 ? -8.32 1.836 6.766 1 91.44 311 LEU B C 1
ATOM 5978 O O . LEU B 1 311 ? -8.242 3.049 6.973 1 91.44 311 LEU B O 1
ATOM 5982 N N . ALA B 1 312 ? -8.57 0.963 7.738 1 91.44 312 ALA B N 1
ATOM 5983 C CA . ALA B 1 312 ? -8.609 1.326 9.156 1 91.44 312 ALA B CA 1
ATOM 5984 C C . ALA B 1 312 ? -8.82 0.095 10.031 1 91.44 312 ALA B C 1
ATOM 5986 O O . ALA B 1 312 ? -9.484 -0.861 9.617 1 91.44 312 ALA B O 1
ATOM 5987 N N . LYS B 1 313 ? -8.234 0.1 11.188 1 89.19 313 LYS B N 1
ATOM 5988 C CA . LYS B 1 313 ? -8.633 -0.854 12.219 1 89.19 313 LYS B CA 1
ATOM 5989 C C . LYS B 1 313 ? -9.852 -0.351 12.984 1 89.19 313 LYS B C 1
ATOM 5991 O O . LYS B 1 313 ? -9.812 0.726 13.586 1 89.19 313 LYS B O 1
ATOM 5996 N N . PRO B 1 314 ? -10.812 -1.133 13.008 1 89.12 314 PRO B N 1
ATOM 5997 C CA . PRO B 1 314 ? -12.047 -0.65 13.617 1 89.12 314 PRO B CA 1
ATOM 5998 C C . PRO B 1 314 ? -11.875 -0.273 15.094 1 89.12 314 PRO B C 1
ATOM 6000 O O . PRO B 1 314 ? -12.5 0.678 15.562 1 89.12 314 PRO B O 1
ATOM 6003 N N . VAL B 1 315 ? -11.055 -0.959 15.805 1 85.81 315 VAL B N 1
ATOM 6004 C CA . VAL B 1 315 ? -10.906 -0.742 17.234 1 85.81 315 VAL B CA 1
ATOM 6005 C C . VAL B 1 315 ? -9.859 0.348 17.484 1 85.81 315 VAL B C 1
ATOM 6007 O O . VAL B 1 315 ? -9.695 0.812 18.609 1 85.81 315 VAL B O 1
ATOM 6010 N N . GLY B 1 316 ? -9.148 0.724 16.438 1 81.56 316 GLY B N 1
ATOM 6011 C CA . GLY B 1 316 ? -8.164 1.781 16.578 1 81.56 316 GLY B CA 1
ATOM 6012 C C . GLY B 1 316 ? -8.766 3.105 17 1 81.56 316 GLY B C 1
ATOM 6013 O O . GLY B 1 316 ? -9.914 3.402 16.688 1 81.56 316 GLY B O 1
ATOM 6014 N N . CYS B 1 317 ? -8.008 3.9 17.688 1 80.62 317 CYS B N 1
ATOM 6015 C CA . CYS B 1 317 ? -8.477 5.18 18.203 1 80.62 317 CYS B CA 1
ATOM 6016 C C . CYS B 1 317 ? -8.195 6.309 17.219 1 80.62 317 CYS B C 1
ATOM 6018 O O . CYS B 1 317 ? -7.066 6.441 16.734 1 80.62 317 CYS B O 1
ATOM 6020 N N . LEU B 1 318 ? -9.188 6.984 16.859 1 83.12 318 LEU B N 1
ATOM 6021 C CA . LEU B 1 318 ? -9.07 8.211 16.094 1 83.12 318 LEU B CA 1
ATOM 6022 C C . LEU B 1 318 ? -9.234 9.438 16.984 1 83.12 318 LEU B C 1
ATOM 6024 O O . LEU B 1 318 ? -10.352 9.766 17.391 1 83.12 318 LEU B O 1
ATOM 6028 N N . ASP B 1 319 ? -8.18 10.156 17.203 1 83.31 319 ASP B N 1
ATOM 6029 C CA . ASP B 1 319 ? -8.227 11.312 18.094 1 83.31 319 ASP B CA 1
ATOM 6030 C C . ASP B 1 319 ? -8.633 12.57 17.328 1 83.31 319 ASP B C 1
ATOM 6032 O O . ASP B 1 319 ? -7.871 13.078 16.516 1 83.31 319 ASP B O 1
ATOM 6036 N N . VAL B 1 320 ? -9.781 12.992 17.609 1 85.81 320 VAL B N 1
ATOM 6037 C CA . VAL B 1 320 ? -10.312 14.203 17 1 85.81 320 VAL B CA 1
ATOM 6038 C C . VAL B 1 320 ? -10.672 15.219 18.078 1 85.81 320 VAL B C 1
ATOM 6040 O O . VAL B 1 320 ? -11.172 14.852 19.141 1 85.81 320 VAL B O 1
ATOM 6043 N N . VAL B 1 321 ? -10.367 16.469 17.797 1 90.12 321 VAL B N 1
ATOM 6044 C CA . VAL B 1 321 ? -10.648 17.516 18.766 1 90.12 321 VAL B CA 1
ATOM 6045 C C . VAL B 1 321 ? -11.258 18.719 18.078 1 90.12 321 VAL B C 1
ATOM 6047 O O . VAL B 1 321 ? -10.836 19.094 16.969 1 90.12 321 VAL B O 1
ATOM 6050 N N . PRO B 1 322 ? -12.289 19.281 18.641 1 93.19 322 PRO B N 1
ATOM 6051 C CA . PRO B 1 322 ? -12.883 20.469 18.047 1 93.19 322 PRO B CA 1
ATOM 6052 C C . PRO B 1 322 ? -11.945 21.672 18.078 1 93.19 322 PRO B C 1
ATOM 6054 O O . PRO B 1 322 ? -11.234 21.891 19.062 1 93.19 322 PRO B O 1
ATOM 6057 N N . VAL B 1 323 ? -12.055 22.438 17.031 1 95.62 323 VAL B N 1
ATOM 6058 C CA . VAL B 1 323 ? -11.117 23.547 16.859 1 95.62 323 VAL B CA 1
ATOM 6059 C C . VAL B 1 323 ? -11.32 24.578 17.969 1 95.62 323 VAL B C 1
ATOM 6061 O O . VAL B 1 323 ? -10.367 25.203 18.438 1 95.62 323 VAL B O 1
ATOM 6064 N N . ASP B 1 324 ? -12.531 24.812 18.453 1 96.62 324 ASP B N 1
ATOM 6065 C CA . ASP B 1 324 ? -12.773 25.797 19.5 1 96.62 324 ASP B CA 1
ATOM 6066 C C . ASP B 1 324 ? -12.211 25.328 20.844 1 96.62 324 ASP B C 1
ATOM 6068 O O . ASP B 1 324 ? -11.805 26.156 21.672 1 96.62 324 ASP B O 1
ATOM 6072 N N . MET B 1 325 ? -12.117 24.031 20.984 1 94.12 325 MET B N 1
ATOM 6073 C CA . MET B 1 325 ? -11.492 23.516 22.188 1 94.12 325 MET B CA 1
ATOM 6074 C C . MET B 1 325 ? -9.977 23.719 22.156 1 94.12 325 MET B C 1
ATOM 6076 O O . MET B 1 325 ? -9.367 24.031 23.172 1 94.12 325 MET B O 1
ATOM 6080 N N . VAL B 1 326 ? -9.43 23.469 21.062 1 95.56 326 VAL B N 1
ATOM 6081 C CA . VAL B 1 326 ? -8 23.719 20.891 1 95.56 326 VAL B CA 1
ATOM 6082 C C . VAL B 1 326 ? -7.691 25.188 21.141 1 95.56 326 VAL B C 1
ATOM 6084 O O . VAL B 1 326 ? -6.73 25.516 21.844 1 95.56 326 VAL B O 1
ATOM 6087 N N . THR B 1 327 ? -8.492 26.047 20.594 1 97.19 327 THR B N 1
ATOM 6088 C CA . THR B 1 327 ? -8.32 27.5 20.75 1 97.19 327 THR B CA 1
ATOM 6089 C C . THR B 1 327 ? -8.43 27.906 22.219 1 97.19 327 THR B C 1
ATOM 6091 O O . THR B 1 327 ? -7.621 28.703 22.703 1 97.19 327 THR B O 1
ATOM 6094 N N . ASN B 1 328 ? -9.391 27.344 22.891 1 95.5 328 ASN B N 1
ATOM 6095 C CA . ASN B 1 328 ? -9.547 27.625 24.312 1 95.5 328 ASN B CA 1
ATOM 6096 C C . ASN B 1 328 ? -8.312 27.188 25.109 1 95.5 328 ASN B C 1
ATOM 6098 O O . ASN B 1 328 ? -7.844 27.938 25.969 1 95.5 328 ASN B O 1
ATOM 6102 N N . ALA B 1 329 ? -7.883 26.062 24.781 1 94.25 329 ALA B N 1
ATOM 6103 C CA . ALA B 1 329 ? -6.695 25.547 25.469 1 94.25 329 ALA B CA 1
ATOM 6104 C C . ALA B 1 329 ? -5.488 26.453 25.203 1 94.25 329 ALA B C 1
ATOM 6106 O O . ALA B 1 329 ? -4.688 26.688 26.109 1 94.25 329 ALA B O 1
ATOM 6107 N N . MET B 1 330 ? -5.367 26.875 24.047 1 96.25 330 MET B N 1
ATOM 6108 C CA . MET B 1 330 ? -4.258 27.734 23.656 1 96.25 330 MET B CA 1
ATOM 6109 C C . MET B 1 330 ? -4.312 29.062 24.422 1 96.25 330 MET B C 1
ATOM 6111 O O . MET B 1 330 ? -3.309 29.484 25 1 96.25 330 MET B O 1
ATOM 6115 N N . ILE B 1 331 ? -5.48 29.672 24.484 1 96.62 331 ILE B N 1
ATOM 6116 C CA . ILE B 1 331 ? -5.66 30.953 25.172 1 96.62 331 ILE B CA 1
ATOM 6117 C C . ILE B 1 331 ? -5.359 30.781 26.672 1 96.62 331 ILE B C 1
ATOM 6119 O O . ILE B 1 331 ? -4.652 31.594 27.25 1 96.62 331 ILE B O 1
ATOM 6123 N N . ALA B 1 332 ? -5.844 29.703 27.188 1 94.75 332 ALA B N 1
ATOM 6124 C CA . ALA B 1 332 ? -5.605 29.422 28.609 1 94.75 332 ALA B CA 1
ATOM 6125 C C . ALA B 1 332 ? -4.121 29.203 28.875 1 94.75 332 ALA B C 1
ATOM 6127 O O . ALA B 1 332 ? -3.588 29.688 29.875 1 94.75 332 ALA B O 1
ATOM 6128 N N . ALA B 1 333 ? -3.492 28.453 28.031 1 94.25 333 ALA B N 1
ATOM 6129 C CA . ALA B 1 333 ? -2.068 28.172 28.188 1 94.25 333 ALA B CA 1
ATOM 6130 C C . ALA B 1 333 ? -1.24 29.438 28.109 1 94.25 333 ALA B C 1
ATOM 6132 O O . ALA B 1 333 ? -0.296 29.625 28.875 1 94.25 333 ALA B O 1
ATOM 6133 N N . ILE B 1 334 ? -1.594 30.281 27.172 1 95.88 334 ILE B N 1
ATOM 6134 C CA . ILE B 1 334 ? -0.893 31.547 27 1 95.88 334 ILE B CA 1
ATOM 6135 C C . ILE B 1 334 ? -1.004 32.375 28.281 1 95.88 334 ILE B C 1
ATOM 6137 O O . ILE B 1 334 ? 0.001 32.875 28.781 1 95.88 334 ILE B O 1
ATOM 6141 N N . ALA B 1 335 ? -2.201 32.5 28.766 1 94.94 335 ALA B N 1
ATOM 6142 C CA . ALA B 1 335 ? -2.441 33.312 29.969 1 94.94 335 ALA B CA 1
ATOM 6143 C C . ALA B 1 335 ? -1.718 32.719 31.172 1 94.94 335 ALA B C 1
ATOM 6145 O O . ALA B 1 335 ? -1.079 33.438 31.938 1 94.94 335 ALA B O 1
ATOM 6146 N N . LYS B 1 336 ? -1.842 31.453 31.297 1 93.12 336 LYS B N 1
ATOM 6147 C CA . LYS B 1 336 ? -1.22 30.781 32.438 1 93.12 336 LYS B CA 1
ATOM 6148 C C . LYS B 1 336 ? 0.291 31 32.438 1 93.12 336 LYS B C 1
ATOM 6150 O O . LYS B 1 336 ? 0.857 31.438 33.438 1 93.12 336 LYS B O 1
ATOM 6155 N N . GLN B 1 337 ? 0.878 30.766 31.359 1 92.5 337 GLN B N 1
ATOM 6156 C CA . GLN B 1 337 ? 2.332 30.844 31.266 1 92.5 337 GLN B CA 1
ATOM 6157 C C . GLN B 1 337 ? 2.797 32.312 31.25 1 92.5 337 GLN B C 1
ATOM 6159 O O . GLN B 1 337 ? 3.859 32.625 31.797 1 92.5 337 GLN B O 1
ATOM 6164 N N . GLY B 1 338 ? 2.029 33.094 30.625 1 92.38 338 GLY B N 1
ATOM 6165 C CA . GLY B 1 338 ? 2.342 34.531 30.625 1 92.38 338 GLY B CA 1
ATOM 6166 C C . GLY B 1 338 ? 2.322 35.125 32 1 92.38 338 GLY B C 1
ATOM 6167 O O . GLY B 1 338 ? 3.18 35.938 32.344 1 92.38 338 GLY B O 1
ATOM 6168 N N . ASN B 1 339 ? 1.394 34.75 32.781 1 91.31 339 ASN B N 1
ATOM 6169 C CA . ASN B 1 339 ? 1.27 35.25 34.125 1 91.31 339 ASN B CA 1
ATOM 6170 C C . ASN B 1 339 ? 2.379 34.719 35.031 1 91.31 339 ASN B C 1
ATOM 6172 O O . ASN B 1 339 ? 2.814 35.406 35.969 1 91.31 339 ASN B O 1
ATOM 6176 N N . GLU B 1 340 ? 2.773 33.562 34.812 1 88.12 340 GLU B N 1
ATOM 6177 C CA . GLU B 1 340 ? 3.859 33 35.594 1 88.12 340 GLU B CA 1
ATOM 6178 C C . GLU B 1 340 ? 5.164 33.75 35.375 1 88.12 340 GLU B C 1
ATOM 6180 O O . GLU B 1 340 ? 5.949 33.938 36.312 1 88.12 340 GLU B O 1
ATOM 6185 N N . GLY B 1 341 ? 5.426 34.156 34.219 1 85.31 341 GLY B N 1
ATOM 6186 C CA . GLY B 1 341 ? 6.543 35.031 33.906 1 85.31 341 GLY B CA 1
ATOM 6187 C C . GLY B 1 341 ? 7.879 34.312 33.906 1 85.31 341 GLY B C 1
ATOM 6188 O O . GLY B 1 341 ? 8.93 34.969 33.781 1 85.31 341 GLY B O 1
ATOM 6189 N N . LYS B 1 342 ? 7.875 33.031 34.094 1 87.12 342 LYS B N 1
ATOM 6190 C CA . LYS B 1 342 ? 9.125 32.281 34.031 1 87.12 342 LYS B CA 1
ATOM 6191 C C . LYS B 1 342 ? 9.477 31.859 32.625 1 87.12 342 LYS B C 1
ATOM 6193 O O . LYS B 1 342 ? 8.594 31.656 31.781 1 87.12 342 LYS B O 1
ATOM 6198 N N . HIS B 1 343 ? 10.82 31.922 32.469 1 90.19 343 HIS B N 1
ATOM 6199 C CA . HIS B 1 343 ? 11.25 31.422 31.156 1 90.19 343 HIS B CA 1
ATOM 6200 C C . HIS B 1 343 ? 11.258 29.906 31.125 1 90.19 343 HIS B C 1
ATOM 6202 O O . HIS B 1 343 ? 11.391 29.25 32.156 1 90.19 343 HIS B O 1
ATOM 6208 N N . GLY B 1 344 ? 11 29.359 29.906 1 92.62 344 GLY B N 1
ATOM 6209 C CA . GLY B 1 344 ? 10.992 27.922 29.75 1 92.62 344 GLY B CA 1
ATOM 6210 C C . GLY B 1 344 ? 10.07 27.453 28.641 1 92.62 344 GLY B C 1
ATOM 6211 O O . GLY B 1 344 ? 9.578 28.25 27.844 1 92.62 344 GLY B O 1
ATOM 6212 N N . VAL B 1 345 ? 9.992 26.109 28.578 1 93.69 345 VAL B N 1
ATOM 6213 C CA . VAL B 1 345 ? 9.164 25.484 27.562 1 93.69 345 VAL B CA 1
ATOM 6214 C C . VAL B 1 345 ? 8.023 24.719 28.219 1 93.69 345 VAL B C 1
ATOM 6216 O O . VAL B 1 345 ? 8.258 23.953 29.156 1 93.69 345 VAL B O 1
ATOM 6219 N N . ASN B 1 346 ? 6.875 25.016 27.781 1 93.12 346 ASN B N 1
ATOM 6220 C CA . ASN B 1 346 ? 5.703 24.266 28.219 1 93.12 346 ASN B CA 1
ATOM 6221 C C . ASN B 1 346 ? 4.949 23.672 27.031 1 93.12 346 ASN B C 1
ATOM 6223 O O . ASN B 1 346 ? 4.574 24.406 26.109 1 93.12 346 ASN B O 1
ATOM 6227 N N . ILE B 1 347 ? 4.742 22.344 27.094 1 92.62 347 ILE B N 1
ATOM 6228 C CA . ILE B 1 347 ? 4.086 21.625 26 1 92.62 347 ILE B CA 1
ATOM 6229 C C . ILE B 1 347 ? 2.707 21.156 26.469 1 92.62 347 ILE B C 1
ATOM 6231 O O . ILE B 1 347 ? 2.562 20.625 27.562 1 92.62 347 ILE B O 1
ATOM 6235 N N . TYR B 1 348 ? 1.736 21.344 25.625 1 91.81 348 TYR B N 1
ATOM 6236 C CA . TYR B 1 348 ? 0.369 20.953 25.938 1 91.81 348 TYR B CA 1
ATOM 6237 C C . TYR B 1 348 ? -0.204 20.078 24.812 1 91.81 348 TYR B C 1
ATOM 6239 O O . TYR B 1 348 ? -0.413 20.547 23.703 1 91.81 348 TYR B O 1
ATOM 6247 N N . ASN B 1 349 ? -0.52 18.781 25.188 1 89.5 349 ASN B N 1
ATOM 6248 C CA . ASN B 1 349 ? -1.309 17.969 24.266 1 89.5 349 ASN B CA 1
ATOM 6249 C C . ASN B 1 349 ? -2.797 18.281 24.375 1 89.5 349 ASN B C 1
ATOM 6251 O O . ASN B 1 349 ? -3.357 18.312 25.469 1 89.5 349 ASN B O 1
ATOM 6255 N N . VAL B 1 350 ? -3.334 18.641 23.297 1 90.94 350 VAL B N 1
ATOM 6256 C CA . VAL B 1 350 ? -4.773 18.875 23.25 1 90.94 350 VAL B CA 1
ATOM 6257 C C . VAL B 1 350 ? -5.445 17.797 22.406 1 90.94 350 VAL B C 1
ATOM 6259 O O . VAL B 1 350 ? -5.59 17.953 21.188 1 90.94 350 VAL B O 1
ATOM 6262 N N . ALA B 1 351 ? -5.891 16.75 23.062 1 85.56 351 ALA B N 1
ATOM 6263 C CA . ALA B 1 351 ? -6.426 15.555 22.422 1 85.56 351 ALA B CA 1
ATOM 6264 C C . ALA B 1 351 ? -7.543 14.938 23.25 1 85.56 351 ALA B C 1
ATOM 6266 O O . ALA B 1 351 ? -7.742 15.312 24.406 1 85.56 351 ALA B O 1
ATOM 6267 N N . SER B 1 352 ? -8.266 14.055 22.641 1 77.94 352 SER B N 1
ATOM 6268 C CA . SER B 1 352 ? -9.422 13.477 23.312 1 77.94 352 SER B CA 1
ATOM 6269 C C . SER B 1 352 ? -9.164 12.031 23.719 1 77.94 352 SER B C 1
ATOM 6271 O O . SER B 1 352 ? -9.938 11.445 24.484 1 77.94 352 SER B O 1
ATOM 6273 N N . SER B 1 353 ? -8.172 11.375 23.312 1 68.44 353 SER B N 1
ATOM 6274 C CA . SER B 1 353 ? -8 9.922 23.344 1 68.44 353 SER B CA 1
ATOM 6275 C C . SER B 1 353 ? -8.07 9.391 24.766 1 68.44 353 SER B C 1
ATOM 6277 O O . SER B 1 353 ? -8.641 8.328 25.016 1 68.44 353 SER B O 1
ATOM 6279 N N . CYS B 1 354 ? -7.512 10.07 25.688 1 66.62 354 CYS B N 1
ATOM 6280 C CA . CYS B 1 354 ? -7.445 9.562 27.047 1 66.62 354 CYS B CA 1
ATOM 6281 C C . CYS B 1 354 ? -8.766 9.797 27.781 1 66.62 354 CYS B C 1
ATOM 6283 O O . CYS B 1 354 ? -9.133 9.023 28.672 1 66.62 354 CYS B O 1
ATOM 6285 N N . THR B 1 355 ? -9.453 10.719 27.359 1 69.19 355 THR B N 1
ATOM 6286 C CA . THR B 1 355 ? -10.641 11.102 28.125 1 69.19 355 THR B CA 1
ATOM 6287 C C . THR B 1 355 ? -11.906 10.695 27.375 1 69.19 355 THR B C 1
ATOM 6289 O O . THR B 1 355 ? -12.898 10.312 28 1 69.19 355 THR B O 1
ATOM 6292 N N . ASN B 1 356 ? -11.875 10.781 26.141 1 77.69 356 ASN B N 1
ATOM 6293 C CA . ASN B 1 356 ? -13.023 10.484 25.297 1 77.69 356 ASN B CA 1
ATOM 6294 C C . ASN B 1 356 ? -12.609 9.859 23.969 1 77.69 356 ASN B C 1
ATOM 6296 O O . ASN B 1 356 ? -12.773 10.469 22.922 1 77.69 356 ASN B O 1
ATOM 6300 N N . PRO B 1 357 ? -12.211 8.633 24.094 1 78.44 357 PRO B N 1
ATOM 6301 C CA . PRO B 1 357 ? -11.711 7.996 22.875 1 78.44 357 PRO B CA 1
ATOM 6302 C C . PRO B 1 357 ? -12.812 7.727 21.859 1 78.44 357 PRO B C 1
ATOM 6304 O O . PRO B 1 357 ? -13.938 7.395 22.234 1 78.44 357 PRO B O 1
ATOM 6307 N N . LEU B 1 358 ? -12.492 7.977 20.656 1 86.56 358 LEU B N 1
ATOM 6308 C CA . LEU B 1 358 ? -13.328 7.664 19.5 1 86.56 358 LEU B CA 1
ATOM 6309 C C . LEU B 1 358 ? -12.688 6.59 18.641 1 86.56 358 LEU B C 1
ATOM 6311 O O . LEU B 1 358 ? -11.57 6.77 18.156 1 86.56 358 LEU B O 1
ATOM 6315 N N . SER B 1 359 ? -13.391 5.488 18.547 1 87.62 359 SER B N 1
ATOM 6316 C CA . SER B 1 359 ? -12.852 4.434 17.703 1 87.62 359 SER B CA 1
ATOM 6317 C C . SER B 1 359 ? -13.102 4.727 16.219 1 87.62 359 SER B C 1
ATOM 6319 O O . SER B 1 359 ? -14.023 5.473 15.883 1 87.62 359 SER B O 1
ATOM 6321 N N . CYS B 1 360 ? -12.32 4.121 15.359 1 89.94 360 CYS B N 1
ATOM 6322 C CA . CYS B 1 360 ? -12.555 4.246 13.922 1 89.94 360 CYS B CA 1
ATOM 6323 C C . CYS B 1 360 ? -13.945 3.738 13.547 1 89.94 360 CYS B C 1
ATOM 6325 O O . CYS B 1 360 ? -14.633 4.344 12.727 1 89.94 360 CYS B O 1
ATOM 6327 N N . ARG B 1 361 ? -14.328 2.697 14.156 1 92 361 ARG B N 1
ATOM 6328 C CA . ARG B 1 361 ? -15.656 2.148 13.898 1 92 361 ARG B CA 1
ATOM 6329 C C . ARG B 1 361 ? -16.75 3.162 14.234 1 92 361 ARG B C 1
ATOM 6331 O O . ARG B 1 361 ? -17.641 3.406 13.422 1 92 361 ARG B O 1
ATOM 6338 N N . ASP B 1 362 ? -16.625 3.666 15.406 1 91.69 362 ASP B N 1
ATOM 6339 C CA . ASP B 1 362 ? -17.625 4.637 15.836 1 91.69 362 ASP B CA 1
ATOM 6340 C C . ASP B 1 362 ? -17.672 5.836 14.891 1 91.69 362 ASP B C 1
ATOM 6342 O O . ASP B 1 362 ? -18.75 6.312 14.531 1 91.69 362 ASP B O 1
ATOM 6346 N N . PHE B 1 363 ? -16.594 6.27 14.555 1 90.5 363 PHE B N 1
ATOM 6347 C CA . PHE B 1 363 ? -16.484 7.426 13.672 1 90.5 363 PHE B CA 1
ATOM 6348 C C . PHE B 1 363 ? -17.188 7.156 12.344 1 90.5 363 PHE B C 1
ATOM 6350 O O . PHE B 1 363 ? -18.016 7.953 11.906 1 90.5 363 PHE B O 1
ATOM 6357 N N . PHE B 1 364 ? -16.875 6.109 11.734 1 91.31 364 PHE B N 1
ATOM 6358 C CA . PHE B 1 364 ? -17.422 5.824 10.414 1 91.31 364 PHE B CA 1
ATOM 6359 C C . PHE B 1 364 ? -18.875 5.395 10.5 1 91.31 364 PHE B C 1
ATOM 6361 O O . PHE B 1 364 ? -19.656 5.664 9.586 1 91.31 364 PHE B O 1
ATOM 6368 N N . ASP B 1 365 ? -19.219 4.773 11.578 1 93.44 365 ASP B N 1
ATOM 6369 C CA . ASP B 1 365 ? -20.625 4.441 11.781 1 93.44 365 ASP B CA 1
ATOM 6370 C C . ASP B 1 365 ? -21.484 5.703 11.852 1 93.44 365 ASP B C 1
ATOM 6372 O O . ASP B 1 365 ? -22.578 5.746 11.297 1 93.44 365 ASP B O 1
ATOM 6376 N N . ILE B 1 366 ? -20.984 6.637 12.586 1 92.88 366 ILE B N 1
ATOM 6377 C CA . ILE B 1 366 ? -21.688 7.906 12.695 1 92.88 366 ILE B CA 1
ATOM 6378 C C . ILE B 1 366 ? -21.875 8.523 11.312 1 92.88 366 ILE B C 1
ATOM 6380 O O . ILE B 1 366 ? -22.969 8.992 10.969 1 92.88 366 ILE B O 1
ATOM 6384 N N . SER B 1 367 ? -20.844 8.508 10.555 1 91.19 367 SER B N 1
ATOM 6385 C CA . SER B 1 367 ? -20.891 9.062 9.211 1 91.19 367 SER B CA 1
ATOM 6386 C C . SER B 1 367 ? -21.859 8.281 8.328 1 91.19 367 SER B C 1
ATOM 6388 O O . SER B 1 367 ? -22.672 8.883 7.617 1 91.19 367 SER B O 1
ATOM 6390 N N . SER B 1 368 ? -21.766 7 8.359 1 94 368 SER B N 1
ATOM 6391 C CA . SER B 1 368 ? -22.656 6.168 7.566 1 94 368 SER B CA 1
ATOM 6392 C C . SER B 1 368 ? -24.109 6.398 7.953 1 94 368 SER B C 1
ATOM 6394 O O . SER B 1 368 ? -24.984 6.508 7.082 1 94 368 SER B O 1
ATOM 6396 N N . ASN B 1 369 ? -24.344 6.406 9.234 1 95.25 369 ASN B N 1
ATOM 6397 C CA . ASN B 1 369 ? -25.703 6.617 9.719 1 95.25 369 ASN B CA 1
ATOM 6398 C C . ASN B 1 369 ? -26.25 7.965 9.266 1 95.25 369 ASN B C 1
ATOM 6400 O O . ASN B 1 369 ? -27.438 8.086 8.953 1 95.25 369 ASN B O 1
ATOM 6404 N N . TYR B 1 370 ? -25.438 8.898 9.289 1 94.62 370 TYR B N 1
ATOM 6405 C CA . TYR B 1 370 ? -25.844 10.211 8.797 1 94.62 370 TYR B CA 1
ATOM 6406 C C . TYR B 1 370 ? -26.328 10.133 7.352 1 94.62 370 TYR B C 1
ATOM 6408 O O . TYR B 1 370 ? -27.391 10.641 7.016 1 94.62 370 TYR B O 1
ATOM 6416 N N . PHE B 1 371 ? -25.609 9.523 6.484 1 95.25 371 PHE B N 1
ATOM 6417 C CA . PHE B 1 371 ? -25.922 9.477 5.062 1 95.25 371 PHE B CA 1
ATOM 6418 C C . PHE B 1 371 ? -27.094 8.523 4.805 1 95.25 371 PHE B C 1
ATOM 6420 O O . PHE B 1 371 ? -27.781 8.633 3.787 1 95.25 371 PHE B O 1
ATOM 6427 N N . LYS B 1 372 ? -27.297 7.59 5.691 1 94.62 372 LYS B N 1
ATOM 6428 C CA . LYS B 1 372 ? -28.469 6.73 5.59 1 94.62 372 LYS B CA 1
ATOM 6429 C C . LYS B 1 372 ? -29.75 7.5 5.906 1 94.62 372 LYS B C 1
ATOM 6431 O O . LYS B 1 372 ? -30.781 7.277 5.281 1 94.62 372 LYS B O 1
ATOM 6436 N N . THR B 1 373 ? -29.688 8.344 6.863 1 95.31 373 THR B N 1
ATOM 6437 C CA . THR B 1 373 ? -30.844 9.109 7.312 1 95.31 373 THR B CA 1
ATOM 6438 C C . THR B 1 373 ? -31.047 10.352 6.445 1 95.31 373 THR B C 1
ATOM 6440 O O . THR B 1 373 ? -32.156 10.805 6.254 1 95.31 373 THR B O 1
ATOM 6443 N N . ARG B 1 374 ? -29.906 10.906 5.945 1 94.75 374 ARG B N 1
ATOM 6444 C CA . ARG B 1 374 ? -29.922 12.062 5.062 1 94.75 374 ARG B CA 1
ATOM 6445 C C . ARG B 1 374 ? -29.109 11.805 3.803 1 94.75 374 ARG B C 1
ATOM 6447 O O . ARG B 1 374 ? -28.062 12.43 3.588 1 94.75 374 ARG B O 1
ATOM 6454 N N . PRO B 1 375 ? -29.688 11.055 2.98 1 94.75 375 PRO B N 1
ATOM 6455 C CA . PRO B 1 375 ? -28.938 10.633 1.798 1 94.75 375 PRO B CA 1
ATOM 6456 C C . PRO B 1 375 ? -28.641 11.789 0.842 1 94.75 375 PRO B C 1
ATOM 6458 O O . PRO B 1 375 ? -29.469 12.703 0.709 1 94.75 375 PRO B O 1
ATOM 6461 N N . LEU B 1 376 ? -27.453 11.719 0.27 1 94.62 376 LEU B N 1
ATOM 6462 C CA . LEU B 1 376 ? -27.125 12.656 -0.799 1 94.62 376 LEU B CA 1
ATOM 6463 C C . LEU B 1 376 ? -27.797 12.242 -2.105 1 94.62 376 LEU B C 1
ATOM 6465 O O . LEU B 1 376 ? -28.328 11.141 -2.209 1 94.62 376 LEU B O 1
ATOM 6469 N N . VAL B 1 377 ? -27.859 13.203 -2.955 1 94.44 377 VAL B N 1
ATOM 6470 C CA . VAL B 1 377 ? -28.453 12.945 -4.258 1 94.44 377 VAL B CA 1
ATOM 6471 C C . VAL B 1 377 ? -27.422 13.133 -5.359 1 94.44 377 VAL B C 1
ATOM 6473 O O . VAL B 1 377 ? -26.547 14.008 -5.262 1 94.44 377 VAL B O 1
ATOM 6476 N N . ASP B 1 378 ? -27.453 12.258 -6.262 1 89.56 378 ASP B N 1
ATOM 6477 C CA . ASP B 1 378 ? -26.5 12.391 -7.359 1 89.56 378 ASP B CA 1
ATOM 6478 C C . ASP B 1 378 ? -26.906 13.5 -8.32 1 89.56 378 ASP B C 1
ATOM 6480 O O . ASP B 1 378 ? -27.875 14.219 -8.062 1 89.56 378 ASP B O 1
ATOM 6484 N N . SER B 1 379 ? -26.094 13.641 -9.414 1 86.19 379 SER B N 1
ATOM 6485 C CA . SER B 1 379 ? -26.328 14.727 -10.359 1 86.19 379 SER B CA 1
ATOM 6486 C C . SER B 1 379 ? -27.656 14.57 -11.078 1 86.19 379 SER B C 1
ATOM 6488 O O . SER B 1 379 ? -28.219 15.547 -11.586 1 86.19 379 SER B O 1
ATOM 6490 N N . ARG B 1 380 ? -28.266 13.414 -11.055 1 91.06 380 ARG B N 1
ATOM 6491 C CA . ARG B 1 380 ? -29.531 13.156 -11.742 1 91.06 380 ARG B CA 1
ATOM 6492 C C . ARG B 1 380 ? -30.703 13.234 -10.773 1 91.06 380 ARG B C 1
ATOM 6494 O O . ARG B 1 380 ? -31.844 12.992 -11.156 1 91.06 380 ARG B O 1
ATOM 6501 N N . GLY B 1 381 ? -30.375 13.477 -9.531 1 90.88 381 GLY B N 1
ATOM 6502 C CA . GLY B 1 381 ? -31.422 13.617 -8.539 1 90.88 381 GLY B CA 1
ATOM 6503 C C . GLY B 1 381 ? -31.766 12.305 -7.848 1 90.88 381 GLY B C 1
ATOM 6504 O O . GLY B 1 381 ? -32.719 12.242 -7.066 1 90.88 381 GLY B O 1
ATOM 6505 N N . ASN B 1 382 ? -31.125 11.352 -8.188 1 94.06 382 ASN B N 1
ATOM 6506 C CA . ASN B 1 382 ? -31.375 10.07 -7.547 1 94.06 382 ASN B CA 1
ATOM 6507 C C . ASN B 1 382 ? -30.734 9.992 -6.168 1 94.06 382 ASN B C 1
ATOM 6509 O O . ASN B 1 382 ? -29.625 10.484 -5.973 1 94.06 382 ASN B O 1
ATOM 6513 N N . VAL B 1 383 ? -31.453 9.391 -5.289 1 95.5 383 VAL B N 1
ATOM 6514 C CA . VAL B 1 383 ? -30.969 9.211 -3.922 1 95.5 383 VAL B CA 1
ATOM 6515 C C . VAL B 1 383 ? -29.828 8.203 -3.906 1 95.5 383 VAL B C 1
ATOM 6517 O O . VAL B 1 383 ? -29.938 7.121 -4.496 1 95.5 383 VAL B O 1
ATOM 6520 N N . ILE B 1 384 ? -28.766 8.555 -3.291 1 94.44 384 ILE B N 1
ATOM 6521 C CA . ILE B 1 384 ? -27.625 7.656 -3.127 1 94.44 384 ILE B CA 1
ATOM 6522 C C . ILE B 1 384 ? -27.766 6.875 -1.824 1 94.44 384 ILE B C 1
ATOM 6524 O O . ILE B 1 384 ? -27.797 7.461 -0.74 1 94.44 384 ILE B O 1
ATOM 6528 N N . ARG B 1 385 ? -27.875 5.602 -1.949 1 92.44 385 ARG B N 1
ATOM 6529 C CA . ARG B 1 385 ? -27.969 4.746 -0.772 1 92.44 385 ARG B CA 1
ATOM 6530 C C . ARG B 1 385 ? -26.609 4.152 -0.422 1 92.44 385 ARG B C 1
ATOM 6532 O O . ARG B 1 385 ? -25.938 3.578 -1.282 1 92.44 385 ARG B O 1
ATOM 6539 N N . VAL B 1 386 ? -26.25 4.414 0.794 1 92.81 386 VAL B N 1
ATOM 6540 C CA . VAL B 1 386 ? -24.953 3.895 1.218 1 92.81 386 VAL B CA 1
ATOM 6541 C C . VAL B 1 386 ? -25.141 2.838 2.303 1 92.81 386 VAL B C 1
ATOM 6543 O O . VAL B 1 386 ? -26.188 2.805 2.965 1 92.81 386 VAL B O 1
ATOM 6546 N N . GLN B 1 387 ? -24.203 1.91 2.391 1 89.31 387 GLN B N 1
ATOM 6547 C CA . GLN B 1 387 ? -24.125 0.921 3.459 1 89.31 387 GLN B CA 1
ATOM 6548 C C . GLN B 1 387 ? -23.047 1.296 4.48 1 89.31 387 GLN B C 1
ATOM 6550 O O . GLN B 1 387 ? -22.391 2.326 4.34 1 89.31 387 GLN B O 1
ATOM 6555 N N . ASP B 1 388 ? -23.016 0.489 5.512 1 91.56 388 ASP B N 1
ATOM 6556 C CA . ASP B 1 388 ? -21.922 0.704 6.457 1 91.56 388 ASP B CA 1
ATOM 6557 C C . ASP B 1 388 ? -20.562 0.544 5.777 1 91.56 388 ASP B C 1
ATOM 6559 O O . ASP B 1 388 ? -20.391 -0.331 4.926 1 91.56 388 ASP B O 1
ATOM 6563 N N . ILE B 1 389 ? -19.75 1.413 6.168 1 90.19 389 ILE B N 1
ATOM 6564 C CA . ILE B 1 389 ? -18.422 1.388 5.562 1 90.19 389 ILE B CA 1
ATOM 6565 C C . ILE B 1 389 ? -17.672 0.124 5.988 1 90.19 389 ILE B C 1
ATOM 6567 O O . ILE B 1 389 ? -17.797 -0.309 7.141 1 90.19 389 ILE B O 1
ATOM 6571 N N . LYS B 1 390 ? -17 -0.444 5.094 1 90.94 390 LYS B N 1
ATOM 6572 C CA . LYS B 1 390 ? -16.188 -1.623 5.371 1 90.94 390 LYS B CA 1
ATOM 6573 C C . LYS B 1 390 ? -14.773 -1.229 5.793 1 90.94 390 LYS B C 1
ATOM 6575 O O . LYS B 1 390 ? -14.266 -0.181 5.387 1 90.94 390 LYS B O 1
ATOM 6580 N N . PHE B 1 391 ? -14.203 -2.129 6.641 1 91.81 391 PHE B N 1
ATOM 6581 C CA . PHE B 1 391 ? -12.859 -1.843 7.129 1 91.81 391 PHE B CA 1
ATOM 6582 C C . PHE B 1 391 ? -11.844 -2.822 6.543 1 91.81 391 PHE B C 1
ATOM 6584 O O . PHE B 1 391 ? -12.102 -4.027 6.492 1 91.81 391 PHE B O 1
ATOM 6591 N N . PHE B 1 392 ? -10.789 -2.311 6.098 1 91.06 392 PHE B N 1
ATOM 6592 C CA . PHE B 1 392 ? -9.625 -3.074 5.684 1 91.06 392 PHE B CA 1
ATOM 6593 C C . PHE B 1 392 ? -8.422 -2.75 6.566 1 91.06 392 PHE B C 1
ATOM 6595 O O . PHE B 1 392 ? -8.062 -1.581 6.73 1 91.06 392 PHE B O 1
ATOM 6602 N N . GLU B 1 393 ? -7.766 -3.68 7.055 1 88.19 393 GLU B N 1
ATOM 6603 C CA . GLU B 1 393 ? -6.879 -3.447 8.195 1 88.19 393 GLU B CA 1
ATOM 6604 C C . GLU B 1 393 ? -5.438 -3.252 7.734 1 88.19 393 GLU B C 1
ATOM 6606 O O . GLU B 1 393 ? -4.547 -3.008 8.555 1 88.19 393 GLU B O 1
ATOM 6611 N N . SER B 1 394 ? -5.16 -3.408 6.465 1 85.38 394 SER B N 1
ATOM 6612 C CA . SER B 1 394 ? -3.842 -3.145 5.898 1 85.38 394 SER B CA 1
ATOM 6613 C C . SER B 1 394 ? -3.951 -2.588 4.484 1 85.38 394 SER B C 1
ATOM 6615 O O . SER B 1 394 ? -4.984 -2.74 3.828 1 85.38 394 SER B O 1
ATOM 6617 N N . MET B 1 395 ? -2.902 -1.939 4.109 1 85.81 395 MET B N 1
ATOM 6618 C CA . MET B 1 395 ? -2.863 -1.417 2.748 1 85.81 395 MET B CA 1
ATOM 6619 C C . MET B 1 395 ? -3.043 -2.539 1.73 1 85.81 395 MET B C 1
ATOM 6621 O O . MET B 1 395 ? -3.725 -2.363 0.72 1 85.81 395 MET B O 1
ATOM 6625 N N . THR B 1 396 ? -2.447 -3.646 1.981 1 84.44 396 THR B N 1
ATOM 6626 C CA . THR B 1 396 ? -2.566 -4.793 1.087 1 84.44 396 THR B CA 1
ATOM 6627 C C . THR B 1 396 ? -4.02 -5.246 0.983 1 84.44 396 THR B C 1
ATOM 6629 O O . THR B 1 396 ? -4.535 -5.457 -0.118 1 84.44 396 THR B O 1
ATOM 6632 N N . GLU B 1 397 ? -4.598 -5.383 2.115 1 87.88 397 GLU B N 1
ATOM 6633 C CA . GLU B 1 397 ? -6.008 -5.77 2.131 1 87.88 397 GLU B CA 1
ATOM 6634 C C . GLU B 1 397 ? -6.871 -4.742 1.405 1 87.88 397 GLU B C 1
ATOM 6636 O O . GLU B 1 397 ? -7.785 -5.105 0.666 1 87.88 397 GLU B O 1
ATOM 6641 N N . PHE B 1 398 ? -6.617 -3.498 1.633 1 90 398 PHE B N 1
ATOM 6642 C CA . PHE B 1 398 ? -7.391 -2.43 1.01 1 90 398 PHE B CA 1
ATOM 6643 C C . PHE B 1 398 ? -7.242 -2.469 -0.506 1 90 398 PHE B C 1
ATOM 6645 O O . PHE B 1 398 ? -8.234 -2.365 -1.234 1 90 398 PHE B O 1
ATOM 6652 N N . VAL B 1 399 ? -6.07 -2.668 -0.977 1 87.31 399 VAL B N 1
ATOM 6653 C CA . VAL B 1 399 ? -5.773 -2.625 -2.406 1 87.31 399 VAL B CA 1
ATOM 6654 C C . VAL B 1 399 ? -6.309 -3.883 -3.084 1 87.31 399 VAL B C 1
ATOM 6656 O O . VAL B 1 399 ? -6.887 -3.812 -4.172 1 87.31 399 VAL B O 1
ATOM 6659 N N . ILE B 1 400 ? -6.156 -5.004 -2.477 1 86.62 400 ILE B N 1
ATOM 6660 C CA . ILE B 1 400 ? -6.488 -6.281 -3.096 1 86.62 400 ILE B CA 1
ATOM 6661 C C . ILE B 1 400 ? -7.996 -6.512 -3.029 1 86.62 400 ILE B C 1
ATOM 6663 O O . ILE B 1 400 ? -8.594 -7.012 -3.98 1 86.62 400 ILE B O 1
ATOM 6667 N N . VAL B 1 401 ? -8.594 -6.105 -1.93 1 85.25 401 VAL B N 1
ATOM 6668 C CA . VAL B 1 401 ? -9.984 -6.477 -1.704 1 85.25 401 VAL B CA 1
ATOM 6669 C C . VAL B 1 401 ? -10.883 -5.254 -1.874 1 85.25 401 VAL B C 1
ATOM 6671 O O . VAL B 1 401 ? -11.945 -5.336 -2.494 1 85.25 401 VAL B O 1
ATOM 6674 N N . GLY B 1 402 ? -10.453 -4.207 -1.291 1 79 402 GLY B N 1
ATOM 6675 C CA . GLY B 1 402 ? -11.297 -3.023 -1.189 1 79 402 GLY B CA 1
ATOM 6676 C C . GLY B 1 402 ? -11.344 -2.213 -2.471 1 79 402 GLY B C 1
ATOM 6677 O O . GLY B 1 402 ? -12.367 -1.614 -2.797 1 79 402 GLY B O 1
ATOM 6678 N N . PHE B 1 403 ? -10.172 -2.029 -3.078 1 71.06 403 PHE B N 1
ATOM 6679 C CA . PHE B 1 403 ? -10.055 -1.102 -4.199 1 71.06 403 PHE B CA 1
ATOM 6680 C C . PHE B 1 403 ? -10.703 -1.683 -5.449 1 71.06 403 PHE B C 1
ATOM 6682 O O . PHE B 1 403 ? -11.133 -0.939 -6.336 1 71.06 403 PHE B O 1
ATOM 6689 N N . GLY B 1 404 ? -10.992 -2.891 -5.684 1 57.22 404 GLY B N 1
ATOM 6690 C CA . GLY B 1 404 ? -11.633 -3.508 -6.836 1 57.22 404 GLY B CA 1
ATOM 6691 C C . GLY B 1 404 ? -13.133 -3.285 -6.875 1 57.22 404 GLY B C 1
ATOM 6692 O O . GLY B 1 404 ? -13.719 -3.15 -7.953 1 57.22 404 GLY B O 1
ATOM 6693 N N . ALA B 1 405 ? -13.68 -3.637 -5.793 1 50.75 405 ALA B N 1
ATOM 6694 C CA . ALA B 1 405 ? -15.141 -3.652 -5.746 1 50.75 405 ALA B CA 1
ATOM 6695 C C . ALA B 1 405 ? -15.719 -2.273 -6.059 1 50.75 405 ALA B C 1
ATOM 6697 O O . ALA B 1 405 ? -16.672 -2.152 -6.824 1 50.75 405 ALA B O 1
ATOM 6698 N N . ALA B 1 406 ? -15.586 -1.337 -5.188 1 49.19 406 ALA B N 1
ATOM 6699 C CA . ALA B 1 406 ? -16.438 -0.175 -4.98 1 49.19 406 ALA B CA 1
ATOM 6700 C C . ALA B 1 406 ? -15.898 1.048 -5.715 1 49.19 406 ALA B C 1
ATOM 6702 O O . ALA B 1 406 ? -16.5 2.123 -5.676 1 49.19 406 ALA B O 1
ATOM 6703 N N . THR B 1 407 ? -14.648 0.937 -6.32 1 53.06 407 THR B N 1
ATOM 6704 C CA . THR B 1 407 ? -14.109 2.283 -6.477 1 53.06 407 THR B CA 1
ATOM 6705 C C . THR B 1 407 ? -14.562 2.895 -7.801 1 53.06 407 THR B C 1
ATOM 6707 O O . THR B 1 407 ? -14.875 2.172 -8.75 1 53.06 407 THR B O 1
ATOM 6710 N N . THR B 1 408 ? -14.859 4.16 -7.781 1 58.22 408 THR B N 1
ATOM 6711 C CA . THR B 1 408 ? -15.258 5.098 -8.828 1 58.22 408 THR B CA 1
ATOM 6712 C C . THR B 1 408 ? -14.414 4.898 -10.086 1 58.22 408 THR B C 1
ATOM 6714 O O . THR B 1 408 ? -13.281 4.414 -10.008 1 58.22 408 THR B O 1
ATOM 6717 N N . SER B 1 409 ? -15.086 4.938 -11.125 1 65.94 409 SER B N 1
ATOM 6718 C CA . SER B 1 409 ? -14.422 4.988 -12.43 1 65.94 409 SER B CA 1
ATOM 6719 C C . SER B 1 409 ? -13.594 6.258 -12.57 1 65.94 409 SER B C 1
ATOM 6721 O O . SER B 1 409 ? -12.859 6.418 -13.547 1 65.94 409 SER B O 1
ATOM 6723 N N . ASN B 1 410 ? -13.617 7.059 -11.477 1 75.56 410 ASN B N 1
ATOM 6724 C CA . ASN B 1 410 ? -12.844 8.297 -11.5 1 75.56 410 ASN B CA 1
ATOM 6725 C C . ASN B 1 410 ? -11.406 8.07 -11.055 1 75.56 410 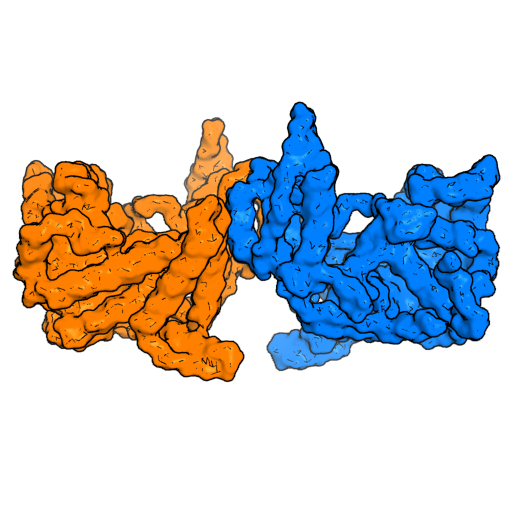ASN B C 1
ATOM 6727 O O . ASN B 1 410 ? -11.141 7.918 -9.859 1 75.56 410 ASN B O 1
ATOM 6731 N N . ALA B 1 411 ? -10.492 8.125 -11.969 1 76.25 411 ALA B N 1
ATOM 6732 C CA . ALA B 1 411 ? -9.086 7.809 -11.727 1 76.25 411 ALA B CA 1
ATOM 6733 C C . ALA B 1 411 ? -8.461 8.797 -10.75 1 76.25 411 ALA B C 1
ATOM 6735 O O . ALA B 1 411 ? -7.641 8.414 -9.906 1 76.25 411 ALA B O 1
ATOM 6736 N N . LYS B 1 412 ? -8.875 10.07 -10.812 1 79 412 LYS B N 1
ATOM 6737 C CA . LYS B 1 412 ? -8.312 11.094 -9.938 1 79 412 LYS B CA 1
ATOM 6738 C C . LYS B 1 412 ? -8.727 10.859 -8.484 1 79 412 LYS B C 1
ATOM 6740 O O . LYS B 1 412 ? -7.902 10.984 -7.574 1 79 412 LYS B O 1
ATOM 6745 N N . LEU B 1 413 ? -9.969 10.547 -8.375 1 80.94 413 LEU B N 1
ATOM 6746 C CA . LEU B 1 413 ? -10.469 10.273 -7.031 1 80.94 413 LEU B CA 1
ATOM 6747 C C . LEU B 1 413 ? -9.812 9.016 -6.453 1 80.94 413 LEU B C 1
ATOM 6749 O O . LEU B 1 413 ? -9.453 8.984 -5.273 1 80.94 413 LEU B O 1
ATOM 6753 N N . GLN B 1 414 ? -9.617 8.023 -7.277 1 80.31 414 GLN B N 1
ATOM 6754 C CA . GLN B 1 414 ? -8.984 6.789 -6.824 1 80.31 414 GLN B CA 1
ATOM 6755 C C . GLN B 1 414 ? -7.555 7.047 -6.355 1 80.31 414 GLN B C 1
ATOM 6757 O O . GLN B 1 414 ? -7.137 6.531 -5.312 1 80.31 414 GLN B O 1
ATOM 6762 N N . THR B 1 415 ? -6.945 7.844 -7.133 1 81.94 415 THR B N 1
ATOM 6763 C CA . THR B 1 415 ? -5.57 8.172 -6.781 1 81.94 415 THR B CA 1
ATOM 6764 C C . THR B 1 415 ? -5.52 8.938 -5.457 1 81.94 415 THR B C 1
ATOM 6766 O O . THR B 1 415 ? -4.664 8.664 -4.613 1 81.94 415 THR B O 1
ATOM 6769 N N . MET B 1 416 ? -6.41 9.828 -5.332 1 83.44 416 MET B N 1
ATOM 6770 C CA . MET B 1 416 ? -6.457 10.625 -4.109 1 83.44 416 MET B CA 1
ATOM 6771 C C . MET B 1 416 ? -6.73 9.742 -2.896 1 83.44 416 MET B C 1
ATOM 6773 O O . MET B 1 416 ? -6.062 9.859 -1.869 1 83.44 416 MET B O 1
ATOM 6777 N N . LEU B 1 417 ? -7.672 8.867 -3.037 1 85 417 LEU B N 1
ATOM 6778 C CA . LEU B 1 417 ? -8.055 8 -1.928 1 85 417 LEU B CA 1
ATOM 6779 C C . LEU B 1 417 ? -6.926 7.035 -1.583 1 85 417 LEU B C 1
ATOM 6781 O O . LEU B 1 417 ? -6.711 6.719 -0.41 1 85 417 LEU B O 1
ATOM 6785 N N . LEU B 1 418 ? -6.238 6.598 -2.586 1 86.69 418 LEU B N 1
ATOM 6786 C CA . LEU B 1 418 ? -5.098 5.715 -2.363 1 86.69 418 LEU B CA 1
ATOM 6787 C C . LEU B 1 418 ? -3.982 6.438 -1.622 1 86.69 418 LEU B C 1
ATOM 6789 O O . LEU B 1 418 ? -3.361 5.871 -0.72 1 86.69 418 LEU B O 1
ATOM 6793 N N . ARG B 1 419 ? -3.754 7.617 -2.02 1 87 419 ARG B N 1
ATOM 6794 C CA . ARG B 1 419 ? -2.729 8.414 -1.352 1 87 419 ARG B CA 1
ATOM 6795 C C . ARG B 1 419 ? -3.107 8.68 0.101 1 87 419 ARG B C 1
ATOM 6797 O O . ARG B 1 419 ? -2.258 8.609 0.992 1 87 419 ARG B O 1
ATOM 6804 N N . MET B 1 420 ? -4.316 8.938 0.281 1 88.38 420 MET B N 1
ATOM 6805 C CA . MET B 1 420 ? -4.785 9.164 1.646 1 88.38 420 MET B CA 1
ATOM 6806 C C . MET B 1 420 ? -4.625 7.902 2.49 1 88.38 420 MET B C 1
ATOM 6808 O O . MET B 1 420 ? -4.223 7.977 3.652 1 88.38 420 MET B O 1
ATOM 6812 N N . ALA B 1 421 ? -4.938 6.812 1.875 1 88.88 421 ALA B N 1
ATOM 6813 C CA . ALA B 1 421 ? -4.777 5.551 2.594 1 88.88 421 ALA B CA 1
ATOM 6814 C C . ALA B 1 421 ? -3.322 5.34 3.008 1 88.88 421 ALA B C 1
ATOM 6816 O O . ALA B 1 421 ? -3.045 4.934 4.137 1 88.88 421 ALA B O 1
ATOM 6817 N N . ALA B 1 422 ? -2.463 5.645 2.123 1 87.12 422 ALA B N 1
ATOM 6818 C CA . ALA B 1 422 ? -1.04 5.477 2.408 1 87.12 422 ALA B CA 1
ATOM 6819 C C . ALA B 1 422 ? -0.583 6.441 3.5 1 87.12 422 ALA B C 1
ATOM 6821 O O . ALA B 1 422 ? 0.21 6.074 4.371 1 87.12 422 ALA B O 1
ATOM 6822 N N . ILE B 1 423 ? -1.108 7.574 3.441 1 84.38 423 ILE B N 1
ATOM 6823 C CA . ILE B 1 423 ? -0.703 8.633 4.359 1 84.38 423 ILE B CA 1
ATOM 6824 C C . ILE B 1 423 ? -1.267 8.359 5.75 1 84.38 423 ILE B C 1
ATOM 6826 O O . ILE B 1 423 ? -0.58 8.555 6.754 1 84.38 423 ILE B O 1
ATOM 6830 N N . TYR B 1 424 ? -2.43 7.844 5.812 1 85.12 424 TYR B N 1
ATOM 6831 C CA . TYR B 1 424 ? -3.119 7.734 7.094 1 85.12 424 TYR B CA 1
ATOM 6832 C C . TYR B 1 424 ? -2.955 6.34 7.684 1 85.12 424 TYR B C 1
ATOM 6834 O O . TYR B 1 424 ? -3.365 6.09 8.82 1 85.12 424 TYR B O 1
ATOM 6842 N N . GLU B 1 425 ? -2.352 5.449 6.961 1 86.12 425 GLU B N 1
ATOM 6843 C CA . GLU B 1 425 ? -2.213 4.074 7.426 1 86.12 425 GLU B CA 1
ATOM 6844 C C . GLU B 1 425 ? -1.583 4.016 8.812 1 86.12 425 GLU B C 1
ATOM 6846 O O . GLU B 1 425 ? -2.086 3.326 9.703 1 86.12 425 GLU B O 1
ATOM 6851 N N . PRO B 1 426 ? -0.567 4.789 9.109 1 78 426 PRO B N 1
ATOM 6852 C CA . PRO B 1 426 ? 0.065 4.688 10.422 1 78 426 PRO B CA 1
ATOM 6853 C C . PRO B 1 426 ? -0.858 5.133 11.555 1 78 426 PRO B C 1
ATOM 6855 O O . PRO B 1 426 ? -0.66 4.738 12.711 1 78 426 PRO B O 1
ATOM 6858 N N . ILE B 1 427 ? -1.847 5.941 11.203 1 78.31 427 ILE B N 1
ATOM 6859 C CA . ILE B 1 427 ? -2.73 6.492 12.227 1 78.31 427 ILE B CA 1
ATOM 6860 C C . ILE B 1 427 ? -3.98 5.621 12.352 1 78.31 427 ILE B C 1
ATOM 6862 O O . ILE B 1 427 ? -4.488 5.41 13.453 1 78.31 427 ILE B O 1
ATOM 6866 N N . LEU B 1 428 ? -4.41 5.074 11.258 1 82.62 428 LEU B N 1
ATOM 6867 C CA . LEU B 1 428 ? -5.699 4.391 11.227 1 82.62 428 LEU B CA 1
ATOM 6868 C C . LEU B 1 428 ? -5.535 2.906 11.539 1 82.62 428 LEU B C 1
ATOM 6870 O O . LEU B 1 428 ? -6.523 2.205 11.766 1 82.62 428 LEU B O 1
ATOM 6874 N N . THR B 1 429 ? -4.301 2.402 11.539 1 75.69 429 THR B N 1
ATOM 6875 C CA . THR B 1 429 ? -4.125 0.969 11.742 1 75.69 429 THR B CA 1
ATOM 6876 C C . THR B 1 429 ? -3.396 0.698 13.062 1 75.69 429 THR B C 1
ATOM 6878 O O . THR B 1 429 ? -2.996 -0.435 13.328 1 75.69 429 THR B O 1
ATOM 6881 N N . VAL B 1 430 ? -3.197 1.748 13.844 1 65.81 430 VAL B N 1
ATOM 6882 C CA . VAL B 1 430 ? -2.543 1.569 15.133 1 65.81 430 VAL B CA 1
ATOM 6883 C C . VAL B 1 430 ? -3.59 1.541 16.25 1 65.81 430 VAL B C 1
ATOM 6885 O O . VAL B 1 430 ? -4.555 2.311 16.219 1 65.81 430 VAL B O 1
ATOM 6888 N N . THR B 1 431 ? -3.553 0.546 17.125 1 57.81 431 THR B N 1
ATOM 6889 C CA . THR B 1 431 ? -4.562 0.345 18.172 1 57.81 431 THR B CA 1
ATOM 6890 C C . THR B 1 431 ? -4.148 1.03 19.469 1 57.81 431 THR B C 1
ATOM 6892 O O . THR B 1 431 ? -4.988 1.307 20.328 1 57.81 431 THR B O 1
ATOM 6895 N N . GLU B 1 432 ? -2.924 1.293 19.719 1 57.81 432 GLU B N 1
ATOM 6896 C CA . GLU B 1 432 ? -2.604 1.656 21.094 1 57.81 432 GLU B CA 1
ATOM 6897 C C . GLU B 1 432 ? -1.9 3.01 21.156 1 57.81 432 GLU B C 1
ATOM 6899 O O . GLU B 1 432 ? -0.684 3.074 21.344 1 57.81 432 GLU B O 1
ATOM 6904 N N . THR B 1 433 ? -2.559 4.047 20.578 1 53.59 433 THR B N 1
ATOM 6905 C CA . THR B 1 433 ? -1.901 5.32 20.844 1 53.59 433 THR B CA 1
ATOM 6906 C C . THR B 1 433 ? -2.727 6.16 21.812 1 53.59 433 THR B C 1
ATOM 6908 O O . THR B 1 433 ? -3.902 6.434 21.562 1 53.59 433 THR B O 1
ATOM 6911 N N . TRP B 1 434 ? -2.178 6.453 23.094 1 50.88 434 TRP B N 1
ATOM 6912 C CA . TRP B 1 434 ? -2.844 7.281 24.094 1 50.88 434 TRP B CA 1
ATOM 6913 C C . TRP B 1 434 ? -2.1 8.602 24.297 1 50.88 434 TRP B C 1
ATOM 6915 O O . TRP B 1 434 ? -0.884 8.609 24.5 1 50.88 434 TRP B O 1
ATOM 6925 N N . TYR B 1 435 ? -2.873 9.68 23.938 1 50.66 435 TYR B N 1
ATOM 6926 C CA . TYR B 1 435 ? -2.299 11 24.172 1 50.66 435 TYR B CA 1
ATOM 6927 C C . TYR B 1 435 ? -2.709 11.547 25.531 1 50.66 435 TYR B C 1
ATOM 6929 O O . TYR B 1 435 ? -3.877 11.875 25.75 1 50.66 435 TYR B O 1
ATOM 6937 N N . VAL B 1 436 ? -1.736 11.531 26.625 1 44.34 436 VAL B N 1
ATOM 6938 C CA . VAL B 1 436 ? -2.062 11.891 28 1 44.34 436 VAL B CA 1
ATOM 6939 C C . VAL B 1 436 ? -1.934 13.406 28.188 1 44.34 436 VAL B C 1
ATOM 6941 O O . VAL B 1 436 ? -0.857 13.969 27.969 1 44.34 436 VAL B O 1
ATOM 6944 N N . PRO B 1 437 ? -3.092 14.086 28.234 1 45.06 437 PRO B N 1
ATOM 6945 C CA . PRO B 1 437 ? -2.992 15.516 28.547 1 45.06 437 PRO B CA 1
ATOM 6946 C C . PRO B 1 437 ? -2.547 15.773 30 1 45.06 437 PRO B C 1
ATOM 6948 O O . PRO B 1 437 ? -3.383 15.844 30.891 1 45.06 437 PRO B O 1
ATOM 6951 N N . LEU B 1 438 ? -1.206 15.688 30.281 1 41.28 438 LEU B N 1
ATOM 6952 C CA . LEU B 1 438 ? -0.78 15.828 31.672 1 41.28 438 LEU B CA 1
ATOM 6953 C C . LEU B 1 438 ? -1.041 17.234 32.188 1 41.28 438 LEU B C 1
ATOM 6955 O O . LEU B 1 438 ? -1.473 17.422 33.312 1 41.28 438 LEU B O 1
ATOM 6959 N N . GLN B 1 439 ? -0.728 18.125 31.375 1 43 439 GLN B N 1
ATOM 6960 C CA . GLN B 1 439 ? -0.721 19.484 31.906 1 43 439 GLN B CA 1
ATOM 6961 C C . GLN B 1 439 ? -2.137 20.047 32 1 43 439 GLN B C 1
ATOM 6963 O O . GLN B 1 439 ? -2.43 20.859 32.875 1 43 439 GLN B O 1
ATOM 6968 N N . PHE B 1 440 ? -2.959 19.594 31.062 1 43.06 440 PHE B N 1
ATOM 6969 C CA . PHE B 1 440 ? -4.273 20.219 31.156 1 43.06 440 PHE B CA 1
ATOM 6970 C C . PHE B 1 440 ? -5.07 19.641 32.312 1 43.06 440 PHE B C 1
ATOM 6972 O O . PHE B 1 440 ? -6.043 20.25 32.781 1 43.06 440 PHE B O 1
ATOM 6979 N N . SER B 1 441 ? -4.852 18.359 32.594 1 38.28 441 SER B N 1
ATOM 6980 C CA . SER B 1 441 ? -5.586 17.844 33.75 1 38.28 441 SER B CA 1
ATOM 6981 C C . SER B 1 441 ? -5.566 18.844 34.906 1 38.28 441 SER B C 1
ATOM 6983 O O . SER B 1 441 ? -6.508 18.891 35.688 1 38.28 441 SER B O 1
ATOM 6985 N N . SER B 1 442 ? -4.523 19.547 34.938 1 34.38 442 SER B N 1
ATOM 6986 C CA . SER B 1 442 ? -4.516 20.516 36.031 1 34.38 442 SER B CA 1
ATOM 6987 C C . SER B 1 442 ? -5.375 21.734 35.688 1 34.38 442 SER B C 1
ATOM 6989 O O . SER B 1 442 ? -5.594 22.594 36.531 1 34.38 442 SER B O 1
ATOM 6991 N N . LEU B 1 443 ? -5.664 21.859 34.5 1 33.44 443 LEU B N 1
ATOM 6992 C CA . LEU B 1 443 ? -6.441 23.047 34.125 1 33.44 443 LEU B CA 1
ATOM 6993 C C . LEU B 1 443 ? -7.93 22.828 34.406 1 33.44 443 LEU B C 1
ATOM 6995 O O . LEU B 1 443 ? -8.727 23.766 34.344 1 33.44 443 LEU B O 1
ATOM 6999 N N . ASN B 1 444 ? -8.492 21.594 34.219 1 30.56 444 ASN B N 1
ATOM 7000 C CA . ASN B 1 444 ? -9.898 21.328 34.469 1 30.56 444 ASN B CA 1
ATOM 7001 C C . ASN B 1 444 ? -10.273 21.656 35.906 1 30.56 444 ASN B C 1
ATOM 7003 O O . ASN B 1 444 ? -11.438 21.531 36.281 1 30.56 444 ASN B O 1
ATOM 7007 N N . ASN B 1 445 ? -9.383 21.625 36.781 1 26.45 445 ASN B N 1
ATOM 7008 C CA . ASN B 1 445 ? -9.875 22.109 38.062 1 26.45 445 ASN B CA 1
ATOM 7009 C C . ASN B 1 445 ? -10.047 23.625 38.094 1 26.45 445 ASN B C 1
ATOM 7011 O O . ASN B 1 445 ? -9.141 24.359 37.688 1 26.45 445 ASN B O 1
#

Foldseek 3Di:
DPPQPPDPDVNLCLQVLQAQAEEEEECLLPFLNLLLVLCCCVVHVRHQAYEYEDADQDQVVQVVCCCVRHLPDPQNVVVCVVCPPCSVVSNCRHYGYFHFQLLDQVRNGDPVVLVVCLAGHAEYAYDWFDQDFQFFLVRRCSGQPVSLLNVLVSNVSRDNYAEYEDEFALQLELPVADERDLDQDDLQQLQADVVRDRPPDDLVRVSVVSVVVLVVLCVVCVPPVVVSRVVRRVVQQVVCVSSNHGGSRSVSRSSNLSSQQVCLVPHEYEYEHEYAEAFACCPPHGDDGDDCDDCNLVLVCQLQQQFQAAEFDQLAWRKYDYSSQSSVVRSSRRSNSSVVSHGGYGYFYDTCCVPHTDGNNNVQVVSLVVCQVVHDADPVRHTDHGDRHDYDQDLVRCVVPGLPPRHDPDPVSSVVRNVSRSSCNSRRNGHRHHHDRVVCVVVSD/DDPQCPDPDVNLCLQVLQAQAEEEEEPLLPFLNLLLVLCCCVVHVRHQAYEYEDADDDQVVQVVCCCVRHLPDPQNVVVCVVCPPCSVVSNCRHYGYFHFQLLDQVRNGDPVVLVVCLAGHAEYAYDWFDQDFQFFLVRRCSGQPVSLLNVLVSNVSRDNYAEYEAEFALQLELPVQDERDLDQDDLQQLQADVVGDRPPDDLVRVSVVSVVVLVVLCVVCVPPVPVSRVVRRVVQQVVCVSSNHGGSRSVSRSSNLSSQQVCLVPHEYEYEHEYAEAAACCPPHGDDGDDCDDCNLVLVCQLQQQFQAAEFDQLAWHKYDYSSQSSVVRSSRRSNSSVVSHGGYGYFYDTCCVPHTDGNNNVQVVSLVVCQVVHDADPVRHTDHGDRHDYDQDLVRCVVPGLPPRHDPDPVSSVVRNVSRSSCNSRRNGHRHHHDRVVCVVVSD

Nearest PDB structures (foldseek):
  7eoz-assembly2_B  TM=8.769E-01  e=4.906E-39  Oryza sativa Japonica Group
  7eoz-assembly1_A  TM=8.749E-01  e=1.029E-37  Oryza sativa Japonica Group
  5msu-assembly2_A  TM=6.837E-01  e=7.100E-14  Mycobacterium marinum M
  5msu-assembly3_B  TM=6.901E-01  e=2.036E-13  Mycobacterium marinum M
  5mso-assembly1_A  TM=5.381E-01  e=8.973E-14  Mycobacterium marinum M

Solvent-accessible surface area (backbone atoms only — not comparable to full-atom values): 46080 Å² total; per-residue (Å²): 134,58,81,82,67,61,70,80,85,74,61,62,42,50,69,68,57,43,49,62,31,24,35,36,30,35,25,38,83,40,67,69,28,40,54,42,54,48,46,42,55,66,76,41,66,59,38,47,33,33,43,33,46,32,82,32,95,35,62,70,55,16,45,51,46,45,41,59,62,48,69,64,24,74,84,36,47,66,54,37,64,72,45,49,90,49,27,65,60,52,48,61,63,34,44,42,67,35,26,16,36,67,79,39,78,78,25,60,44,60,69,70,58,49,53,52,48,28,62,53,26,28,32,38,40,42,58,50,61,70,84,52,53,81,40,36,34,61,56,37,37,41,46,34,29,52,21,46,48,52,48,50,57,53,52,71,64,25,73,50,48,45,34,39,35,40,63,48,42,52,66,42,48,57,56,72,60,33,71,42,65,68,58,84,72,66,55,37,69,57,34,45,44,98,82,62,49,54,70,72,57,54,68,67,52,51,54,50,50,53,50,49,53,46,49,52,51,49,60,76,29,66,90,32,66,68,60,33,53,51,48,28,37,51,46,12,43,53,52,13,45,58,54,50,36,81,21,26,34,34,42,23,39,43,52,26,53,56,57,53,51,70,47,17,83,76,22,21,26,38,36,38,17,40,42,48,68,46,36,16,72,55,55,91,44,60,67,51,70,71,84,90,52,93,60,42,61,58,52,49,32,27,41,65,53,38,37,52,51,46,62,26,26,51,79,10,48,47,46,54,28,34,41,42,56,50,44,49,50,50,52,49,49,51,19,40,47,46,70,66,66,51,58,28,76,46,51,39,50,43,57,23,38,67,82,57,63,35,31,40,42,57,54,47,48,53,52,33,51,46,27,60,77,55,50,39,58,49,99,84,64,47,74,34,80,52,67,75,66,41,73,20,68,36,71,58,49,22,47,64,57,48,52,68,72,44,51,55,85,43,43,66,59,49,49,49,52,51,34,48,44,56,68,40,39,77,56,30,53,31,64,50,58,37,44,52,44,69,64,50,61,63,60,79,91,137,58,82,82,68,60,70,80,85,76,62,61,44,50,68,69,57,43,49,62,30,24,35,36,30,36,27,37,82,39,67,67,27,39,52,43,53,48,47,43,57,66,76,41,68,58,36,47,33,32,41,32,46,30,81,32,93,36,60,67,56,15,46,51,46,43,40,59,61,48,69,63,26,72,83,35,47,65,53,37,63,73,44,49,89,48,28,64,62,51,47,61,63,35,43,42,68,34,26,17,36,66,78,38,76,77,25,61,44,58,68,69,58,49,54,51,47,27,62,52,26,28,32,38,39,44,58,50,62,69,85,53,52,81,38,36,34,61,57,37,36,40,45,34,30,51,22,46,49,53,50,51,57,53,52,70,66,26,75,49,49,44,34,40,35,40,62,47,41,52,66,41,48,59,56,73,60,33,71,43,64,67,58,85,71,67,56,38,70,57,35,44,43,97,82,62,50,54,71,72,57,52,68,67,52,50,54,50,51,54,50,48,54,45,49,51,51,49,61,76,28,67,90,34,67,68,61,32,52,51,47,29,36,51,46,12,43,52,52,12,45,57,53,51,38,79,22,26,33,35,43,22,38,44,51,27,53,56,55,53,49,70,46,19,83,77,22,21,25,38,35,39,17,39,42,49,68,46,37,17,72,56,55,92,45,61,66,49,70,71,82,88,51,93,60,44,62,58,54,49,33,27,42,67,55,40,37,49,50,46,63,26,27,50,78,9,49,48,46,54,30,35,41,40,57,51,41,49,51,49,53,48,50,48,20,40,45,46,69,66,66,51,58,29,77,45,51,39,49,42,60,24,38,67,82,56,63,35,31,40,41,56,53,47,47,54,53,33,52,46,25,58,78,56,50,40,60,49,98,84,64,46,74,35,80,51,67,75,66,39,73,20,67,36,72,56,49,23,48,64,56,47,52,69,73,42,51,54,85,44,44,68,58,50,51,50,53,51,33,46,45,56,68,41,41,76,54,32,54,30,64,48,58,38,42,54,41,68,62,49,61,65,60,78,95

InterPro domains:
  IPR013120 Fatty acyl-CoA reductase-like, NAD-binding domain [PF07993] (25-330)
  IPR026055 Fatty acyl-CoA reductase [PTHR11011] (14-403)
  IPR036291 NAD(P)-binding domain superfamily [SSF51735] (14-342)

Sequence (890 aa):
MSFLQLNNDHNVGIIDFFRHKTIFITGSTGFMGKVFVEKILRALPTIQKMYLLVRANNAKVAKQRLHSEIIDSELFKVLREKHGESYEGFMWNKIVPIAGDLCKPYFGIDSDLIDVIKNEVNVIVHMGGNTKWHDRHDVALEVNVRALSRLVDFAIGCMKLTVFVYMSSVCVSHDLPGVALEKLVDLGGHCTKEDGQTLGLSIEQLINNEMCIISEVAQRFHEDEENKTEEMMKLALRRSKYYKLHNSYQLSKAMGEIVATKLSEKLQVVIIRPSLVESTIKEPFPGWIEGYKALDPIILSHGMGQLEGFLAKPVGCLDVVPVDMVTNAMIAAIAKQGNEGKHGVNIYNVASSCTNPLSCRDFFDISSNYFKTRPLVDSRGNVIRVQDIKFFESMTEFVIVGFGAATTSNAKLQTMLLRMAAIYEPILTVTETWYVPLQFSSLNNMSFLQLNNDHNVGIIDFFRHKTIFITGSTGFMGKVFVEKILRALPTIQKMYLLVRANNAKVAKQRLHSEIIDSELFKVLREKHGESYEGFMWNKIVPIAGDLCKPYFGIDSDLIDVIKNEVNVIVHMGGNTKWHDRHDVALEVNVRALSRLVDFAIGCMKLTVFVYMSSVCVSHDLPGVALEKLVDLGGHCTKEDGQTLGLSIEQLINNEMCIISEVAQRFHEDEENKTEEMMKLALRRSKYYKLHNSYQLSKAMGEIVATKLSEKLQVVIIRPSLVESTIKEPFPGWIEGYKALDPIILSHGMGQLEGFLAKPVGCLDVVPVDMVTNAMIAAIAKQGNEGKHGVNIYNVASSCTNPLSCRDFFDISSNYFKTRPLVDSRGNVIRVQDIKFFESMTEFVIVGFGAATTSNAKLQTMLLRMAAIYEPILTVTETWYVPLQFSSLNN

Organism: Saponaria officinalis (NCBI:txid3572)